Protein AF-0000000077542324 (afdb_homodimer)

Solvent-accessible surface area (backbone atoms only — not comparable to full-atom values): 61798 Å² total; per-residue (Å²): 130,81,77,68,48,66,69,54,71,53,71,54,42,38,34,28,54,77,85,44,41,32,36,25,52,75,55,90,47,75,45,91,61,103,60,65,57,72,38,45,23,26,34,43,68,54,75,97,54,92,84,53,66,43,38,41,68,58,49,49,53,54,51,53,56,46,67,71,31,91,56,51,55,73,65,22,40,33,22,33,36,37,35,26,91,83,44,78,72,75,49,65,37,71,61,23,50,51,49,40,51,72,60,55,35,74,46,76,46,56,39,64,58,89,86,69,63,39,38,51,30,36,31,46,86,53,23,52,15,58,44,25,33,49,43,59,36,85,44,39,22,54,53,39,27,31,41,87,66,93,44,91,83,51,66,48,40,75,35,52,47,38,15,93,81,51,73,34,46,27,35,56,40,70,57,49,55,42,32,69,75,63,61,86,33,98,48,35,49,40,34,29,37,35,28,28,43,46,38,38,28,44,36,62,48,34,34,48,31,62,53,54,34,72,58,50,69,53,29,90,50,48,10,53,59,54,48,56,40,49,76,37,43,35,39,75,43,30,29,13,32,38,23,49,68,58,38,79,52,54,45,44,60,43,67,78,48,70,58,38,39,13,39,32,34,85,42,51,38,44,23,36,36,17,17,17,8,23,24,17,39,50,18,53,34,83,82,52,57,41,19,28,25,44,23,50,56,37,17,29,35,39,2,10,24,46,31,30,25,33,6,35,36,51,22,66,79,26,56,64,55,57,49,43,68,63,40,43,66,90,36,49,36,67,20,43,32,26,40,36,49,66,62,43,42,56,49,46,66,72,64,44,47,51,81,80,52,54,82,68,72,75,67,46,22,33,38,37,47,53,72,52,51,72,74,36,51,68,68,59,49,52,54,48,49,56,53,48,51,50,37,28,62,74,66,68,38,56,72,43,78,40,47,67,64,58,50,37,73,76,59,57,54,76,89,49,73,82,51,53,65,61,75,54,38,22,62,23,43,52,28,48,26,29,41,50,33,58,64,39,47,65,56,51,53,52,31,27,71,74,68,73,32,53,62,68,68,50,70,64,52,43,54,42,35,59,53,9,68,72,48,49,72,65,53,30,53,50,11,53,50,47,49,49,48,50,38,50,43,42,46,70,67,56,36,36,80,66,29,51,39,30,32,34,54,35,56,74,70,54,82,65,95,46,50,33,83,47,73,84,86,71,79,67,73,64,65,59,35,79,46,59,46,37,46,35,46,60,60,30,17,15,37,35,20,42,62,78,50,66,47,76,44,76,34,87,55,43,71,37,79,36,39,39,44,39,34,36,30,45,29,40,51,56,40,29,48,67,57,50,47,51,48,50,45,52,38,28,51,74,69,73,42,75,58,52,41,47,50,39,42,45,42,66,135,131,80,78,68,48,68,70,54,72,54,69,55,42,36,34,27,52,78,83,42,42,32,37,24,50,76,57,90,47,76,45,91,61,103,60,66,57,72,37,44,24,26,34,43,67,54,74,98,56,92,85,55,66,44,40,42,68,58,48,51,55,54,52,53,57,44,67,71,31,93,57,50,56,73,66,22,41,33,21,32,36,36,36,25,89,84,45,78,72,76,48,63,36,71,63,23,51,51,50,40,51,72,61,55,36,73,47,75,44,57,39,62,60,88,85,69,65,39,37,50,29,35,30,47,84,54,22,54,15,59,45,23,32,49,44,60,37,86,43,40,22,53,55,38,26,30,40,86,68,94,43,91,85,52,64,48,42,76,34,52,45,37,17,95,82,50,74,34,46,27,35,57,40,72,57,49,55,42,32,66,75,60,66,85,34,100,48,35,48,40,33,28,37,34,28,28,42,46,38,37,28,44,37,62,50,34,33,48,32,61,53,54,32,73,60,49,69,54,30,90,50,47,11,54,57,52,49,55,40,50,75,38,44,36,39,75,43,30,28,14,33,40,22,48,67,57,38,80,49,55,46,43,58,44,68,78,47,70,59,40,39,14,40,32,34,86,44,51,38,44,22,35,34,19,18,18,9,26,24,18,39,47,18,55,34,84,82,52,58,40,19,29,25,45,23,51,57,37,16,32,35,39,2,10,23,46,31,30,26,34,6,37,37,51,22,66,79,25,55,65,54,58,49,43,69,63,40,43,68,92,37,50,37,66,19,44,31,25,39,37,49,67,61,44,42,56,50,45,67,72,64,44,48,52,81,82,50,53,81,68,74,75,67,45,22,34,37,36,48,52,70,50,50,72,73,36,50,67,68,58,50,51,53,49,49,55,53,48,50,51,38,28,62,73,66,68,39,56,72,42,78,39,46,66,65,59,49,37,73,76,59,58,56,78,89,49,73,81,50,52,64,63,74,54,39,22,61,23,42,52,28,49,27,28,41,47,33,57,65,40,46,66,55,50,52,50,32,26,71,75,68,73,33,53,62,69,68,50,71,64,52,43,54,42,35,59,52,10,69,73,46,49,72,66,52,30,52,50,13,53,49,47,46,48,50,50,37,51,42,43,47,70,67,55,37,36,81,66,28,51,40,30,33,34,54,34,57,74,69,54,82,64,93,48,50,35,82,48,71,83,86,70,79,68,75,64,64,57,34,80,46,59,44,38,45,36,46,61,59,29,16,15,37,34,22,42,60,78,51,65,46,77,46,77,34,88,54,43,73,39,80,36,38,40,43,37,33,38,28,42,29,42,51,56,40,30,49,67,56,50,46,52,48,50,45,53,39,29,51,73,69,73,40,74,60,52,41,46,48,39,42,45,42,66,136

Radius of gyration: 33.95 Å; Cα contacts (8 Å, |Δi|>4): 2806; chains: 2; bounding box: 88×94×74 Å

Foldseek 3Di:
DPPPPPDDDWPKDWDDDPRWIKIFGDAPAQAADPDDQWAKAFEAEDDPDDQDADELVNVCVLVVVQVVWPQDDLSNLLEYEYEDQPDQDYHYDPRNVVVSVVSNHNYYGYDHDPPDFGHIFIRHPSDTTFMWTKDAPVQQFFPFWWDDDNDLPDFTDGDDDHGPVRPHRIWTAGIQRRCVVVPPAPQARAEEEEALLWAGAPAFGALLFPLSSVLDGHDHHGFPLVVLSSVNRYHYTGHGAFPRNFDDDFQVLSDSDGFGWQQAWPGFFTLFGGSSSQLSCQQADPSHFKYKYKAQFCRFQGSCFQNVWKKKDAFQPFADCGRGLDQQNLRIDIIMTGQFLVSVLSCCVSSTRLVVPPDDDQALEEEEAPVQLVFADPVLSVVVVVLVVLLCVLSVHYYDYDHPQVLCQVPPDVVQVNDGQLVLQQLLLLQSLLCNQVSCVVSQVSSCVVPVDGGDDTPSSVVSNVSNVVHDPVSNVVSLVSLLSVLVCCQVRPCDDSNVWYKYKGANHYDDGHGSPDDDPDDDPRSGHQHRRRVCSSNSWMKMKHWDDWAWDQDPNVRHIITGIGIIMIITHHSCRSVRSVSNCSSCVSVVHDSGFHHGHGRHD/DPPPPPDDDWPKDWDDDPRWIKIFGDAPAQAADPDDQWAKAFEAEDDPDDQDADELVNVCVLVVVQVVWPQDDLRNLLEYEYEDQPDQDYHYDPRNVVVSVVSNHNYYGYDNDPPDFGHIFIRHPSDTTFMWTKDAPVQQFFPFWWDDDNDLPDFTDGDDDHGPVRPHRIWTAGIQRRCVVVPPAPQARAEEEEALLWAGAPAFGALLFPLSSVLDGHDHHGFPLVVLSSVNRYHYTGHGAFPRNFFDDFQVLSDSDGFGWQQAWPGFFTLFGGSSSQLSCQQADPSHFKYKYKAQFCRFQGSCFQNVWKKKDAFQPFADCGRGLDQQNLRIDIIMTGQFLVSVLSCCVSRTRLVVPPDDDQALEEEEAPVQLVQADPVLSVVVVVLVVLLCVLSVHYYDYDHPQVLCQVDPDVVQVNDGQLVLQQLLLLQSLLCNQVSCVVSQVSSCVVPVDGGDDTPSSVVSNVSNVVHDPVSNVSSLVSLLSVLVCCQVRPCDDSNVWYKYKGANHYDDGHGSPDDDPDDDPRSGHQHRRRVCSSNSWMKMKHWDDWAWDQDPNVRHIITGIGIIMIITHHSCRSVRSVSRCSSCVSVVHDSGFHHGHGRHD

Nearest PDB structures (foldseek):
  1ocm-assembly1_A  TM=8.005E-01  e=5.680E-21  Bradyrhizobium japonicum
  4n0i-assembly1_A  TM=7.657E-01  e=1.561E-20  Saccharomyces cerevisiae S288C
  4n0h-assembly1_A  TM=7.240E-01  e=8.901E-21  Saccharomyces cerevisiae S288C
  2dc0-assembly1_B  TM=8.090E-01  e=5.072E-19  Thermus thermophilus
  8s7z-assembly2_C  TM=6.699E-01  e=2.888E-15  metagenome

InterPro domains:
  IPR023631 Amidase signature domain [PF01425] (182-348)
  IPR036928 Amidase signature (AS) superfamily [G3DSA:3.90.1300.10] (160-591)
  IPR036928 Amidase signature (AS) superfamily [SSF75304] (180-587)
  IPR058329 Scytalone dehydratase-like protein Arp1, N-terminal domain [PF26053] (44-123)

Structure (mmCIF, N/CA/C/O backbone):
data_AF-0000000077542324-model_v1
#
loop_
_entity.id
_entity.type
_entity.pdbx_description
1 polymer 'Amidase signature domain-containing protein'
#
loop_
_atom_site.group_PDB
_atom_site.id
_atom_site.type_symbol
_atom_site.label_atom_id
_atom_site.label_alt_id
_atom_site.label_comp_id
_atom_site.label_asym_id
_atom_site.label_entity_id
_atom_site.label_seq_id
_atom_site.pdbx_PDB_ins_code
_atom_site.Cartn_x
_atom_site.Cartn_y
_atom_site.Cartn_z
_atom_site.occupancy
_atom_site.B_iso_or_equiv
_atom_site.auth_seq_id
_atom_site.auth_comp_id
_atom_site.auth_asym_id
_atom_site.auth_atom_id
_atom_site.pdbx_PDB_model_num
ATOM 1 N N . MET A 1 1 ? -40.25 -14.836 10.68 1 19.78 1 MET A N 1
ATOM 2 C CA . MET A 1 1 ? -39.531 -13.578 10.789 1 19.78 1 MET A CA 1
ATOM 3 C C . MET A 1 1 ? -38.719 -13.297 9.531 1 19.78 1 MET A C 1
ATOM 5 O O . MET A 1 1 ? -37.844 -14.094 9.148 1 19.78 1 MET A O 1
ATOM 9 N N . THR A 1 2 ? -39.219 -12.539 8.602 1 25.61 2 THR A N 1
ATOM 10 C CA . THR A 1 2 ? -38.844 -12.25 7.219 1 25.61 2 THR A CA 1
ATOM 11 C C . THR A 1 2 ? -37.438 -11.688 7.137 1 25.61 2 THR A C 1
ATOM 13 O O . THR A 1 2 ? -37.156 -10.641 7.727 1 25.61 2 THR A O 1
ATOM 16 N N . ARG A 1 3 ? -36.531 -12.602 7.047 1 33.41 3 ARG A N 1
ATOM 17 C CA . ARG A 1 3 ? -35.125 -12.281 7.113 1 33.41 3 ARG A CA 1
ATOM 18 C C . ARG A 1 3 ? -34.75 -11.211 6.098 1 33.41 3 ARG A C 1
ATOM 20 O O . ARG A 1 3 ? -34.406 -11.516 4.953 1 33.41 3 ARG A O 1
ATOM 27 N N . SER A 1 4 ? -35.5 -10.039 5.988 1 33.06 4 SER A N 1
ATOM 28 C CA . SER A 1 4 ? -35.156 -8.93 5.098 1 33.06 4 SER A CA 1
ATOM 29 C C . SER A 1 4 ? -33.781 -8.398 5.375 1 33.06 4 SER A C 1
ATOM 31 O O . SER A 1 4 ? -33.469 -7.953 6.488 1 33.06 4 SER A O 1
ATOM 33 N N . GLY A 1 5 ? -32.875 -9.047 4.883 1 39.22 5 GLY A N 1
ATOM 34 C CA . GLY A 1 5 ? -31.562 -8.445 5.008 1 39.22 5 GLY A CA 1
ATOM 35 C C . GLY A 1 5 ? -31.531 -6.988 4.594 1 39.22 5 GLY A C 1
ATOM 36 O O . GLY A 1 5 ? -32.219 -6.586 3.658 1 39.22 5 GLY A O 1
ATOM 37 N N . THR A 1 6 ? -31.422 -6.137 5.473 1 42.56 6 THR A N 1
ATOM 38 C CA . THR A 1 6 ? -31.297 -4.699 5.27 1 42.56 6 THR A CA 1
ATOM 39 C C . THR A 1 6 ? -30.328 -4.391 4.141 1 42.56 6 THR A C 1
ATOM 41 O O . THR A 1 6 ? -29.172 -4.816 4.18 1 42.56 6 THR A O 1
ATOM 44 N N . VAL A 1 7 ? -30.953 -4.156 2.885 1 41.53 7 VAL A N 1
ATOM 45 C CA . VAL A 1 7 ? -30.203 -3.709 1.724 1 41.53 7 VAL A CA 1
ATOM 46 C C . VAL A 1 7 ? -29.875 -2.221 1.855 1 41.53 7 VAL A C 1
ATOM 48 O O . VAL A 1 7 ? -30.781 -1.402 2.051 1 41.53 7 VAL A O 1
ATOM 51 N N . SER A 1 8 ? -28.531 -1.808 2.242 1 48.41 8 SER A N 1
ATOM 52 C CA . SER A 1 8 ? -28.094 -0.418 2.152 1 48.41 8 SER A CA 1
ATOM 53 C C . SER A 1 8 ? -27.406 -0.142 0.821 1 48.41 8 SER A C 1
ATOM 55 O O . SER A 1 8 ? -26.75 -1.027 0.256 1 48.41 8 SER A O 1
ATOM 57 N N . SER A 1 9 ? -27.969 0.831 0.007 1 53.72 9 SER A N 1
ATOM 58 C CA . SER A 1 9 ? -27.422 1.078 -1.322 1 53.72 9 SER A CA 1
ATOM 59 C C . SER A 1 9 ? -26.672 2.404 -1.371 1 53.72 9 SER A C 1
ATOM 61 O O . SER A 1 9 ? -26.969 3.324 -0.609 1 53.72 9 SER A O 1
ATOM 63 N N . ARG A 1 10 ? -25.484 2.367 -1.996 1 58.94 10 ARG A N 1
ATOM 64 C CA . ARG A 1 10 ? -24.797 3.598 -2.363 1 58.94 10 ARG A CA 1
ATOM 65 C C . ARG A 1 10 ? -25.141 4.016 -3.787 1 58.94 10 ARG A C 1
ATOM 67 O O . ARG A 1 10 ? -25.016 3.223 -4.723 1 58.94 10 ARG A O 1
ATOM 74 N N . ASP A 1 11 ? -25.859 5.223 -3.854 1 72.5 11 ASP A N 1
ATOM 75 C CA . ASP A 1 11 ? -26.25 5.789 -5.141 1 72.5 11 ASP A CA 1
ATOM 76 C C . ASP A 1 11 ? -25.375 6.992 -5.496 1 72.5 11 ASP A C 1
ATOM 78 O O . ASP A 1 11 ? -25.891 8.078 -5.785 1 72.5 11 ASP A O 1
ATOM 82 N N . ASP A 1 12 ? -24.016 6.789 -5.457 1 80.38 12 ASP A N 1
ATOM 83 C CA . ASP A 1 12 ? -23.094 7.844 -5.863 1 80.38 12 ASP A CA 1
ATOM 84 C C . ASP A 1 12 ? -22.969 7.91 -7.383 1 80.38 12 ASP A C 1
ATOM 86 O O . ASP A 1 12 ? -22.953 6.875 -8.055 1 80.38 12 ASP A O 1
ATOM 90 N N . TYR A 1 13 ? -23.031 9.086 -7.875 1 85.19 13 TYR A N 1
ATOM 91 C CA . TYR A 1 13 ? -22.859 9.32 -9.305 1 85.19 13 TYR A CA 1
ATOM 92 C C . TYR A 1 13 ? -21.438 9.773 -9.609 1 85.19 13 TYR A C 1
ATOM 94 O O . TYR A 1 13 ? -21.031 10.867 -9.203 1 85.19 13 TYR A O 1
ATOM 102 N N . VAL A 1 14 ? -20.625 8.891 -10.273 1 88.25 14 VAL A N 1
ATOM 103 C CA . VAL A 1 14 ? -19.25 9.227 -10.648 1 88.25 14 VAL A CA 1
ATOM 104 C C . VAL A 1 14 ? -19.188 9.516 -12.148 1 88.25 14 VAL A C 1
ATOM 106 O O . VAL A 1 14 ? -19.719 8.75 -12.953 1 88.25 14 VAL A O 1
ATOM 109 N N . PHE A 1 15 ? -18.578 10.641 -12.555 1 89.5 15 PHE A N 1
ATOM 110 C CA . PHE A 1 15 ? -18.547 11.047 -13.953 1 89.5 15 PHE A CA 1
ATOM 111 C C . PHE A 1 15 ? -17.266 11.828 -14.258 1 89.5 15 PHE A C 1
ATOM 113 O O . PHE A 1 15 ? -16.484 12.117 -13.352 1 89.5 15 PHE A O 1
ATOM 120 N N . THR A 1 16 ? -17 11.984 -15.516 1 91.81 16 THR A N 1
ATOM 121 C CA . THR A 1 16 ? -15.797 12.672 -15.945 1 91.81 16 THR A CA 1
ATOM 122 C C . THR A 1 16 ? -16.141 13.867 -16.844 1 91.81 16 THR A C 1
ATOM 124 O O . THR A 1 16 ? -17.062 13.781 -17.656 1 91.81 16 THR A O 1
ATOM 127 N N . ILE A 1 17 ? -15.516 15.031 -16.594 1 91.69 17 ILE A N 1
ATOM 128 C CA . ILE A 1 17 ? -15.578 16.203 -17.453 1 91.69 17 ILE A CA 1
ATOM 129 C C . ILE A 1 17 ? -14.195 16.484 -18.031 1 91.69 17 ILE A C 1
ATOM 131 O O . ILE A 1 17 ? -13.297 16.938 -17.312 1 91.69 17 ILE A O 1
ATOM 135 N N . SER A 1 18 ? -13.977 16.281 -19.234 1 88.12 18 SER A N 1
ATOM 136 C CA . SER A 1 18 ? -12.703 16.547 -19.906 1 88.12 18 SER A CA 1
ATOM 137 C C . SER A 1 18 ? -11.547 15.883 -19.172 1 88.12 18 SER A C 1
ATOM 139 O O . SER A 1 18 ? -10.547 16.531 -18.859 1 88.12 18 SER A O 1
ATOM 141 N N . GLY A 1 19 ? -11.719 14.703 -18.719 1 87.5 19 GLY A N 1
ATOM 142 C CA . GLY A 1 19 ? -10.648 13.914 -18.109 1 87.5 19 GLY A CA 1
ATOM 143 C C . GLY A 1 19 ? -10.586 14.047 -16.609 1 87.5 19 GLY A C 1
ATOM 144 O O . GLY A 1 19 ? -9.914 13.258 -15.938 1 87.5 19 GLY A O 1
ATOM 145 N N . THR A 1 20 ? -11.289 15.039 -16.094 1 93.38 20 THR A N 1
ATOM 146 C CA . THR A 1 20 ? -11.336 15.211 -14.641 1 93.38 20 THR A CA 1
ATOM 147 C C . THR A 1 20 ? -12.477 14.398 -14.039 1 93.38 20 THR A C 1
ATOM 149 O O . THR A 1 20 ? -13.609 14.477 -14.5 1 93.38 20 THR A O 1
ATOM 152 N N . ARG A 1 21 ? -12.18 13.664 -13.016 1 93.38 21 ARG A N 1
ATOM 153 C CA . ARG A 1 21 ? -13.172 12.805 -12.375 1 93.38 21 ARG A CA 1
ATOM 154 C C . ARG A 1 21 ? -13.938 13.562 -11.297 1 93.38 21 ARG A C 1
ATOM 156 O O . ARG A 1 21 ? -13.344 14.352 -10.555 1 93.38 21 ARG A O 1
ATOM 163 N N . TYR A 1 22 ? -15.219 13.32 -11.227 1 94.69 22 TYR A N 1
ATOM 164 C CA . TYR A 1 22 ? -16.109 13.922 -10.234 1 94.69 22 TYR A CA 1
ATOM 165 C C . TYR A 1 22 ? -17.031 12.875 -9.617 1 94.69 22 TYR A C 1
ATOM 167 O O . TYR A 1 22 ? -17.188 11.781 -10.172 1 94.69 22 TYR A O 1
ATOM 175 N N . MET A 1 23 ? -17.547 13.234 -8.477 1 91.94 23 MET A N 1
ATOM 176 C CA . MET A 1 23 ? -18.641 12.461 -7.898 1 91.94 23 MET A CA 1
ATOM 177 C C . MET A 1 23 ? -19.719 13.375 -7.32 1 91.94 23 MET A C 1
ATOM 179 O O . MET A 1 23 ? -19.438 14.531 -6.992 1 91.94 23 MET A O 1
ATOM 183 N N . ALA A 1 24 ? -20.906 12.891 -7.32 1 91.06 24 ALA A N 1
ATOM 184 C CA . ALA A 1 24 ? -22.062 13.578 -6.723 1 91.06 24 ALA A CA 1
ATOM 185 C C . ALA A 1 24 ? -22.906 12.609 -5.902 1 91.06 24 ALA A C 1
ATOM 187 O O . ALA A 1 24 ? -23.578 11.742 -6.457 1 91.06 24 ALA A O 1
ATOM 188 N N . PRO A 1 25 ? -22.812 12.812 -4.602 1 87 25 PRO A N 1
ATOM 189 C CA . PRO A 1 25 ? -23.656 11.938 -3.781 1 87 25 PRO A CA 1
ATOM 190 C C . PRO A 1 25 ? -25.141 12.258 -3.92 1 87 25 PRO A C 1
ATOM 192 O O . PRO A 1 25 ? -25.516 13.32 -4.438 1 87 25 PRO A O 1
ATOM 195 N N . ARG A 1 26 ? -25.906 11.312 -3.443 1 80.56 26 ARG A N 1
ATOM 196 C CA . ARG A 1 26 ? -27.359 11.523 -3.463 1 80.56 26 ARG A CA 1
ATOM 197 C C . ARG A 1 26 ? -27.734 12.742 -2.627 1 80.56 26 ARG A C 1
ATOM 199 O O . ARG A 1 26 ? -27.141 12.992 -1.574 1 80.56 26 ARG A O 1
ATOM 206 N N . SER A 1 27 ? -28.609 13.477 -3.24 1 76.88 27 SER A N 1
ATOM 207 C CA . SER A 1 27 ? -29.094 14.68 -2.572 1 76.88 27 SER A CA 1
ATOM 208 C C . SER A 1 27 ? -30.547 14.508 -2.107 1 76.88 27 SER A C 1
ATOM 210 O O . SER A 1 27 ? -31.281 13.695 -2.658 1 76.88 27 SER A O 1
ATOM 212 N N . ARG A 1 28 ? -30.875 15.281 -1.091 1 65.81 28 ARG A N 1
ATOM 213 C CA . ARG A 1 28 ? -32.25 15.336 -0.643 1 65.81 28 ARG A CA 1
ATOM 214 C C . ARG A 1 28 ? -33 16.484 -1.311 1 65.81 28 ARG A C 1
ATOM 216 O O . ARG A 1 28 ? -34.188 16.703 -1.057 1 65.81 28 ARG A O 1
ATOM 223 N N . LEU A 1 29 ? -32.281 17.172 -2.193 1 69.75 29 LEU A N 1
ATOM 224 C CA . LEU A 1 29 ? -32.875 18.328 -2.844 1 69.75 29 LEU A CA 1
ATOM 225 C C . LEU A 1 29 ? -33.562 17.922 -4.141 1 69.75 29 LEU A C 1
ATOM 227 O O . LEU A 1 29 ? -32.938 17.891 -5.203 1 69.75 29 LEU A O 1
ATOM 231 N N . ASP A 1 30 ? -34.812 17.562 -4.008 1 69.56 30 ASP A N 1
ATOM 232 C CA . ASP A 1 30 ? -35.625 17.266 -5.188 1 69.56 30 ASP A CA 1
ATOM 233 C C . ASP A 1 30 ? -36.125 18.531 -5.859 1 69.56 30 ASP A C 1
ATOM 235 O O . ASP A 1 30 ? -36.75 19.375 -5.215 1 69.56 30 ASP A O 1
ATOM 239 N N . LEU A 1 31 ? -35.594 18.797 -7.035 1 76.12 31 LEU A N 1
ATOM 240 C CA . LEU A 1 31 ? -35.969 19.984 -7.785 1 76.12 31 LEU A CA 1
ATOM 241 C C . LEU A 1 31 ? -36.25 19.641 -9.25 1 76.12 31 LEU A C 1
ATOM 243 O O . LEU A 1 31 ? -35.375 19.094 -9.93 1 76.12 31 LEU A O 1
ATOM 247 N N . ALA A 1 32 ? -37.375 19.875 -9.609 1 77.38 32 ALA A N 1
ATOM 248 C CA . ALA A 1 32 ? -37.688 19.688 -11.023 1 77.38 32 ALA A CA 1
ATOM 249 C C . ALA A 1 32 ? -37.219 20.906 -11.836 1 77.38 32 ALA A C 1
ATOM 251 O O . ALA A 1 32 ? -37.625 22.031 -11.562 1 77.38 32 ALA A O 1
ATOM 252 N N . LEU A 1 33 ? -36.281 20.594 -12.664 1 79.62 33 LEU A N 1
ATOM 253 C CA . LEU A 1 33 ? -35.781 21.641 -13.555 1 79.62 33 LEU A CA 1
ATOM 254 C C . LEU A 1 33 ? -36.125 21.328 -15.008 1 79.62 33 LEU A C 1
ATOM 256 O O . LEU A 1 33 ? -36.188 20.156 -15.383 1 79.62 33 LEU A O 1
ATOM 260 N N . PRO A 1 34 ? -36.438 22.328 -15.758 1 79.62 34 PRO A N 1
ATOM 261 C CA . PRO A 1 34 ? -36.75 22.109 -17.172 1 79.62 34 PRO A CA 1
ATOM 262 C C . PRO A 1 34 ? -35.469 21.875 -18.016 1 79.62 34 PRO A C 1
ATOM 264 O O . PRO A 1 34 ? -35.281 22.531 -19.031 1 79.62 34 PRO A O 1
ATOM 267 N N . ILE A 1 35 ? -34.656 20.969 -17.547 1 82.62 35 ILE A N 1
ATOM 268 C CA . ILE A 1 35 ? -33.406 20.609 -18.234 1 82.62 35 ILE A CA 1
ATOM 269 C C . ILE A 1 35 ? -33.312 19.094 -18.344 1 82.62 35 ILE A C 1
ATOM 271 O O . ILE A 1 35 ? -34.031 18.359 -17.672 1 82.62 35 ILE A O 1
ATOM 275 N N . PRO A 1 36 ? -32.469 18.578 -19.25 1 79.56 36 PRO A N 1
ATOM 276 C CA . PRO A 1 36 ? -32.312 17.141 -19.391 1 79.56 36 PRO A CA 1
ATOM 277 C C . PRO A 1 36 ? -31.922 16.453 -18.078 1 79.56 36 PRO A C 1
ATOM 279 O O . PRO A 1 36 ? -31.344 17.094 -17.203 1 79.56 36 PRO A O 1
ATOM 282 N N . ASN A 1 37 ? -32.156 15.25 -18 1 80.62 37 ASN A N 1
ATOM 283 C CA . ASN A 1 37 ? -31.984 14.477 -16.781 1 80.62 37 ASN A CA 1
ATOM 284 C C . ASN A 1 37 ? -30.516 14.352 -16.391 1 80.62 37 ASN A C 1
ATOM 286 O O . ASN A 1 37 ? -30.188 14.016 -15.258 1 80.62 37 ASN A O 1
ATOM 290 N N . TYR A 1 38 ? -29.672 14.602 -17.312 1 83.75 38 TYR A N 1
ATOM 291 C CA . TYR A 1 38 ? -28.25 14.656 -17.016 1 83.75 38 TYR A CA 1
ATOM 292 C C . TYR A 1 38 ? -27.641 15.953 -17.516 1 83.75 38 TYR A C 1
ATOM 294 O O . TYR A 1 38 ? -27.5 16.141 -18.734 1 83.75 38 TYR A O 1
ATOM 302 N N . ALA A 1 39 ? -27.375 16.875 -16.547 1 91.81 39 ALA A N 1
ATOM 303 C CA . ALA A 1 39 ? -26.875 18.188 -16.938 1 91.81 39 ALA A CA 1
ATOM 304 C C . ALA A 1 39 ? -25.953 18.766 -15.875 1 91.81 39 ALA A C 1
ATOM 306 O O . ALA A 1 39 ? -26.156 18.547 -14.68 1 91.81 39 ALA A O 1
ATOM 307 N N . LEU A 1 40 ? -24.953 19.422 -16.359 1 94.81 40 LEU A N 1
ATOM 308 C CA . LEU A 1 40 ? -24.094 20.203 -15.469 1 94.81 40 LEU A CA 1
ATOM 309 C C . LEU A 1 40 ? -24.719 21.547 -15.148 1 94.81 40 LEU A C 1
ATOM 311 O O . LEU A 1 40 ? -25.297 22.203 -16.016 1 94.81 40 LEU A O 1
ATOM 315 N N . VAL A 1 41 ? -24.656 21.984 -13.891 1 95.06 41 VAL A N 1
ATOM 316 C CA . VAL A 1 41 ? -25.391 23.156 -13.445 1 95.06 41 VAL A CA 1
ATOM 317 C C . VAL A 1 41 ? -24.516 24.016 -12.539 1 95.06 41 VAL A C 1
ATOM 319 O O . VAL A 1 41 ? -23.797 23.484 -11.688 1 95.06 41 VAL A O 1
ATOM 322 N N . ALA A 1 42 ? -24.562 25.281 -12.758 1 96.62 42 ALA A N 1
ATOM 323 C CA . ALA A 1 42 ? -24.016 26.25 -11.805 1 96.62 42 ALA A CA 1
ATOM 324 C C . ALA A 1 42 ? -25.125 26.938 -11.023 1 96.62 42 ALA A C 1
ATOM 326 O O . ALA A 1 42 ? -26.031 27.516 -11.617 1 96.62 42 ALA A O 1
ATOM 327 N N . VAL A 1 43 ? -25.031 26.859 -9.766 1 94.69 43 VAL A N 1
ATOM 328 C CA . VAL A 1 43 ? -25.984 27.578 -8.93 1 94.69 43 VAL A CA 1
ATOM 329 C C . VAL A 1 43 ? -25.359 28.891 -8.453 1 94.69 43 VAL A C 1
ATOM 331 O O . VAL A 1 43 ? -24.266 28.906 -7.898 1 94.69 43 VAL A O 1
ATOM 334 N N . VAL A 1 44 ? -26.047 29.953 -8.656 1 93.31 44 VAL A N 1
ATOM 335 C CA . VAL A 1 44 ? -25.594 31.297 -8.266 1 93.31 44 VAL A CA 1
ATOM 336 C C . VAL A 1 44 ? -26.625 31.953 -7.355 1 93.31 44 VAL A C 1
ATOM 338 O O . VAL A 1 44 ? -27.797 32.062 -7.727 1 93.31 44 VAL A O 1
ATOM 341 N N . THR A 1 45 ? -26.203 32.375 -6.246 1 90.31 45 THR A N 1
ATOM 342 C CA . THR A 1 45 ? -27.109 33 -5.312 1 90.31 45 THR A CA 1
ATOM 343 C C . THR A 1 45 ? -27.281 34.5 -5.66 1 90.31 45 THR A C 1
ATOM 345 O O . THR A 1 45 ? -26.297 35.219 -5.816 1 90.31 45 THR A O 1
ATOM 348 N N . LEU A 1 46 ? -28.5 34.875 -5.711 1 87.88 46 LEU A N 1
ATOM 349 C CA . LEU A 1 46 ? -28.812 36.281 -6.008 1 87.88 46 LEU A CA 1
ATOM 350 C C . LEU A 1 46 ? -28.734 37.125 -4.742 1 87.88 46 LEU A C 1
ATOM 352 O O . LEU A 1 46 ? -28.969 36.625 -3.641 1 87.88 46 LEU A O 1
ATOM 356 N N . PRO A 1 47 ? -28.328 38.438 -4.969 1 76.38 47 PRO A N 1
ATOM 357 C CA . PRO A 1 47 ? -28.328 39.344 -3.807 1 76.38 47 PRO A CA 1
ATOM 358 C C . PRO A 1 47 ? -29.719 39.5 -3.211 1 76.38 47 PRO A C 1
ATOM 360 O O . PRO A 1 47 ? -30.719 39.312 -3.9 1 76.38 47 PRO A O 1
ATOM 363 N N . GLN A 1 48 ? -29.797 39.719 -1.822 1 70.56 48 GLN A N 1
ATOM 364 C CA . GLN A 1 48 ? -31.047 39.906 -1.108 1 70.56 48 GLN A CA 1
ATOM 365 C C . GLN A 1 48 ? -31.672 41.25 -1.467 1 70.56 48 GLN A C 1
ATOM 367 O O . GLN A 1 48 ? -31.188 42.312 -1.046 1 70.56 48 GLN A O 1
ATOM 372 N N . HIS A 1 49 ? -31.906 41.594 -2.715 1 65.44 49 HIS A N 1
ATOM 373 C CA . HIS A 1 49 ? -32.625 42.844 -2.955 1 65.44 49 HIS A CA 1
ATOM 374 C C . HIS A 1 49 ? -33.844 42.594 -3.857 1 65.44 49 HIS A C 1
ATOM 376 O O . HIS A 1 49 ? -33.844 41.656 -4.641 1 65.44 49 HIS A O 1
ATOM 382 N N . GLU A 1 50 ? -35 43.25 -3.633 1 56.75 50 GLU A N 1
ATOM 383 C CA . GLU A 1 50 ? -36.312 43.188 -4.238 1 56.75 50 GLU A CA 1
ATOM 384 C C . GLU A 1 50 ? -36.25 43.094 -5.758 1 56.75 50 GLU A C 1
ATOM 386 O O . GLU A 1 50 ? -36.969 42.312 -6.379 1 56.75 50 GLU A O 1
ATOM 391 N N . SER A 1 51 ? -35.875 44.125 -6.508 1 58.28 51 SER A N 1
ATOM 392 C CA . SER A 1 51 ? -35.875 44.156 -7.965 1 58.28 51 SER A CA 1
ATOM 393 C C . SER A 1 51 ? -34.469 43.969 -8.531 1 58.28 51 SER A C 1
ATOM 395 O O . SER A 1 51 ? -33.625 44.875 -8.453 1 58.28 51 SER A O 1
ATOM 397 N N . ILE A 1 52 ? -34.094 42.562 -8.656 1 67.06 52 ILE A N 1
ATOM 398 C CA . ILE A 1 52 ? -32.688 42.375 -9.039 1 67.06 52 ILE A CA 1
ATOM 399 C C . ILE A 1 52 ? -32.594 42.219 -10.555 1 67.06 52 ILE A C 1
ATOM 401 O O . ILE A 1 52 ? -33.188 41.344 -11.133 1 67.06 52 ILE A O 1
ATOM 405 N N . GLN A 1 53 ? -32.25 43.281 -11.297 1 81.81 53 GLN A N 1
ATOM 406 C CA . GLN A 1 53 ? -31.734 43.125 -12.664 1 81.81 53 GLN A CA 1
ATOM 407 C C . GLN A 1 53 ? -30.281 42.719 -12.672 1 81.81 53 GLN A C 1
ATOM 409 O O . GLN A 1 53 ? -29.422 43.406 -12.109 1 81.81 53 GLN A O 1
ATOM 414 N N . ILE A 1 54 ? -30.109 41.531 -13.234 1 89.81 54 ILE A N 1
ATOM 415 C CA . ILE A 1 54 ? -28.75 41 -13.297 1 89.81 54 ILE A CA 1
ATOM 416 C C . ILE A 1 54 ? -27.953 41.719 -14.391 1 89.81 54 ILE A C 1
ATOM 418 O O . ILE A 1 54 ? -28.344 41.688 -15.562 1 89.81 54 ILE A O 1
ATOM 422 N N . THR A 1 55 ? -27.016 42.406 -14.023 1 93.12 55 THR A N 1
ATOM 423 C CA . THR A 1 55 ? -26.156 43.125 -14.969 1 93.12 55 THR A CA 1
ATOM 424 C C . THR A 1 55 ? -24.953 42.25 -15.359 1 93.12 55 THR A C 1
ATOM 426 O O . THR A 1 55 ? -24.688 41.25 -14.727 1 93.12 55 THR A O 1
ATOM 429 N N . VAL A 1 56 ? -24.312 42.656 -16.422 1 95.25 56 VAL A N 1
ATOM 430 C CA . VAL A 1 56 ? -23.156 41.938 -16.906 1 95.25 56 VAL A CA 1
ATOM 431 C C . VAL A 1 56 ? -22.016 42.062 -15.906 1 95.25 56 VAL A C 1
ATOM 433 O O . VAL A 1 56 ? -21.25 41.094 -15.703 1 95.25 56 VAL A O 1
ATOM 436 N N . GLU A 1 57 ? -21.906 43.219 -15.258 1 94.56 57 GLU A N 1
ATOM 437 C CA . GLU A 1 57 ? -20.844 43.438 -14.281 1 94.56 57 GLU A CA 1
ATOM 438 C C . GLU A 1 57 ? -21 42.5 -13.086 1 94.56 57 GLU A C 1
ATOM 440 O O . GLU A 1 57 ? -20.016 41.938 -12.617 1 94.56 57 GLU A O 1
ATOM 445 N N . TRP A 1 58 ? -22.219 42.406 -12.656 1 92.31 58 TRP A N 1
ATOM 446 C CA . TRP A 1 58 ? -22.484 41.531 -11.516 1 92.31 58 TRP A CA 1
ATOM 447 C C . TRP A 1 58 ? -22.172 40.094 -11.867 1 92.31 58 TRP A C 1
ATOM 449 O O . TRP A 1 58 ? -21.547 39.375 -11.078 1 92.31 58 TRP A O 1
ATOM 459 N N . LEU A 1 59 ? -22.609 39.656 -12.969 1 93.44 59 LEU A N 1
ATOM 460 C CA . LEU A 1 59 ? -22.375 38.281 -13.422 1 93.44 59 LEU A CA 1
ATOM 461 C C . LEU A 1 59 ? -20.891 38 -13.547 1 93.44 59 LEU A C 1
ATOM 463 O O . LEU A 1 59 ? -20.422 36.938 -13.125 1 93.44 59 LEU A O 1
ATOM 467 N N . GLN A 1 60 ? -20.234 38.906 -14.148 1 95.12 60 GLN A N 1
ATOM 468 C CA . GLN A 1 60 ? -18.797 38.75 -14.352 1 95.12 60 GLN A CA 1
ATOM 469 C C . GLN A 1 60 ? -18.062 38.656 -13.016 1 95.12 60 GLN A C 1
ATOM 471 O O . GLN A 1 60 ? -17.125 37.875 -12.867 1 95.12 60 GLN A O 1
ATOM 476 N N . ASP A 1 61 ? -18.469 39.438 -12.148 1 92.94 61 ASP A N 1
ATOM 477 C CA . ASP A 1 61 ? -17.859 39.406 -10.82 1 92.94 61 ASP A CA 1
ATOM 478 C C . ASP A 1 61 ? -18.094 38.062 -10.133 1 92.94 61 ASP A C 1
ATOM 480 O O . ASP A 1 61 ? -17.172 37.469 -9.602 1 92.94 61 ASP A O 1
ATOM 484 N N . ARG A 1 62 ? -19.328 37.594 -10.18 1 91.31 62 ARG A N 1
ATOM 485 C CA . ARG A 1 62 ? -19.688 36.344 -9.531 1 91.31 62 ARG A CA 1
ATOM 486 C C . ARG A 1 62 ? -19.016 35.156 -10.203 1 91.31 62 ARG A C 1
ATOM 488 O O . ARG A 1 62 ? -18.453 34.281 -9.531 1 91.31 62 ARG A O 1
ATOM 495 N N . LEU A 1 63 ? -19.078 35.125 -11.43 1 94.06 63 LEU A N 1
ATOM 496 C CA . LEU A 1 63 ? -18.516 34 -12.164 1 94.06 63 LEU A CA 1
ATOM 497 C C . LEU A 1 63 ? -17 34.062 -12.148 1 94.06 63 LEU A C 1
ATOM 499 O O . LEU A 1 63 ? -16.344 33 -12.297 1 94.06 63 LEU A O 1
ATOM 503 N N . GLY A 1 64 ? -16.516 35.281 -12.039 1 92.5 64 GLY A N 1
ATOM 504 C CA . GLY A 1 64 ? -15.078 35.406 -11.812 1 92.5 64 GLY A CA 1
ATOM 505 C C . GLY A 1 64 ? -14.602 34.719 -10.555 1 92.5 64 GLY A C 1
ATOM 506 O O . GLY A 1 64 ? -13.531 34.094 -10.539 1 92.5 64 GLY A O 1
ATOM 507 N N . LEU A 1 65 ? -15.383 34.75 -9.539 1 90.44 65 LEU A N 1
ATOM 508 C CA . LEU A 1 65 ? -15.07 34.062 -8.297 1 90.44 65 LEU A CA 1
ATOM 509 C C . LEU A 1 65 ? -15.172 32.531 -8.492 1 90.44 65 LEU A C 1
ATOM 511 O O . LEU A 1 65 ? -14.375 31.781 -7.938 1 90.44 65 LEU A O 1
ATOM 515 N N . TYR A 1 66 ? -16.125 32.156 -9.281 1 94.12 66 TYR A N 1
ATOM 516 C CA . TYR A 1 66 ? -16.297 30.719 -9.562 1 94.12 66 TYR A CA 1
ATOM 517 C C . TYR A 1 66 ? -15.078 30.156 -10.289 1 94.12 66 TYR A C 1
ATOM 519 O O . TYR A 1 66 ? -14.641 29.047 -10.016 1 94.12 66 TYR A O 1
ATOM 527 N N . SER A 1 67 ? -14.539 30.938 -11.133 1 92.44 67 SER A N 1
ATOM 528 C CA . SER A 1 67 ? -13.43 30.484 -11.961 1 92.44 67 SER A CA 1
ATOM 529 C C . SER A 1 67 ? -12.172 30.234 -11.125 1 92.44 67 SER A C 1
ATOM 531 O O . SER A 1 67 ? -11.258 29.547 -11.562 1 92.44 67 SER A O 1
ATOM 533 N N . LYS A 1 68 ? -12.133 30.781 -9.953 1 91.75 68 LYS A N 1
ATOM 534 C CA . LYS A 1 68 ? -10.977 30.609 -9.078 1 91.75 68 LYS A CA 1
ATOM 535 C C . LYS A 1 68 ? -11.078 29.312 -8.289 1 91.75 68 LYS A C 1
ATOM 537 O O . LYS A 1 68 ? -10.094 28.859 -7.703 1 91.75 68 LYS A O 1
ATOM 542 N N . ASP A 1 69 ? -12.242 28.719 -8.312 1 95.19 69 ASP A N 1
ATOM 543 C CA . ASP A 1 69 ? -12.477 27.469 -7.617 1 95.19 69 ASP A CA 1
ATOM 544 C C . ASP A 1 69 ? -11.898 26.281 -8.406 1 95.19 69 ASP A C 1
ATOM 546 O O . ASP A 1 69 ? -12.109 26.188 -9.617 1 95.19 69 ASP A O 1
ATOM 550 N N . ASP A 1 70 ? -11.117 25.438 -7.73 1 95.25 70 ASP A N 1
ATOM 551 C CA . ASP A 1 70 ? -10.414 24.359 -8.422 1 95.25 70 ASP A CA 1
ATOM 552 C C . ASP A 1 70 ? -11.352 23.188 -8.695 1 95.25 70 ASP A C 1
ATOM 554 O O . ASP A 1 70 ? -10.953 22.203 -9.32 1 95.25 70 ASP A O 1
ATOM 558 N N . VAL A 1 71 ? -12.57 23.234 -8.219 1 96.62 71 VAL A N 1
ATOM 559 C CA . VAL A 1 71 ? -13.562 22.203 -8.5 1 96.62 71 VAL A CA 1
ATOM 560 C C . VAL A 1 71 ? -14.438 22.641 -9.672 1 96.62 71 VAL A C 1
ATOM 562 O O . VAL A 1 71 ? -14.891 21.812 -10.461 1 96.62 71 VAL A O 1
ATOM 565 N N . PHE A 1 72 ? -14.617 23.906 -9.859 1 95.56 72 PHE A N 1
ATOM 566 C CA . PHE A 1 72 ? -15.492 24.484 -10.875 1 95.56 72 PHE A CA 1
ATOM 567 C C . PHE A 1 72 ? -14.812 24.5 -12.234 1 95.56 72 PHE A C 1
ATOM 569 O O . PHE A 1 72 ? -13.586 24.641 -12.32 1 95.56 72 PHE A O 1
ATOM 576 N N . ASN A 1 73 ? -15.578 24.219 -13.18 1 93.19 73 ASN A N 1
ATOM 577 C CA . ASN A 1 73 ? -15.211 24.328 -14.586 1 93.19 73 ASN A CA 1
ATOM 578 C C . ASN A 1 73 ? -16.328 24.969 -15.406 1 93.19 73 ASN A C 1
ATOM 580 O O . ASN A 1 73 ? -17.5 24.844 -15.07 1 93.19 73 ASN A O 1
ATOM 584 N N . ASN A 1 74 ? -15.977 25.641 -16.453 1 93.38 74 ASN A N 1
ATOM 585 C CA . ASN A 1 74 ? -16.938 26.406 -17.234 1 93.38 74 ASN A CA 1
ATOM 586 C C . ASN A 1 74 ? -18.031 25.5 -17.828 1 93.38 74 ASN A C 1
ATOM 588 O O . ASN A 1 74 ? -19.078 25.984 -18.234 1 93.38 74 ASN A O 1
ATOM 592 N N . SER A 1 75 ? -17.719 24.219 -17.859 1 94 75 SER A N 1
ATOM 593 C CA . SER A 1 75 ? -18.719 23.297 -18.375 1 94 75 SER A CA 1
ATOM 594 C C . SER A 1 75 ? -19.984 23.344 -17.516 1 94 75 SER A C 1
ATOM 596 O O . SER A 1 75 ? -21.078 23.047 -18 1 94 75 SER A O 1
ATOM 598 N N . PHE A 1 76 ? -19.875 23.781 -16.297 1 95.75 76 PHE A N 1
ATOM 599 C CA . PHE A 1 76 ? -21.016 23.859 -15.406 1 95.75 76 PHE A CA 1
ATOM 600 C C . PHE A 1 76 ? -21.922 25.031 -15.773 1 95.75 76 PHE A C 1
ATOM 602 O O . PHE A 1 76 ? -23.062 25.109 -15.312 1 95.75 76 PHE A O 1
ATOM 609 N N . LEU A 1 77 ? -21.516 25.938 -16.578 1 95.62 77 LEU A N 1
ATOM 610 C CA . LEU A 1 77 ? -22.266 27.125 -16.953 1 95.62 77 LEU A CA 1
ATOM 611 C C . LEU A 1 77 ? -23.25 26.828 -18.078 1 95.62 77 LEU A C 1
ATOM 613 O O . LEU A 1 77 ? -24 27.703 -18.516 1 95.62 77 LEU A O 1
ATOM 617 N N . ALA A 1 78 ? -23.219 25.578 -18.516 1 94.62 78 ALA A N 1
ATOM 618 C CA . ALA A 1 78 ? -24.203 25.172 -19.531 1 94.62 78 ALA A CA 1
ATOM 619 C C . ALA A 1 78 ? -25.625 25.469 -19.047 1 94.62 78 ALA A C 1
ATOM 621 O O . ALA A 1 78 ? -26.484 25.844 -19.844 1 94.62 78 ALA A O 1
ATOM 622 N N . ASN A 1 79 ? -25.828 25.219 -17.797 1 94.69 79 ASN A N 1
ATOM 623 C CA . ASN A 1 79 ? -27.078 25.562 -17.125 1 94.69 79 ASN A CA 1
ATOM 624 C C . ASN A 1 79 ? -26.828 26.344 -15.844 1 94.69 79 ASN A C 1
ATOM 626 O O . ASN A 1 79 ? -25.984 25.969 -15.031 1 94.69 79 ASN A O 1
ATOM 630 N N . ILE A 1 80 ? -27.547 27.438 -15.719 1 95.25 80 ILE A N 1
ATOM 631 C CA . ILE A 1 80 ? -27.375 28.266 -14.523 1 95.25 80 ILE A CA 1
ATOM 632 C C . ILE A 1 80 ? -28.703 28.359 -13.773 1 95.25 80 ILE A C 1
ATOM 634 O O . ILE A 1 80 ? -29.734 28.672 -14.367 1 95.25 80 ILE A O 1
ATOM 638 N N . VAL A 1 81 ? -28.641 28.047 -12.547 1 93 81 VAL A N 1
ATOM 639 C CA . VAL A 1 81 ? -29.781 28.234 -11.656 1 93 81 VAL A CA 1
ATOM 640 C C . VAL A 1 81 ? -29.516 29.391 -10.711 1 93 81 VAL A C 1
ATOM 642 O O . VAL A 1 81 ? -28.562 29.359 -9.922 1 93 81 VAL A O 1
ATOM 645 N N . PHE A 1 82 ? -30.266 30.375 -10.852 1 91.81 82 PHE A N 1
ATOM 646 C CA . PHE A 1 82 ? -30.203 31.516 -9.93 1 91.81 82 PHE A CA 1
ATOM 647 C C . PHE A 1 82 ? -31.062 31.266 -8.703 1 91.81 82 PHE A C 1
ATOM 649 O O . PHE A 1 82 ? -32.281 31.047 -8.82 1 91.81 82 PHE A O 1
ATOM 656 N N . HIS A 1 83 ? -30.391 31.219 -7.598 1 90.31 83 HIS A N 1
ATOM 657 C CA . HIS A 1 83 ? -31.078 30.953 -6.348 1 90.31 83 HIS A CA 1
ATOM 658 C C . HIS A 1 83 ? -31.484 32.25 -5.637 1 90.31 83 HIS A C 1
ATOM 660 O O . HIS A 1 83 ? -30.625 33.094 -5.367 1 90.31 83 HIS A O 1
ATOM 666 N N . SER A 1 84 ? -32.719 32.375 -5.41 1 83.44 84 SER A N 1
ATOM 667 C CA . SER A 1 84 ? -33.25 33.5 -4.664 1 83.44 84 SER A CA 1
ATOM 668 C C . SER A 1 84 ? -34.344 33.062 -3.689 1 83.44 84 SER A C 1
ATOM 670 O O . SER A 1 84 ? -35.25 32.312 -4.059 1 83.44 84 SER A O 1
ATOM 672 N N . PRO A 1 85 ? -34.219 33.438 -2.449 1 72.69 85 PRO A N 1
ATOM 673 C CA . PRO A 1 85 ? -35.281 33.062 -1.506 1 72.69 85 PRO A CA 1
ATOM 674 C C . PRO A 1 85 ? -36.625 33.75 -1.826 1 72.69 85 PRO A C 1
ATOM 676 O O . PRO A 1 85 ? -37.688 33.219 -1.453 1 72.69 85 PRO A O 1
ATOM 679 N N . GLU A 1 86 ? -36.688 34.844 -2.482 1 71.81 86 GLU A N 1
ATOM 680 C CA . GLU A 1 86 ? -37.906 35.656 -2.527 1 71.81 86 GLU A CA 1
ATOM 681 C C . GLU A 1 86 ? -38.375 35.812 -3.961 1 71.81 86 GLU A C 1
ATOM 683 O O . GLU A 1 86 ? -39.531 36.188 -4.184 1 71.81 86 GLU A O 1
ATOM 688 N N . GLN A 1 87 ? -37.531 35.594 -4.84 1 66.44 87 GLN A N 1
ATOM 689 C CA . GLN A 1 87 ? -37.906 35.969 -6.199 1 66.44 87 GLN A CA 1
ATOM 690 C C . GLN A 1 87 ? -38.094 34.719 -7.082 1 66.44 87 GLN A C 1
ATOM 692 O O . GLN A 1 87 ? -37.312 33.781 -6.969 1 66.44 87 GLN A O 1
ATOM 697 N N . ASP A 1 88 ? -39.156 34.844 -7.867 1 70.06 88 ASP A N 1
ATOM 698 C CA . ASP A 1 88 ? -39.406 33.75 -8.797 1 70.06 88 ASP A CA 1
ATOM 699 C C . ASP A 1 88 ? -38.906 34.094 -10.203 1 70.06 88 ASP A C 1
ATOM 701 O O . ASP A 1 88 ? -38.875 33.219 -11.078 1 70.06 88 ASP A O 1
ATOM 705 N N . THR A 1 89 ? -38.594 35.406 -10.352 1 73.62 89 THR A N 1
ATOM 706 C CA . THR A 1 89 ? -38.125 35.781 -11.68 1 73.62 89 THR A CA 1
ATOM 707 C C . THR A 1 89 ? -36.938 36.719 -11.578 1 73.62 89 THR A C 1
ATOM 709 O O . THR A 1 89 ? -36.75 37.375 -10.562 1 73.62 89 THR A O 1
ATOM 712 N N . VAL A 1 90 ? -36.062 36.562 -12.523 1 78.06 90 VAL A N 1
ATOM 713 C CA . VAL A 1 90 ? -34.906 37.469 -12.602 1 78.06 90 VAL A CA 1
ATOM 714 C C . VAL A 1 90 ? -34.812 38.062 -13.992 1 78.06 90 VAL A C 1
ATOM 716 O O . VAL A 1 90 ? -35.125 37.406 -14.992 1 78.06 90 VAL A O 1
ATOM 719 N N . ALA A 1 91 ? -34.688 39.406 -14.047 1 85.25 91 ALA A N 1
ATOM 720 C CA . ALA A 1 91 ? -34.469 40.094 -15.312 1 85.25 91 ALA A CA 1
ATOM 721 C C . ALA A 1 91 ? -32.969 40.281 -15.586 1 85.25 91 ALA A C 1
ATOM 723 O O . ALA A 1 91 ? -32.188 40.469 -14.664 1 85.25 91 ALA A O 1
ATOM 724 N N . PHE A 1 92 ? -32.625 40.156 -16.891 1 90.25 92 PHE A N 1
ATOM 725 C CA . PHE A 1 92 ? -31.25 40.375 -17.328 1 90.25 92 PHE A CA 1
ATOM 726 C C . PHE A 1 92 ? -31.141 41.625 -18.188 1 90.25 92 PHE A C 1
ATOM 728 O O . PHE A 1 92 ? -32.031 41.906 -19 1 90.25 92 PHE A O 1
ATOM 735 N N . THR A 1 93 ? -30.125 42.312 -18 1 93.56 93 THR A N 1
ATOM 736 C CA . THR A 1 93 ? -29.812 43.312 -19.016 1 93.56 93 THR A CA 1
ATOM 737 C C . THR A 1 93 ? -29.422 42.625 -20.328 1 93.56 93 THR A C 1
ATOM 739 O O . THR A 1 93 ? -29.109 41.438 -20.344 1 93.56 93 THR A O 1
ATOM 742 N N . LYS A 1 94 ? -29.547 43.375 -21.438 1 95.06 94 LYS A N 1
ATOM 743 C CA . LYS A 1 94 ? -29.156 42.844 -22.734 1 95.06 94 LYS A CA 1
ATOM 744 C C . LYS A 1 94 ? -27.703 42.375 -22.734 1 95.06 94 LYS A C 1
ATOM 746 O O . LYS A 1 94 ? -27.375 41.312 -23.281 1 95.06 94 LYS A O 1
ATOM 751 N N . GLU A 1 95 ? -26.906 43.156 -22.047 1 96 95 GLU A N 1
ATOM 752 C CA . GLU A 1 95 ? -25.484 42.812 -21.969 1 96 95 GLU A CA 1
ATOM 753 C C . GLU A 1 95 ? -25.266 41.531 -21.188 1 96 95 GLU A C 1
ATOM 755 O O . GLU A 1 95 ? -24.375 40.75 -21.531 1 96 95 GLU A O 1
ATOM 760 N N . ALA A 1 96 ? -26.016 41.375 -20.156 1 95.31 96 ALA A N 1
ATOM 761 C CA . ALA A 1 96 ? -25.906 40.188 -19.344 1 95.31 96 ALA A CA 1
ATOM 762 C C . ALA A 1 96 ? -26.328 38.938 -20.141 1 95.31 96 ALA A C 1
ATOM 764 O O . ALA A 1 96 ? -25.703 37.906 -20.062 1 95.31 96 ALA A O 1
ATOM 765 N N . ALA A 1 97 ? -27.422 39.125 -20.875 1 94.38 97 ALA A N 1
ATOM 766 C CA . ALA A 1 97 ? -27.906 38.031 -21.719 1 94.38 97 ALA A CA 1
ATOM 767 C C . ALA A 1 97 ? -26.875 37.656 -22.781 1 94.38 97 ALA A C 1
ATOM 769 O O . ALA A 1 97 ? -26.641 36.469 -23.047 1 94.38 97 ALA A O 1
ATOM 770 N N . ASP A 1 98 ? -26.328 38.688 -23.359 1 96.06 98 ASP A N 1
ATOM 771 C CA . ASP A 1 98 ? -25.281 38.469 -24.359 1 96.06 98 ASP A CA 1
ATOM 772 C C . ASP A 1 98 ? -24.078 37.75 -23.75 1 96.06 98 ASP A C 1
ATOM 774 O O . ASP A 1 98 ? -23.469 36.875 -24.391 1 96.06 98 ASP A O 1
ATOM 778 N N . TYR A 1 99 ? -23.734 38.156 -22.594 1 95.88 99 TYR A N 1
ATOM 779 C CA . TYR A 1 99 ? -22.609 37.531 -21.875 1 95.88 99 TYR A CA 1
ATOM 780 C C . TYR A 1 99 ? -22.844 36.062 -21.641 1 95.88 99 TYR A C 1
ATOM 782 O O . TYR A 1 99 ? -21.969 35.219 -21.875 1 95.88 99 TYR A O 1
ATOM 790 N N . LEU A 1 100 ? -23.984 35.656 -21.203 1 95.19 100 LEU A N 1
ATOM 791 C CA . LEU A 1 100 ? -24.344 34.281 -20.953 1 95.19 100 LEU A CA 1
ATOM 792 C C . LEU A 1 100 ? -24.328 33.469 -22.25 1 95.19 100 LEU A C 1
ATOM 794 O O . LEU A 1 100 ? -23.891 32.312 -22.25 1 95.19 100 LEU A O 1
ATOM 798 N N . GLU A 1 101 ? -24.844 34.062 -23.281 1 94.75 101 GLU A N 1
ATOM 799 C CA . GLU A 1 101 ? -24.781 33.438 -24.594 1 94.75 101 GLU A CA 1
ATOM 800 C C . GLU A 1 101 ? -23.344 33.156 -25.016 1 94.75 101 GLU A C 1
ATOM 802 O O . GLU A 1 101 ? -23.031 32.125 -25.594 1 94.75 101 GLU A O 1
ATOM 807 N N . GLY A 1 102 ? -22.562 34.125 -24.703 1 94.56 102 GLY A N 1
ATOM 808 C CA . GLY A 1 102 ? -21.141 34 -25.016 1 94.56 102 GLY A CA 1
ATOM 809 C C . GLY A 1 102 ? -20.469 32.875 -24.234 1 94.56 102 GLY A C 1
ATOM 810 O O . GLY A 1 102 ? -19.469 32.312 -24.688 1 94.56 102 GLY A O 1
ATOM 811 N N . LEU A 1 103 ? -21.031 32.562 -23.078 1 94.62 103 LEU A N 1
ATOM 812 C CA . LEU A 1 103 ? -20.5 31.484 -22.25 1 94.62 103 LEU A CA 1
ATOM 813 C C . LEU A 1 103 ? -21.094 30.156 -22.656 1 94.62 103 LEU A C 1
ATOM 815 O O . LEU A 1 103 ? -20.812 29.125 -22.047 1 94.62 103 LEU A O 1
ATOM 819 N N . ASP A 1 104 ? -21.984 30.172 -23.703 1 92.81 104 ASP A N 1
ATOM 820 C CA . ASP A 1 104 ? -22.656 29 -24.219 1 92.81 104 ASP A CA 1
ATOM 821 C C . ASP A 1 104 ? -23.656 28.438 -23.203 1 92.81 104 ASP A C 1
ATOM 823 O O . ASP A 1 104 ? -23.812 27.234 -23.078 1 92.81 104 ASP A O 1
ATOM 827 N N . THR A 1 105 ? -24.141 29.297 -22.375 1 94.56 105 THR A N 1
ATOM 828 C CA . THR A 1 105 ? -25.203 28.906 -21.453 1 94.56 105 THR A CA 1
ATOM 829 C C . THR A 1 105 ? -26.469 28.5 -22.219 1 94.56 105 THR A C 1
ATOM 831 O O . THR A 1 105 ? -26.953 29.25 -23.047 1 94.56 105 THR A O 1
ATOM 834 N N . GLN A 1 106 ? -26.969 27.422 -21.875 1 92.56 106 GLN A N 1
ATOM 835 C CA . GLN A 1 106 ? -28.109 26.891 -22.594 1 92.56 106 GLN A CA 1
ATOM 836 C C . GLN A 1 106 ? -29.422 27.281 -21.906 1 92.56 106 GLN A C 1
ATOM 838 O O . GLN A 1 106 ? -30.406 27.609 -22.578 1 92.56 106 GLN A O 1
ATOM 843 N N . THR A 1 107 ? -29.391 27.141 -20.594 1 92.88 107 THR A N 1
ATOM 844 C CA . THR A 1 107 ? -30.609 27.453 -19.859 1 92.88 107 THR A CA 1
ATOM 845 C C . THR A 1 107 ? -30.297 28.234 -18.594 1 92.88 107 THR A C 1
ATOM 847 O O . THR A 1 107 ? -29.203 28.109 -18.031 1 92.88 107 THR A O 1
ATOM 850 N N . THR A 1 108 ? -31.156 29.125 -18.266 1 92.06 108 THR A N 1
ATOM 851 C CA . THR A 1 108 ? -31.156 29.781 -16.969 1 92.06 108 THR A CA 1
ATOM 852 C C . THR A 1 108 ? -32.5 29.578 -16.266 1 92.06 108 THR A C 1
ATOM 854 O O . THR A 1 108 ? -33.562 29.547 -16.906 1 92.06 108 THR A O 1
ATOM 857 N N . SER A 1 109 ? -32.406 29.328 -15.016 1 89.94 109 SER A N 1
ATOM 858 C CA . SER A 1 109 ? -33.625 29.172 -14.211 1 89.94 109 SER A CA 1
ATOM 859 C C . SER A 1 109 ? -33.469 29.844 -12.852 1 89.94 109 SER A C 1
ATOM 861 O O . SER A 1 109 ? -32.344 30.172 -12.438 1 89.94 109 SER A O 1
ATOM 863 N N . VAL A 1 110 ? -34.594 30.109 -12.273 1 88.44 110 VAL A N 1
ATOM 864 C CA . VAL A 1 110 ? -34.594 30.656 -10.922 1 88.44 110 VAL A CA 1
ATOM 865 C C . VAL A 1 110 ? -35.312 29.703 -9.969 1 88.44 110 VAL A C 1
ATOM 867 O O . VAL A 1 110 ? -36.281 29.062 -10.336 1 88.44 110 VAL A O 1
ATOM 870 N N . CYS A 1 111 ? -34.688 29.547 -8.852 1 85.75 111 CYS A N 1
ATOM 871 C CA . CYS A 1 111 ? -35.344 28.688 -7.863 1 85.75 111 CYS A CA 1
ATOM 872 C C . CYS A 1 111 ? -35.188 29.25 -6.457 1 85.75 111 CYS A C 1
ATOM 874 O O . CYS A 1 111 ? -34.281 30.062 -6.215 1 85.75 111 CYS A O 1
ATOM 876 N N . SER A 1 112 ? -36.156 28.828 -5.531 1 83.5 112 SER A N 1
ATOM 877 C CA . SER A 1 112 ? -36.094 29.172 -4.113 1 83.5 112 SER A CA 1
ATOM 878 C C . SER A 1 112 ? -36.062 27.906 -3.246 1 83.5 112 SER A C 1
ATOM 880 O O . SER A 1 112 ? -37.125 27.391 -2.848 1 83.5 112 SER A O 1
ATOM 882 N N . LEU A 1 113 ? -35.094 27.219 -3.24 1 82 113 LEU A N 1
ATOM 883 C CA . LEU A 1 113 ? -34.938 26 -2.449 1 82 113 LEU A CA 1
ATOM 884 C C . LEU A 1 113 ? -34.156 26.266 -1.172 1 82 113 LEU A C 1
ATOM 886 O O . LEU A 1 113 ? -33.031 26.75 -1.228 1 82 113 LEU A O 1
ATOM 890 N N . SER A 1 114 ? -34.812 25.938 -0.108 1 79.94 114 SER A N 1
ATOM 891 C CA . SER A 1 114 ? -34.156 26.141 1.181 1 79.94 114 SER A CA 1
ATOM 892 C C . SER A 1 114 ? -32.906 25.281 1.298 1 79.94 114 SER A C 1
ATOM 894 O O . SER A 1 114 ? -32.906 24.109 0.956 1 79.94 114 SER A O 1
ATOM 896 N N . GLY A 1 115 ? -31.797 25.891 1.661 1 79.19 115 GLY A N 1
ATOM 897 C CA . GLY A 1 115 ? -30.562 25.156 1.925 1 79.19 115 GLY A CA 1
ATOM 898 C C . GLY A 1 115 ? -29.688 25.016 0.7 1 79.19 115 GLY A C 1
ATOM 899 O O . GLY A 1 115 ? -28.578 24.469 0.787 1 79.19 115 GLY A O 1
ATOM 900 N N . LEU A 1 116 ? -30.219 25.5 -0.422 1 87.69 116 LEU A N 1
ATOM 901 C CA . LEU A 1 116 ? -29.422 25.391 -1.638 1 87.69 116 LEU A CA 1
ATOM 902 C C . LEU A 1 116 ? -28.219 26.344 -1.575 1 87.69 116 LEU A C 1
ATOM 904 O O . LEU A 1 116 ? -28.375 27.531 -1.329 1 87.69 116 LEU A O 1
ATOM 908 N N . LEU A 1 117 ? -27.047 25.797 -1.71 1 89 117 LEU A N 1
ATOM 909 C CA . LEU A 1 117 ? -25.812 26.562 -1.674 1 89 117 LEU A CA 1
ATOM 910 C C . LEU A 1 117 ? -25.297 26.828 -3.084 1 89 117 LEU A C 1
ATOM 912 O O . LEU A 1 117 ? -25.594 26.078 -4.012 1 89 117 LEU A O 1
ATOM 916 N N . PRO A 1 118 ? -24.656 27.906 -3.273 1 92.62 118 PRO A N 1
ATOM 917 C CA . PRO A 1 118 ? -24.047 28.141 -4.59 1 92.62 118 PRO A CA 1
ATOM 918 C C . PRO A 1 118 ? -22.906 27.188 -4.906 1 92.62 118 PRO A C 1
ATOM 920 O O . PRO A 1 118 ? -22.312 26.609 -3.996 1 92.62 118 PRO A O 1
ATOM 923 N N . GLY A 1 119 ? -22.594 27 -6.164 1 95.06 119 GLY A N 1
ATOM 924 C CA . GLY A 1 119 ? -21.5 26.141 -6.574 1 95.06 119 GLY A CA 1
ATOM 925 C C . GLY A 1 119 ? -21.844 25.234 -7.73 1 95.06 119 GLY A C 1
ATOM 926 O O . GLY A 1 119 ? -22.859 25.438 -8.398 1 95.06 119 GLY A O 1
ATOM 927 N N . PRO A 1 120 ? -20.984 24.312 -8.039 1 96.06 120 PRO A N 1
ATOM 928 C CA . PRO A 1 120 ? -21.219 23.359 -9.125 1 96.06 120 PRO A CA 1
ATOM 929 C C . PRO A 1 120 ? -22.125 22.203 -8.719 1 96.06 120 PRO A C 1
ATOM 931 O O . PRO A 1 120 ? -21.938 21.609 -7.648 1 96.06 120 PRO A O 1
ATOM 934 N N . TYR A 1 121 ? -23.047 21.875 -9.602 1 94.44 121 TYR A N 1
ATOM 935 C CA . TYR A 1 121 ? -24 20.781 -9.398 1 94.44 121 TYR A CA 1
ATOM 936 C C . TYR A 1 121 ? -24.141 19.938 -10.664 1 94.44 121 TYR A C 1
ATOM 938 O O . TYR A 1 121 ? -23.719 20.359 -11.742 1 94.44 121 TYR A O 1
ATOM 946 N N . VAL A 1 122 ? -24.625 18.766 -10.461 1 92.5 122 VAL A N 1
ATOM 947 C CA . VAL A 1 122 ? -25.109 17.953 -11.562 1 92.5 122 VAL A CA 1
ATOM 948 C C . VAL A 1 122 ? -26.578 17.578 -11.328 1 92.5 122 VAL A C 1
ATOM 950 O O . VAL A 1 122 ? -26.984 17.344 -10.195 1 92.5 122 VAL A O 1
ATOM 953 N N . TYR A 1 123 ? -27.312 17.719 -12.359 1 91.19 123 TYR A N 1
ATOM 954 C CA . TYR A 1 123 ? -28.703 17.312 -12.336 1 91.19 123 TYR A CA 1
ATOM 955 C C . TYR A 1 123 ? -28.859 15.891 -12.875 1 91.19 123 TYR A C 1
ATOM 957 O O . TYR A 1 123 ? -28.562 15.625 -14.039 1 91.19 123 TYR A O 1
ATOM 965 N N . VAL A 1 124 ? -29.156 14.977 -11.977 1 84 124 VAL A N 1
ATOM 966 C CA . VAL A 1 124 ? -29.297 13.578 -12.352 1 84 124 VAL A CA 1
ATOM 967 C C . VAL A 1 124 ? -30.484 12.969 -11.625 1 84 124 VAL A C 1
ATOM 969 O O . VAL A 1 124 ? -30.641 13.141 -10.414 1 84 124 VAL A O 1
ATOM 972 N N . ASN A 1 125 ? -31.344 12.273 -12.312 1 77.62 125 ASN A N 1
ATOM 973 C CA . ASN A 1 125 ? -32.531 11.617 -11.75 1 77.62 125 ASN A CA 1
ATOM 974 C C . ASN A 1 125 ? -33.406 12.602 -10.969 1 77.62 125 ASN A C 1
ATOM 976 O O . ASN A 1 125 ? -33.75 12.328 -9.828 1 77.62 125 ASN A O 1
ATOM 980 N N . GLN A 1 126 ? -33.5 13.852 -11.492 1 81.06 126 GLN A N 1
ATOM 981 C CA . GLN A 1 126 ? -34.375 14.906 -10.977 1 81.06 126 GLN A CA 1
ATOM 982 C C . GLN A 1 126 ? -33.844 15.43 -9.641 1 81.06 126 GLN A C 1
ATOM 984 O O . GLN A 1 126 ? -34.625 15.93 -8.82 1 81.06 126 GLN A O 1
ATOM 989 N N . GLN A 1 127 ? -32.656 15.203 -9.469 1 85.62 127 GLN A N 1
ATOM 990 C CA . GLN A 1 127 ? -32.031 15.727 -8.266 1 85.62 127 GLN A CA 1
ATOM 991 C C . GLN A 1 127 ? -30.859 16.656 -8.617 1 85.62 127 GLN A C 1
ATOM 993 O O . GLN A 1 127 ? -30.078 16.375 -9.531 1 85.62 127 GLN A O 1
ATOM 998 N N . LEU A 1 128 ? -30.875 17.734 -7.973 1 90.19 128 LEU A N 1
ATOM 999 C CA . LEU A 1 128 ? -29.703 18.609 -8.016 1 90.19 128 LEU A CA 1
ATOM 1000 C C . LEU A 1 128 ? -28.672 18.188 -6.961 1 90.19 128 LEU A C 1
ATOM 1002 O O . LEU A 1 128 ? -28.938 18.312 -5.762 1 90.19 128 LEU A O 1
ATOM 1006 N N . ARG A 1 129 ? -27.516 17.656 -7.426 1 90.62 129 ARG A N 1
ATOM 1007 C CA . ARG A 1 129 ? -26.531 17.078 -6.512 1 90.62 129 ARG A CA 1
ATOM 1008 C C . ARG A 1 129 ? -25.25 17.906 -6.516 1 90.62 129 ARG A C 1
ATOM 1010 O O . ARG A 1 129 ? -24.734 18.266 -7.582 1 90.62 129 ARG A O 1
ATOM 1017 N N . HIS A 1 130 ? -24.75 18.219 -5.348 1 92.12 130 HIS A N 1
ATOM 1018 C CA . HIS A 1 130 ? -23.469 18.891 -5.234 1 92.12 130 HIS A CA 1
ATOM 1019 C C . HIS A 1 130 ? -22.344 18.047 -5.832 1 92.12 130 HIS A C 1
ATOM 1021 O O . HIS A 1 130 ? -22.312 16.828 -5.637 1 92.12 130 HIS A O 1
ATOM 1027 N N . VAL A 1 131 ? -21.469 18.734 -6.496 1 94.12 131 VAL A N 1
ATOM 1028 C CA . VAL A 1 131 ? -20.391 18.031 -7.188 1 94.12 131 VAL A CA 1
ATOM 1029 C C . VAL A 1 131 ? -19.094 18.125 -6.367 1 94.12 131 VAL A C 1
ATOM 1031 O O . VAL A 1 131 ? -18.781 19.188 -5.824 1 94.12 131 VAL A O 1
ATOM 1034 N N . TRP A 1 132 ? -18.406 17.031 -6.25 1 95.88 132 TRP A N 1
ATOM 1035 C CA . TRP A 1 132 ? -17.078 16.953 -5.637 1 95.88 132 TRP A CA 1
ATOM 1036 C C . TRP A 1 132 ? -16.031 16.5 -6.66 1 95.88 132 TRP A C 1
ATOM 1038 O O . TRP A 1 132 ? -16.297 15.617 -7.477 1 95.88 132 TRP A O 1
ATOM 1048 N N . LYS A 1 133 ? -14.906 17.125 -6.672 1 97.38 133 LYS A N 1
ATOM 1049 C CA . LYS A 1 133 ? -13.812 16.75 -7.566 1 97.38 133 LYS A CA 1
ATOM 1050 C C . LYS A 1 133 ? -12.984 15.609 -6.98 1 97.38 133 LYS A C 1
ATOM 1052 O O . LYS A 1 133 ? -12.625 15.641 -5.801 1 97.38 133 LYS A O 1
ATOM 1057 N N . LEU A 1 134 ? -12.75 14.57 -7.766 1 96.94 134 LEU A N 1
ATOM 1058 C CA . LEU A 1 134 ? -11.922 13.453 -7.336 1 96.94 134 LEU A CA 1
ATOM 1059 C C . LEU A 1 134 ? -10.461 13.68 -7.715 1 96.94 134 LEU A C 1
ATOM 1061 O O . LEU A 1 134 ? -10.156 13.984 -8.875 1 96.94 134 LEU A O 1
ATOM 1065 N N . VAL A 1 135 ? -9.562 13.586 -6.703 1 98 135 VAL A N 1
ATOM 1066 C CA . VAL A 1 135 ? -8.133 13.742 -6.93 1 98 135 VAL A CA 1
ATOM 1067 C C . VAL A 1 135 ? -7.383 12.57 -6.301 1 98 135 VAL A C 1
ATOM 1069 O O . VAL A 1 135 ? -7.672 12.172 -5.168 1 98 135 VAL A O 1
ATOM 1072 N N . ASP A 1 136 ? -6.441 12.016 -7.02 1 97.75 136 ASP A N 1
ATOM 1073 C CA . ASP A 1 136 ? -5.691 10.859 -6.551 1 97.75 136 ASP A CA 1
ATOM 1074 C C . ASP A 1 136 ? -4.727 11.242 -5.434 1 97.75 136 ASP A C 1
ATOM 1076 O O . ASP A 1 136 ? -4.078 12.289 -5.496 1 97.75 136 ASP A O 1
ATOM 1080 N N . ASP A 1 137 ? -4.617 10.438 -4.363 1 98.38 137 ASP A N 1
ATOM 1081 C CA . ASP A 1 137 ? -3.506 10.508 -3.42 1 98.38 137 ASP A CA 1
ATOM 1082 C C . ASP A 1 137 ? -2.25 9.859 -4 1 98.38 137 ASP A C 1
ATOM 1084 O O . ASP A 1 137 ? -1.758 8.859 -3.467 1 98.38 137 ASP A O 1
ATOM 1088 N N . SER A 1 138 ? -1.681 10.484 -4.969 1 97.31 138 SER A N 1
ATOM 1089 C CA . SER A 1 138 ? -0.621 9.914 -5.793 1 97.31 138 SER A CA 1
ATOM 1090 C C . SER A 1 138 ? 0.622 9.609 -4.961 1 97.31 138 SER A C 1
ATOM 1092 O O . SER A 1 138 ? 1.436 8.766 -5.34 1 97.31 138 SER A O 1
ATOM 1094 N N . ASN A 1 139 ? 0.788 10.234 -3.828 1 98.44 139 ASN A N 1
ATOM 1095 C CA . ASN A 1 139 ? 1.962 10.016 -2.988 1 98.44 139 ASN A CA 1
ATOM 1096 C C . ASN A 1 139 ? 1.645 9.109 -1.806 1 98.44 139 ASN A C 1
ATOM 1098 O O . ASN A 1 139 ? 2.463 8.953 -0.897 1 98.44 139 ASN A O 1
ATOM 1102 N N . GLY A 1 140 ? 0.435 8.523 -1.782 1 98.19 140 GLY A N 1
ATOM 1103 C CA . GLY A 1 140 ? 0.07 7.586 -0.73 1 98.19 140 GLY A CA 1
ATOM 1104 C C . GLY A 1 140 ? 0.206 8.172 0.663 1 98.19 140 GLY A C 1
ATOM 1105 O O . GLY A 1 140 ? 0.795 7.551 1.549 1 98.19 140 GLY A O 1
ATOM 1106 N N . THR A 1 141 ? -0.311 9.352 0.854 1 98.75 141 THR A N 1
ATOM 1107 C CA . THR A 1 141 ? -0.062 10.094 2.088 1 98.75 141 THR A CA 1
ATOM 1108 C C . THR A 1 141 ? -1.071 9.703 3.164 1 98.75 141 THR A C 1
ATOM 1110 O O . THR A 1 141 ? -0.821 9.891 4.355 1 98.75 141 THR A O 1
ATOM 1113 N N . CYS A 1 142 ? -2.199 9.109 2.807 1 98.69 142 CYS A N 1
ATOM 1114 C CA . CYS A 1 142 ? -3.285 8.93 3.766 1 98.69 142 CYS A CA 1
ATOM 1115 C C . CYS A 1 142 ? -3.496 7.457 4.09 1 98.69 142 CYS A C 1
ATOM 1117 O O . CYS A 1 142 ? -3.277 6.594 3.236 1 98.69 142 CYS A O 1
ATOM 1119 N N . MET A 1 143 ? -3.877 7.25 5.348 1 98.06 143 MET A N 1
ATOM 1120 C CA . MET A 1 143 ? -4.438 5.961 5.742 1 98.06 143 MET A CA 1
ATOM 1121 C C . MET A 1 143 ? -5.855 5.797 5.203 1 98.06 143 MET A C 1
ATOM 1123 O O . MET A 1 143 ? -6.242 4.703 4.785 1 98.06 143 MET A O 1
ATOM 1127 N N . VAL A 1 144 ? -6.559 6.867 5.211 1 98.06 144 VAL A N 1
ATOM 1128 C CA . VAL A 1 144 ? -7.957 6.875 4.797 1 98.06 144 VAL A CA 1
ATOM 1129 C C . VAL A 1 144 ? -8.344 8.273 4.309 1 98.06 144 VAL A C 1
ATOM 1131 O O . VAL A 1 144 ? -7.852 9.273 4.828 1 98.06 144 VAL A O 1
ATOM 1134 N N . THR A 1 145 ? -9.07 8.336 3.254 1 98.38 145 THR A N 1
ATOM 1135 C CA . THR A 1 145 ? -9.75 9.555 2.83 1 98.38 145 THR A CA 1
ATOM 1136 C C . THR A 1 145 ? -11.242 9.477 3.143 1 98.38 145 THR A C 1
ATOM 1138 O O . THR A 1 145 ? -11.742 8.422 3.537 1 98.38 145 THR A O 1
ATOM 1141 N N . LEU A 1 146 ? -11.891 10.57 3.059 1 97.88 146 LEU A N 1
ATOM 1142 C CA . LEU A 1 146 ? -13.227 10.609 3.654 1 97.88 146 LEU A CA 1
ATOM 1143 C C . LEU A 1 146 ? -14.289 10.836 2.586 1 97.88 146 LEU A C 1
ATOM 1145 O O . LEU A 1 146 ? -14.086 11.625 1.658 1 97.88 146 LEU A O 1
ATOM 1149 N N . LYS A 1 147 ? -15.398 10.227 2.771 1 93.75 147 LYS A N 1
ATOM 1150 C CA . LYS A 1 147 ? -16.578 10.406 1.941 1 93.75 147 LYS A CA 1
ATOM 1151 C C . LYS A 1 147 ? -17.266 11.742 2.236 1 93.75 147 LYS A C 1
ATOM 1153 O O . LYS A 1 147 ? -17.312 12.18 3.389 1 93.75 147 LYS A O 1
ATOM 1158 N N . PRO A 1 148 ? -17.766 12.367 1.153 1 90.31 148 PRO A N 1
ATOM 1159 C CA . PRO A 1 148 ? -18.562 13.562 1.416 1 90.31 148 PRO A CA 1
ATOM 1160 C C . PRO A 1 148 ? -19.734 13.297 2.361 1 90.31 148 PRO A C 1
ATOM 1162 O O . PRO A 1 148 ? -20.438 12.289 2.211 1 90.31 148 PRO A O 1
ATOM 1165 N N . ARG A 1 149 ? -19.922 14.219 3.322 1 86.44 149 ARG A N 1
ATOM 1166 C CA . ARG A 1 149 ? -21.016 14.094 4.27 1 86.44 149 ARG A CA 1
ATOM 1167 C C . ARG A 1 149 ? -22.25 14.836 3.768 1 86.44 149 ARG A C 1
ATOM 1169 O O . ARG A 1 149 ? -22.141 15.922 3.193 1 86.44 149 ARG A O 1
ATOM 1176 N N . SER A 1 150 ? -23.391 14.305 3.982 1 75.25 150 SER A N 1
ATOM 1177 C CA . SER A 1 150 ? -24.641 14.977 3.631 1 75.25 150 SER A CA 1
ATOM 1178 C C . SER A 1 150 ? -24.984 16.062 4.637 1 75.25 150 SER A C 1
ATOM 1180 O O . SER A 1 150 ? -25.625 17.062 4.289 1 75.25 150 SER A O 1
ATOM 1182 N N . SER A 1 151 ? -24.594 15.766 5.859 1 77.19 151 SER A N 1
ATOM 1183 C CA . SER A 1 151 ? -24.812 16.719 6.949 1 77.19 151 SER A CA 1
ATOM 1184 C C . SER A 1 151 ? -23.562 16.844 7.824 1 77.19 151 SER A C 1
ATOM 1186 O O . SER A 1 151 ? -22.828 15.867 8.008 1 77.19 151 SER A O 1
ATOM 1188 N N . ILE A 1 152 ? -23.422 17.953 8.359 1 77.5 152 ILE A N 1
ATOM 1189 C CA . ILE A 1 152 ? -22.266 18.234 9.195 1 77.5 152 ILE A CA 1
ATOM 1190 C C . ILE A 1 152 ? -22.312 17.359 10.453 1 77.5 152 ILE A C 1
ATOM 1192 O O . ILE A 1 152 ? -21.281 17.047 11.047 1 77.5 152 ILE A O 1
ATOM 1196 N N . SER A 1 153 ? -23.516 16.891 10.82 1 82.81 153 SER A N 1
ATOM 1197 C CA . SER A 1 153 ? -23.688 16.125 12.039 1 82.81 153 SER A CA 1
ATOM 1198 C C . SER A 1 153 ? -23.438 14.641 11.797 1 82.81 153 SER A C 1
ATOM 1200 O O . SER A 1 153 ? -23.312 13.859 12.75 1 82.81 153 SER A O 1
ATOM 1202 N N . ASP A 1 154 ? -23.359 14.273 10.5 1 87.81 154 ASP A N 1
ATOM 1203 C CA . ASP A 1 154 ? -23.109 12.875 10.188 1 87.81 154 ASP A CA 1
ATOM 1204 C C . ASP A 1 154 ? -21.688 12.477 10.562 1 87.81 154 ASP A C 1
ATOM 1206 O O . ASP A 1 154 ? -20.75 13.258 10.398 1 87.81 154 ASP A O 1
ATOM 1210 N N . PRO A 1 155 ? -21.562 11.273 11.117 1 93.19 155 PRO A N 1
ATOM 1211 C CA . PRO A 1 155 ? -20.188 10.797 11.312 1 93.19 155 PRO A CA 1
ATOM 1212 C C . PRO A 1 155 ? -19.422 10.664 10 1 93.19 155 PRO A C 1
ATOM 1214 O O . PRO A 1 155 ? -20.031 10.516 8.938 1 93.19 155 PRO A O 1
ATOM 1217 N N . PHE A 1 156 ? -18.156 10.789 10.117 1 97.19 156 PHE A N 1
ATOM 1218 C CA . PHE A 1 156 ? -17.328 10.594 8.938 1 97.19 156 PHE A CA 1
ATOM 1219 C C . PHE A 1 156 ? -17.344 9.125 8.508 1 97.19 156 PHE A C 1
ATOM 1221 O O . PHE A 1 156 ? -17.531 8.234 9.336 1 97.19 156 PHE A O 1
ATOM 1228 N N . GLU A 1 157 ? -17.219 8.906 7.207 1 95.19 157 GLU A N 1
ATOM 1229 C CA . GLU A 1 157 ? -17.062 7.582 6.605 1 95.19 157 GLU A CA 1
ATOM 1230 C C . GLU A 1 157 ? -15.875 7.547 5.648 1 95.19 157 GLU A C 1
ATOM 1232 O O . GLU A 1 157 ? -15.555 8.547 5.012 1 95.19 157 GLU A O 1
ATOM 1237 N N . SER A 1 158 ? -15.258 6.418 5.617 1 95.81 158 SER A N 1
ATOM 1238 C CA . SER A 1 158 ? -14.164 6.242 4.668 1 95.81 158 SER A CA 1
ATOM 1239 C C . SER A 1 158 ? -14.664 6.336 3.23 1 95.81 158 SER A C 1
ATOM 1241 O O . SER A 1 158 ? -15.75 5.848 2.912 1 95.81 158 SER A O 1
ATOM 1243 N N . PHE A 1 159 ? -13.883 6.973 2.336 1 95.38 159 PHE A N 1
ATOM 1244 C CA . PHE A 1 159 ? -14.195 7.047 0.913 1 95.38 159 PHE A CA 1
ATOM 1245 C C . PHE A 1 159 ? -13.773 5.766 0.2 1 95.38 159 PHE A C 1
ATOM 1247 O O . PHE A 1 159 ? -12.609 5.383 0.242 1 95.38 159 PHE A O 1
ATOM 1254 N N . PRO A 1 160 ? -14.609 5.133 -0.53 1 92 160 PRO A N 1
ATOM 1255 C CA . PRO A 1 160 ? -14.344 3.764 -0.98 1 92 160 PRO A CA 1
ATOM 1256 C C . PRO A 1 160 ? -13.555 3.717 -2.285 1 92 160 PRO A C 1
ATOM 1258 O O . PRO A 1 160 ? -13.094 2.646 -2.693 1 92 160 PRO A O 1
ATOM 1261 N N . LEU A 1 161 ? -13.328 4.785 -3.008 1 92.88 161 LEU A N 1
ATOM 1262 C CA . LEU A 1 161 ? -12.734 4.734 -4.34 1 92.88 161 LEU A CA 1
ATOM 1263 C C . LEU A 1 161 ? -11.211 4.766 -4.258 1 92.88 161 LEU A C 1
ATOM 1265 O O . LEU A 1 161 ? -10.641 5.488 -3.434 1 92.88 161 LEU A O 1
ATOM 1269 N N . ARG A 1 162 ? -10.578 4.074 -5.156 1 93.75 162 ARG A N 1
ATOM 1270 C CA . ARG A 1 162 ? -9.125 4.004 -5.266 1 93.75 162 ARG A CA 1
ATOM 1271 C C . ARG A 1 162 ? -8.594 5.066 -6.223 1 93.75 162 ARG A C 1
ATOM 1273 O O . ARG A 1 162 ? -9.352 5.613 -7.031 1 93.75 162 ARG A O 1
ATOM 1280 N N . SER A 1 163 ? -7.281 5.332 -6.094 1 95.12 163 SER A N 1
ATOM 1281 C CA . SER A 1 163 ? -6.594 6.176 -7.062 1 95.12 163 SER A CA 1
ATOM 1282 C C . SER A 1 163 ? -6.598 5.543 -8.453 1 95.12 163 SER A C 1
ATOM 1284 O O . SER A 1 163 ? -6.816 4.336 -8.586 1 95.12 163 SER A O 1
ATOM 1286 N N . SER A 1 164 ? -6.371 6.328 -9.477 1 92.81 164 SER A N 1
ATOM 1287 C CA . SER A 1 164 ? -6.434 5.898 -10.867 1 92.81 164 SER A CA 1
ATOM 1288 C C . SER A 1 164 ? -5.348 4.871 -11.18 1 92.81 164 SER A C 1
ATOM 1290 O O . SER A 1 164 ? -5.469 4.109 -12.141 1 92.81 164 SER A O 1
ATOM 1292 N N . ASP A 1 165 ? -4.297 4.828 -10.375 1 92.62 165 ASP A N 1
ATOM 1293 C CA . ASP A 1 165 ? -3.227 3.859 -10.594 1 92.62 165 ASP A CA 1
ATOM 1294 C C . ASP A 1 165 ? -3.428 2.617 -9.727 1 92.62 165 ASP A C 1
ATOM 1296 O O . ASP A 1 165 ? -2.539 1.768 -9.633 1 92.62 165 ASP A O 1
ATOM 1300 N N . ASP A 1 166 ? -4.516 2.559 -8.977 1 92.25 166 ASP A N 1
ATOM 1301 C CA . ASP A 1 166 ? -4.961 1.387 -8.227 1 92.25 166 ASP A CA 1
ATOM 1302 C C . ASP A 1 166 ? -4.086 1.154 -6.996 1 92.25 166 ASP A C 1
ATOM 1304 O O . ASP A 1 166 ? -4.059 0.052 -6.445 1 92.25 166 ASP A O 1
ATOM 1308 N N . GLN A 1 167 ? -3.324 2.121 -6.574 1 93.31 167 GLN A N 1
ATOM 1309 C CA . GLN A 1 167 ? -2.354 1.872 -5.516 1 93.31 167 GLN A CA 1
ATOM 1310 C C . GLN A 1 167 ? -2.799 2.508 -4.199 1 93.31 167 GLN A C 1
ATOM 1312 O O . GLN A 1 167 ? -2.521 1.978 -3.121 1 93.31 167 GLN A O 1
ATOM 1317 N N . PHE A 1 168 ? -3.412 3.676 -4.328 1 97 168 PHE A N 1
ATOM 1318 C CA . PHE A 1 168 ? -3.682 4.441 -3.115 1 97 168 PHE A CA 1
ATOM 1319 C C . PHE A 1 168 ? -5.129 4.922 -3.09 1 97 168 PHE A C 1
ATOM 1321 O O . PHE A 1 168 ? -5.992 4.344 -3.75 1 97 168 PHE A O 1
ATOM 1328 N N . SER A 1 169 ? -5.469 5.84 -2.186 1 96.81 169 SER A N 1
ATOM 1329 C CA . SER A 1 169 ? -6.801 6.406 -2.029 1 96.81 169 SER A CA 1
ATOM 1330 C C . SER A 1 169 ? -7.027 7.562 -3 1 96.81 169 SER A C 1
ATOM 1332 O O . SER A 1 169 ? -6.105 7.977 -3.705 1 96.81 169 SER A O 1
ATOM 1334 N N . CYS A 1 170 ? -8.234 7.914 -3.072 1 95.75 170 CYS A N 1
ATOM 1335 C CA . CYS A 1 170 ? -8.711 9.078 -3.812 1 95.75 170 CYS A CA 1
ATOM 1336 C C . CYS A 1 170 ? -9.391 10.07 -2.883 1 95.75 170 CYS A C 1
ATOM 1338 O O . CYS A 1 170 ? -10.133 9.68 -1.979 1 95.75 170 CYS A O 1
ATOM 1340 N N . PHE A 1 171 ? -9.094 11.391 -3.061 1 98.31 171 PHE A N 1
ATOM 1341 C CA . PHE A 1 171 ? -9.781 12.43 -2.293 1 98.31 171 PHE A CA 1
ATOM 1342 C C . PHE A 1 171 ? -11.031 12.906 -3.021 1 98.31 171 PHE A C 1
ATOM 1344 O O . PHE A 1 171 ? -11.031 13.031 -4.25 1 98.31 171 PHE A O 1
ATOM 1351 N N . ALA A 1 172 ? -12.094 13.188 -2.324 1 97.25 172 ALA A N 1
ATOM 1352 C CA . ALA A 1 172 ? -13.25 13.945 -2.799 1 97.25 172 ALA A CA 1
ATOM 1353 C C . ALA A 1 172 ? -13.227 15.375 -2.264 1 97.25 172 ALA A C 1
ATOM 1355 O O . ALA A 1 172 ? -13.469 15.602 -1.075 1 97.25 172 ALA A O 1
ATOM 1356 N N . LEU A 1 173 ? -12.953 16.312 -3.127 1 97.56 173 LEU A N 1
ATOM 1357 C CA . LEU A 1 173 ? -12.758 17.703 -2.711 1 97.56 173 LEU A CA 1
ATOM 1358 C C . LEU A 1 173 ? -14.031 18.516 -2.92 1 97.56 173 LEU A C 1
ATOM 1360 O O . LEU A 1 173 ? -14.57 18.562 -4.031 1 97.56 173 LEU A O 1
ATOM 1364 N N . PRO A 1 174 ? -14.523 19.188 -1.952 1 94.75 174 PRO A N 1
ATOM 1365 C CA . PRO A 1 174 ? -15.648 20.109 -2.15 1 94.75 174 PRO A CA 1
ATOM 1366 C C . PRO A 1 174 ? -15.227 21.422 -2.789 1 94.75 174 PRO A C 1
ATOM 1368 O O . PRO A 1 174 ? -14.07 21.828 -2.668 1 94.75 174 PRO A O 1
ATOM 1371 N N . SER A 1 175 ? -16.219 22.031 -3.457 1 95.19 175 SER A N 1
ATOM 1372 C CA . SER A 1 175 ? -16.031 23.406 -3.906 1 95.19 175 SER A CA 1
ATOM 1373 C C . SER A 1 175 ? -15.883 24.359 -2.723 1 95.19 175 SER A C 1
ATOM 1375 O O . SER A 1 175 ? -16.484 24.141 -1.67 1 95.19 175 SER A O 1
ATOM 1377 N N . ARG A 1 176 ? -15.102 25.375 -2.938 1 93.06 176 ARG A N 1
ATOM 1378 C CA . ARG A 1 176 ? -14.945 26.391 -1.901 1 93.06 176 ARG A CA 1
ATOM 1379 C C . ARG A 1 176 ? -15.992 27.5 -2.045 1 93.06 176 ARG A C 1
ATOM 1381 O O . ARG A 1 176 ? -16.141 28.344 -1.159 1 93.06 176 ARG A O 1
ATOM 1388 N N . ILE A 1 177 ? -16.781 27.5 -3.029 1 92.38 177 ILE A N 1
ATOM 1389 C CA . ILE A 1 177 ? -17.719 28.562 -3.385 1 92.38 177 ILE A CA 1
ATOM 1390 C C . ILE A 1 177 ? -18.781 28.688 -2.299 1 92.38 177 ILE A C 1
ATOM 1392 O O . ILE A 1 177 ? -19.094 29.797 -1.861 1 92.38 177 ILE A O 1
ATOM 1396 N N . PRO A 1 178 ? -19.328 27.594 -1.846 1 88.56 178 PRO A N 1
ATOM 1397 C CA . PRO A 1 178 ? -20.359 27.734 -0.825 1 88.56 178 PRO A CA 1
ATOM 1398 C C . PRO A 1 178 ? -19.859 28.406 0.446 1 88.56 178 PRO A C 1
ATOM 1400 O O . PRO A 1 178 ? -20.641 29.031 1.177 1 88.56 178 PRO A O 1
ATOM 1403 N N . PHE A 1 179 ? -18.641 28.312 0.739 1 84.75 179 PHE A N 1
ATOM 1404 C CA . PHE A 1 179 ? -18.078 28.812 1.988 1 84.75 179 PHE A CA 1
ATOM 1405 C C . PHE A 1 179 ? -17.781 30.312 1.893 1 84.75 179 PHE A C 1
ATOM 1407 O O . PHE A 1 179 ? -17.562 30.969 2.91 1 84.75 179 PHE A O 1
ATOM 1414 N N . GLN A 1 180 ? -17.766 30.781 0.722 1 74.62 180 GLN A N 1
ATOM 1415 C CA . GLN A 1 180 ? -17.547 32.219 0.522 1 74.62 180 GLN A CA 1
ATOM 1416 C C . GLN A 1 180 ? -18.797 33 0.896 1 74.62 180 GLN A C 1
ATOM 1418 O O . GLN A 1 180 ? -18.703 34.219 1.185 1 74.62 180 GLN A O 1
ATOM 1423 N N . VAL A 1 181 ? -19.922 32.469 0.746 1 64.88 181 VAL A N 1
ATOM 1424 C CA . VAL A 1 181 ? -21.156 33.188 1.042 1 64.88 181 VAL A CA 1
ATOM 1425 C C . VAL A 1 181 ? -21.484 33.062 2.531 1 64.88 181 VAL A C 1
ATOM 1427 O O . VAL A 1 181 ? -21.953 34.031 3.143 1 64.88 181 VAL A O 1
ATOM 1430 N N . LYS A 1 182 ? -21.234 31.906 3.17 1 59.78 182 LYS A N 1
ATOM 1431 C CA . LYS A 1 182 ? -21.625 31.625 4.547 1 59.78 182 LYS A CA 1
ATOM 1432 C C . LYS A 1 182 ? -20.5 31.953 5.52 1 59.78 182 LYS A C 1
ATOM 1434 O O . LYS A 1 182 ? -19.812 31.047 6.012 1 59.78 182 LYS A O 1
ATOM 1439 N N . GLN A 1 183 ? -19.734 33.125 5.359 1 60.88 183 GLN A N 1
ATOM 1440 C CA . GLN A 1 183 ? -18.438 33.125 6.047 1 60.88 183 GLN A CA 1
ATOM 1441 C C . GLN A 1 183 ? -18.625 33.344 7.551 1 60.88 183 GLN A C 1
ATOM 1443 O O . GLN A 1 183 ? -18.938 34.438 8 1 60.88 183 GLN A O 1
ATOM 1448 N N . ALA A 1 184 ? -18.734 32.281 8.305 1 69 184 ALA A N 1
ATOM 1449 C CA . ALA A 1 184 ? -18.75 32.438 9.758 1 69 184 ALA A CA 1
ATOM 1450 C C . ALA A 1 184 ? -17.344 32.375 10.336 1 69 184 ALA A C 1
ATOM 1452 O O . ALA A 1 184 ? -17.094 32.875 11.438 1 69 184 ALA A O 1
ATOM 1453 N N . SER A 1 185 ? -16.328 32.062 9.562 1 88.81 185 SER A N 1
ATOM 1454 C CA . SER A 1 185 ? -14.969 31.891 10.078 1 88.81 185 SER A CA 1
ATOM 1455 C C . SER A 1 185 ? -13.93 32.062 8.969 1 88.81 185 SER A C 1
ATOM 1457 O O . SER A 1 185 ? -14.164 31.688 7.824 1 88.81 185 SER A O 1
ATOM 1459 N N . PRO A 1 186 ? -12.852 32.75 9.328 1 91.44 186 PRO A N 1
ATOM 1460 C CA . PRO A 1 186 ? -11.766 32.906 8.352 1 91.44 186 PRO A CA 1
ATOM 1461 C C . PRO A 1 186 ? -11.211 31.547 7.91 1 91.44 186 PRO A C 1
ATOM 1463 O O . PRO A 1 186 ? -10.461 31.469 6.934 1 91.44 186 PRO A O 1
ATOM 1466 N N . LEU A 1 187 ? -11.562 30.5 8.602 1 95 187 LEU A N 1
ATOM 1467 C CA . LEU A 1 187 ? -11.016 29.172 8.273 1 95 187 LEU A CA 1
ATOM 1468 C C . LEU A 1 187 ? -12.023 28.359 7.473 1 95 187 LEU A C 1
ATOM 1470 O O . LEU A 1 187 ? -11.703 27.266 7.012 1 95 187 LEU A O 1
ATOM 1474 N N . ALA A 1 188 ? -13.188 28.938 7.238 1 93.19 188 ALA A N 1
ATOM 1475 C CA . ALA A 1 188 ? -14.25 28.188 6.578 1 93.19 188 ALA A CA 1
ATOM 1476 C C . ALA A 1 188 ? -13.828 27.75 5.18 1 93.19 188 ALA A C 1
ATOM 1478 O O . ALA A 1 188 ? -13.328 28.562 4.395 1 93.19 188 ALA A O 1
ATOM 1479 N N . GLY A 1 189 ? -13.984 26.469 4.934 1 92.31 189 GLY A N 1
ATOM 1480 C CA . GLY A 1 189 ? -13.711 25.953 3.602 1 92.31 189 GLY A CA 1
ATOM 1481 C C . GLY A 1 189 ? -12.273 25.484 3.422 1 92.31 189 GLY A C 1
ATOM 1482 O O . GLY A 1 189 ? -11.945 24.844 2.422 1 92.31 189 GLY A O 1
ATOM 1483 N N . LEU A 1 190 ? -11.398 25.812 4.438 1 95.69 190 LEU A N 1
ATOM 1484 C CA . LEU A 1 190 ? -10.039 25.297 4.352 1 95.69 190 LEU A CA 1
ATOM 1485 C C . LEU A 1 190 ? -10.047 23.766 4.348 1 95.69 190 LEU A C 1
ATOM 1487 O O . LEU A 1 190 ? -10.82 23.141 5.074 1 95.69 190 LEU A O 1
ATOM 1491 N N . ARG A 1 191 ? -9.32 23.219 3.488 1 97.75 191 ARG A N 1
ATOM 1492 C CA . ARG A 1 191 ? -9.172 21.766 3.408 1 97.75 191 ARG A CA 1
ATOM 1493 C C . ARG A 1 191 ? -7.93 21.312 4.168 1 97.75 191 ARG A C 1
ATOM 1495 O O . ARG A 1 191 ? -6.816 21.75 3.879 1 97.75 191 ARG A O 1
ATOM 1502 N N . ILE A 1 192 ? -8.086 20.359 5.109 1 98.75 192 ILE A N 1
ATOM 1503 C CA . ILE A 1 192 ? -6.953 19.875 5.902 1 98.75 192 ILE A CA 1
ATOM 1504 C C . ILE A 1 192 ? -6.914 18.359 5.875 1 98.75 192 ILE A C 1
ATOM 1506 O O . ILE A 1 192 ? -7.879 17.703 5.469 1 98.75 192 ILE A O 1
ATOM 1510 N N . VAL A 1 193 ? -5.805 17.781 6.195 1 98.88 193 VAL A N 1
ATOM 1511 C CA . VAL A 1 193 ? -5.648 16.375 6.586 1 98.88 193 VAL A CA 1
ATOM 1512 C C . VAL A 1 193 ? -5.082 16.312 8 1 98.88 193 VAL A C 1
ATOM 1514 O O . VAL A 1 193 ? -4.457 17.25 8.484 1 98.88 193 VAL A O 1
ATOM 1517 N N . ILE A 1 194 ? -5.371 15.227 8.727 1 98.94 194 ILE A N 1
ATOM 1518 C CA . ILE A 1 194 ? -4.922 15.102 10.109 1 98.94 194 ILE A CA 1
ATOM 1519 C C . ILE A 1 194 ? -4.184 13.773 10.289 1 98.94 194 ILE A C 1
ATOM 1521 O O . ILE A 1 194 ? -4.531 12.773 9.664 1 98.94 194 ILE A O 1
ATOM 1525 N N . LYS A 1 195 ? -3.123 13.789 11.133 1 98.69 195 LYS A N 1
ATOM 1526 C CA . LYS A 1 195 ? -2.35 12.594 11.43 1 98.69 195 LYS A CA 1
ATOM 1527 C C . LYS A 1 195 ? -3.234 11.5 12.031 1 98.69 195 LYS A C 1
ATOM 1529 O O . LYS A 1 195 ? -4.098 11.781 12.867 1 98.69 195 LYS A O 1
ATOM 1534 N N . ASP A 1 196 ? -3.012 10.227 11.719 1 98.88 196 ASP A N 1
ATOM 1535 C CA . ASP A 1 196 ? -3.93 9.141 12.031 1 98.88 196 ASP A CA 1
ATOM 1536 C C . ASP A 1 196 ? -3.803 8.719 13.492 1 98.88 196 ASP A C 1
ATOM 1538 O O . ASP A 1 196 ? -4.379 7.711 13.906 1 98.88 196 ASP A O 1
ATOM 1542 N N . ASN A 1 197 ? -3.039 9.367 14.312 1 98.81 197 ASN A N 1
ATOM 1543 C CA . ASN A 1 197 ? -3.109 9.156 15.75 1 98.81 197 ASN A CA 1
ATOM 1544 C C . ASN A 1 197 ? -4.066 10.148 16.422 1 98.81 197 ASN A C 1
ATOM 1546 O O . ASN A 1 197 ? -4.176 10.18 17.641 1 98.81 197 ASN A O 1
ATOM 1550 N N . ILE A 1 198 ? -4.73 10.969 15.625 1 98.88 198 ILE A N 1
ATOM 1551 C CA . ILE A 1 198 ? -5.766 11.883 16.094 1 98.88 198 ILE A CA 1
ATOM 1552 C C . ILE A 1 198 ? -7.145 11.297 15.789 1 98.88 198 ILE A C 1
ATOM 1554 O O . ILE A 1 198 ? -7.473 11.023 14.633 1 98.88 198 ILE A O 1
ATOM 1558 N N . HIS A 1 199 ? -7.977 11.172 16.797 1 98.81 199 HIS A N 1
ATOM 1559 C CA . HIS A 1 199 ? -9.273 10.523 16.641 1 98.81 199 HIS A CA 1
ATOM 1560 C C . HIS A 1 199 ? -10.219 11.367 15.789 1 98.81 199 HIS A C 1
ATOM 1562 O O . HIS A 1 199 ? -10.242 12.594 15.922 1 98.81 199 HIS A O 1
ATOM 1568 N N . LEU A 1 200 ? -10.922 10.805 14.961 1 98.69 200 LEU A N 1
ATOM 1569 C CA . LEU A 1 200 ? -11.992 11.375 14.156 1 98.69 200 LEU A CA 1
ATOM 1570 C C . LEU A 1 200 ? -13.266 10.539 14.273 1 98.69 200 LEU A C 1
ATOM 1572 O O . LEU A 1 200 ? -13.234 9.32 14.078 1 98.69 200 LEU A O 1
ATOM 1576 N N . GLN A 1 201 ? -14.352 11.172 14.594 1 98.25 201 GLN A N 1
ATOM 1577 C CA . GLN A 1 201 ? -15.609 10.461 14.805 1 98.25 201 GLN A CA 1
ATOM 1578 C C . GLN A 1 201 ? -15.984 9.633 13.586 1 98.25 201 GLN A C 1
ATOM 1580 O O . GLN A 1 201 ? -15.992 10.141 12.461 1 98.25 201 GLN A O 1
ATOM 1585 N N . GLY A 1 202 ? -16.281 8.344 13.789 1 97.94 202 GLY A N 1
ATOM 1586 C CA . GLY A 1 202 ? -16.734 7.453 12.727 1 97.94 202 GLY A CA 1
ATOM 1587 C C . GLY A 1 202 ? -15.609 6.723 12.031 1 97.94 202 GLY A C 1
ATOM 1588 O O . GLY A 1 202 ? -15.852 5.824 11.227 1 97.94 202 GLY A O 1
ATOM 1589 N N . ILE A 1 203 ? -14.375 7.039 12.352 1 98.44 203 ILE A N 1
ATOM 1590 C CA . ILE A 1 203 ? -13.234 6.469 11.656 1 98.44 203 ILE A CA 1
ATOM 1591 C C . ILE A 1 203 ? -12.336 5.742 12.656 1 98.44 203 ILE A C 1
ATOM 1593 O O . ILE A 1 203 ? -12.109 6.227 13.766 1 98.44 203 ILE A O 1
ATOM 1597 N N . ARG A 1 204 ? -11.836 4.586 12.32 1 98.25 204 ARG A N 1
ATOM 1598 C CA . ARG A 1 204 ? -10.852 3.881 13.133 1 98.25 204 ARG A CA 1
ATOM 1599 C C . ARG A 1 204 ? -9.5 4.598 13.109 1 98.25 204 ARG A C 1
ATOM 1601 O O . ARG A 1 204 ? -9.172 5.277 12.133 1 98.25 204 ARG A O 1
ATOM 1608 N N . THR A 1 205 ? -8.812 4.488 14.133 1 98.56 205 THR A N 1
ATOM 1609 C CA . THR A 1 205 ? -7.445 4.996 14.25 1 98.56 205 THR A CA 1
ATOM 1610 C C . THR A 1 205 ? -6.438 3.855 14.188 1 98.56 205 THR A C 1
ATOM 1612 O O . THR A 1 205 ? -6.645 2.801 14.789 1 98.56 205 THR A O 1
ATOM 1615 N N . SER A 1 206 ? -5.359 4.07 13.43 1 97.75 206 SER A N 1
ATOM 1616 C CA . SER A 1 206 ? -4.426 2.963 13.258 1 97.75 206 SER A CA 1
ATOM 1617 C C . SER A 1 206 ? -3.129 3.211 14.016 1 97.75 206 SER A C 1
ATOM 1619 O O . SER A 1 206 ? -2.404 2.268 14.344 1 97.75 206 SER A O 1
ATOM 1621 N N . VAL A 1 207 ? -2.762 4.516 14.18 1 98.31 207 VAL A N 1
ATOM 1622 C CA . VAL A 1 207 ? -1.478 4.914 14.742 1 98.31 207 VAL A CA 1
ATOM 1623 C C . VAL A 1 207 ? -0.342 4.227 13.992 1 98.31 207 VAL A C 1
ATOM 1625 O O . VAL A 1 207 ? 0.686 3.883 14.578 1 98.31 207 VAL A O 1
ATOM 1628 N N . GLY A 1 208 ? -0.57 3.891 12.719 1 97.88 208 GLY A N 1
ATOM 1629 C CA . GLY A 1 208 ? 0.431 3.248 11.883 1 97.88 208 GLY A CA 1
ATOM 1630 C C . GLY A 1 208 ? 0.673 1.796 12.25 1 97.88 208 GLY A C 1
ATOM 1631 O O . GLY A 1 208 ? 1.751 1.257 11.992 1 97.88 208 GLY A O 1
ATOM 1632 N N . ASN A 1 209 ? -0.215 1.154 12.945 1 98.31 209 ASN A N 1
ATOM 1633 C CA . ASN A 1 209 ? -0.072 -0.213 13.43 1 98.31 209 ASN A CA 1
ATOM 1634 C C . ASN A 1 209 ? -1.343 -1.026 13.203 1 98.31 209 ASN A C 1
ATOM 1636 O O . ASN A 1 209 ? -2.416 -0.658 13.68 1 98.31 209 ASN A O 1
ATOM 1640 N N . ARG A 1 210 ? -1.225 -2.166 12.477 1 97.56 210 ARG A N 1
ATOM 1641 C CA . ARG A 1 210 ? -2.369 -2.99 12.102 1 97.56 210 ARG A CA 1
ATOM 1642 C C . ARG A 1 210 ? -3.041 -3.582 13.336 1 97.56 210 ARG A C 1
ATOM 1644 O O . ARG A 1 210 ? -4.27 -3.691 13.391 1 97.56 210 ARG A O 1
ATOM 1651 N N . ALA A 1 211 ? -2.25 -4.094 14.312 1 98.12 211 ALA A N 1
ATOM 1652 C CA . ALA A 1 211 ? -2.822 -4.656 15.539 1 98.12 211 ALA A CA 1
ATOM 1653 C C . ALA A 1 211 ? -3.682 -3.625 16.266 1 98.12 211 ALA A C 1
ATOM 1655 O O . ALA A 1 211 ? -4.777 -3.939 16.734 1 98.12 211 ALA A O 1
ATOM 1656 N N . PHE A 1 212 ? -3.164 -2.375 16.359 1 98.5 212 PHE A N 1
ATOM 1657 C CA . PHE A 1 212 ? -3.938 -1.309 16.984 1 98.5 212 PHE A CA 1
ATOM 1658 C C . PHE A 1 212 ? -5.234 -1.06 16.219 1 98.5 212 PHE A C 1
ATOM 1660 O O . PHE A 1 212 ? -6.305 -0.965 16.828 1 98.5 212 PHE A O 1
ATOM 1667 N N . TYR A 1 213 ? -5.156 -0.967 14.898 1 98.31 213 TYR A N 1
ATOM 1668 C CA . TYR A 1 213 ? -6.316 -0.767 14.031 1 98.31 213 TYR A CA 1
ATOM 1669 C C . TYR A 1 213 ? -7.375 -1.832 14.289 1 98.31 213 TYR A C 1
ATOM 1671 O O . TYR A 1 213 ? -8.57 -1.53 14.336 1 98.31 213 TYR A O 1
ATOM 1679 N N . ASN A 1 214 ? -6.984 -3.072 14.477 1 97.25 214 ASN A N 1
ATOM 1680 C CA . ASN A 1 214 ? -7.898 -4.199 14.617 1 97.25 214 ASN A CA 1
ATOM 1681 C C . ASN A 1 214 ? -8.453 -4.297 16.031 1 97.25 214 ASN A C 1
ATOM 1683 O O . ASN A 1 214 ? -9.414 -5.027 16.281 1 97.25 214 ASN A O 1
ATOM 1687 N N . THR A 1 215 ? -7.883 -3.625 16.953 1 98.19 215 THR A N 1
ATOM 1688 C CA . THR A 1 215 ? -8.25 -3.736 18.359 1 98.19 215 THR A CA 1
ATOM 1689 C C . THR A 1 215 ? -9.445 -2.844 18.688 1 98.19 215 THR A C 1
ATOM 1691 O O . THR A 1 215 ? -10.289 -3.199 19.516 1 98.19 215 THR A O 1
ATOM 1694 N N . TYR A 1 216 ? -9.547 -1.688 18.047 1 98.06 216 TYR A N 1
ATOM 1695 C CA . TYR A 1 216 ? -10.523 -0.69 18.469 1 98.06 216 TYR A CA 1
ATOM 1696 C C . TYR A 1 216 ? -11.555 -0.448 17.359 1 98.06 216 TYR A C 1
ATOM 1698 O O . TYR A 1 216 ? -11.219 -0.482 16.172 1 98.06 216 TYR A O 1
ATOM 1706 N N . PRO A 1 217 ? -12.797 -0.183 17.688 1 97.44 217 PRO A N 1
ATOM 1707 C CA . PRO A 1 217 ? -13.836 0.207 16.734 1 97.44 217 PRO A CA 1
ATOM 1708 C C . PRO A 1 217 ? -13.695 1.655 16.266 1 97.44 217 PRO A C 1
ATOM 1710 O O . PRO A 1 217 ? -12.828 2.383 16.75 1 97.44 217 PRO A O 1
ATOM 1713 N N . PRO A 1 218 ? -14.453 2.08 15.25 1 97.69 218 PRO A N 1
ATOM 1714 C CA . PRO A 1 218 ? -14.484 3.506 14.914 1 97.69 218 PRO A CA 1
ATOM 1715 C C . PRO A 1 218 ? -14.773 4.391 16.125 1 97.69 218 PRO A C 1
ATOM 1717 O O . PRO A 1 218 ? -15.531 3.992 17.016 1 97.69 218 PRO A O 1
ATOM 1720 N N . ARG A 1 219 ? -14.195 5.523 16.094 1 97.88 219 ARG A N 1
ATOM 1721 C CA . ARG A 1 219 ? -14.297 6.391 17.266 1 97.88 219 ARG A CA 1
ATOM 1722 C C . ARG A 1 219 ? -15.664 7.047 17.344 1 97.88 219 ARG A C 1
ATOM 1724 O O . ARG A 1 219 ? -16.234 7.441 16.328 1 97.88 219 ARG A O 1
ATOM 1731 N N . ASP A 1 220 ? -16.141 7.305 18.578 1 96.5 220 ASP A N 1
ATOM 1732 C CA . ASP A 1 220 ? -17.453 7.914 18.812 1 96.5 220 ASP A CA 1
ATOM 1733 C C . ASP A 1 220 ? -17.359 9.438 18.766 1 96.5 220 ASP A C 1
ATOM 1735 O O . ASP A 1 220 ? -18.375 10.117 18.594 1 96.5 220 ASP A O 1
ATOM 1739 N N . THR A 1 221 ? -16.203 9.914 19.016 1 96.75 221 THR A N 1
ATOM 1740 C CA . THR A 1 221 ? -15.992 11.359 19.031 1 96.75 221 THR A CA 1
ATOM 1741 C C . THR A 1 221 ? -14.688 11.727 18.344 1 96.75 221 THR A C 1
ATOM 1743 O O . THR A 1 221 ? -13.789 10.891 18.203 1 96.75 221 THR A O 1
ATOM 1746 N N . SER A 1 222 ? -14.656 12.938 17.875 1 98.06 222 SER A N 1
ATOM 1747 C CA . SER A 1 222 ? -13.414 13.492 17.359 1 98.06 222 SER A CA 1
ATOM 1748 C C . SER A 1 222 ? -12.57 14.086 18.484 1 98.06 222 SER A C 1
ATOM 1750 O O . SER A 1 222 ? -13.094 14.453 19.531 1 98.06 222 SER A O 1
ATOM 1752 N N . ALA A 1 223 ? -11.258 14.109 18.281 1 98.69 223 ALA A N 1
ATOM 1753 C CA . ALA A 1 223 ? -10.383 14.82 19.203 1 98.69 223 ALA A CA 1
ATOM 1754 C C . ALA A 1 223 ? -10.852 16.266 19.406 1 98.69 223 ALA A C 1
ATOM 1756 O O . ALA A 1 223 ? -11.383 16.875 18.484 1 98.69 223 ALA A O 1
ATOM 1757 N N . GLU A 1 224 ? -10.617 16.844 20.578 1 98.12 224 GLU A N 1
ATOM 1758 C CA . GLU A 1 224 ? -11.062 18.203 20.906 1 98.12 224 GLU A CA 1
ATOM 1759 C C . GLU A 1 224 ? -10.461 19.219 19.938 1 98.12 224 GLU A C 1
ATOM 1761 O O . GLU A 1 224 ? -11.148 20.156 19.516 1 98.12 224 GLU A O 1
ATOM 1766 N N . CYS A 1 225 ? -9.18 19.062 19.641 1 98.25 225 CYS A N 1
ATOM 1767 C CA . CYS A 1 225 ? -8.508 20.016 18.75 1 98.25 225 CYS A CA 1
ATOM 1768 C C . CYS A 1 225 ? -9.117 19.969 17.359 1 98.25 225 CYS A C 1
ATOM 1770 O O . CYS A 1 225 ? -9.055 20.969 16.625 1 98.25 225 CYS A O 1
ATOM 1772 N N . ILE A 1 226 ? -9.672 18.859 16.891 1 98.38 226 ILE A N 1
ATOM 1773 C CA . ILE A 1 226 ? -10.289 18.719 15.578 1 98.38 226 ILE A CA 1
ATOM 1774 C C . ILE A 1 226 ? -11.734 19.219 15.641 1 98.38 226 ILE A C 1
ATOM 1776 O O . ILE A 1 226 ? -12.203 19.875 14.703 1 98.38 226 ILE A O 1
ATOM 1780 N N . SER A 1 227 ? -12.453 18.922 16.75 1 96.94 227 SER A N 1
ATOM 1781 C CA . SER A 1 227 ? -13.812 19.422 16.922 1 96.94 227 SER A CA 1
ATOM 1782 C C . SER A 1 227 ? -13.867 20.953 16.781 1 96.94 227 SER A C 1
ATOM 1784 O O . SER A 1 227 ? -14.789 21.484 16.172 1 96.94 227 SER A O 1
ATOM 1786 N N . LYS A 1 228 ? -12.906 21.594 17.344 1 95.94 228 LYS A N 1
ATOM 1787 C CA . LYS A 1 228 ? -12.812 23.047 17.234 1 95.94 228 LYS A CA 1
ATOM 1788 C C . LYS A 1 228 ? -12.758 23.484 15.773 1 95.94 228 LYS A C 1
ATOM 1790 O O . LYS A 1 228 ? -13.414 24.453 15.383 1 95.94 228 LYS A O 1
ATOM 1795 N N . LEU A 1 229 ? -11.992 22.812 14.977 1 96.69 229 LEU A N 1
ATOM 1796 C CA . LEU A 1 229 ? -11.836 23.156 13.57 1 96.69 229 LEU A CA 1
ATOM 1797 C C . LEU A 1 229 ? -13.125 22.891 12.797 1 96.69 229 LEU A C 1
ATOM 1799 O O . LEU A 1 229 ? -13.508 23.672 11.93 1 96.69 229 LEU A O 1
ATOM 1803 N N . LEU A 1 230 ? -13.711 21.781 13.102 1 95.19 230 LEU A N 1
ATOM 1804 C CA . LEU A 1 230 ? -14.984 21.453 12.461 1 95.19 230 LEU A CA 1
ATOM 1805 C C . LEU A 1 230 ? -16.016 22.531 12.742 1 95.19 230 LEU A C 1
ATOM 1807 O O . LEU A 1 230 ? -16.766 22.938 11.844 1 95.19 230 LEU A O 1
ATOM 1811 N N . ASP A 1 231 ? -16.047 23.047 13.922 1 92.38 231 ASP A N 1
ATOM 1812 C CA . ASP A 1 231 ? -16.969 24.109 14.312 1 92.38 231 ASP A CA 1
ATOM 1813 C C . ASP A 1 231 ? -16.688 25.391 13.531 1 92.38 231 ASP A C 1
ATOM 1815 O O . ASP A 1 231 ? -17.594 26.203 13.336 1 92.38 231 ASP A O 1
ATOM 1819 N N . LEU A 1 232 ? -15.469 25.516 13.125 1 92.62 232 LEU A N 1
ATOM 1820 C CA . LEU A 1 232 ? -15.07 26.719 12.406 1 92.62 232 LEU A CA 1
ATOM 1821 C C . LEU A 1 232 ? -15.281 26.547 10.906 1 92.62 232 LEU A C 1
ATOM 1823 O O . LEU A 1 232 ? -14.945 27.438 10.125 1 92.62 232 LEU A O 1
ATOM 1827 N N . GLY A 1 233 ? -15.789 25.422 10.43 1 91.5 233 GLY A N 1
ATOM 1828 C CA . GLY A 1 233 ? -16.156 25.203 9.039 1 91.5 233 GLY A CA 1
ATOM 1829 C C . GLY A 1 233 ? -15.023 24.625 8.211 1 91.5 233 GLY A C 1
ATOM 1830 O O . GLY A 1 233 ? -15.086 24.609 6.98 1 91.5 233 GLY A O 1
ATOM 1831 N N . VAL A 1 234 ? -13.945 24.141 8.859 1 94.94 234 VAL A N 1
ATOM 1832 C CA . VAL A 1 234 ? -12.828 23.516 8.172 1 94.94 234 VAL A CA 1
ATOM 1833 C C . VAL A 1 234 ? -13.242 22.141 7.637 1 94.94 234 VAL A C 1
ATOM 1835 O O . VAL A 1 234 ? -14.047 21.438 8.266 1 94.94 234 VAL A O 1
ATOM 1838 N N . VAL A 1 235 ? -12.727 21.766 6.492 1 95.38 235 VAL A N 1
ATOM 1839 C CA . VAL A 1 235 ? -13.055 20.484 5.863 1 95.38 235 VAL A CA 1
ATOM 1840 C C . VAL A 1 235 ? -11.906 19.5 6.07 1 95.38 235 VAL A C 1
ATOM 1842 O O . VAL A 1 235 ? -10.773 19.75 5.645 1 95.38 235 VAL A O 1
ATOM 1845 N N . VAL A 1 236 ? -12.172 18.375 6.723 1 98.06 236 VAL A N 1
ATOM 1846 C CA . VAL A 1 236 ? -11.188 17.312 6.867 1 98.06 236 VAL A CA 1
ATOM 1847 C C . VAL A 1 236 ? -11.289 16.344 5.684 1 98.06 236 VAL A C 1
ATOM 1849 O O . VAL A 1 236 ? -12.352 15.781 5.426 1 98.06 236 VAL A O 1
ATOM 1852 N N . CYS A 1 237 ? -10.195 16.125 4.988 1 98.44 237 CYS A N 1
ATOM 1853 C CA . CYS A 1 237 ? -10.211 15.367 3.744 1 98.44 237 CYS A CA 1
ATOM 1854 C C . CYS A 1 237 ? -9.727 13.945 3.969 1 98.44 237 CYS A C 1
ATOM 1856 O O . CYS A 1 237 ? -9.977 13.062 3.145 1 98.44 237 CYS A O 1
ATOM 1858 N N . GLY A 1 238 ? -9.023 13.75 5.023 1 98.69 238 GLY A N 1
ATOM 1859 C CA . GLY A 1 238 ? -8.492 12.422 5.285 1 98.69 238 GLY A CA 1
ATOM 1860 C C . GLY A 1 238 ? -7.59 12.375 6.504 1 98.69 238 GLY A C 1
ATOM 1861 O O . GLY A 1 238 ? -7.336 13.398 7.141 1 98.69 238 GLY A O 1
ATOM 1862 N N . LYS A 1 239 ? -7.156 11.172 6.918 1 98.88 239 LYS A N 1
ATOM 1863 C CA . LYS A 1 239 ? -6.172 10.961 7.973 1 98.88 239 LYS A CA 1
ATOM 1864 C C . LYS A 1 239 ? -4.863 10.414 7.402 1 98.88 239 LYS A C 1
ATOM 1866 O O . LYS A 1 239 ? -4.875 9.477 6.602 1 98.88 239 LYS A O 1
ATOM 1871 N N . THR A 1 240 ? -3.787 10.961 7.816 1 98.88 240 THR A N 1
ATOM 1872 C CA . THR A 1 240 ? -2.514 10.734 7.141 1 98.88 240 THR A CA 1
ATOM 1873 C C . THR A 1 240 ? -1.712 9.648 7.852 1 98.88 240 THR A C 1
ATOM 1875 O O . THR A 1 240 ? -1.889 9.422 9.055 1 98.88 240 THR A O 1
ATOM 1878 N N . LYS A 1 241 ? -0.877 9.023 7.09 1 98.56 241 LYS A N 1
ATOM 1879 C CA . LYS A 1 241 ? 0.06 8.023 7.586 1 98.56 241 LYS A CA 1
ATOM 1880 C C . LYS A 1 241 ? 1.059 8.641 8.562 1 98.56 241 LYS A C 1
ATOM 1882 O O . LYS A 1 241 ? 1.27 9.852 8.555 1 98.56 241 LYS A O 1
ATOM 1887 N N . LEU A 1 242 ? 1.644 7.805 9.383 1 98.56 242 LEU A N 1
ATOM 1888 C CA . LEU A 1 242 ? 2.645 8.195 10.367 1 98.56 242 LEU A CA 1
ATOM 1889 C C . LEU A 1 242 ? 3.586 7.035 10.672 1 98.56 242 LEU A C 1
ATOM 1891 O O . LEU A 1 242 ? 3.303 5.891 10.312 1 98.56 242 LEU A O 1
ATOM 1895 N N . ASN A 1 243 ? 4.715 7.371 11.305 1 97.44 243 ASN A N 1
ATOM 1896 C CA . ASN A 1 243 ? 5.5 6.305 11.914 1 97.44 243 ASN A CA 1
ATOM 1897 C C . ASN A 1 243 ? 4.699 5.551 12.977 1 97.44 243 ASN A C 1
ATOM 1899 O O . ASN A 1 243 ? 3.951 6.16 13.742 1 97.44 243 ASN A O 1
ATOM 1903 N N . SER A 1 244 ? 4.891 4.277 13.008 1 97.25 244 SER A N 1
ATOM 1904 C CA . SER A 1 244 ? 4.141 3.453 13.945 1 97.25 244 SER A CA 1
ATOM 1905 C C . SER A 1 244 ? 4.289 3.969 15.375 1 97.25 244 SER A C 1
ATOM 1907 O O . SER A 1 244 ? 5.406 4.176 15.852 1 97.25 244 SER A O 1
ATOM 1909 N N . PHE A 1 245 ? 3.158 4.348 16.031 1 96.56 245 PHE A N 1
ATOM 1910 C CA . PHE A 1 245 ? 3.035 4.852 17.391 1 96.56 245 PHE A CA 1
ATOM 1911 C C . PHE A 1 245 ? 3.773 6.176 17.547 1 96.56 245 PHE A C 1
ATOM 1913 O O . PHE A 1 245 ? 4.008 6.629 18.672 1 96.56 245 PHE A O 1
ATOM 1920 N N . GLY A 1 246 ? 4.203 6.773 16.453 1 95.38 246 GLY A N 1
ATOM 1921 C CA . GLY A 1 246 ? 4.891 8.055 16.516 1 95.38 246 GLY A CA 1
ATOM 1922 C C . GLY A 1 246 ? 6.379 7.918 16.766 1 95.38 246 GLY A C 1
ATOM 1923 O O . GLY A 1 246 ? 7.059 8.906 17.047 1 95.38 246 GLY A O 1
ATOM 1924 N N . ASN A 1 247 ? 6.891 6.695 16.672 1 93.56 247 ASN A N 1
ATOM 1925 C CA . ASN A 1 247 ? 8.312 6.438 16.875 1 93.56 247 ASN A CA 1
ATOM 1926 C C . ASN A 1 247 ? 9.109 6.652 15.594 1 93.56 247 ASN A C 1
ATOM 1928 O O . ASN A 1 247 ? 8.609 6.41 14.492 1 93.56 247 ASN A O 1
ATOM 1932 N N . TRP A 1 248 ? 10.312 7.098 15.797 1 92.75 248 TRP A N 1
ATOM 1933 C CA . TRP A 1 248 ? 11.172 7.348 14.641 1 92.75 248 TRP A CA 1
ATOM 1934 C C . TRP A 1 248 ? 11.344 6.082 13.805 1 92.75 248 TRP A C 1
ATOM 1936 O O . TRP A 1 248 ? 11.875 5.078 14.289 1 92.75 248 TRP A O 1
ATOM 1946 N N . GLU A 1 249 ? 10.914 6.129 12.625 1 94.38 249 GLU A N 1
ATOM 1947 C CA . GLU A 1 249 ? 11.102 5.078 11.633 1 94.38 249 GLU A CA 1
ATOM 1948 C C . GLU A 1 249 ? 11.523 5.66 10.281 1 94.38 249 GLU A C 1
ATOM 1950 O O . GLU A 1 249 ? 11.125 6.773 9.93 1 94.38 249 GLU A O 1
ATOM 1955 N N . GLU A 1 250 ? 12.359 4.973 9.617 1 95.38 250 GLU A N 1
ATOM 1956 C CA . GLU A 1 250 ? 12.648 5.238 8.211 1 95.38 250 GLU A CA 1
ATOM 1957 C C . GLU A 1 250 ? 11.836 4.328 7.293 1 95.38 250 GLU A C 1
ATOM 1959 O O . GLU A 1 250 ? 11.258 3.342 7.75 1 95.38 250 GLU A O 1
ATOM 1964 N N . PRO A 1 251 ? 11.734 4.648 5.992 1 96.44 251 PRO A N 1
ATOM 1965 C CA . PRO A 1 251 ? 10.812 3.943 5.105 1 96.44 251 PRO A CA 1
ATOM 1966 C C . PRO A 1 251 ? 11 2.428 5.133 1 96.44 251 PRO A C 1
ATOM 1968 O O . PRO A 1 251 ? 10.023 1.679 5.129 1 96.44 251 PRO A O 1
ATOM 1971 N N . THR A 1 252 ? 12.219 1.904 5.219 1 95.44 252 THR A N 1
ATOM 1972 C CA . THR A 1 252 ? 12.461 0.466 5.219 1 95.44 252 THR A CA 1
ATOM 1973 C C . THR A 1 252 ? 11.969 -0.165 6.52 1 95.44 252 THR A C 1
ATOM 1975 O O . THR A 1 252 ? 11.898 -1.391 6.633 1 95.44 252 THR A O 1
ATOM 1978 N N . GLU A 1 253 ? 11.609 0.649 7.48 1 96.06 253 GLU A N 1
ATOM 1979 C CA . GLU A 1 253 ? 11.164 0.146 8.773 1 96.06 253 GLU A CA 1
ATOM 1980 C C . GLU A 1 253 ? 9.641 0.191 8.891 1 96.06 253 GLU A C 1
ATOM 1982 O O . GLU A 1 253 ? 9.07 -0.27 9.883 1 96.06 253 GLU A O 1
ATOM 1987 N N . TYR A 1 254 ? 8.984 0.815 7.867 1 96.62 254 TYR A N 1
ATOM 1988 C CA . TYR A 1 254 ? 7.539 0.686 7.758 1 96.62 254 TYR A CA 1
ATOM 1989 C C . TYR A 1 254 ? 7.145 -0.745 7.41 1 96.62 254 TYR A C 1
ATOM 1991 O O . TYR A 1 254 ? 7.473 -1.24 6.328 1 96.62 254 TYR A O 1
ATOM 1999 N N . VAL A 1 255 ? 6.48 -1.447 8.328 1 97.06 255 VAL A N 1
ATOM 2000 C CA . VAL A 1 255 ? 6.199 -2.861 8.109 1 97.06 255 VAL A CA 1
ATOM 2001 C C . VAL A 1 255 ? 4.719 -3.053 7.797 1 97.06 255 VAL A C 1
ATOM 2003 O O . VAL A 1 255 ? 4.363 -3.582 6.742 1 97.06 255 VAL A O 1
ATOM 2006 N N . ASP A 1 256 ? 3.791 -2.537 8.617 1 97.56 256 ASP A N 1
ATOM 2007 C CA . ASP A 1 256 ? 2.354 -2.758 8.5 1 97.56 256 ASP A CA 1
ATOM 2008 C C . ASP A 1 256 ? 1.772 -1.979 7.32 1 97.56 256 ASP A C 1
ATOM 2010 O O . ASP A 1 256 ? 0.812 -2.426 6.688 1 97.56 256 ASP A O 1
ATOM 2014 N N . TYR A 1 257 ? 2.312 -0.82 7.039 1 97.25 257 TYR A N 1
ATOM 2015 C CA . TYR A 1 257 ? 1.864 0.059 5.965 1 97.25 257 TYR A CA 1
ATOM 2016 C C . TYR A 1 257 ? 3.049 0.601 5.176 1 97.25 257 TYR A C 1
ATOM 2018 O O . TYR A 1 257 ? 4.168 0.675 5.691 1 97.25 257 TYR A O 1
ATOM 2026 N N . GLN A 1 258 ? 2.854 0.914 3.941 1 97.06 258 GLN A N 1
ATOM 2027 C CA . GLN A 1 258 ? 3.914 1.536 3.156 1 97.06 258 GLN A CA 1
ATOM 2028 C C . GLN A 1 258 ? 4.102 3 3.545 1 97.06 258 GLN A C 1
ATOM 2030 O O . GLN A 1 258 ? 3.123 3.725 3.746 1 97.06 258 GLN A O 1
ATOM 2035 N N . ALA A 1 259 ? 5.312 3.418 3.643 1 97.94 259 ALA A N 1
ATOM 2036 C CA . ALA A 1 259 ? 5.613 4.809 3.967 1 97.94 259 ALA A CA 1
ATOM 2037 C C . ALA A 1 259 ? 5.102 5.746 2.877 1 97.94 259 ALA A C 1
ATOM 2039 O O . ALA A 1 259 ? 5.121 5.402 1.692 1 97.94 259 ALA A O 1
ATOM 2040 N N . PRO A 1 260 ? 4.602 6.945 3.227 1 98.56 260 PRO A N 1
ATOM 2041 C CA . PRO A 1 260 ? 4.23 7.93 2.205 1 98.56 260 PRO A CA 1
ATOM 2042 C C . PRO A 1 260 ? 5.418 8.375 1.354 1 98.56 260 PRO A C 1
ATOM 2044 O O . PRO A 1 260 ? 6.57 8.234 1.773 1 98.56 260 PRO A O 1
ATOM 2047 N N . TRP A 1 261 ? 5.156 8.867 0.197 1 98.56 261 TRP A N 1
ATOM 2048 C CA . TRP A 1 261 ? 6.199 9.297 -0.724 1 98.56 261 TRP A CA 1
ATOM 2049 C C . TRP A 1 261 ? 6.477 10.789 -0.575 1 98.56 261 TRP A C 1
ATOM 2051 O O . TRP A 1 261 ? 5.559 11.609 -0.647 1 98.56 261 TRP A O 1
ATOM 2061 N N . ASN A 1 262 ? 7.672 11.125 -0.291 1 98.69 262 ASN A N 1
ATOM 2062 C CA . ASN A 1 262 ? 8.164 12.5 -0.332 1 98.69 262 ASN A CA 1
ATOM 2063 C C . ASN A 1 262 ? 8.375 12.977 -1.766 1 98.69 262 ASN A C 1
ATOM 2065 O O . ASN A 1 262 ? 9.25 12.461 -2.471 1 98.69 262 ASN A O 1
ATOM 2069 N N . PRO A 1 263 ? 7.621 13.938 -2.223 1 98.5 263 PRO A N 1
ATOM 2070 C CA . PRO A 1 263 ? 7.746 14.344 -3.623 1 98.5 263 PRO A CA 1
ATOM 2071 C C . PRO A 1 263 ? 9.023 15.133 -3.896 1 98.5 263 PRO A C 1
ATOM 2073 O O . PRO A 1 263 ? 9.367 15.383 -5.055 1 98.5 263 PRO A O 1
ATOM 2076 N N . ARG A 1 264 ? 9.773 15.547 -2.908 1 98.62 264 ARG A N 1
ATOM 2077 C CA . ARG A 1 264 ? 10.93 16.422 -3.064 1 98.62 264 ARG A CA 1
ATOM 2078 C C . ARG A 1 264 ? 12.109 15.672 -3.67 1 98.62 264 ARG A C 1
ATOM 2080 O O . ARG A 1 264 ? 12.164 14.438 -3.611 1 98.62 264 ARG A O 1
ATOM 2087 N N . GLY A 1 265 ? 13.039 16.422 -4.258 1 97.62 265 GLY A N 1
ATOM 2088 C CA . GLY A 1 265 ? 14.258 15.852 -4.812 1 97.62 265 GLY A CA 1
ATOM 2089 C C . GLY A 1 265 ? 13.992 14.867 -5.938 1 97.62 265 GLY A C 1
ATOM 2090 O O . GLY A 1 265 ? 13.336 15.203 -6.926 1 97.62 265 GLY A O 1
ATOM 2091 N N . ASP A 1 266 ? 14.547 13.648 -5.781 1 97.81 266 ASP A N 1
ATOM 2092 C CA . ASP A 1 266 ? 14.406 12.625 -6.812 1 97.81 266 ASP A CA 1
ATOM 2093 C C . ASP A 1 266 ? 13.164 11.766 -6.566 1 97.81 266 ASP A C 1
ATOM 2095 O O . ASP A 1 266 ? 12.898 10.828 -7.312 1 97.81 266 ASP A O 1
ATOM 2099 N N . GLY A 1 267 ? 12.406 12.078 -5.504 1 97.56 267 GLY A N 1
ATOM 2100 C CA . GLY A 1 267 ? 11.164 11.383 -5.203 1 97.56 267 GLY A CA 1
ATOM 2101 C C . GLY A 1 267 ? 11.367 10.109 -4.41 1 97.56 267 GLY A C 1
ATOM 2102 O O . GLY A 1 267 ? 10.398 9.406 -4.102 1 97.56 267 GLY A O 1
ATOM 2103 N N . TYR A 1 268 ? 12.57 9.742 -4.031 1 98.31 268 TYR A N 1
ATOM 2104 C CA . TYR A 1 268 ? 12.852 8.5 -3.324 1 98.31 268 TYR A CA 1
ATOM 2105 C C . TYR A 1 268 ? 13.617 8.773 -2.033 1 98.31 268 TYR A C 1
ATOM 2107 O O . TYR A 1 268 ? 14.492 7.992 -1.645 1 98.31 268 TYR A O 1
ATOM 2115 N N . GLN A 1 269 ? 13.352 9.914 -1.411 1 98 269 GLN A N 1
ATOM 2116 C CA . GLN A 1 269 ? 13.969 10.281 -0.14 1 98 269 GLN A CA 1
ATOM 2117 C C . GLN A 1 269 ? 13.016 10.031 1.025 1 98 269 GLN A C 1
ATOM 2119 O O . GLN A 1 269 ? 11.805 9.922 0.83 1 98 269 GLN A O 1
ATOM 2124 N N . SER A 1 270 ? 13.547 9.938 2.254 1 97.31 270 SER A N 1
ATOM 2125 C CA . SER A 1 270 ? 12.773 9.828 3.486 1 97.31 270 SER A CA 1
ATOM 2126 C C . SER A 1 270 ? 11.828 11.008 3.643 1 97.31 270 SER A C 1
ATOM 2128 O O . SER A 1 270 ? 12.164 12.141 3.287 1 97.31 270 SER A O 1
ATOM 2130 N N . PRO A 1 271 ? 10.578 10.75 4.066 1 97 271 PRO A N 1
ATOM 2131 C CA . PRO A 1 271 ? 9.703 11.867 4.406 1 97 271 PRO A CA 1
ATOM 2132 C C . PRO A 1 271 ? 9.977 12.438 5.793 1 97 271 PRO A C 1
ATOM 2134 O O . PRO A 1 271 ? 9.414 13.469 6.168 1 97 271 PRO A O 1
ATOM 2137 N N . GLY A 1 272 ? 10.742 11.758 6.512 1 91.31 272 GLY A N 1
ATOM 2138 C CA . GLY A 1 272 ? 11.195 12.258 7.801 1 91.31 272 GLY A CA 1
ATOM 2139 C C . GLY A 1 272 ? 10.133 12.195 8.875 1 91.31 272 GLY A C 1
ATOM 2140 O O . GLY A 1 272 ? 8.938 12.344 8.586 1 91.31 272 GLY A O 1
ATOM 2141 N N . GLY A 1 273 ? 10.367 11.812 10.07 1 84.81 273 GLY A N 1
ATOM 2142 C CA . GLY A 1 273 ? 9.609 12 11.305 1 84.81 273 GLY A CA 1
ATOM 2143 C C . GLY A 1 273 ? 8.336 11.188 11.352 1 84.81 273 GLY A C 1
ATOM 2144 O O . GLY A 1 273 ? 8.023 10.453 10.414 1 84.81 273 GLY A O 1
ATOM 2145 N N . SER A 1 274 ? 7.543 11.422 12.469 1 94.94 274 SER A N 1
ATOM 2146 C CA . SER A 1 274 ? 6.336 10.625 12.68 1 94.94 274 SER A CA 1
ATOM 2147 C C . SER A 1 274 ? 5.141 11.234 11.953 1 94.94 274 SER A C 1
ATOM 2149 O O . SER A 1 274 ? 4.176 10.531 11.641 1 94.94 274 SER A O 1
ATOM 2151 N N . SER A 1 275 ? 5.172 12.602 11.656 1 98.69 275 SER A N 1
ATOM 2152 C CA . SER A 1 275 ? 4.102 13.188 10.867 1 98.69 275 SER A CA 1
ATOM 2153 C C . SER A 1 275 ? 4.43 13.156 9.375 1 98.69 275 SER A C 1
ATOM 2155 O O . SER A 1 275 ? 4.246 14.148 8.672 1 98.69 275 SER A O 1
ATOM 2157 N N . SER A 1 276 ? 4.926 12.062 8.93 1 98.38 276 SER A N 1
ATOM 2158 C CA . SER A 1 276 ? 5.461 11.891 7.582 1 98.38 276 SER A CA 1
ATOM 2159 C C . SER A 1 276 ? 4.375 12.07 6.527 1 98.38 276 SER A C 1
ATOM 2161 O O . SER A 1 276 ? 4.586 12.742 5.516 1 98.38 276 SER A O 1
ATOM 2163 N N . GLY A 1 277 ? 3.174 11.461 6.734 1 98.81 277 GLY A N 1
ATOM 2164 C CA . GLY A 1 277 ? 2.078 11.617 5.789 1 98.81 277 GLY A CA 1
ATOM 2165 C C . GLY A 1 277 ? 1.601 13.047 5.66 1 98.81 277 GLY A C 1
ATOM 2166 O O . GLY A 1 277 ? 1.295 13.508 4.559 1 98.81 277 GLY A O 1
ATOM 2167 N N . SER A 1 278 ? 1.531 13.766 6.75 1 98.94 278 SER A N 1
ATOM 2168 C CA . SER A 1 278 ? 1.105 15.164 6.754 1 98.94 278 SER A CA 1
ATOM 2169 C C . SER A 1 278 ? 2.074 16.031 5.969 1 98.94 278 SER A C 1
ATOM 2171 O O . SER A 1 278 ? 1.655 16.844 5.137 1 98.94 278 SER A O 1
ATOM 2173 N N . ALA A 1 279 ? 3.346 15.844 6.258 1 98.88 279 ALA A N 1
ATOM 2174 C CA . ALA A 1 279 ? 4.355 16.656 5.574 1 98.88 279 ALA A CA 1
ATOM 2175 C C . ALA A 1 279 ? 4.398 16.328 4.086 1 98.88 279 ALA A C 1
ATOM 2177 O O . ALA A 1 279 ? 4.477 17.234 3.25 1 98.88 279 ALA A O 1
ATOM 2178 N N . SER A 1 280 ? 4.328 15.047 3.77 1 98.94 280 SER A N 1
ATOM 2179 C CA . SER A 1 280 ? 4.324 14.648 2.367 1 98.94 280 SER A CA 1
ATOM 2180 C C . SER A 1 280 ? 3.111 15.211 1.635 1 98.94 280 SER A C 1
ATOM 2182 O O . SER A 1 280 ? 3.217 15.617 0.476 1 98.94 280 SER A O 1
ATOM 2184 N N . ALA A 1 281 ? 1.968 15.219 2.293 1 98.94 281 ALA A N 1
ATOM 2185 C CA . ALA A 1 281 ? 0.751 15.734 1.674 1 98.94 281 ALA A CA 1
ATOM 2186 C C . ALA A 1 281 ? 0.892 17.219 1.349 1 98.94 281 ALA A C 1
ATOM 2188 O O . ALA A 1 281 ? 0.536 17.656 0.252 1 98.94 281 ALA A O 1
ATOM 2189 N N . ILE A 1 282 ? 1.442 17.969 2.279 1 98.75 282 ILE A N 1
ATOM 2190 C CA . ILE A 1 282 ? 1.644 19.406 2.084 1 98.75 282 ILE A CA 1
ATOM 2191 C C . ILE A 1 282 ? 2.594 19.641 0.911 1 98.75 282 ILE A C 1
ATOM 2193 O O . ILE A 1 282 ? 2.385 20.547 0.107 1 98.75 282 ILE A O 1
ATOM 2197 N N . ALA A 1 283 ? 3.58 18.812 0.828 1 98.81 283 ALA A N 1
ATOM 2198 C CA . ALA A 1 283 ? 4.578 18.953 -0.229 1 98.81 283 ALA A CA 1
ATOM 2199 C C . ALA A 1 283 ? 4.031 18.469 -1.569 1 98.81 283 ALA A C 1
ATOM 2201 O O . ALA A 1 283 ? 4.527 18.875 -2.627 1 98.81 283 ALA A O 1
ATOM 2202 N N . ALA A 1 284 ? 2.98 17.656 -1.575 1 98.75 284 ALA A N 1
ATOM 2203 C CA . ALA A 1 284 ? 2.535 16.984 -2.791 1 98.75 284 ALA A CA 1
ATOM 2204 C C . ALA A 1 284 ? 1.345 17.703 -3.416 1 98.75 284 ALA A C 1
ATOM 2206 O O . ALA A 1 284 ? 1.185 17.703 -4.637 1 98.75 284 ALA A O 1
ATOM 2207 N N . TYR A 1 285 ? 0.464 18.281 -2.604 1 98.56 285 TYR A N 1
ATOM 2208 C CA . TYR A 1 285 ? -0.844 18.656 -3.129 1 98.56 285 TYR A CA 1
ATOM 2209 C C . TYR A 1 285 ? -1.098 20.156 -2.951 1 98.56 285 TYR A C 1
ATOM 2211 O O . TYR A 1 285 ? -1.223 20.641 -1.825 1 98.56 285 TYR A O 1
ATOM 2219 N N . ASP A 1 286 ? -1.349 20.828 -4.02 1 97.38 286 ASP A N 1
ATOM 2220 C CA . ASP A 1 286 ? -1.52 22.281 -3.98 1 97.38 286 ASP A CA 1
ATOM 2221 C C . ASP A 1 286 ? -2.924 22.656 -3.51 1 97.38 286 ASP A C 1
ATOM 2223 O O . ASP A 1 286 ? -3.162 23.797 -3.096 1 97.38 286 ASP A O 1
ATOM 2227 N N . TRP A 1 287 ? -3.902 21.703 -3.596 1 97.88 287 TRP A N 1
ATOM 2228 C CA . TRP A 1 287 ? -5.266 21.953 -3.135 1 97.88 287 TRP A CA 1
ATOM 2229 C C . TRP A 1 287 ? -5.344 21.906 -1.614 1 97.88 287 TRP A C 1
ATOM 2231 O O . TRP A 1 287 ? -6.328 22.344 -1.021 1 97.88 287 TRP A O 1
ATOM 2241 N N . LEU A 1 288 ? -4.426 21.297 -0.929 1 98.62 288 LEU A N 1
ATOM 2242 C CA . LEU A 1 288 ? -4.406 21.141 0.522 1 98.62 288 LEU A CA 1
ATOM 2243 C C . LEU A 1 288 ? -3.896 22.422 1.188 1 98.62 288 LEU A C 1
ATOM 2245 O O . LEU A 1 288 ? -2.836 22.938 0.827 1 98.62 288 LEU A O 1
ATOM 2249 N N . ASP A 1 289 ? -4.613 22.906 2.152 1 98.44 289 ASP A N 1
ATOM 2250 C CA . ASP A 1 289 ? -4.262 24.172 2.775 1 98.44 289 ASP A CA 1
ATOM 2251 C C . ASP A 1 289 ? -3.34 23.969 3.971 1 98.44 289 ASP A C 1
ATOM 2253 O O . ASP A 1 289 ? -2.344 24.672 4.129 1 98.44 289 ASP A O 1
ATOM 2257 N N . ILE A 1 290 ? -3.709 23.078 4.848 1 98.81 290 ILE A N 1
ATOM 2258 C CA . ILE A 1 290 ? -3.012 22.812 6.102 1 98.81 290 ILE A CA 1
ATOM 2259 C C . ILE A 1 290 ? -3.014 21.312 6.391 1 98.81 290 ILE A C 1
ATOM 2261 O O . ILE A 1 290 ? -3.969 20.609 6.051 1 98.81 290 ILE A O 1
ATOM 2265 N N . ALA A 1 291 ? -1.967 20.797 6.918 1 98.94 291 ALA A N 1
ATOM 2266 C CA . ALA A 1 291 ? -1.948 19.453 7.504 1 98.94 291 ALA A CA 1
ATOM 2267 C C . ALA A 1 291 ? -1.651 19.516 9 1 98.94 291 ALA A C 1
ATOM 2269 O O . ALA A 1 291 ? -0.817 20.312 9.438 1 98.94 291 ALA A O 1
ATOM 2270 N N . ILE A 1 292 ? -2.314 18.688 9.742 1 98.94 292 ILE A N 1
ATOM 2271 C CA . ILE A 1 292 ? -2.086 18.609 11.18 1 98.94 292 ILE A CA 1
ATOM 2272 C C . ILE A 1 292 ? -1.285 17.359 11.508 1 98.94 292 ILE A C 1
ATOM 2274 O O . ILE A 1 292 ? -1.629 16.266 11.062 1 98.94 292 ILE A O 1
ATOM 2278 N N . GLY A 1 293 ? -0.179 17.5 12.148 1 98.69 293 GLY A N 1
ATOM 2279 C CA . GLY A 1 293 ? 0.588 16.406 12.742 1 98.69 293 GLY A CA 1
ATOM 2280 C C . GLY A 1 293 ? 0.612 16.453 14.258 1 98.69 293 GLY A C 1
ATOM 2281 O O . GLY A 1 293 ? -0.256 17.078 14.875 1 98.69 293 GLY A O 1
ATOM 2282 N N . THR A 1 294 ? 1.449 15.664 14.883 1 98.5 294 THR A N 1
ATOM 2283 C CA . THR A 1 294 ? 1.743 15.711 16.312 1 98.5 294 THR A CA 1
ATOM 2284 C C . THR A 1 294 ? 3.25 15.727 16.547 1 98.5 294 THR A C 1
ATOM 2286 O O . THR A 1 294 ? 4.02 15.203 15.742 1 98.5 294 THR A O 1
ATOM 2289 N N . ASP A 1 295 ? 3.588 16.375 17.625 1 97.38 295 ASP A N 1
ATOM 2290 C CA . ASP A 1 295 ? 5.004 16.531 17.938 1 97.38 295 ASP A CA 1
ATOM 2291 C C . ASP A 1 295 ? 5.289 16.219 19.406 1 97.38 295 ASP A C 1
ATOM 2293 O O . ASP A 1 295 ? 4.703 16.828 20.297 1 97.38 295 ASP A O 1
ATOM 2297 N N . THR A 1 296 ? 6.086 15.203 19.594 1 94.56 296 THR A N 1
ATOM 2298 C CA . THR A 1 296 ? 6.621 14.914 20.922 1 94.56 296 THR A CA 1
ATOM 2299 C C . THR A 1 296 ? 8.023 15.5 21.078 1 94.56 296 THR A C 1
ATOM 2301 O O . THR A 1 296 ? 8.297 16.219 22.047 1 94.56 296 THR A O 1
ATOM 2304 N N . TRP A 1 297 ? 8.844 15.273 20.219 1 90.44 297 TRP A N 1
ATOM 2305 C CA . TRP A 1 297 ? 10.164 15.891 20.156 1 90.44 297 TRP A CA 1
ATOM 2306 C C . TRP A 1 297 ? 10.711 15.875 18.734 1 90.44 297 TRP A C 1
ATOM 2308 O O . TRP A 1 297 ? 11.727 15.227 18.453 1 90.44 297 TRP A O 1
ATOM 2318 N N . GLY A 1 298 ? 10.148 16.734 17.875 1 93.12 298 GLY A N 1
ATOM 2319 C CA . GLY A 1 298 ? 10.648 16.938 16.531 1 93.12 298 GLY A CA 1
ATOM 2320 C C . GLY A 1 298 ? 9.758 16.328 15.461 1 93.12 298 GLY A C 1
ATOM 2321 O O . GLY A 1 298 ? 10.055 16.422 14.273 1 93.12 298 GLY A O 1
ATOM 2322 N N . SER A 1 299 ? 8.602 15.781 15.797 1 96.44 299 SER A N 1
ATOM 2323 C CA . SER A 1 299 ? 7.777 14.984 14.891 1 96.44 299 SER A CA 1
ATOM 2324 C C . SER A 1 299 ? 6.992 15.867 13.938 1 96.44 299 SER A C 1
ATOM 2326 O O . SER A 1 299 ? 6.305 15.375 13.039 1 96.44 299 SER A O 1
ATOM 2328 N N . VAL A 1 300 ? 7.055 17.109 14.07 1 98.06 300 VAL A N 1
ATOM 2329 C CA . VAL A 1 300 ? 6.48 18.047 13.109 1 98.06 300 VAL A CA 1
ATOM 2330 C C . VAL A 1 300 ? 7.598 18.781 12.375 1 98.06 300 VAL A C 1
ATOM 2332 O O . VAL A 1 300 ? 7.578 18.875 11.141 1 98.06 300 VAL A O 1
ATOM 2335 N N . THR A 1 301 ? 8.625 19.172 13.094 1 97.81 301 THR A N 1
ATOM 2336 C CA . THR A 1 301 ? 9.68 20 12.508 1 97.81 301 THR A CA 1
ATOM 2337 C C . THR A 1 301 ? 10.586 19.156 11.617 1 97.81 301 THR A C 1
ATOM 2339 O O . THR A 1 301 ? 11.07 19.625 10.586 1 97.81 301 THR A O 1
ATOM 2342 N N . ARG A 1 302 ? 10.82 17.906 11.969 1 96.38 302 ARG A N 1
ATOM 2343 C CA . ARG A 1 302 ? 11.695 17.062 11.156 1 96.38 302 ARG A CA 1
ATOM 2344 C C . ARG A 1 302 ? 11.047 16.734 9.812 1 96.38 302 ARG A C 1
ATOM 2346 O O . ARG A 1 302 ? 11.664 16.922 8.758 1 96.38 302 ARG A O 1
ATOM 2353 N N . PRO A 1 303 ? 9.773 16.234 9.852 1 98.25 303 PRO A N 1
ATOM 2354 C CA . PRO A 1 303 ? 9.164 16.016 8.539 1 98.25 303 PRO A CA 1
ATOM 2355 C C . PRO A 1 303 ? 9.047 17.312 7.727 1 98.25 303 PRO A C 1
ATOM 2357 O O . PRO A 1 303 ? 9.117 17.281 6.496 1 98.25 303 PRO A O 1
ATOM 2360 N N . ALA A 1 304 ? 8.852 18.422 8.391 1 98.75 304 ALA A N 1
ATOM 2361 C CA . ALA A 1 304 ? 8.859 19.703 7.688 1 98.75 304 ALA A CA 1
ATOM 2362 C C . ALA A 1 304 ? 10.195 19.938 6.992 1 98.75 304 ALA A C 1
ATOM 2364 O O . ALA A 1 304 ? 10.234 20.422 5.855 1 98.75 304 ALA A O 1
ATOM 2365 N N . LEU A 1 305 ? 11.297 19.641 7.656 1 98.25 305 LEU A N 1
ATOM 2366 C CA . LEU A 1 305 ? 12.625 19.734 7.07 1 98.25 305 LEU A CA 1
ATOM 2367 C C . LEU A 1 305 ? 12.734 18.875 5.824 1 98.25 305 LEU A C 1
ATOM 2369 O O . LEU A 1 305 ? 13.109 19.359 4.754 1 98.25 305 LEU A O 1
ATOM 2373 N N . TRP A 1 306 ? 12.367 17.625 5.898 1 98.31 306 TRP A N 1
ATOM 2374 C CA . TRP A 1 306 ? 12.57 16.656 4.828 1 98.31 306 TRP A CA 1
ATOM 2375 C C . TRP A 1 306 ? 11.641 16.922 3.654 1 98.31 306 TRP A C 1
ATOM 2377 O O . TRP A 1 306 ? 11.984 16.656 2.502 1 98.31 306 TRP A O 1
ATOM 2387 N N . CYS A 1 307 ? 10.453 17.453 3.918 1 98.75 307 CYS A N 1
ATOM 2388 C CA . CYS A 1 307 ? 9.484 17.734 2.863 1 98.75 307 CYS A CA 1
ATOM 2389 C C . CYS A 1 307 ? 9.516 19.203 2.465 1 98.75 307 CYS A C 1
ATOM 2391 O O . CYS A 1 307 ? 8.75 19.641 1.601 1 98.75 307 CYS A O 1
ATOM 2393 N N . GLY A 1 308 ? 10.367 20 3.092 1 98.69 308 GLY A N 1
ATOM 2394 C CA . GLY A 1 308 ? 10.57 21.391 2.707 1 98.69 308 GLY A CA 1
ATOM 2395 C C . GLY A 1 308 ? 9.328 22.25 2.889 1 98.69 308 GLY A C 1
ATOM 2396 O O . GLY A 1 308 ? 8.93 22.969 1.971 1 98.69 308 GLY A O 1
ATOM 2397 N N . CYS A 1 309 ? 8.68 22.141 3.973 1 98.81 309 CYS A N 1
ATOM 2398 C CA . CYS A 1 309 ? 7.535 22.969 4.301 1 98.81 309 CYS A CA 1
ATOM 2399 C C . CYS A 1 309 ? 7.68 23.578 5.695 1 98.81 309 CYS A C 1
ATOM 2401 O O . CYS A 1 309 ? 8.688 23.359 6.367 1 98.81 309 CYS A O 1
ATOM 2403 N N . TYR A 1 310 ? 6.812 24.484 6.078 1 98.94 310 TYR A N 1
ATOM 2404 C CA . TYR A 1 310 ? 6.812 25.047 7.422 1 98.94 310 TYR A CA 1
ATOM 2405 C C . TYR A 1 310 ? 6.172 24.078 8.414 1 98.94 310 TYR A C 1
ATOM 2407 O O . TYR A 1 310 ? 5.207 23.391 8.086 1 98.94 310 TYR A O 1
ATOM 2415 N N . GLY A 1 311 ? 6.711 23.938 9.57 1 98.81 311 GLY A N 1
ATOM 2416 C CA . GLY A 1 311 ? 6.172 23.125 10.648 1 98.81 311 GLY A CA 1
ATOM 2417 C C . GLY A 1 311 ? 6.207 23.828 11.992 1 98.81 311 GLY A C 1
ATOM 2418 O O . GLY A 1 311 ? 7.277 24.188 12.484 1 98.81 311 GLY A O 1
ATOM 2419 N N . LEU A 1 312 ? 5.047 24.016 12.602 1 98.94 312 LEU A N 1
ATOM 2420 C CA . LEU A 1 312 ? 4.957 24.688 13.891 1 98.94 312 LEU A CA 1
ATOM 2421 C C . LEU A 1 312 ? 4.566 23.719 14.992 1 98.94 312 LEU A C 1
ATOM 2423 O O . LEU A 1 312 ? 3.484 23.125 14.945 1 98.94 312 LEU A O 1
ATOM 2427 N N . ARG A 1 313 ? 5.438 23.453 15.875 1 98.62 313 ARG A N 1
ATOM 2428 C CA . ARG A 1 313 ? 5.094 22.891 17.188 1 98.62 313 ARG A CA 1
ATOM 2429 C C . ARG A 1 313 ? 4.641 24 18.141 1 98.62 313 ARG A C 1
ATOM 2431 O O . ARG A 1 313 ? 5.441 24.828 18.562 1 98.62 313 ARG A O 1
ATOM 2438 N N . PRO A 1 314 ? 3.447 24 18.531 1 98.5 314 PRO A N 1
ATOM 2439 C CA . PRO A 1 314 ? 2.951 25.094 19.375 1 98.5 314 PRO A CA 1
ATOM 2440 C C . PRO A 1 314 ? 3.455 25 20.812 1 98.5 314 PRO A C 1
ATOM 2442 O O . PRO A 1 314 ? 3.99 23.953 21.219 1 98.5 314 PRO A O 1
ATOM 2445 N N . SER A 1 315 ? 3.283 26.172 21.5 1 97.88 315 SER A N 1
ATOM 2446 C CA . SER A 1 315 ? 3.506 26.172 22.938 1 97.88 315 SER A CA 1
ATOM 2447 C C . SER A 1 315 ? 2.684 25.094 23.625 1 97.88 315 SER A C 1
ATOM 2449 O O . SER A 1 315 ? 1.523 24.859 23.266 1 97.88 315 SER A O 1
ATOM 2451 N N . GLN A 1 316 ? 3.404 24.406 24.562 1 96.56 316 GLN A N 1
ATOM 2452 C CA . GLN A 1 316 ? 2.664 23.422 25.344 1 96.56 316 GLN A CA 1
ATOM 2453 C C . GLN A 1 316 ? 1.468 24.062 26.047 1 96.56 316 GLN A C 1
ATOM 2455 O O . GLN A 1 316 ? 1.604 25.109 26.688 1 96.56 316 GLN A O 1
ATOM 2460 N N . GLY A 1 317 ? 0.335 23.438 25.859 1 95.25 317 GLY A N 1
ATOM 2461 C CA . GLY A 1 317 ? -0.857 23.969 26.5 1 95.25 317 GLY A CA 1
ATOM 2462 C C . GLY A 1 317 ? -1.691 24.844 25.594 1 95.25 317 GLY A C 1
ATOM 2463 O O . GLY A 1 317 ? -2.842 25.156 25.922 1 95.25 317 GLY A O 1
ATOM 2464 N N . ALA A 1 318 ? -1.209 25.234 24.453 1 97.31 318 ALA A N 1
ATOM 2465 C CA . ALA A 1 318 ? -1.91 26.141 23.547 1 97.31 318 ALA A CA 1
ATOM 2466 C C . ALA A 1 318 ? -3.053 25.438 22.828 1 97.31 318 ALA A C 1
ATOM 2468 O O . ALA A 1 318 ? -3.928 26.078 22.25 1 97.31 318 ALA A O 1
ATOM 2469 N N . ILE A 1 319 ? -3.107 24.156 22.781 1 96.19 319 ILE A N 1
ATOM 2470 C CA . ILE A 1 319 ? -4.152 23.375 22.125 1 96.19 319 ILE A CA 1
ATOM 2471 C C . ILE A 1 319 ? -4.406 22.078 22.906 1 96.19 319 ILE A C 1
ATOM 2473 O O . ILE A 1 319 ? -3.469 21.453 23.391 1 96.19 319 ILE A O 1
ATOM 2477 N N . PRO A 1 320 ? -5.66 21.719 23.141 1 94.31 320 PRO A N 1
ATOM 2478 C CA . PRO A 1 320 ? -5.949 20.484 23.859 1 94.31 320 PRO A CA 1
ATOM 2479 C C . PRO A 1 320 ? -5.543 19.234 23.062 1 94.31 320 PRO A C 1
ATOM 2481 O O . PRO A 1 320 ? -5.668 19.219 21.844 1 94.31 320 PRO A O 1
ATOM 2484 N N . SER A 1 321 ? -5.145 18.188 23.812 1 94.62 321 SER A N 1
ATOM 2485 C CA . SER A 1 321 ? -4.676 16.969 23.156 1 94.62 321 SER A CA 1
ATOM 2486 C C . SER A 1 321 ? -5.594 15.797 23.438 1 94.62 321 SER A C 1
ATOM 2488 O O . SER A 1 321 ? -5.27 14.648 23.109 1 94.62 321 SER A O 1
ATOM 2490 N N . LYS A 1 322 ? -6.758 16.078 24.109 1 97.06 322 LYS A N 1
ATOM 2491 C CA . LYS A 1 322 ? -7.703 14.984 24.344 1 97.06 322 LYS A CA 1
ATOM 2492 C C . LYS A 1 322 ? -8.172 14.375 23.031 1 97.06 322 LYS A C 1
ATOM 2494 O O . LYS A 1 322 ? -8.625 15.086 22.141 1 97.06 322 LYS A O 1
ATOM 2499 N N . GLY A 1 323 ? -8.109 13.102 22.859 1 98.06 323 GLY A N 1
ATOM 2500 C CA . GLY A 1 323 ? -8.477 12.406 21.641 1 98.06 323 GLY A CA 1
ATOM 2501 C C . GLY A 1 323 ? -7.285 12.117 20.734 1 98.06 323 GLY A C 1
ATOM 2502 O O . GLY A 1 323 ? -7.434 11.516 19.672 1 98.06 323 GLY A O 1
ATOM 2503 N N . VAL A 1 324 ? -6.098 12.516 21.125 1 98.38 324 VAL A N 1
ATOM 2504 C CA . VAL A 1 324 ? -4.852 12.148 20.469 1 98.38 324 VAL A CA 1
ATOM 2505 C C . VAL A 1 324 ? -4.227 10.953 21.188 1 98.38 324 VAL A C 1
ATOM 2507 O O . VAL A 1 324 ? -4.078 10.961 22.406 1 98.38 324 VAL A O 1
ATOM 2510 N N . VAL A 1 325 ? -3.9 9.891 20.453 1 98.5 325 VAL A N 1
ATOM 2511 C CA . VAL A 1 325 ? -3.238 8.742 21.062 1 98.5 325 VAL A CA 1
ATOM 2512 C C . VAL A 1 325 ? -1.875 9.164 21.609 1 98.5 325 VAL A C 1
ATOM 2514 O O . VAL A 1 325 ? -1.034 9.68 20.875 1 98.5 325 VAL A O 1
ATOM 2517 N N . PRO A 1 326 ? -1.624 8.977 22.859 1 97.31 326 PRO A N 1
ATOM 2518 C CA . PRO A 1 326 ? -0.421 9.539 23.484 1 97.31 326 PRO A CA 1
ATOM 2519 C C . PRO A 1 326 ? 0.836 8.727 23.172 1 97.31 326 PRO A C 1
ATOM 2521 O O . PRO A 1 326 ? 0.771 7.504 23.047 1 97.31 326 PRO A O 1
ATOM 2524 N N . TYR A 1 327 ? 1.942 9.383 23.062 1 96.19 327 TYR A N 1
ATOM 2525 C CA . TYR A 1 327 ? 3.293 8.836 23.109 1 96.19 327 TYR A CA 1
ATOM 2526 C C . TYR A 1 327 ? 3.961 9.133 24.453 1 96.19 327 TYR A C 1
ATOM 2528 O O . TYR A 1 327 ? 3.891 8.328 25.375 1 96.19 327 TYR A O 1
ATOM 2536 N N . VAL A 1 328 ? 4.422 10.352 24.641 1 95.81 328 VAL A N 1
ATOM 2537 C CA . VAL A 1 328 ? 4.75 10.938 25.938 1 95.81 328 VAL A CA 1
ATOM 2538 C C . VAL A 1 328 ? 3.775 12.07 26.25 1 95.81 328 VAL A C 1
ATOM 2540 O O . VAL A 1 328 ? 3.957 13.203 25.781 1 95.81 328 VAL A O 1
ATOM 2543 N N . THR A 1 329 ? 2.799 11.789 27.031 1 93.81 329 THR A N 1
ATOM 2544 C CA . THR A 1 329 ? 1.615 12.625 27.219 1 93.81 329 THR A CA 1
ATOM 2545 C C . THR A 1 329 ? 2.012 14.062 27.531 1 93.81 329 THR A C 1
ATOM 2547 O O . THR A 1 329 ? 1.442 15 26.969 1 93.81 329 THR A O 1
ATOM 2550 N N . SER A 1 330 ? 3.002 14.281 28.344 1 93.88 330 SER A N 1
ATOM 2551 C CA . SER A 1 330 ? 3.361 15.617 28.797 1 93.88 330 SER A CA 1
ATOM 2552 C C . SER A 1 330 ? 4.066 16.406 27.688 1 93.88 330 SER A C 1
ATOM 2554 O O . SER A 1 330 ? 4.191 17.625 27.781 1 93.88 330 SER A O 1
ATOM 2556 N N . TRP A 1 331 ? 4.566 15.742 26.656 1 95.56 331 TRP A N 1
ATOM 2557 C CA . TRP A 1 331 ? 5.332 16.406 25.609 1 95.56 331 TRP A CA 1
ATOM 2558 C C . TRP A 1 331 ? 4.523 16.484 24.312 1 95.56 331 TRP A C 1
ATOM 2560 O O . TRP A 1 331 ? 4.84 17.266 23.422 1 95.56 331 TRP A O 1
ATOM 2570 N N . ASP A 1 332 ? 3.49 15.641 24.188 1 96.88 332 ASP A N 1
ATOM 2571 C CA . ASP A 1 332 ? 2.721 15.531 22.953 1 96.88 332 ASP A CA 1
ATOM 2572 C C . ASP A 1 332 ? 1.922 16.812 22.703 1 96.88 332 ASP A C 1
ATOM 2574 O O . ASP A 1 332 ? 1.283 17.344 23.609 1 96.88 332 ASP A O 1
ATOM 2578 N N . VAL A 1 333 ? 2 17.297 21.453 1 97.75 333 VAL A N 1
ATOM 2579 C CA . VAL A 1 333 ? 1.18 18.453 21.062 1 97.75 333 VAL A CA 1
ATOM 2580 C C . VAL A 1 333 ? 0.796 18.328 19.594 1 97.75 333 VAL A C 1
ATOM 2582 O O . VAL A 1 333 ? 1.612 17.922 18.766 1 97.75 333 VAL A O 1
ATOM 2585 N N . PRO A 1 334 ? -0.49 18.562 19.234 1 98.38 334 PRO A N 1
ATOM 2586 C CA . PRO A 1 334 ? -0.788 18.734 17.812 1 98.38 334 PRO A CA 1
ATOM 2587 C C . PRO A 1 334 ? -0.029 19.891 17.188 1 98.38 334 PRO A C 1
ATOM 2589 O O . PRO A 1 334 ? 0.16 20.938 17.828 1 98.38 334 PRO A O 1
ATOM 2592 N N . GLY A 1 335 ? 0.486 19.719 15.992 1 98.62 335 GLY A N 1
ATOM 2593 C CA . GLY A 1 335 ? 1.248 20.734 15.297 1 98.62 335 GLY A CA 1
ATOM 2594 C C . GLY A 1 335 ? 0.748 21 13.891 1 98.62 335 GLY A C 1
ATOM 2595 O O . GLY A 1 335 ? -0.125 20.281 13.391 1 98.62 335 GLY A O 1
ATOM 2596 N N . ILE A 1 336 ? 1.264 22.062 13.273 1 98.88 336 ILE A N 1
ATOM 2597 C CA . ILE A 1 336 ? 0.803 22.531 11.977 1 98.88 336 ILE A CA 1
ATOM 2598 C C . ILE A 1 336 ? 1.905 22.344 10.93 1 98.88 336 ILE A C 1
ATOM 2600 O O . ILE A 1 336 ? 3.072 22.641 11.195 1 98.88 336 ILE A O 1
ATOM 2604 N N . LEU A 1 337 ? 1.578 21.812 9.805 1 98.94 337 LEU A N 1
ATOM 2605 C CA . LEU A 1 337 ? 2.418 21.828 8.609 1 98.94 337 LEU A CA 1
ATOM 2606 C C . LEU A 1 337 ? 1.75 22.609 7.484 1 98.94 337 LEU A C 1
ATOM 2608 O O . LEU A 1 337 ? 0.562 22.422 7.211 1 98.94 337 LEU A O 1
ATOM 2612 N N . ALA A 1 338 ? 2.504 23.484 6.852 1 98.88 338 ALA A N 1
ATOM 2613 C CA . ALA A 1 338 ? 1.916 24.391 5.867 1 98.88 338 ALA A CA 1
ATOM 2614 C C . ALA A 1 338 ? 2.93 24.75 4.789 1 98.88 338 ALA A C 1
ATOM 2616 O O . ALA A 1 338 ? 4.133 24.547 4.965 1 98.88 338 ALA A O 1
ATOM 2617 N N . ARG A 1 339 ? 2.457 25.312 3.721 1 98.44 339 ARG A N 1
ATOM 2618 C CA . ARG A 1 339 ? 3.314 25.797 2.648 1 98.44 339 ARG A CA 1
ATOM 2619 C C . ARG A 1 339 ? 3.441 27.312 2.699 1 98.44 339 ARG A C 1
ATOM 2621 O O . ARG A 1 339 ? 4.387 27.891 2.146 1 98.44 339 ARG A O 1
ATOM 2628 N N . ASP A 1 340 ? 2.461 27.953 3.348 1 98 340 ASP A N 1
ATOM 2629 C CA . ASP A 1 340 ? 2.367 29.406 3.32 1 98 340 ASP A CA 1
ATOM 2630 C C . ASP A 1 340 ? 2.305 29.984 4.734 1 98 340 ASP A C 1
ATOM 2632 O O . ASP A 1 340 ? 1.447 29.594 5.531 1 98 340 ASP A O 1
ATOM 2636 N N . LEU A 1 341 ? 3.199 30.984 5.008 1 98.5 341 LEU A N 1
ATOM 2637 C CA . LEU A 1 341 ? 3.324 31.5 6.367 1 98.5 341 LEU A CA 1
ATOM 2638 C C . LEU A 1 341 ? 2.102 32.312 6.75 1 98.5 341 LEU A C 1
ATOM 2640 O O . LEU A 1 341 ? 1.681 32.312 7.91 1 98.5 341 LEU A O 1
ATOM 2644 N N . GLU A 1 342 ? 1.565 33.062 5.816 1 97.62 342 GLU A N 1
ATOM 2645 C CA . GLU A 1 342 ? 0.385 33.844 6.121 1 97.62 342 GLU A CA 1
ATOM 2646 C C . GLU A 1 342 ? -0.821 32.969 6.422 1 97.62 342 GLU A C 1
ATOM 2648 O O . GLU A 1 342 ? -1.574 33.25 7.359 1 97.62 342 GLU A O 1
ATOM 2653 N N . LYS A 1 343 ? -1.036 31.953 5.598 1 97.25 343 LYS A N 1
ATOM 2654 C CA . LYS A 1 343 ? -2.109 31 5.855 1 97.25 343 LYS A CA 1
ATOM 2655 C C . LYS A 1 343 ? -1.901 30.281 7.184 1 97.25 343 LYS A C 1
ATOM 2657 O O . LYS A 1 343 ? -2.855 30.047 7.93 1 97.25 343 LYS A O 1
ATOM 2662 N N . CYS A 1 344 ? -0.669 29.938 7.406 1 98.62 344 CYS A N 1
ATOM 2663 C CA . CYS A 1 344 ? -0.335 29.281 8.664 1 98.62 344 CYS A CA 1
ATOM 2664 C C . CYS A 1 344 ? -0.67 30.172 9.852 1 98.62 344 CYS A C 1
ATOM 2666 O O . CYS A 1 344 ? -1.234 29.719 10.844 1 98.62 344 CYS A O 1
ATOM 2668 N N . LYS A 1 345 ? -0.323 31.453 9.766 1 98.44 345 LYS A N 1
ATOM 2669 C CA . LYS A 1 345 ? -0.584 32.406 10.844 1 98.44 345 LYS A CA 1
ATOM 2670 C C . LYS A 1 345 ? -2.082 32.562 11.086 1 98.44 345 LYS A C 1
ATOM 2672 O O . LYS A 1 345 ? -2.537 32.531 12.234 1 98.44 345 LYS A O 1
ATOM 2677 N N . THR A 1 346 ? -2.807 32.75 10.008 1 97.81 346 THR A N 1
ATOM 2678 C CA . THR A 1 346 ? -4.254 32.875 10.133 1 97.81 346 THR A CA 1
ATOM 2679 C C . THR A 1 346 ? -4.848 31.625 10.797 1 97.81 346 THR A C 1
ATOM 2681 O O . THR A 1 346 ? -5.707 31.734 11.672 1 97.81 346 THR A O 1
ATOM 2684 N N . PHE A 1 347 ? -4.438 30.5 10.383 1 98.56 347 PHE A N 1
ATOM 2685 C CA . PHE A 1 347 ? -4.898 29.234 10.961 1 98.56 347 PHE A CA 1
ATOM 2686 C C . PHE A 1 347 ? -4.551 29.156 12.438 1 98.56 347 PHE A C 1
ATOM 2688 O O . PHE A 1 347 ? -5.414 28.875 13.273 1 98.56 347 PHE A O 1
ATOM 2695 N N . ALA A 1 348 ? -3.297 29.438 12.781 1 98.62 348 ALA A N 1
ATOM 2696 C CA . ALA A 1 348 ? -2.82 29.359 14.164 1 98.62 348 ALA A CA 1
ATOM 2697 C C . ALA A 1 348 ? -3.58 30.344 15.055 1 98.62 348 ALA A C 1
ATOM 2699 O O . ALA A 1 348 ? -3.928 30.016 16.188 1 98.62 348 ALA A O 1
ATOM 2700 N N . THR A 1 349 ? -3.818 31.531 14.555 1 97.25 349 THR A N 1
ATOM 2701 C CA . THR A 1 349 ? -4.527 32.562 15.305 1 97.25 349 THR A CA 1
ATOM 2702 C C . THR A 1 349 ? -5.898 32.062 15.75 1 97.25 349 THR A C 1
ATOM 2704 O O . THR A 1 349 ? -6.348 32.375 16.859 1 97.25 349 THR A O 1
ATOM 2707 N N . ASN A 1 350 ? -6.488 31.297 14.914 1 96.62 350 ASN A N 1
ATOM 2708 C CA . ASN A 1 350 ? -7.852 30.859 15.195 1 96.62 350 ASN A CA 1
ATOM 2709 C C . ASN A 1 350 ? -7.875 29.484 15.875 1 96.62 350 ASN A C 1
ATOM 2711 O O . ASN A 1 350 ? -8.867 29.125 16.5 1 96.62 350 ASN A O 1
ATOM 2715 N N . TRP A 1 351 ? -6.863 28.75 15.828 1 97.81 351 TRP A N 1
ATOM 2716 C CA . TRP A 1 351 ? -6.844 27.375 16.328 1 97.81 351 TRP A CA 1
ATOM 2717 C C . TRP A 1 351 ? -6.207 27.312 17.719 1 97.81 351 TRP A C 1
ATOM 2719 O O . TRP A 1 351 ? -6.672 26.578 18.594 1 97.81 351 TRP A O 1
ATOM 2729 N N . LEU A 1 352 ? -5.164 28.078 17.969 1 97.69 352 LEU A N 1
ATOM 2730 C CA . LEU A 1 352 ? -4.426 28.047 19.219 1 97.69 352 LEU A CA 1
ATOM 2731 C C . LEU A 1 352 ? -5.086 28.938 20.266 1 97.69 352 LEU A C 1
ATOM 2733 O O . LEU A 1 352 ? -5.617 30 19.938 1 97.69 352 LEU A O 1
ATOM 2737 N N . ASP A 1 353 ? -5.074 28.453 21.484 1 95.75 353 ASP A N 1
ATOM 2738 C CA . ASP A 1 353 ? -5.48 29.25 22.641 1 95.75 353 ASP A CA 1
ATOM 2739 C C . ASP A 1 353 ? -4.277 29.906 23.297 1 95.75 353 ASP A C 1
ATOM 2741 O O . ASP A 1 353 ? -3.76 29.406 24.297 1 95.75 353 ASP A O 1
ATOM 2745 N N . LEU A 1 354 ? -3.979 31.094 22.922 1 94.94 354 LEU A N 1
ATOM 2746 C CA . LEU A 1 354 ? -2.756 31.75 23.375 1 94.94 354 LEU A CA 1
ATOM 2747 C C . LEU A 1 354 ? -3.055 32.75 24.469 1 94.94 354 LEU A C 1
ATOM 2749 O O . LEU A 1 354 ? -2.135 33.344 25.062 1 94.94 354 LEU A O 1
ATOM 2753 N N . ASP A 1 355 ? -4.246 32.875 24.859 1 91.06 355 ASP A N 1
ATOM 2754 C CA . ASP A 1 355 ? -4.625 33.781 25.938 1 91.06 355 ASP A CA 1
ATOM 2755 C C . ASP A 1 355 ? -4.059 33.312 27.281 1 91.06 355 ASP A C 1
ATOM 2757 O O . ASP A 1 355 ? -3.904 34.125 28.203 1 91.06 355 ASP A O 1
ATOM 2761 N N . LEU A 1 356 ? -3.684 32.125 27.234 1 88.25 356 LEU A N 1
ATOM 2762 C CA . LEU A 1 356 ? -3.174 31.516 28.469 1 88.25 356 LEU A CA 1
ATOM 2763 C C . LEU A 1 356 ? -1.748 31.984 28.75 1 88.25 356 LEU A C 1
ATOM 2765 O O . LEU A 1 356 ? -1.249 31.844 29.859 1 88.25 356 LEU A O 1
ATOM 2769 N N . PHE A 1 357 ? -0.878 32.594 27.797 1 90.88 357 PHE A N 1
ATOM 2770 C CA . PHE A 1 357 ? 0.546 32.875 27.906 1 90.88 357 PHE A CA 1
ATOM 2771 C C . PHE A 1 357 ? 0.786 34.375 28.031 1 90.88 357 PHE A C 1
ATOM 2773 O O . PHE A 1 357 ? 1.925 34.812 28.203 1 90.88 357 PHE A O 1
ATOM 2780 N N . GLY A 1 358 ? -0.073 35.312 28.234 1 84.12 358 GLY A N 1
ATOM 2781 C CA . GLY A 1 358 ? 0.115 36.75 28.234 1 84.12 358 GLY A CA 1
ATOM 2782 C C . GLY A 1 358 ? 0.522 37.281 26.875 1 84.12 358 GLY A C 1
ATOM 2783 O O . GLY A 1 358 ? 0.895 36.531 25.984 1 84.12 358 GLY A O 1
ATOM 2784 N N . PRO A 1 359 ? 0.564 38.469 26.688 1 84.31 359 PRO A N 1
ATOM 2785 C CA . PRO A 1 359 ? 0.915 39.094 25.406 1 84.31 359 PRO A CA 1
ATOM 2786 C C . PRO A 1 359 ? 2.381 38.875 25.031 1 84.31 359 PRO A C 1
ATOM 2788 O O . PRO A 1 359 ? 3.262 38.969 25.891 1 84.31 359 PRO A O 1
ATOM 2791 N N . PRO A 1 360 ? 2.57 38.5 23.859 1 83.38 360 PRO A N 1
ATOM 2792 C CA . PRO A 1 360 ? 3.959 38.25 23.469 1 83.38 360 PRO A CA 1
ATOM 2793 C C . PRO A 1 360 ? 4.812 39.5 23.484 1 83.38 360 PRO A C 1
ATOM 2795 O O . PRO A 1 360 ? 4.332 40.594 23.109 1 83.38 360 PRO A O 1
ATOM 2798 N N . GLN A 1 361 ? 5.996 39.375 23.969 1 88.06 361 GLN A N 1
ATOM 2799 C CA . GLN A 1 361 ? 6.992 40.438 23.969 1 88.06 361 GLN A CA 1
ATOM 2800 C C . GLN A 1 361 ? 7.934 40.344 22.766 1 88.06 361 GLN A C 1
ATOM 2802 O O . GLN A 1 361 ? 8.094 39.25 22.203 1 88.06 361 GLN A O 1
ATOM 2807 N N . PRO A 1 362 ? 8.453 41.469 22.359 1 93.5 362 PRO A N 1
ATOM 2808 C CA . PRO A 1 362 ? 9.438 41.375 21.281 1 93.5 362 PRO A CA 1
ATOM 2809 C C . PRO A 1 362 ? 10.648 40.531 21.672 1 93.5 362 PRO A C 1
ATOM 2811 O O . PRO A 1 362 ? 11.047 40.5 22.828 1 93.5 362 PRO A O 1
ATOM 2814 N N . PHE A 1 363 ? 11.203 39.906 20.703 1 97.44 363 PHE A N 1
ATOM 2815 C CA . PHE A 1 363 ? 12.422 39.156 20.953 1 97.44 363 PHE A CA 1
ATOM 2816 C C . PHE A 1 363 ? 13.57 40.094 21.312 1 97.44 363 PHE A C 1
ATOM 2818 O O . PHE A 1 363 ? 13.727 41.156 20.719 1 97.44 363 PHE A O 1
ATOM 2825 N N . THR A 1 364 ? 14.43 39.688 22.297 1 97.62 364 THR A N 1
ATOM 2826 C CA . THR A 1 364 ? 15.43 40.594 22.844 1 97.62 364 THR A CA 1
ATOM 2827 C C . THR A 1 364 ? 16.828 40.188 22.422 1 97.62 364 THR A C 1
ATOM 2829 O O . THR A 1 364 ? 17.781 40.969 22.562 1 97.62 364 THR A O 1
ATOM 2832 N N . SER A 1 365 ? 17 39.062 21.891 1 98.44 365 SER A N 1
ATOM 2833 C CA . SER A 1 365 ? 18.281 38.531 21.391 1 98.44 365 SER A CA 1
ATOM 2834 C C . SER A 1 365 ? 18.078 37.281 20.547 1 98.44 365 SER A C 1
ATOM 2836 O O . SER A 1 365 ? 16.969 36.719 20.5 1 98.44 365 SER A O 1
ATOM 2838 N N . ILE A 1 366 ? 19.094 36.906 19.828 1 98.69 366 ILE A N 1
ATOM 2839 C CA . ILE A 1 366 ? 19.141 35.625 19.109 1 98.69 366 ILE A CA 1
ATOM 2840 C C . ILE A 1 366 ? 20.219 34.75 19.719 1 98.69 366 ILE A C 1
ATOM 2842 O O . ILE A 1 366 ? 21.375 35.156 19.844 1 98.69 366 ILE A O 1
ATOM 2846 N N . ILE A 1 367 ? 19.812 33.562 20.125 1 98.69 367 ILE A N 1
ATOM 2847 C CA . ILE A 1 367 ? 20.766 32.625 20.688 1 98.69 367 ILE A CA 1
ATOM 2848 C C . ILE A 1 367 ? 21.141 31.578 19.656 1 98.69 367 ILE A C 1
ATOM 2850 O O . ILE A 1 367 ? 20.266 30.984 19.016 1 98.69 367 ILE A O 1
ATOM 2854 N N . TRP A 1 368 ? 22.453 31.406 19.406 1 98.31 368 TRP A N 1
ATOM 2855 C CA . TRP A 1 368 ? 23.047 30.297 18.656 1 98.31 368 TRP A CA 1
ATOM 2856 C C . TRP A 1 368 ? 23.609 29.25 19.609 1 98.31 368 TRP A C 1
ATOM 2858 O O . TRP A 1 368 ? 24.75 29.391 20.078 1 98.31 368 TRP A O 1
ATOM 2868 N N . PRO A 1 369 ? 22.828 28.234 19.906 1 97.62 369 PRO A N 1
ATOM 2869 C CA . PRO A 1 369 ? 23.359 27.219 20.828 1 97.62 369 PRO A CA 1
ATOM 2870 C C . PRO A 1 369 ? 24.469 26.375 20.219 1 97.62 369 PRO A C 1
ATOM 2872 O O . PRO A 1 369 ? 24.188 25.375 19.531 1 97.62 369 PRO A O 1
ATOM 2875 N N . ALA A 1 370 ? 25.641 26.656 20.562 1 95.81 370 ALA A N 1
ATOM 2876 C CA . ALA A 1 370 ? 26.828 26.078 19.938 1 95.81 370 ALA A CA 1
ATOM 2877 C C . ALA A 1 370 ? 26.844 24.562 20.078 1 95.81 370 ALA A C 1
ATOM 2879 O O . ALA A 1 370 ? 27.234 23.844 19.156 1 95.81 370 ALA A O 1
ATOM 2880 N N . ASP A 1 371 ? 26.406 24.047 21.188 1 94.19 371 ASP A N 1
ATOM 2881 C CA . ASP A 1 371 ? 26.438 22.609 21.469 1 94.19 371 ASP A CA 1
ATOM 2882 C C . ASP A 1 371 ? 25.594 21.828 20.453 1 94.19 371 ASP A C 1
ATOM 2884 O O . ASP A 1 371 ? 25.906 20.688 20.125 1 94.19 371 ASP A O 1
ATOM 2888 N N . PHE A 1 372 ? 24.547 22.406 19.984 1 94.19 372 PHE A N 1
ATOM 2889 C CA . PHE A 1 372 ? 23.578 21.719 19.156 1 94.19 372 PHE A CA 1
ATOM 2890 C C . PHE A 1 372 ? 24.031 21.703 17.703 1 94.19 372 PHE A C 1
ATOM 2892 O O . PHE A 1 372 ? 23.625 20.844 16.922 1 94.19 372 PHE A O 1
ATOM 2899 N N . TRP A 1 373 ? 24.828 22.562 17.219 1 95.19 373 TRP A N 1
ATOM 2900 C CA . TRP A 1 373 ? 25.141 22.766 15.812 1 95.19 373 TRP A CA 1
ATOM 2901 C C . TRP A 1 373 ? 26.312 21.891 15.391 1 95.19 373 TRP A C 1
ATOM 2903 O O . TRP A 1 373 ? 26.656 21.828 14.203 1 95.19 373 TRP A O 1
ATOM 2913 N N . THR A 1 374 ? 26.859 21.078 16.297 1 89.44 374 THR A N 1
ATOM 2914 C CA . THR A 1 374 ? 27.953 20.172 15.984 1 89.44 374 THR A CA 1
ATOM 2915 C C . THR A 1 374 ? 27.438 18.969 15.203 1 89.44 374 THR A C 1
ATOM 2917 O O . THR A 1 374 ? 28.234 18.234 14.602 1 89.44 374 THR A O 1
ATOM 2920 N N . ILE A 1 375 ? 26.156 18.766 15.109 1 84.06 375 ILE A N 1
ATOM 2921 C CA . ILE A 1 375 ? 25.578 17.562 14.516 1 84.06 375 ILE A CA 1
ATOM 2922 C C . ILE A 1 375 ? 25.391 17.766 13.016 1 84.06 375 ILE A C 1
ATOM 2924 O O . ILE A 1 375 ? 25.062 16.812 12.297 1 84.06 375 ILE A O 1
ATOM 2928 N N . ILE A 1 376 ? 25.484 18.938 12.547 1 89.25 376 ILE A N 1
ATOM 2929 C CA . ILE A 1 376 ? 25.188 19.172 11.133 1 89.25 376 ILE A CA 1
ATOM 2930 C C . ILE A 1 376 ? 26.484 19.438 10.375 1 89.25 376 ILE A C 1
ATOM 2932 O O . ILE A 1 376 ? 27.484 19.828 10.969 1 89.25 376 ILE A O 1
ATOM 2936 N N . ASP A 1 377 ? 26.422 19.281 9.07 1 89.81 377 ASP A N 1
ATOM 2937 C CA . ASP A 1 377 ? 27.516 19.562 8.164 1 89.81 377 ASP A CA 1
ATOM 2938 C C . ASP A 1 377 ? 28 21 8.297 1 89.81 377 ASP A C 1
ATOM 2940 O O . ASP A 1 377 ? 27.188 21.922 8.445 1 89.81 377 ASP A O 1
ATOM 2944 N N . HIS A 1 378 ? 29.328 21.219 8.234 1 93.88 378 HIS A N 1
ATOM 2945 C CA . HIS A 1 378 ? 29.922 22.531 8.438 1 93.88 378 HIS A CA 1
ATOM 2946 C C . HIS A 1 378 ? 29.406 23.547 7.422 1 93.88 378 HIS A C 1
ATOM 2948 O O . HIS A 1 378 ? 29.156 24.703 7.758 1 93.88 378 HIS A O 1
ATOM 2954 N N . HIS A 1 379 ? 29.25 23.125 6.227 1 96.06 379 HIS A N 1
ATOM 2955 C CA . HIS A 1 379 ? 28.781 24.016 5.184 1 96.06 379 HIS A CA 1
ATOM 2956 C C . HIS A 1 379 ? 27.328 24.438 5.434 1 96.06 379 HIS A C 1
ATOM 2958 O O . HIS A 1 379 ? 26.969 25.594 5.215 1 96.06 379 HIS A O 1
ATOM 2964 N N . GLN A 1 380 ? 26.562 23.562 5.914 1 96.81 380 GLN A N 1
ATOM 2965 C CA . GLN A 1 380 ? 25.172 23.859 6.223 1 96.81 380 GLN A CA 1
ATOM 2966 C C . GLN A 1 380 ? 25.047 24.766 7.445 1 96.81 380 GLN A C 1
ATOM 2968 O O . GLN A 1 380 ? 24.188 25.641 7.496 1 96.81 380 GLN A O 1
ATOM 2973 N N . ALA A 1 381 ? 25.906 24.562 8.391 1 97.25 381 ALA A N 1
ATOM 2974 C CA . ALA A 1 381 ? 25.938 25.438 9.555 1 97.25 381 ALA A CA 1
ATOM 2975 C C . ALA A 1 381 ? 26.328 26.859 9.164 1 97.25 381 ALA A C 1
ATOM 2977 O O . ALA A 1 381 ? 25.734 27.828 9.656 1 97.25 381 ALA A O 1
ATOM 2978 N N . GLN A 1 382 ? 27.312 26.984 8.297 1 97.06 382 GLN A N 1
ATOM 2979 C CA . GLN A 1 382 ? 27.75 28.297 7.84 1 97.06 382 GLN A CA 1
ATOM 2980 C C . GLN A 1 382 ? 26.656 28.984 7.035 1 97.06 382 GLN A C 1
ATOM 2982 O O . GLN A 1 382 ? 26.469 30.203 7.16 1 97.06 382 GLN A O 1
ATOM 2987 N N . LEU A 1 383 ? 26.047 28.203 6.219 1 97.44 383 LEU A N 1
ATOM 2988 C CA . LEU A 1 383 ? 24.906 28.734 5.477 1 97.44 383 LEU A CA 1
ATOM 2989 C C . LEU A 1 383 ? 23.875 29.312 6.43 1 97.44 383 LEU A C 1
ATOM 2991 O O . LEU A 1 383 ? 23.359 30.422 6.211 1 97.44 383 LEU A O 1
ATOM 2995 N N . THR A 1 384 ? 23.562 28.609 7.461 1 97.94 384 THR A N 1
ATOM 2996 C CA . THR A 1 384 ? 22.578 29.047 8.438 1 97.94 384 THR A CA 1
ATOM 2997 C C . THR A 1 384 ? 23.047 30.297 9.172 1 97.94 384 THR A C 1
ATOM 2999 O O . THR A 1 384 ? 22.25 31.188 9.484 1 97.94 384 THR A O 1
ATOM 3002 N N . LYS A 1 385 ? 24.281 30.344 9.484 1 97.38 385 LYS A N 1
ATOM 3003 C CA . LYS A 1 385 ? 24.844 31.5 10.18 1 97.38 385 LYS A CA 1
ATOM 3004 C C . LYS A 1 385 ? 24.703 32.75 9.344 1 97.38 385 LYS A C 1
ATOM 3006 O O . LYS A 1 385 ? 24.469 33.844 9.883 1 97.38 385 LYS A O 1
ATOM 3011 N N . HIS A 1 386 ? 24.922 32.594 8.07 1 97.56 386 HIS A N 1
ATOM 3012 C CA . HIS A 1 386 ? 24.688 33.719 7.176 1 97.56 386 HIS A CA 1
ATOM 3013 C C . HIS A 1 386 ? 23.25 34.219 7.285 1 97.56 386 HIS A C 1
ATOM 3015 O O . HIS A 1 386 ? 23.016 35.438 7.41 1 97.56 386 HIS A O 1
ATOM 3021 N N . PHE A 1 387 ? 22.312 33.344 7.273 1 97.69 387 PHE A N 1
ATOM 3022 C CA . PHE A 1 387 ? 20.906 33.719 7.379 1 97.69 387 PHE A CA 1
ATOM 3023 C C . PHE A 1 387 ? 20.609 34.281 8.766 1 97.69 387 PHE A C 1
ATOM 3025 O O . PHE A 1 387 ? 19.766 35.156 8.914 1 97.69 387 PHE A O 1
ATOM 3032 N N . ALA A 1 388 ? 21.25 33.719 9.781 1 98.38 388 ALA A N 1
ATOM 3033 C CA . ALA A 1 388 ? 21.094 34.25 11.133 1 98.38 388 ALA A CA 1
ATOM 3034 C C . ALA A 1 388 ? 21.516 35.719 11.188 1 98.38 388 ALA A C 1
ATOM 3036 O O . ALA A 1 388 ? 20.938 36.5 11.938 1 98.38 388 ALA A O 1
ATOM 3037 N N . GLY A 1 389 ? 22.562 36.031 10.484 1 98.31 389 GLY A N 1
ATOM 3038 C CA . GLY A 1 389 ? 22.969 37.406 10.383 1 98.31 389 GLY A CA 1
ATOM 3039 C C . GLY A 1 389 ? 21.875 38.312 9.805 1 98.31 389 GLY A C 1
ATOM 3040 O O . GLY A 1 389 ? 21.672 39.438 10.281 1 98.31 389 GLY A O 1
ATOM 3041 N N . VAL A 1 390 ? 21.219 37.844 8.82 1 98.44 390 VAL A N 1
ATOM 3042 C CA . VAL A 1 390 ? 20.125 38.594 8.211 1 98.44 390 VAL A CA 1
ATOM 3043 C C . VAL A 1 390 ? 19.016 38.781 9.242 1 98.44 390 VAL A C 1
ATOM 3045 O O . VAL A 1 390 ? 18.422 39.875 9.32 1 98.44 390 VAL A O 1
ATOM 3048 N N . LEU A 1 391 ? 18.734 37.781 10 1 98.31 391 LEU A N 1
ATOM 3049 C CA . LEU A 1 391 ? 17.719 37.844 11.039 1 98.31 391 LEU A CA 1
ATOM 3050 C C . LEU A 1 391 ? 18.109 38.875 12.109 1 98.31 391 LEU A C 1
ATOM 3052 O O . LEU A 1 391 ? 17.266 39.625 12.617 1 98.31 391 LEU A O 1
ATOM 3056 N N . GLN A 1 392 ? 19.359 38.812 12.469 1 98.31 392 GLN A N 1
ATOM 3057 C CA . GLN A 1 392 ? 19.906 39.781 13.422 1 98.31 392 GLN A CA 1
ATOM 3058 C C . GLN A 1 392 ? 19.641 41.219 12.961 1 98.31 392 GLN A C 1
ATOM 3060 O O . GLN A 1 392 ? 19.234 42.062 13.758 1 98.31 392 GLN A O 1
ATOM 3065 N N . GLU A 1 393 ? 19.906 41.438 11.766 1 97.81 393 GLU A N 1
ATOM 3066 C CA . GLU A 1 393 ? 19.688 42.781 11.195 1 97.81 393 GLU A CA 1
ATOM 3067 C C . GLU A 1 393 ? 18.203 43.125 11.211 1 97.81 393 GLU A C 1
ATOM 3069 O O . GLU A 1 393 ? 17.828 44.25 11.555 1 97.81 393 GLU A O 1
ATOM 3074 N N . GLU A 1 394 ? 17.422 42.188 10.805 1 96.75 394 GLU A N 1
ATOM 3075 C CA . GLU A 1 394 ? 15.977 42.406 10.742 1 96.75 394 GLU A CA 1
ATOM 3076 C C . GLU A 1 394 ? 15.406 42.75 12.117 1 96.75 394 GLU A C 1
ATOM 3078 O O . GLU A 1 394 ? 14.555 43.625 12.25 1 96.75 394 GLU A O 1
ATOM 3083 N N . LEU A 1 395 ? 15.844 42.031 13.148 1 97.38 395 LEU A N 1
ATOM 3084 C CA . LEU A 1 395 ? 15.305 42.188 14.492 1 97.38 395 LEU A CA 1
ATOM 3085 C C . LEU A 1 395 ? 16.031 43.281 15.242 1 97.38 395 LEU A C 1
ATOM 3087 O O . LEU A 1 395 ? 15.555 43.781 16.266 1 97.38 395 LEU A O 1
ATOM 3091 N N . ASN A 1 396 ? 17.141 43.656 14.781 1 97.25 396 ASN A N 1
ATOM 3092 C CA . ASN A 1 396 ? 18 44.625 15.43 1 97.25 396 ASN A CA 1
ATOM 3093 C C . ASN A 1 396 ? 18.297 44.25 16.875 1 97.25 396 ASN A C 1
ATOM 3095 O O . ASN A 1 396 ? 18.062 45.031 17.797 1 97.25 396 ASN A O 1
ATOM 3099 N N . VAL A 1 397 ? 18.703 43.062 17.109 1 97.88 397 VAL A N 1
ATOM 3100 C CA . VAL A 1 397 ? 19.094 42.531 18.406 1 97.88 397 VAL A CA 1
ATOM 3101 C C . VAL A 1 397 ? 20.422 41.781 18.312 1 97.88 397 VAL A C 1
ATOM 3103 O O . VAL A 1 397 ? 20.938 41.594 17.203 1 97.88 397 VAL A O 1
ATOM 3106 N N . SER A 1 398 ? 21.047 41.438 19.438 1 97.88 398 SER A N 1
ATOM 3107 C CA . SER A 1 398 ? 22.328 40.75 19.438 1 97.88 398 SER A CA 1
ATOM 3108 C C . SER A 1 398 ? 22.156 39.281 19.062 1 97.88 398 SER A C 1
ATOM 3110 O O . SER A 1 398 ? 21.141 38.656 19.391 1 97.88 398 SER A O 1
ATOM 3112 N N . LEU A 1 399 ? 23.031 38.75 18.297 1 98.5 399 LEU A N 1
ATOM 3113 C CA . LEU A 1 399 ? 23.219 37.344 18.031 1 98.5 399 LEU A CA 1
ATOM 3114 C C . LEU A 1 399 ? 24.391 36.781 18.812 1 98.5 399 LEU A C 1
ATOM 3116 O O . LEU A 1 399 ? 25.531 37.219 18.609 1 98.5 399 LEU A O 1
ATOM 3120 N N . GLU A 1 400 ? 24.125 35.844 19.703 1 98.25 400 GLU A N 1
ATOM 3121 C CA . GLU A 1 400 ? 25.188 35.375 20.594 1 98.25 400 GLU A CA 1
ATOM 3122 C C . GLU A 1 400 ? 25.281 33.844 20.578 1 98.25 400 GLU A C 1
ATOM 3124 O O . GLU A 1 400 ? 24.266 33.156 20.609 1 98.25 400 GLU A O 1
ATOM 3129 N N . GLU A 1 401 ? 26.484 33.375 20.484 1 97.94 401 GLU A N 1
ATOM 3130 C CA . GLU A 1 401 ? 26.766 31.953 20.625 1 97.94 401 GLU A CA 1
ATOM 3131 C C . GLU A 1 401 ? 26.906 31.547 22.094 1 97.94 401 GLU A C 1
ATOM 3133 O O . GLU A 1 401 ? 27.703 32.125 22.828 1 97.94 401 GLU A O 1
ATOM 3138 N N . LEU A 1 402 ? 26.078 30.625 22.516 1 98.06 402 LEU A N 1
ATOM 3139 C CA . LEU A 1 402 ? 26.109 30.141 23.891 1 98.06 402 LEU A CA 1
ATOM 3140 C C . LEU A 1 402 ? 26.297 28.625 23.938 1 98.06 402 LEU A C 1
ATOM 3142 O O . LEU A 1 402 ? 25.719 27.906 23.109 1 98.06 402 LEU A O 1
ATOM 3146 N N . SER A 1 403 ? 27.125 28.203 24.828 1 97.75 403 SER A N 1
ATOM 3147 C CA . SER A 1 403 ? 27.188 26.781 25.172 1 97.75 403 SER A CA 1
ATOM 3148 C C . SER A 1 403 ? 26.406 26.484 26.453 1 97.75 403 SER A C 1
ATOM 3150 O O . SER A 1 403 ? 26.828 26.875 27.547 1 97.75 403 SER A O 1
ATOM 3152 N N . PHE A 1 404 ? 25.297 25.781 26.328 1 97 404 PHE A N 1
ATOM 3153 C CA . PHE A 1 404 ? 24.469 25.484 27.484 1 97 404 PHE A CA 1
ATOM 3154 C C . PHE A 1 404 ? 25.219 24.562 28.453 1 97 404 PHE A C 1
ATOM 3156 O O . PHE A 1 404 ? 25.062 24.688 29.672 1 97 404 PHE A O 1
ATOM 3163 N N . GLU A 1 405 ? 26 23.688 27.922 1 95.31 405 GLU A N 1
ATOM 3164 C CA . GLU A 1 405 ? 26.781 22.797 28.766 1 95.31 405 GLU A CA 1
ATOM 3165 C C . GLU A 1 405 ? 27.812 23.578 29.578 1 95.31 405 GLU A C 1
ATOM 3167 O O . GLU A 1 405 ? 28 23.297 30.766 1 95.31 405 GLU A O 1
ATOM 3172 N N . GLN A 1 406 ? 28.516 24.531 28.969 1 97 406 GLN A N 1
ATOM 3173 C CA . GLN A 1 406 ? 29.5 25.344 29.688 1 97 406 GLN A CA 1
ATOM 3174 C C . GLN A 1 406 ? 28.828 26.188 30.766 1 97 406 GLN A C 1
ATOM 3176 O O . GLN A 1 406 ? 29.344 26.312 31.875 1 97 406 GLN A O 1
ATOM 3181 N N . ILE A 1 407 ? 27.703 26.75 30.406 1 97.81 407 ILE A N 1
ATOM 3182 C CA . ILE A 1 407 ? 27 27.594 31.359 1 97.81 407 ILE A CA 1
ATOM 3183 C C . ILE A 1 407 ? 26.516 26.734 32.531 1 97.81 407 ILE A C 1
ATOM 3185 O O . ILE A 1 407 ? 26.547 27.172 33.688 1 97.81 407 ILE A O 1
ATOM 3189 N N . TRP A 1 408 ? 26.047 25.484 32.281 1 97.62 408 TRP A N 1
ATOM 3190 C CA . TRP A 1 408 ? 25.672 24.547 33.344 1 97.62 408 TRP A CA 1
ATOM 3191 C C . TRP A 1 408 ? 26.859 24.266 34.25 1 97.62 408 TRP A C 1
ATOM 3193 O O . TRP A 1 408 ? 26.703 24.219 35.5 1 97.62 408 TRP A O 1
ATOM 3203 N N . ASN A 1 409 ? 28 24.031 33.688 1 96.62 409 ASN A N 1
ATOM 3204 C CA . ASN A 1 409 ? 29.203 23.766 34.469 1 96.62 409 ASN A CA 1
ATOM 3205 C C . ASN A 1 409 ? 29.562 24.953 35.375 1 96.62 409 ASN A C 1
ATOM 3207 O O . ASN A 1 409 ? 30 24.766 36.5 1 96.62 409 ASN A O 1
ATOM 3211 N N . ASP A 1 410 ? 29.375 26.094 34.875 1 96.88 410 ASP A N 1
ATOM 3212 C CA . ASP A 1 410 ? 29.734 27.312 35.594 1 96.88 410 ASP A CA 1
ATOM 3213 C C . ASP A 1 410 ? 28.703 27.641 36.688 1 96.88 410 ASP A C 1
ATOM 3215 O O . ASP A 1 410 ? 29.031 28.219 37.719 1 96.88 410 ASP A O 1
ATOM 3219 N N . SER A 1 411 ? 27.438 27.344 36.375 1 95.81 411 SER A N 1
ATOM 3220 C CA . SER A 1 411 ? 26.359 27.672 37.281 1 95.81 411 SER A CA 1
ATOM 3221 C C . SER A 1 411 ? 25.312 26.578 37.344 1 95.81 411 SER A C 1
ATOM 3223 O O . SER A 1 411 ? 24.141 26.797 36.969 1 95.81 411 SER A O 1
ATOM 3225 N N . PRO A 1 412 ? 25.688 25.422 37.844 1 95.75 412 PRO A N 1
ATOM 3226 C CA . PRO A 1 412 ? 24.703 24.344 37.969 1 95.75 412 PRO A CA 1
ATOM 3227 C C . PRO A 1 412 ? 23.625 24.625 39 1 95.75 412 PRO A C 1
ATOM 3229 O O . PRO A 1 412 ? 23.875 25.328 39.969 1 95.75 412 PRO A O 1
ATOM 3232 N N . PRO A 1 413 ? 22.453 24.141 38.781 1 97.12 413 PRO A N 1
ATOM 3233 C CA . PRO A 1 413 ? 21.484 24.219 39.875 1 97.12 413 PRO A CA 1
ATOM 3234 C C . PRO A 1 413 ? 21.875 23.375 41.062 1 97.12 413 PRO A C 1
ATOM 3236 O O . PRO A 1 413 ? 22.594 22.375 40.938 1 97.12 413 PRO A O 1
ATOM 3239 N N . SER A 1 414 ? 21.328 23.719 42.188 1 96.06 414 SER A N 1
ATOM 3240 C CA . SER A 1 414 ? 21.672 23 43.438 1 96.06 414 SER A CA 1
ATOM 3241 C C . SER A 1 414 ? 21.234 21.547 43.375 1 96.06 414 SER A C 1
ATOM 3243 O O . SER A 1 414 ? 21.906 20.672 43.875 1 96.06 414 SER A O 1
ATOM 3245 N N . GLU A 1 415 ? 20.156 21.344 42.656 1 95.88 415 GLU A N 1
ATOM 3246 C CA . GLU A 1 415 ? 19.562 20.016 42.594 1 95.88 415 GLU A CA 1
ATOM 3247 C C . GLU A 1 415 ? 20.469 19.047 41.812 1 95.88 415 GLU A C 1
ATOM 3249 O O . GLU A 1 415 ? 20.312 17.828 41.938 1 95.88 415 GLU A O 1
ATOM 3254 N N . ALA A 1 416 ? 21.391 19.562 41.062 1 96.06 416 ALA A N 1
ATOM 3255 C CA . ALA A 1 416 ? 22.266 18.719 40.25 1 96.06 416 ALA A CA 1
ATOM 3256 C C . ALA A 1 416 ? 23.375 18.109 41.094 1 96.06 416 ALA A C 1
ATOM 3258 O O . ALA A 1 416 ? 24.047 17.172 40.688 1 96.06 416 ALA A O 1
ATOM 3259 N N . ASN A 1 417 ? 23.641 18.625 42.312 1 94.44 417 ASN A N 1
ATOM 3260 C CA . ASN A 1 417 ? 24.641 18.125 43.25 1 94.44 417 ASN A CA 1
ATOM 3261 C C . ASN A 1 417 ? 26 17.938 42.562 1 94.44 417 ASN A C 1
ATOM 3263 O O . ASN A 1 417 ? 26.609 16.875 42.688 1 94.44 417 ASN A O 1
ATOM 3267 N N . GLY A 1 418 ? 26.344 18.797 41.656 1 93.06 418 GLY A N 1
ATOM 3268 C CA . GLY A 1 418 ? 27.656 18.812 41.031 1 93.06 418 GLY A CA 1
ATOM 3269 C C . GLY A 1 418 ? 27.734 17.938 39.781 1 93.06 418 GLY A C 1
ATOM 3270 O O . GLY A 1 418 ? 28.781 17.875 39.156 1 93.06 418 GLY A O 1
ATOM 3271 N N . MET A 1 419 ? 26.703 17.344 39.344 1 95.94 419 MET A N 1
ATOM 3272 C CA . MET A 1 419 ? 26.703 16.5 38.156 1 95.94 419 MET A CA 1
ATOM 3273 C C . MET A 1 419 ? 26.844 17.328 36.906 1 95.94 419 MET A C 1
ATOM 3275 O O . MET A 1 419 ? 26.281 18.422 36.812 1 95.94 419 MET A O 1
ATOM 3279 N N . SER A 1 420 ? 27.578 16.719 35.969 1 95.94 420 SER A N 1
ATOM 3280 C CA . SER A 1 420 ? 27.578 17.312 34.656 1 95.94 420 SER A CA 1
ATOM 3281 C C . SER A 1 420 ? 26.188 17.266 34.031 1 95.94 420 SER A C 1
ATOM 3283 O O . SER A 1 420 ? 25.328 16.5 34.469 1 95.94 420 SER A O 1
ATOM 3285 N N . LEU A 1 421 ? 26.016 18.125 33.031 1 95.5 421 LEU A N 1
ATOM 3286 C CA . LEU A 1 421 ? 24.703 18.188 32.375 1 95.5 421 LEU A CA 1
ATOM 3287 C C . LEU A 1 421 ? 24.312 16.828 31.844 1 95.5 421 LEU A C 1
ATOM 3289 O O . LEU A 1 421 ? 23.219 16.328 32.125 1 95.5 421 LEU A O 1
ATOM 3293 N N . PRO A 1 422 ? 25.172 16.094 31.047 1 93.19 422 PRO A N 1
ATOM 3294 C CA . PRO A 1 422 ? 24.781 14.781 30.531 1 93.19 422 PRO A CA 1
ATOM 3295 C C . PRO A 1 422 ? 24.484 13.781 31.641 1 93.19 422 PRO A C 1
ATOM 3297 O O . PRO A 1 422 ? 23.516 13.023 31.562 1 93.19 422 PRO A O 1
ATOM 3300 N N . ALA A 1 423 ? 25.25 13.797 32.625 1 94.31 423 ALA A N 1
ATOM 3301 C CA . ALA A 1 423 ? 25.047 12.867 33.75 1 94.31 423 ALA A CA 1
ATOM 3302 C C . ALA A 1 423 ? 23.719 13.117 34.438 1 94.31 423 ALA A C 1
ATOM 3304 O O . ALA A 1 423 ? 23.062 12.18 34.906 1 94.31 423 ALA A O 1
ATOM 3305 N N . PHE A 1 424 ? 23.359 14.367 34.469 1 95.19 424 PHE A N 1
ATOM 3306 C CA . PHE A 1 424 ? 22.141 14.766 35.156 1 95.19 424 PHE A CA 1
ATOM 3307 C C . PHE A 1 424 ? 20.922 14.477 34.312 1 95.19 424 PHE A C 1
ATOM 3309 O O . PHE A 1 424 ? 19.906 13.969 34.812 1 95.19 424 PHE A O 1
ATOM 3316 N N . ILE A 1 425 ? 21.016 14.727 33.031 1 94.38 425 ILE A N 1
ATOM 3317 C CA . ILE A 1 425 ? 19.781 14.828 32.25 1 94.38 425 ILE A CA 1
ATOM 3318 C C . ILE A 1 425 ? 19.594 13.555 31.422 1 94.38 425 ILE A C 1
ATOM 3320 O O . ILE A 1 425 ? 18.469 13.219 31.031 1 94.38 425 ILE A O 1
ATOM 3324 N N . ASN A 1 426 ? 20.609 12.758 31.047 1 91.94 426 ASN A N 1
ATOM 3325 C CA . ASN A 1 426 ? 20.5 11.602 30.156 1 91.94 426 ASN A CA 1
ATOM 3326 C C . ASN A 1 426 ? 19.562 10.547 30.734 1 91.94 426 ASN A C 1
ATOM 3328 O O . ASN A 1 426 ? 18.672 10.055 30.031 1 91.94 426 ASN A O 1
ATOM 3332 N N . PRO A 1 427 ? 19.719 10.219 32 1 90.25 427 PRO A N 1
ATOM 3333 C CA . PRO A 1 427 ? 18.781 9.234 32.562 1 90.25 427 PRO A CA 1
ATOM 3334 C C . PRO A 1 427 ? 17.344 9.734 32.562 1 90.25 427 PRO A C 1
ATOM 3336 O O . PRO A 1 427 ? 16.406 8.938 32.438 1 90.25 427 PRO A O 1
ATOM 3339 N N . ALA A 1 428 ? 17.203 11.023 32.75 1 91.56 428 ALA A N 1
ATOM 3340 C CA . ALA A 1 428 ? 15.883 11.625 32.781 1 91.56 428 ALA A CA 1
ATOM 3341 C C . ALA A 1 428 ? 15.164 11.445 31.453 1 91.56 428 ALA A C 1
ATOM 3343 O O . ALA A 1 428 ? 13.992 11.055 31.422 1 91.56 428 ALA A O 1
ATOM 3344 N N . THR A 1 429 ? 15.836 11.633 30.406 1 89.81 429 THR A N 1
ATOM 3345 C CA . THR A 1 429 ? 15.227 11.523 29.078 1 89.81 429 THR A CA 1
ATOM 3346 C C . THR A 1 429 ? 14.992 10.055 28.719 1 89.81 429 THR A C 1
ATOM 3348 O O . THR A 1 429 ? 14.023 9.727 28.031 1 89.81 429 THR A O 1
ATOM 3351 N N . SER A 1 430 ? 15.773 9.188 29.188 1 89.69 430 SER A N 1
ATOM 3352 C CA . SER A 1 430 ? 15.578 7.758 28.969 1 89.69 430 SER A CA 1
ATOM 3353 C C . SER A 1 430 ? 14.328 7.258 29.672 1 89.69 430 SER A C 1
ATOM 3355 O O . SER A 1 430 ? 13.664 6.332 29.203 1 89.69 430 SER A O 1
ATOM 3357 N N . SER A 1 431 ? 14 7.891 30.766 1 92.62 431 SER A N 1
ATOM 3358 C CA . SER A 1 431 ? 12.883 7.438 31.594 1 92.62 431 SER A CA 1
ATOM 3359 C C . SER A 1 431 ? 11.547 7.707 30.891 1 92.62 431 SER A C 1
ATOM 3361 O O . SER A 1 431 ? 10.516 7.148 31.281 1 92.62 431 SER A O 1
ATOM 3363 N N . LEU A 1 432 ? 11.562 8.484 29.797 1 93.12 432 LEU A N 1
ATOM 3364 C CA . LEU A 1 432 ? 10.367 8.75 29.016 1 93.12 432 LEU A CA 1
ATOM 3365 C C . LEU A 1 432 ? 9.812 7.469 28.406 1 93.12 432 LEU A C 1
ATOM 3367 O O . LEU A 1 432 ? 8.625 7.387 28.094 1 93.12 432 LEU A O 1
ATOM 3371 N N . ALA A 1 433 ? 10.664 6.441 28.25 1 94.69 433 ALA A N 1
ATOM 3372 C CA . ALA A 1 433 ? 10.273 5.16 27.672 1 94.69 433 ALA A CA 1
ATOM 3373 C C . ALA A 1 433 ? 9.188 4.488 28.5 1 94.69 433 ALA A C 1
ATOM 3375 O O . ALA A 1 433 ? 8.398 3.701 27.969 1 94.69 433 ALA A O 1
ATOM 3376 N N . TYR A 1 434 ? 9.195 4.859 29.828 1 96.75 434 TYR A N 1
ATOM 3377 C CA . TYR A 1 434 ? 8.125 4.359 30.688 1 96.75 434 TYR A CA 1
ATOM 3378 C C . TYR A 1 434 ? 6.754 4.742 30.125 1 96.75 434 TYR A C 1
ATOM 3380 O O . TYR A 1 434 ? 5.867 3.895 30 1 96.75 434 TYR A O 1
ATOM 3388 N N . ASP A 1 435 ? 6.578 6.012 29.781 1 97 435 ASP A N 1
ATOM 3389 C CA . ASP A 1 435 ? 5.305 6.5 29.266 1 97 435 ASP A CA 1
ATOM 3390 C C . ASP A 1 435 ? 4.973 5.859 27.922 1 97 435 ASP A C 1
ATOM 3392 O O . ASP A 1 435 ? 3.818 5.516 27.656 1 97 435 ASP A O 1
ATOM 3396 N N . VAL A 1 436 ? 5.977 5.691 27.062 1 96.5 436 VAL A N 1
ATOM 3397 C CA . VAL A 1 436 ? 5.789 5.086 25.75 1 96.5 436 VAL A CA 1
ATOM 3398 C C . VAL A 1 436 ? 5.215 3.68 25.906 1 96.5 436 VAL A C 1
ATOM 3400 O O . VAL A 1 436 ? 4.281 3.303 25.188 1 96.5 436 VAL A O 1
ATOM 3403 N N . TYR A 1 437 ? 5.746 2.949 26.844 1 97.06 437 TYR A N 1
ATOM 3404 C CA . TYR A 1 437 ? 5.32 1.57 27.078 1 97.06 437 TYR A CA 1
ATOM 3405 C C . TYR A 1 437 ? 3.967 1.521 27.766 1 97.06 437 TYR A C 1
ATOM 3407 O O . TYR A 1 437 ? 3.051 0.834 27.312 1 97.06 437 TYR A O 1
ATOM 3415 N N . HIS A 1 438 ? 3.75 2.326 28.797 1 98 438 HIS A N 1
ATOM 3416 C CA . HIS A 1 438 ? 2.584 2.168 29.656 1 98 438 HIS A CA 1
ATOM 3417 C C . HIS A 1 438 ? 1.372 2.893 29.078 1 98 438 HIS A C 1
ATOM 3419 O O . HIS A 1 438 ? 0.233 2.594 29.453 1 98 438 HIS A O 1
ATOM 3425 N N . ASN A 1 439 ? 1.59 3.836 28.203 1 97.5 439 ASN A N 1
ATOM 3426 C CA . ASN A 1 439 ? 0.473 4.418 27.469 1 97.5 439 ASN A CA 1
ATOM 3427 C C . ASN A 1 439 ? -0.181 3.396 26.547 1 97.5 439 ASN A C 1
ATOM 3429 O O . ASN A 1 439 ? -1.287 3.617 26.047 1 97.5 439 ASN A O 1
ATOM 3433 N N . CYS A 1 440 ? 0.444 2.223 26.312 1 97.81 440 CYS A N 1
ATOM 3434 C CA . CYS A 1 440 ? -0.086 1.178 25.438 1 97.81 440 CYS A CA 1
ATOM 3435 C C . CYS A 1 440 ? -0.613 0.004 26.266 1 97.81 440 CYS A C 1
ATOM 3437 O O . CYS A 1 440 ? -0.852 -1.077 25.719 1 97.81 440 CYS A O 1
ATOM 3439 N N . ASP A 1 441 ? -0.738 0.168 27.625 1 98.31 441 ASP A N 1
ATOM 3440 C CA . ASP A 1 441 ? -1.203 -0.917 28.484 1 98.31 441 ASP A CA 1
ATOM 3441 C C . ASP A 1 441 ? -2.592 -1.392 28.062 1 98.31 441 ASP A C 1
ATOM 3443 O O . ASP A 1 441 ? -2.822 -2.594 27.906 1 98.31 441 ASP A O 1
ATOM 3447 N N . ASP A 1 442 ? -3.496 -0.459 27.891 1 98.31 442 ASP A N 1
ATOM 3448 C CA . ASP A 1 442 ? -4.859 -0.8 27.5 1 98.31 442 ASP A CA 1
ATOM 3449 C C . ASP A 1 442 ? -4.879 -1.53 26.156 1 98.31 442 ASP A C 1
ATOM 3451 O O . ASP A 1 442 ? -5.578 -2.533 26 1 98.31 442 ASP A O 1
ATOM 3455 N N . PHE A 1 443 ? -4.129 -1.047 25.203 1 98.12 443 PHE A N 1
ATOM 3456 C CA . PHE A 1 443 ? -4.027 -1.653 23.891 1 98.12 443 PHE A CA 1
ATOM 3457 C C . PHE A 1 443 ? -3.541 -3.094 23.984 1 98.12 443 PHE A C 1
ATOM 3459 O O . PHE A 1 443 ? -4.156 -4.004 23.422 1 98.12 443 PHE A O 1
ATOM 3466 N N . ARG A 1 444 ? -2.424 -3.316 24.625 1 97.75 444 ARG A N 1
ATOM 3467 C CA . ARG A 1 444 ? -1.855 -4.652 24.75 1 97.75 444 ARG A CA 1
ATOM 3468 C C . ARG A 1 444 ? -2.844 -5.602 25.422 1 97.75 444 ARG A C 1
ATOM 3470 O O . ARG A 1 444 ? -3 -6.746 25 1 97.75 444 ARG A O 1
ATOM 3477 N N . ALA A 1 445 ? -3.525 -5.121 26.469 1 98.5 445 ALA A N 1
ATOM 3478 C CA . ALA A 1 445 ? -4.492 -5.945 27.188 1 98.5 445 ALA A CA 1
ATOM 3479 C C . ALA A 1 445 ? -5.676 -6.309 26.297 1 98.5 445 ALA A C 1
ATOM 3481 O O . ALA A 1 445 ? -6.074 -7.473 26.219 1 98.5 445 ALA A O 1
ATOM 3482 N N . LYS A 1 446 ? -6.234 -5.336 25.594 1 98.62 446 LYS A N 1
ATOM 3483 C CA . LYS A 1 446 ? -7.398 -5.555 24.75 1 98.62 446 LYS A CA 1
ATOM 3484 C C . LYS A 1 446 ? -7.047 -6.453 23.562 1 98.62 446 LYS A C 1
ATOM 3486 O O . LYS A 1 446 ? -7.859 -7.277 23.141 1 98.62 446 LYS A O 1
ATOM 3491 N N . TYR A 1 447 ? -5.91 -6.234 23.016 1 98.25 447 TYR A N 1
ATOM 3492 C CA . TYR A 1 447 ? -5.496 -7.094 21.906 1 98.25 447 TYR A CA 1
ATOM 3493 C C . TYR A 1 447 ? -5.367 -8.539 22.359 1 98.25 447 TYR A C 1
ATOM 3495 O O . TYR A 1 447 ? -5.809 -9.461 21.656 1 98.25 447 TYR A O 1
ATOM 3503 N N . HIS A 1 448 ? -4.711 -8.742 23.5 1 97.69 448 HIS A N 1
ATOM 3504 C CA . HIS A 1 448 ? -4.562 -10.086 24.047 1 97.69 448 HIS A CA 1
ATOM 3505 C C . HIS A 1 448 ? -5.918 -10.742 24.281 1 97.69 448 HIS A C 1
ATOM 3507 O O . HIS A 1 448 ? -6.094 -11.938 24.016 1 97.69 448 HIS A O 1
ATOM 3513 N N . GLU A 1 449 ? -6.82 -10 24.781 1 98.25 449 GLU A N 1
ATOM 3514 C CA . GLU A 1 449 ? -8.164 -10.508 25.016 1 98.25 449 GLU A CA 1
ATOM 3515 C C . GLU A 1 449 ? -8.852 -10.922 23.719 1 98.25 449 GLU A C 1
ATOM 3517 O O . GLU A 1 449 ? -9.5 -11.961 23.656 1 98.25 449 GLU A O 1
ATOM 3522 N N . ALA A 1 450 ? -8.656 -10.133 22.75 1 97.56 450 ALA A N 1
ATOM 3523 C CA . ALA A 1 450 ? -9.359 -10.336 21.484 1 97.56 450 ALA A CA 1
ATOM 3524 C C . ALA A 1 450 ? -8.695 -11.43 20.656 1 97.56 450 ALA A C 1
ATOM 3526 O O . ALA A 1 450 ? -9.375 -12.188 19.969 1 97.56 450 ALA A O 1
ATOM 3527 N N . PHE A 1 451 ? -7.359 -11.539 20.703 1 95.88 451 PHE A N 1
ATOM 3528 C CA . PHE A 1 451 ? -6.668 -12.367 19.719 1 95.88 451 PHE A CA 1
ATOM 3529 C C . PHE A 1 451 ? -5.828 -13.438 20.406 1 95.88 451 PHE A C 1
ATOM 3531 O O . PHE A 1 451 ? -5.262 -14.305 19.75 1 95.88 451 PHE A O 1
ATOM 3538 N N . GLY A 1 452 ? -5.648 -13.406 21.703 1 96.31 452 GLY A N 1
ATOM 3539 C CA . GLY A 1 452 ? -5.031 -14.461 22.484 1 96.31 452 GLY A CA 1
ATOM 3540 C C . GLY A 1 452 ? -3.518 -14.461 22.406 1 96.31 452 GLY A C 1
ATOM 3541 O O . GLY A 1 452 ? -2.873 -15.469 22.688 1 96.31 452 GLY A O 1
ATOM 3542 N N . CYS A 1 453 ? -2.912 -13.359 21.906 1 96 453 CYS A N 1
ATOM 3543 C CA . CYS A 1 453 ? -1.463 -13.25 21.781 1 96 453 CYS A CA 1
ATOM 3544 C C . CYS A 1 453 ? -1.013 -11.797 21.875 1 96 453 CYS A C 1
ATOM 3546 O O . CYS A 1 453 ? -1.838 -10.898 22.016 1 96 453 CYS A O 1
ATOM 3548 N N . ALA A 1 454 ? 0.303 -11.539 21.938 1 95.69 454 ALA A N 1
ATOM 3549 C CA . ALA A 1 454 ? 0.853 -10.188 21.969 1 95.69 454 ALA A CA 1
ATOM 3550 C C . ALA A 1 454 ? 0.687 -9.5 20.609 1 95.69 454 ALA A C 1
ATOM 3552 O O . ALA A 1 454 ? 0.775 -10.148 19.562 1 95.69 454 ALA A O 1
ATOM 3553 N N . PRO A 1 455 ? 0.425 -8.219 20.609 1 97.19 455 PRO A N 1
ATOM 3554 C CA . PRO A 1 455 ? 0.372 -7.488 19.344 1 97.19 455 PRO A CA 1
ATOM 3555 C C . PRO A 1 455 ? 1.755 -7.238 18.75 1 97.19 455 PRO A C 1
ATOM 3557 O O . PRO A 1 455 ? 2.734 -7.098 19.484 1 97.19 455 PRO A O 1
ATOM 3560 N N . TYR A 1 456 ? 1.781 -7.203 17.453 1 97 456 TYR A N 1
ATOM 3561 C CA . TYR A 1 456 ? 3.018 -6.852 16.75 1 97 456 TYR A CA 1
ATOM 3562 C C . TYR A 1 456 ? 3.35 -5.379 16.938 1 97 456 TYR A C 1
ATOM 3564 O O . TYR A 1 456 ? 2.455 -4.527 16.938 1 97 456 TYR A O 1
ATOM 3572 N N . THR A 1 457 ? 4.625 -5.109 17.078 1 95.06 457 THR A N 1
ATOM 3573 C CA . THR A 1 457 ? 5.184 -3.768 16.953 1 95.06 457 THR A CA 1
ATOM 3574 C C . THR A 1 457 ? 6.484 -3.797 16.156 1 95.06 457 THR A C 1
ATOM 3576 O O . THR A 1 457 ? 7.191 -4.805 16.156 1 95.06 457 THR A O 1
ATOM 3579 N N . THR A 1 458 ? 6.809 -2.764 15.453 1 95.94 458 THR A N 1
ATOM 3580 C CA . THR A 1 458 ? 8.031 -2.695 14.648 1 95.94 458 THR A CA 1
ATOM 3581 C C . THR A 1 458 ? 9.266 -2.773 15.539 1 95.94 458 THR A C 1
ATOM 3583 O O . THR A 1 458 ? 9.172 -2.59 16.766 1 95.94 458 THR A O 1
ATOM 3586 N N . LEU A 1 459 ? 10.391 -3.029 14.992 1 94 459 LEU A N 1
ATOM 3587 C CA . LEU A 1 459 ? 11.625 -3.25 15.742 1 94 459 LEU A CA 1
ATOM 3588 C C . LEU A 1 459 ? 12.008 -2.006 16.531 1 94 459 LEU A C 1
ATOM 3590 O O . LEU A 1 459 ? 12.344 -2.1 17.719 1 94 459 LEU A O 1
ATOM 3594 N N . PRO A 1 460 ? 11.891 -0.766 15.93 1 91.75 460 PRO A N 1
ATOM 3595 C CA . PRO A 1 460 ? 12.18 0.414 16.75 1 91.75 460 PRO A CA 1
ATOM 3596 C C . PRO A 1 460 ? 11.227 0.555 17.938 1 91.75 460 PRO A C 1
ATOM 3598 O O . PRO A 1 460 ? 11.664 0.897 19.047 1 91.75 460 PRO A O 1
ATOM 3601 N N . SER A 1 461 ? 9.992 0.306 17.766 1 92.75 461 SER A N 1
ATOM 3602 C CA . SER A 1 461 ? 9.016 0.4 18.844 1 92.75 461 SER A CA 1
ATOM 3603 C C . SER A 1 461 ? 9.234 -0.688 19.891 1 92.75 461 SER A C 1
ATOM 3605 O O . SER A 1 461 ? 9.062 -0.451 21.094 1 92.75 461 SER A O 1
ATOM 3607 N N . LYS A 1 462 ? 9.578 -1.846 19.422 1 94 462 LYS A N 1
ATOM 3608 C CA . LYS A 1 462 ? 9.859 -2.943 20.344 1 94 462 LYS A CA 1
ATOM 3609 C C . LYS A 1 462 ? 11.016 -2.596 21.266 1 94 462 LYS A C 1
ATOM 3611 O O . LYS A 1 462 ? 10.961 -2.877 22.469 1 94 462 LYS A O 1
ATOM 3616 N N . LYS A 1 463 ? 12.016 -2.006 20.75 1 92.06 463 LYS A N 1
ATOM 3617 C CA . LYS A 1 463 ? 13.164 -1.585 21.562 1 92.06 463 LYS A CA 1
ATOM 3618 C C . LYS A 1 463 ? 12.742 -0.591 22.641 1 92.06 463 LYS A C 1
ATOM 3620 O O . LYS A 1 463 ? 13.188 -0.681 23.781 1 92.06 463 LYS A O 1
ATOM 3625 N N . GLN A 1 464 ? 11.898 0.358 22.266 1 92.56 464 GLN A N 1
ATOM 3626 C CA . GLN A 1 464 ? 11.406 1.347 23.219 1 92.56 464 GLN A CA 1
ATOM 3627 C C . GLN A 1 464 ? 10.555 0.689 24.297 1 92.56 464 GLN A C 1
ATOM 3629 O O . GLN A 1 464 ? 10.656 1.042 25.469 1 92.56 464 GLN A O 1
ATOM 3634 N N . TRP A 1 465 ? 9.719 -0.248 23.891 1 95.06 465 TRP A N 1
ATOM 3635 C CA . TRP A 1 465 ? 8.867 -0.961 24.828 1 95.06 465 TRP A CA 1
ATOM 3636 C C . TRP A 1 465 ? 9.719 -1.784 25.797 1 95.06 465 TRP A C 1
ATOM 3638 O O . TRP A 1 465 ? 9.438 -1.821 27 1 95.06 465 TRP A O 1
ATOM 3648 N N . GLU A 1 466 ? 10.734 -2.459 25.297 1 95.44 466 GLU A N 1
ATOM 3649 C CA . GLU A 1 466 ? 11.609 -3.273 26.141 1 95.44 466 GLU A CA 1
ATOM 3650 C C . GLU A 1 466 ? 12.32 -2.42 27.188 1 95.44 466 GLU A C 1
ATOM 3652 O O . GLU A 1 466 ? 12.461 -2.832 28.344 1 95.44 466 GLU A O 1
ATOM 3657 N N . LEU A 1 467 ? 12.719 -1.255 26.766 1 94.44 467 LEU A N 1
ATOM 3658 C CA . LEU A 1 467 ? 13.32 -0.325 27.719 1 94.44 467 LEU A CA 1
ATOM 3659 C C . LEU A 1 467 ? 12.281 0.159 28.734 1 94.44 467 LEU A C 1
ATOM 3661 O O . LEU A 1 467 ? 12.547 0.165 29.938 1 94.44 467 LEU A O 1
ATOM 3665 N N . GLY A 1 468 ? 11.102 0.558 28.25 1 96.56 468 GLY A N 1
ATOM 3666 C CA . GLY A 1 468 ? 10.047 1.077 29.109 1 96.56 468 GLY A CA 1
ATOM 3667 C C . GLY A 1 468 ? 9.617 0.093 30.172 1 96.56 468 GLY A C 1
ATOM 3668 O O . GLY A 1 468 ? 9.297 0.49 31.297 1 96.56 468 GLY A O 1
ATOM 3669 N N . LYS A 1 469 ? 9.695 -1.113 29.812 1 95.69 469 LYS A N 1
ATOM 3670 C CA . LYS A 1 469 ? 9.312 -2.186 30.734 1 95.69 469 LYS A CA 1
ATOM 3671 C C . LYS A 1 469 ? 10.25 -2.234 31.938 1 95.69 469 LYS A C 1
ATOM 3673 O O . LYS A 1 469 ? 9.844 -2.656 33.031 1 95.69 469 LYS A O 1
ATOM 3678 N N . THR A 1 470 ? 11.438 -1.824 31.797 1 96.56 470 THR A N 1
ATOM 3679 C CA . THR A 1 470 ? 12.445 -1.962 32.844 1 96.56 470 THR A CA 1
ATOM 3680 C C . THR A 1 470 ? 12.453 -0.737 33.75 1 96.56 470 THR A C 1
ATOM 3682 O O . THR A 1 470 ? 13.125 -0.729 34.781 1 96.56 470 THR A O 1
ATOM 3685 N N . ILE A 1 471 ? 11.727 0.327 33.438 1 97.38 471 ILE A N 1
ATOM 3686 C CA . ILE A 1 471 ? 11.734 1.577 34.188 1 97.38 471 ILE A CA 1
ATOM 3687 C C . ILE A 1 471 ? 10.555 1.606 35.156 1 97.38 471 ILE A C 1
ATOM 3689 O O . ILE A 1 471 ? 9.414 1.375 34.75 1 97.38 471 ILE A O 1
ATOM 3693 N N . SER A 1 472 ? 10.805 1.875 36.438 1 97.69 472 SER A N 1
ATOM 3694 C CA . SER A 1 472 ? 9.742 1.974 37.438 1 97.69 472 SER A CA 1
ATOM 3695 C C . SER A 1 472 ? 9.055 3.336 37.375 1 97.69 472 SER A C 1
ATOM 3697 O O . SER A 1 472 ? 9.594 4.281 36.781 1 97.69 472 SER A O 1
ATOM 3699 N N . LYS A 1 473 ? 7.859 3.379 37.906 1 97.62 473 LYS A N 1
ATOM 3700 C CA . LYS A 1 473 ? 7.141 4.648 37.969 1 97.62 473 LYS A CA 1
ATOM 3701 C C . LYS A 1 473 ? 7.941 5.688 38.75 1 97.62 473 LYS A C 1
ATOM 3703 O O . LYS A 1 473 ? 7.926 6.875 38.406 1 97.62 473 LYS A O 1
ATOM 3708 N N . GLU A 1 474 ? 8.664 5.258 39.781 1 97.75 474 GLU A N 1
ATOM 3709 C CA . GLU A 1 474 ? 9.492 6.148 40.594 1 97.75 474 GLU A CA 1
ATOM 3710 C C . GLU A 1 474 ? 10.625 6.75 39.781 1 97.75 474 GLU A C 1
ATOM 3712 O O . GLU A 1 474 ? 10.898 7.949 39.875 1 97.75 474 GLU A O 1
ATOM 3717 N N . GLU A 1 475 ? 11.234 5.902 39 1 97.12 475 GLU A N 1
ATOM 3718 C CA . GLU A 1 475 ? 12.312 6.375 38.125 1 97.12 475 GLU A CA 1
ATOM 3719 C C . GLU A 1 475 ? 11.789 7.371 37.094 1 97.12 475 GLU A C 1
ATOM 3721 O O . GLU A 1 475 ? 12.438 8.383 36.812 1 97.12 475 GLU A O 1
ATOM 3726 N N . ARG A 1 476 ? 10.656 7.047 36.531 1 96.88 476 ARG A N 1
ATOM 3727 C CA . ARG A 1 476 ? 10 7.957 35.625 1 96.88 476 ARG A CA 1
ATOM 3728 C C . ARG A 1 476 ? 9.734 9.312 36.25 1 96.88 476 ARG A C 1
ATOM 3730 O O . ARG A 1 476 ? 10.039 10.352 35.688 1 96.88 476 ARG A O 1
ATOM 3737 N N . ASN A 1 477 ? 9.164 9.336 37.438 1 97.75 477 ASN A N 1
ATOM 3738 C CA . ASN A 1 477 ? 8.859 10.578 38.156 1 97.75 477 ASN A CA 1
ATOM 3739 C C . ASN A 1 477 ? 10.117 11.375 38.469 1 97.75 477 ASN A C 1
ATOM 3741 O O . ASN A 1 477 ? 10.125 12.602 38.344 1 97.75 477 ASN A O 1
ATOM 3745 N N . GLU A 1 478 ? 11.117 10.688 38.844 1 97.19 478 GLU A N 1
ATOM 3746 C CA . GLU A 1 478 ? 12.398 11.344 39.094 1 97.19 478 GLU A CA 1
ATOM 3747 C C . GLU A 1 478 ? 12.953 11.984 37.844 1 97.19 478 GLU A C 1
ATOM 3749 O O . GLU A 1 478 ? 13.508 13.086 37.875 1 97.19 478 GLU A O 1
ATOM 3754 N N . GLY A 1 479 ? 12.828 11.25 36.75 1 95.81 479 GLY A N 1
ATOM 3755 C CA . GLY A 1 479 ? 13.25 11.797 35.469 1 95.81 479 GLY A CA 1
ATOM 3756 C C . GLY A 1 479 ? 12.547 13.102 35.125 1 95.81 479 GLY A C 1
ATOM 3757 O O . GLY A 1 479 ? 13.195 14.07 34.719 1 95.81 479 GLY A O 1
ATOM 3758 N N . PHE A 1 480 ? 11.281 13.164 35.312 1 96.44 480 PHE A N 1
ATOM 3759 C CA . PHE A 1 480 ? 10.523 14.367 35 1 96.44 480 PHE A CA 1
ATOM 3760 C C . PHE A 1 480 ? 10.852 15.492 35.969 1 96.44 480 PHE A C 1
ATOM 3762 O O . PHE A 1 480 ? 10.859 16.672 35.594 1 96.44 480 PHE A O 1
ATOM 3769 N N . CYS A 1 481 ? 11.188 15.156 37.219 1 97.56 481 CYS A N 1
ATOM 3770 C CA . CYS A 1 481 ? 11.664 16.156 38.156 1 97.56 481 CYS A CA 1
ATOM 3771 C C . CYS A 1 481 ? 12.969 16.781 37.688 1 97.56 481 CYS A C 1
ATOM 3773 O O . CYS A 1 481 ? 13.148 18 37.812 1 97.56 481 CYS A O 1
ATOM 3775 N N . ASN A 1 482 ? 13.836 15.961 37.219 1 97.38 482 ASN A N 1
ATOM 3776 C CA . ASN A 1 482 ? 15.102 16.453 36.688 1 97.38 482 ASN A CA 1
ATOM 3777 C C . ASN A 1 482 ? 14.906 17.344 35.469 1 97.38 482 ASN A C 1
ATOM 3779 O O . ASN A 1 482 ? 15.602 18.344 35.312 1 97.38 482 ASN A O 1
ATOM 3783 N N . ILE A 1 483 ? 13.984 17 34.625 1 96.69 483 ILE A N 1
ATOM 3784 C CA . ILE A 1 483 ? 13.656 17.812 33.438 1 96.69 483 ILE A CA 1
ATOM 3785 C C . ILE A 1 483 ? 13.102 19.156 33.906 1 96.69 483 ILE A C 1
ATOM 3787 O O . ILE A 1 483 ? 13.461 20.203 33.344 1 96.69 483 ILE A O 1
ATOM 3791 N N . ASP A 1 484 ? 12.328 19.141 34.938 1 97.56 484 ASP A N 1
ATOM 3792 C CA . ASP A 1 484 ? 11.805 20.375 35.5 1 97.56 484 ASP A CA 1
ATOM 3793 C C . ASP A 1 484 ? 12.922 21.234 36.062 1 97.56 484 ASP A C 1
ATOM 3795 O O . ASP A 1 484 ? 12.891 22.469 35.938 1 97.56 484 ASP A O 1
ATOM 3799 N N . THR A 1 485 ? 13.82 20.578 36.688 1 98.06 485 THR A N 1
ATOM 3800 C CA . THR A 1 485 ? 14.977 21.281 37.25 1 98.06 485 THR A CA 1
ATOM 3801 C C . THR A 1 485 ? 15.766 21.969 36.125 1 98.06 485 THR A C 1
ATOM 3803 O O . THR A 1 485 ? 16.172 23.125 36.25 1 98.06 485 THR A O 1
ATOM 3806 N N . TYR A 1 486 ? 15.984 21.25 35.125 1 97.75 486 TYR A N 1
ATOM 3807 C CA . TYR A 1 486 ? 16.672 21.828 33.969 1 97.75 486 TYR A CA 1
ATOM 3808 C C . TYR A 1 486 ? 15.914 23.031 33.406 1 97.75 486 TYR A C 1
ATOM 3810 O O . TYR A 1 486 ? 16.516 24.062 33.094 1 97.75 486 TYR A O 1
ATOM 3818 N N . ARG A 1 487 ? 14.617 22.891 33.219 1 97.94 487 ARG A N 1
ATOM 3819 C CA . ARG A 1 487 ? 13.781 23.969 32.688 1 97.94 487 ARG A CA 1
ATOM 3820 C C . ARG A 1 487 ? 13.898 25.219 33.562 1 97.94 487 ARG A C 1
ATOM 3822 O O . ARG A 1 487 ? 14.062 26.328 33.031 1 97.94 487 ARG A O 1
ATOM 3829 N N . LYS A 1 488 ? 13.852 25.047 34.875 1 97.88 488 LYS A N 1
ATOM 3830 C CA . LYS A 1 488 ? 13.977 26.156 35.812 1 97.88 488 LYS A CA 1
ATOM 3831 C C . LYS A 1 488 ? 15.352 26.812 35.719 1 97.88 488 LYS A C 1
ATOM 3833 O O . LYS A 1 488 ? 15.461 28.031 35.688 1 97.88 488 LYS A O 1
ATOM 3838 N N . TRP A 1 489 ? 16.297 25.938 35.688 1 98.25 489 TRP A N 1
ATOM 3839 C CA . TRP A 1 489 ? 17.672 26.438 35.531 1 98.25 489 TRP A CA 1
ATOM 3840 C C . TRP A 1 489 ? 17.828 27.266 34.281 1 98.25 489 TRP A C 1
ATOM 3842 O O . TRP A 1 489 ? 18.406 28.344 34.281 1 98.25 489 TRP A O 1
ATOM 3852 N N . PHE A 1 490 ? 17.328 26.75 33.156 1 98.25 490 PHE A N 1
ATOM 3853 C CA . PHE A 1 490 ? 17.422 27.422 31.891 1 98.25 490 PHE A CA 1
ATOM 3854 C C . PHE A 1 490 ? 16.75 28.797 31.953 1 98.25 490 PHE A C 1
ATOM 3856 O O . PHE A 1 490 ? 17.297 29.781 31.469 1 98.25 490 PHE A O 1
ATOM 3863 N N . ARG A 1 491 ? 15.625 28.906 32.531 1 97.31 491 ARG A N 1
ATOM 3864 C CA . ARG A 1 491 ? 14.867 30.141 32.656 1 97.31 491 ARG A CA 1
ATOM 3865 C C . ARG A 1 491 ? 15.602 31.156 33.531 1 97.31 491 ARG A C 1
ATOM 3867 O O . ARG A 1 491 ? 15.609 32.344 33.25 1 97.31 491 ARG A O 1
ATOM 3874 N N . GLN A 1 492 ? 16.266 30.641 34.562 1 97.25 492 GLN A N 1
ATOM 3875 C CA . GLN A 1 492 ? 16.859 31.516 35.562 1 97.25 492 GLN A CA 1
ATOM 3876 C C . GLN A 1 492 ? 18.281 31.906 35.188 1 97.25 492 GLN A C 1
ATOM 3878 O O . GLN A 1 492 ? 18.812 32.906 35.719 1 97.25 492 GLN A O 1
ATOM 3883 N N . THR A 1 493 ? 18.844 31.125 34.344 1 97.81 493 THR A N 1
ATOM 3884 C CA . THR A 1 493 ? 20.25 31.359 34.094 1 97.81 493 THR A CA 1
ATOM 3885 C C . THR A 1 493 ? 20.469 31.844 32.656 1 97.81 493 THR A C 1
ATOM 3887 O O . THR A 1 493 ? 21.328 32.688 32.375 1 97.81 493 THR A O 1
ATOM 3890 N N . ILE A 1 494 ? 19.703 31.297 31.734 1 97.81 494 ILE A N 1
ATOM 3891 C CA . ILE A 1 494 ? 19.906 31.594 30.312 1 97.81 494 ILE A CA 1
ATOM 3892 C C . ILE A 1 494 ? 18.906 32.656 29.875 1 97.81 494 ILE A C 1
ATOM 3894 O O . ILE A 1 494 ? 19.297 33.688 29.312 1 97.81 494 ILE A O 1
ATOM 3898 N N . LEU A 1 495 ? 17.641 32.469 30.125 1 97.44 495 LEU A N 1
ATOM 3899 C CA . LEU A 1 495 ? 16.578 33.406 29.672 1 97.44 495 LEU A CA 1
ATOM 3900 C C . LEU A 1 495 ? 16.422 34.562 30.641 1 97.44 495 LEU A C 1
ATOM 3902 O O . LEU A 1 495 ? 15.336 34.781 31.156 1 97.44 495 LEU A O 1
ATOM 3906 N N . THR A 1 496 ? 17.484 35.219 30.891 1 96.56 496 THR A N 1
ATOM 3907 C CA . THR A 1 496 ? 17.516 36.406 31.766 1 96.56 496 THR A CA 1
ATOM 3908 C C . THR A 1 496 ? 18.281 37.531 31.109 1 96.56 496 THR A C 1
ATOM 3910 O O . THR A 1 496 ? 18.984 37.344 30.125 1 96.56 496 THR A O 1
ATOM 3913 N N . GLY A 1 497 ? 18.047 38.781 31.625 1 95.75 497 GLY A N 1
ATOM 3914 C CA . GLY A 1 497 ? 18.75 39.938 31.094 1 95.75 497 GLY A CA 1
ATOM 3915 C C . GLY A 1 497 ? 18.469 40.156 29.625 1 95.75 497 GLY A C 1
ATOM 3916 O O . GLY A 1 497 ? 17.312 40.219 29.203 1 95.75 497 GLY A O 1
ATOM 3917 N N . LYS A 1 498 ? 19.531 40.25 28.844 1 95.75 498 LYS A N 1
ATOM 3918 C CA . LYS A 1 498 ? 19.375 40.531 27.422 1 95.75 498 LYS A CA 1
ATOM 3919 C C . LYS A 1 498 ? 18.75 39.344 26.688 1 95.75 498 LYS A C 1
ATOM 3921 O O . LYS A 1 498 ? 18.25 39.5 25.562 1 95.75 498 LYS A O 1
ATOM 3926 N N . HIS A 1 499 ? 18.75 38.219 27.344 1 97.62 499 HIS A N 1
ATOM 3927 C CA . HIS A 1 499 ? 18.203 37 26.719 1 97.62 499 HIS A CA 1
ATOM 3928 C C . HIS A 1 499 ? 16.828 36.688 27.281 1 97.62 499 HIS A C 1
ATOM 3930 O O . HIS A 1 499 ? 16.312 35.562 27.094 1 97.62 499 HIS A O 1
ATOM 3936 N N . ALA A 1 500 ? 16.125 37.562 27.984 1 96.25 500 ALA A N 1
ATOM 3937 C CA . ALA A 1 500 ? 14.875 37.312 28.688 1 96.25 500 ALA A CA 1
ATOM 3938 C C . ALA A 1 500 ? 13.805 36.781 27.734 1 96.25 500 ALA A C 1
ATOM 3940 O O . ALA A 1 500 ? 12.992 35.938 28.109 1 96.25 500 ALA A O 1
ATOM 3941 N N . ASN A 1 501 ? 13.75 37.312 26.516 1 97.12 501 ASN A N 1
ATOM 3942 C CA . ASN A 1 501 ? 12.852 36.844 25.469 1 97.12 501 ASN A CA 1
ATOM 3943 C C . ASN A 1 501 ? 13.617 36.5 24.188 1 97.12 501 ASN A C 1
ATOM 3945 O O . ASN A 1 501 ? 13.305 37.031 23.125 1 97.12 501 ASN A O 1
ATOM 3949 N N . ALA A 1 502 ? 14.477 35.562 24.344 1 98 502 ALA A N 1
ATOM 3950 C CA . ALA A 1 502 ? 15.406 35.219 23.266 1 98 502 ALA A CA 1
ATOM 3951 C C . ALA A 1 502 ? 14.734 34.375 22.203 1 98 502 ALA A C 1
ATOM 3953 O O . ALA A 1 502 ? 13.844 33.562 22.516 1 98 502 ALA A O 1
ATOM 3954 N N . LEU A 1 503 ? 15.117 34.562 20.984 1 98.5 503 LEU A N 1
ATOM 3955 C CA . LEU A 1 503 ? 14.891 33.656 19.875 1 98.5 503 LEU A CA 1
ATOM 3956 C C . LEU A 1 503 ? 16.078 32.719 19.688 1 98.5 503 LEU A C 1
ATOM 3958 O O . LEU A 1 503 ? 17.219 33.188 19.594 1 98.5 503 LEU A O 1
ATOM 3962 N N . THR A 1 504 ? 15.836 31.438 19.688 1 98.69 504 THR A N 1
ATOM 3963 C CA . THR A 1 504 ? 16.922 30.484 19.516 1 98.69 504 THR A CA 1
ATOM 3964 C C . THR A 1 504 ? 16.859 29.844 18.125 1 98.69 504 THR A C 1
ATOM 3966 O O . THR A 1 504 ? 15.797 29.391 17.688 1 98.69 504 THR A O 1
ATOM 3969 N N . ILE A 1 505 ? 17.953 29.812 17.375 1 98.62 505 ILE A N 1
ATOM 3970 C CA . ILE A 1 505 ? 18.047 29.125 16.078 1 98.62 505 ILE A CA 1
ATOM 3971 C C . ILE A 1 505 ? 18.609 27.719 16.281 1 98.62 505 ILE A C 1
ATOM 3973 O O . ILE A 1 505 ? 19.703 27.562 16.812 1 98.62 505 ILE A O 1
ATOM 3977 N N . LEU A 1 506 ? 17.875 26.75 15.852 1 97.69 506 LEU A N 1
ATOM 3978 C CA . LEU A 1 506 ? 18.203 25.359 16.141 1 97.69 506 LEU A CA 1
ATOM 3979 C C . LEU A 1 506 ? 18.438 24.578 14.844 1 97.69 506 LEU A C 1
ATOM 3981 O O . LEU A 1 506 ? 17.75 24.797 13.852 1 97.69 506 LEU A O 1
ATOM 3985 N N . PRO A 1 507 ? 19.484 23.703 14.867 1 96.38 507 PRO A N 1
ATOM 3986 C CA . PRO A 1 507 ? 19.562 22.719 13.789 1 96.38 507 PRO A CA 1
ATOM 3987 C C . PRO A 1 507 ? 18.516 21.609 13.914 1 96.38 507 PRO A C 1
ATOM 3989 O O . PRO A 1 507 ? 18.078 21.297 15.023 1 96.38 507 PRO A O 1
ATOM 3992 N N . LEU A 1 508 ? 18.078 21.047 12.859 1 94.44 508 LEU A N 1
ATOM 3993 C CA . LEU A 1 508 ? 17.172 19.891 12.891 1 94.44 508 LEU A CA 1
ATOM 3994 C C . LEU A 1 508 ? 17.906 18.609 12.547 1 94.44 508 LEU A C 1
ATOM 3996 O O . LEU A 1 508 ? 18.047 17.719 13.383 1 94.44 508 LEU A O 1
ATOM 4000 N N . GLU A 1 509 ? 18.406 18.516 11.367 1 92.25 509 GLU A N 1
ATOM 4001 C CA . GLU A 1 509 ? 19.25 17.422 10.898 1 92.25 509 GLU A CA 1
ATOM 4002 C C . GLU A 1 509 ? 20.172 17.875 9.773 1 92.25 509 GLU A C 1
ATOM 4004 O O . GLU A 1 509 ? 19.875 18.859 9.078 1 92.25 509 GLU A O 1
ATOM 4009 N N . ALA A 1 510 ? 21.328 17.172 9.688 1 92.5 510 ALA A N 1
ATOM 4010 C CA . ALA A 1 510 ? 22.141 17.344 8.484 1 92.5 510 ALA A CA 1
ATOM 4011 C C . ALA A 1 510 ? 21.438 16.781 7.258 1 92.5 510 ALA A C 1
ATOM 4013 O O . ALA A 1 510 ? 20.859 15.688 7.312 1 92.5 510 ALA A O 1
ATOM 4014 N N . MET A 1 511 ? 21.5 17.547 6.191 1 94.75 511 MET A N 1
ATOM 4015 C CA . MET A 1 511 ? 20.75 17.109 5.023 1 94.75 511 MET A CA 1
ATOM 4016 C C . MET A 1 511 ? 21.672 16.5 3.975 1 94.75 511 MET A C 1
ATOM 4018 O O . MET A 1 511 ? 22.453 17.203 3.344 1 94.75 511 MET A O 1
ATOM 4022 N N . THR A 1 512 ? 21.672 15.312 3.867 1 94.19 512 THR A N 1
ATOM 4023 C CA . THR A 1 512 ? 22.234 14.445 2.836 1 94.19 512 THR A CA 1
ATOM 4024 C C . THR A 1 512 ? 21.203 13.406 2.396 1 94.19 512 THR A C 1
ATOM 4026 O O . THR A 1 512 ? 20.234 13.133 3.119 1 94.19 512 THR A O 1
ATOM 4029 N N . PRO A 1 513 ? 21.328 12.914 1.19 1 95.75 513 PRO A N 1
ATOM 4030 C CA . PRO A 1 513 ? 20.328 11.938 0.751 1 95.75 513 PRO A CA 1
ATOM 4031 C C . PRO A 1 513 ? 20.141 10.805 1.755 1 95.75 513 PRO A C 1
ATOM 4033 O O . PRO A 1 513 ? 21.109 10.297 2.322 1 95.75 513 PRO A O 1
ATOM 4036 N N . ARG A 1 514 ? 18.984 10.516 2.086 1 96.06 514 ARG A N 1
ATOM 4037 C CA . ARG A 1 514 ? 18.531 9.336 2.82 1 96.06 514 ARG A CA 1
ATOM 4038 C C . ARG A 1 514 ? 17.5 8.555 2.014 1 96.06 514 ARG A C 1
ATOM 4040 O O . ARG A 1 514 ? 16.297 8.773 2.156 1 96.06 514 ARG A O 1
ATOM 4047 N N . TYR A 1 515 ? 18 7.668 1.217 1 97.31 515 TYR A N 1
ATOM 4048 C CA . TYR A 1 515 ? 17.188 6.977 0.227 1 97.31 515 TYR A CA 1
ATOM 4049 C C . TYR A 1 515 ? 16.203 6.016 0.899 1 97.31 515 TYR A C 1
ATOM 4051 O O . TYR A 1 515 ? 16.562 5.324 1.854 1 97.31 515 TYR A O 1
ATOM 4059 N N . ARG A 1 516 ? 15.016 5.938 0.414 1 97.31 516 ARG A N 1
ATOM 4060 C CA . ARG A 1 516 ? 13.938 5.172 1.03 1 97.31 516 ARG A CA 1
ATOM 4061 C C . ARG A 1 516 ? 14.188 3.672 0.911 1 97.31 516 ARG A C 1
ATOM 4063 O O . ARG A 1 516 ? 13.547 2.873 1.594 1 97.31 516 ARG A O 1
ATOM 4070 N N . ASP A 1 517 ? 15.078 3.238 -0.018 1 96.94 517 ASP A N 1
ATOM 4071 C CA . ASP A 1 517 ? 15.328 1.815 -0.233 1 96.94 517 ASP A CA 1
ATOM 4072 C C . ASP A 1 517 ? 16.531 1.337 0.584 1 96.94 517 ASP A C 1
ATOM 4074 O O . ASP A 1 517 ? 17 0.213 0.402 1 96.94 517 ASP A O 1
ATOM 4078 N N . GLN A 1 518 ? 17.062 2.162 1.48 1 94.38 518 GLN A N 1
ATOM 4079 C CA . GLN A 1 518 ? 18.219 1.792 2.275 1 94.38 518 GLN A CA 1
ATOM 4080 C C . GLN A 1 518 ? 17.875 1.726 3.762 1 94.38 518 GLN A C 1
ATOM 4082 O O . GLN A 1 518 ? 17.359 2.689 4.324 1 94.38 518 GLN A O 1
ATOM 4087 N N . PRO A 1 519 ? 18.172 0.601 4.387 1 91.31 519 PRO A N 1
ATOM 4088 C CA . PRO A 1 519 ? 18.047 0.575 5.844 1 91.31 519 PRO A CA 1
ATOM 4089 C C . PRO A 1 519 ? 18.922 1.605 6.535 1 91.31 519 PRO A C 1
ATOM 4091 O O . PRO A 1 519 ? 20.062 1.848 6.098 1 91.31 519 PRO A O 1
ATOM 4094 N N . PRO A 1 520 ? 18.359 2.156 7.582 1 89.81 520 PRO A N 1
ATOM 4095 C CA . PRO A 1 520 ? 19.188 3.158 8.266 1 89.81 520 PRO A CA 1
ATOM 4096 C C . PRO A 1 520 ? 20.453 2.566 8.867 1 89.81 520 PRO A C 1
ATOM 4098 O O . PRO A 1 520 ? 20.422 1.467 9.43 1 89.81 520 PRO A O 1
ATOM 4101 N N . THR A 1 521 ? 21.531 3.281 8.68 1 84.31 521 THR A N 1
AT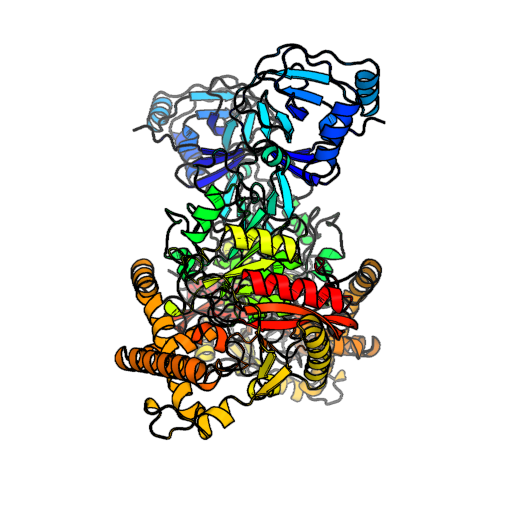OM 4102 C CA . THR A 1 521 ? 22.812 2.875 9.242 1 84.31 521 THR A CA 1
ATOM 4103 C C . THR A 1 521 ? 23.281 3.869 10.305 1 84.31 521 THR A C 1
ATOM 4105 O O . THR A 1 521 ? 24.359 3.705 10.891 1 84.31 521 THR A O 1
ATOM 4108 N N . PHE A 1 522 ? 22.5 4.91 10.531 1 76.94 522 PHE A N 1
ATOM 4109 C CA . PHE A 1 522 ? 22.875 5.961 11.477 1 76.94 522 PHE A CA 1
ATOM 4110 C C . PHE A 1 522 ? 22.281 5.68 12.852 1 76.94 522 PHE A C 1
ATOM 4112 O O . PHE A 1 522 ? 21.344 4.887 12.984 1 76.94 522 PHE A O 1
ATOM 4119 N N . LYS A 1 523 ? 23.047 6.25 13.773 1 71.25 523 LYS A N 1
ATOM 4120 C CA . LYS A 1 523 ? 22.484 6.215 15.125 1 71.25 523 LYS A CA 1
ATOM 4121 C C . LYS A 1 523 ? 21.422 7.293 15.305 1 71.25 523 LYS A C 1
ATOM 4123 O O . LYS A 1 523 ? 21.672 8.469 15.031 1 71.25 523 LYS A O 1
ATOM 4128 N N . ARG A 1 524 ? 20.25 6.875 15.586 1 73.62 524 ARG A N 1
ATOM 4129 C CA . ARG A 1 524 ? 19.203 7.836 15.898 1 73.62 524 ARG A CA 1
ATOM 4130 C C . ARG A 1 524 ? 19.609 8.734 17.062 1 73.62 524 ARG A C 1
ATOM 4132 O O . ARG A 1 524 ? 20.328 8.297 17.969 1 73.62 524 ARG A O 1
ATOM 4139 N N . PRO A 1 525 ? 19.531 10.117 16.766 1 57.19 525 PRO A N 1
ATOM 4140 C CA . PRO A 1 525 ? 19.938 10.93 17.906 1 57.19 525 PRO A CA 1
ATOM 4141 C C . PRO A 1 525 ? 19.594 10.281 19.25 1 57.19 525 PRO A C 1
ATOM 4143 O O . PRO A 1 525 ? 18.578 9.586 19.359 1 57.19 525 PRO A O 1
ATOM 4146 N N . PRO A 1 526 ? 20.859 10.227 19.891 1 52.03 526 PRO A N 1
ATOM 4147 C CA . PRO A 1 526 ? 20.641 9.648 21.219 1 52.03 526 PRO A CA 1
ATOM 4148 C C . PRO A 1 526 ? 19.375 10.148 21.891 1 52.03 526 PRO A C 1
ATOM 4150 O O . PRO A 1 526 ? 19.047 11.336 21.797 1 52.03 526 PRO A O 1
ATOM 4153 N N . GLN A 1 527 ? 18.594 9.25 22.125 1 59.44 527 GLN A N 1
ATOM 4154 C CA . GLN A 1 527 ? 17.484 9.594 23 1 59.44 527 GLN A CA 1
ATOM 4155 C C . GLN A 1 527 ? 17.969 10.039 24.375 1 59.44 527 GLN A C 1
ATOM 4157 O O . GLN A 1 527 ? 17.172 10.398 25.25 1 59.44 527 GLN A O 1
ATOM 4162 N N . ASP A 1 528 ? 19.469 10.164 24.219 1 71.5 528 ASP A N 1
ATOM 4163 C CA . ASP A 1 528 ? 19.984 10.523 25.547 1 71.5 528 ASP A CA 1
ATOM 4164 C C . ASP A 1 528 ? 20.281 12.023 25.625 1 71.5 528 ASP A C 1
ATOM 4166 O O . ASP A 1 528 ? 20.984 12.57 24.781 1 71.5 528 ASP A O 1
ATOM 4170 N N . GLY A 1 529 ? 19.609 12.664 26.453 1 83.25 529 GLY A N 1
ATOM 4171 C CA . GLY A 1 529 ? 19.859 14.055 26.812 1 83.25 529 GLY A CA 1
ATOM 4172 C C . GLY A 1 529 ? 18.922 15.023 26.125 1 83.25 529 GLY A C 1
ATOM 4173 O O . GLY A 1 529 ? 17.891 14.625 25.578 1 83.25 529 GLY A O 1
ATOM 4174 N N . ILE A 1 530 ? 19.25 16.297 26.25 1 89.69 530 ILE A N 1
ATOM 4175 C CA . ILE A 1 530 ? 18.484 17.391 25.641 1 89.69 530 ILE A CA 1
ATOM 4176 C C . ILE A 1 530 ? 19.234 17.906 24.406 1 89.69 530 ILE A C 1
ATOM 4178 O O . ILE A 1 530 ? 20.234 18.609 24.531 1 89.69 530 ILE A O 1
ATOM 4182 N N . HIS A 1 531 ? 18.703 17.438 23.234 1 89.81 531 HIS A N 1
ATOM 4183 C CA . HIS A 1 531 ? 19.25 17.922 21.969 1 89.81 531 HIS A CA 1
ATOM 4184 C C . HIS A 1 531 ? 18.328 18.953 21.328 1 89.81 531 HIS A C 1
ATOM 4186 O O . HIS A 1 531 ? 17.359 19.391 21.938 1 89.81 531 HIS A O 1
ATOM 4192 N N . ALA A 1 532 ? 18.688 19.344 20.141 1 91.25 532 ALA A N 1
ATOM 4193 C CA . ALA A 1 532 ? 17.984 20.422 19.453 1 91.25 532 ALA A CA 1
ATOM 4194 C C . ALA A 1 532 ? 16.516 20.094 19.25 1 91.25 532 ALA A C 1
ATOM 4196 O O . ALA A 1 532 ? 15.664 20.984 19.266 1 91.25 532 ALA A O 1
ATOM 4197 N N . LEU A 1 533 ? 16.172 18.828 19.156 1 91.31 533 LEU A N 1
ATOM 4198 C CA . LEU A 1 533 ? 14.789 18.422 18.938 1 91.31 533 LEU A CA 1
ATOM 4199 C C . LEU A 1 533 ? 14.031 18.344 20.266 1 91.31 533 LEU A C 1
ATOM 4201 O O . LEU A 1 533 ? 12.812 18.484 20.297 1 91.31 533 LEU A O 1
ATOM 4205 N N . ALA A 1 534 ? 14.758 18.156 21.359 1 92.88 534 ALA A N 1
ATOM 4206 C CA . ALA A 1 534 ? 14.109 17.891 22.641 1 92.88 534 ALA A CA 1
ATOM 4207 C C . ALA A 1 534 ? 13.977 19.172 23.469 1 92.88 534 ALA A C 1
ATOM 4209 O O . ALA A 1 534 ? 13.203 19.219 24.422 1 92.88 534 ALA A O 1
ATOM 4210 N N . ILE A 1 535 ? 14.719 20.203 23.172 1 95.81 535 ILE A N 1
ATOM 4211 C CA . ILE A 1 535 ? 14.766 21.391 24.016 1 95.81 535 ILE A CA 1
ATOM 4212 C C . ILE A 1 535 ? 13.391 22.047 24.062 1 95.81 535 ILE A C 1
ATOM 4214 O O . ILE A 1 535 ? 12.984 22.578 25.094 1 95.81 535 ILE A O 1
ATOM 4218 N N . ALA A 1 536 ? 12.664 21.984 22.969 1 95.94 536 ALA A N 1
ATOM 4219 C CA . ALA A 1 536 ? 11.367 22.656 22.906 1 95.94 536 ALA A CA 1
ATOM 4220 C C . ALA A 1 536 ? 10.359 22.016 23.859 1 95.94 536 ALA A C 1
ATOM 4222 O O . ALA A 1 536 ? 9.703 22.703 24.641 1 95.94 536 ALA A O 1
ATOM 4223 N N . PRO A 1 537 ? 10.18 20.703 23.797 1 95.81 537 PRO A N 1
ATOM 4224 C CA . PRO A 1 537 ? 9.25 20.109 24.766 1 95.81 537 PRO A CA 1
ATOM 4225 C C . PRO A 1 537 ? 9.719 20.297 26.203 1 95.81 537 PRO A C 1
ATOM 4227 O O . PRO A 1 537 ? 8.891 20.469 27.109 1 95.81 537 PRO A O 1
ATOM 4230 N N . VAL A 1 538 ? 10.984 20.328 26.438 1 96.5 538 VAL A N 1
ATOM 4231 C CA . VAL A 1 538 ? 11.516 20.531 27.781 1 96.5 538 VAL A CA 1
ATOM 4232 C C . VAL A 1 538 ? 11.141 21.938 28.266 1 96.5 538 VAL A C 1
ATOM 4234 O O . VAL A 1 538 ? 10.688 22.094 29.406 1 96.5 538 VAL A O 1
ATOM 4237 N N . LEU A 1 539 ? 11.328 22.875 27.406 1 97.62 539 LEU A N 1
ATOM 4238 C CA . LEU A 1 539 ? 11.07 24.266 27.781 1 97.62 539 LEU A CA 1
ATOM 4239 C C . LEU A 1 539 ? 9.609 24.641 27.547 1 97.62 539 LEU A C 1
ATOM 4241 O O . LEU A 1 539 ? 9.195 25.75 27.844 1 97.62 539 LEU A O 1
ATOM 4245 N N . GLN A 1 540 ? 8.812 23.719 26.938 1 97.38 540 GLN A N 1
ATOM 4246 C CA . GLN A 1 540 ? 7.402 23.922 26.625 1 97.38 540 GLN A CA 1
ATOM 4247 C C . GLN A 1 540 ? 7.219 25.062 25.625 1 97.38 540 GLN A C 1
ATOM 4249 O O . GLN A 1 540 ? 6.242 25.812 25.703 1 97.38 540 GLN A O 1
ATOM 4254 N N . SER A 1 541 ? 8.125 25.203 24.75 1 97.44 541 SER A N 1
ATOM 4255 C CA . SER A 1 541 ? 8.25 26.344 23.844 1 97.44 541 SER A CA 1
ATOM 4256 C C . SER A 1 541 ? 7.695 26.016 22.469 1 97.44 541 SER A C 1
ATOM 4258 O O . SER A 1 541 ? 7.641 24.844 22.078 1 97.44 541 SER A O 1
ATOM 4260 N N . PRO A 1 542 ? 7.223 27.047 21.75 1 98.12 542 PRO A N 1
ATOM 4261 C CA . PRO A 1 542 ? 6.938 26.859 20.328 1 98.12 542 PRO A CA 1
ATOM 4262 C C . PRO A 1 542 ? 8.203 26.812 19.469 1 98.12 542 PRO A C 1
ATOM 4264 O O . PRO A 1 542 ? 9.188 27.484 19.781 1 98.12 542 PRO A O 1
ATOM 4267 N N . VAL A 1 543 ? 8.195 26.047 18.484 1 98.5 543 VAL A N 1
ATOM 4268 C CA . VAL A 1 543 ? 9.289 25.938 17.516 1 98.5 543 VAL A CA 1
ATOM 4269 C C . VAL A 1 543 ? 8.727 25.906 16.094 1 98.5 543 VAL A C 1
ATOM 4271 O O . VAL A 1 543 ? 7.707 25.25 15.844 1 98.5 543 VAL A O 1
ATOM 4274 N N . LEU A 1 544 ? 9.336 26.609 15.188 1 98.88 544 LEU A N 1
ATOM 4275 C CA . LEU A 1 544 ? 8.922 26.688 13.789 1 98.88 544 LEU A CA 1
ATOM 4276 C C . LEU A 1 544 ? 10.062 26.266 12.867 1 98.88 544 LEU A C 1
ATOM 4278 O O . LEU A 1 544 ? 11.148 26.844 12.922 1 98.88 544 LEU A O 1
ATOM 4282 N N . ALA A 1 545 ? 9.82 25.25 12.062 1 98.81 545 ALA A N 1
ATOM 4283 C CA . ALA A 1 545 ? 10.758 24.906 11 1 98.81 545 ALA A CA 1
ATOM 4284 C C . ALA A 1 545 ? 10.609 25.859 9.805 1 98.81 545 ALA A C 1
ATOM 4286 O O . ALA A 1 545 ? 9.492 26.094 9.336 1 98.81 545 ALA A O 1
ATOM 4287 N N . VAL A 1 546 ? 11.688 26.359 9.281 1 98.88 546 VAL A N 1
ATOM 4288 C CA . VAL A 1 546 ? 11.695 27.344 8.211 1 98.88 546 VAL A CA 1
ATOM 4289 C C . VAL A 1 546 ? 12.656 26.891 7.105 1 98.88 546 VAL A C 1
ATOM 4291 O O . VAL A 1 546 ? 13.867 26.859 7.312 1 98.88 546 VAL A O 1
ATOM 4294 N N . PRO A 1 547 ? 12.109 26.578 5.922 1 98.62 547 PRO A N 1
ATOM 4295 C CA . PRO A 1 547 ? 13 26.312 4.801 1 98.62 547 PRO A CA 1
ATOM 4296 C C . PRO A 1 547 ? 13.844 27.516 4.402 1 98.62 547 PRO A C 1
ATOM 4298 O O . PRO A 1 547 ? 13.305 28.609 4.219 1 98.62 547 PRO A O 1
ATOM 4301 N N . ILE A 1 548 ? 15.18 27.328 4.219 1 98.19 548 ILE A N 1
ATOM 4302 C CA . ILE A 1 548 ? 16 28.5 3.896 1 98.19 548 ILE A CA 1
ATOM 4303 C C . ILE A 1 548 ? 16.859 28.188 2.664 1 98.19 548 ILE A C 1
ATOM 4305 O O . ILE A 1 548 ? 17.453 29.094 2.074 1 98.19 548 ILE A O 1
ATOM 4309 N N . ALA A 1 549 ? 16.906 26.906 2.287 1 97.81 549 ALA A N 1
ATOM 4310 C CA . ALA A 1 549 ? 17.734 26.578 1.134 1 97.81 549 ALA A CA 1
ATOM 4311 C C . ALA A 1 549 ? 17.344 25.219 0.552 1 97.81 549 ALA A C 1
ATOM 4313 O O . ALA A 1 549 ? 16.484 24.531 1.104 1 97.81 549 ALA A O 1
ATOM 4314 N N . GLU A 1 550 ? 17.875 24.891 -0.571 1 97.75 550 GLU A N 1
ATOM 4315 C CA . GLU A 1 550 ? 17.922 23.547 -1.165 1 97.75 550 GLU A CA 1
ATOM 4316 C C . GLU A 1 550 ? 19.359 23.109 -1.433 1 97.75 550 GLU A C 1
ATOM 4318 O O . GLU A 1 550 ? 20.141 23.859 -2.027 1 97.75 550 GLU A O 1
ATOM 4323 N N . ILE A 1 551 ? 19.656 21.969 -0.983 1 97.69 551 ILE A N 1
ATOM 4324 C CA . ILE A 1 551 ? 21.031 21.469 -1.075 1 97.69 551 ILE A CA 1
ATOM 4325 C C . ILE A 1 551 ? 21.156 20.547 -2.279 1 97.69 551 ILE A C 1
ATOM 4327 O O . ILE A 1 551 ? 20.453 19.547 -2.381 1 97.69 551 ILE A O 1
ATOM 4331 N N . PRO A 1 552 ? 22.078 20.844 -3.248 1 97.25 552 PRO A N 1
ATOM 4332 C CA . PRO A 1 552 ? 22.281 19.953 -4.398 1 97.25 552 PRO A CA 1
ATOM 4333 C C . PRO A 1 552 ? 22.969 18.641 -4.02 1 97.25 552 PRO A C 1
ATOM 4335 O O . PRO A 1 552 ? 23.766 18.609 -3.086 1 97.25 552 PRO A O 1
ATOM 4338 N N . TYR A 1 553 ? 22.672 17.609 -4.684 1 97.5 553 TYR A N 1
ATOM 4339 C CA . TYR A 1 553 ? 23.312 16.297 -4.555 1 97.5 553 TYR A CA 1
ATOM 4340 C C . TYR A 1 553 ? 23.203 15.508 -5.855 1 97.5 553 TYR A C 1
ATOM 4342 O O . TYR A 1 553 ? 22.328 15.781 -6.68 1 97.5 553 TYR A O 1
ATOM 4350 N N . HIS A 1 554 ? 24.094 14.617 -6.133 1 97.94 554 HIS A N 1
ATOM 4351 C CA . HIS A 1 554 ? 23.984 13.688 -7.25 1 97.94 554 HIS A CA 1
ATOM 4352 C C . HIS A 1 554 ? 23.094 12.508 -6.891 1 97.94 554 HIS A C 1
ATOM 4354 O O . HIS A 1 554 ? 23.453 11.688 -6.043 1 97.94 554 HIS A O 1
ATOM 4360 N N . SER A 1 555 ? 22 12.398 -7.535 1 98 555 SER A N 1
ATOM 4361 C CA . SER A 1 555 ? 21 11.391 -7.203 1 98 555 SER A CA 1
ATOM 4362 C C . SER A 1 555 ? 21.406 10.016 -7.734 1 98 555 SER A C 1
ATOM 4364 O O . SER A 1 555 ? 21.703 9.867 -8.922 1 98 555 SER A O 1
ATOM 4366 N N . ARG A 1 556 ? 21.359 9.023 -6.875 1 96.38 556 ARG A N 1
ATOM 4367 C CA . ARG A 1 556 ? 21.578 7.641 -7.285 1 96.38 556 ARG A CA 1
ATOM 4368 C C . ARG A 1 556 ? 20.391 7.113 -8.086 1 96.38 556 ARG A C 1
ATOM 4370 O O . ARG A 1 556 ? 20.516 6.113 -8.797 1 96.38 556 ARG A O 1
ATOM 4377 N N . ILE A 1 557 ? 19.234 7.766 -7.949 1 96.5 557 ILE A N 1
ATOM 4378 C CA . ILE A 1 557 ? 17.984 7.309 -8.547 1 96.5 557 ILE A CA 1
ATOM 4379 C C . ILE A 1 557 ? 17.891 7.805 -9.992 1 96.5 557 ILE A C 1
ATOM 4381 O O . ILE A 1 557 ? 17.734 7.012 -10.922 1 96.5 557 ILE A O 1
ATOM 4385 N N . THR A 1 558 ? 18.078 9.086 -10.203 1 96.62 558 THR A N 1
ATOM 4386 C CA . THR A 1 558 ? 17.859 9.695 -11.508 1 96.62 558 THR A CA 1
ATOM 4387 C C . THR A 1 558 ? 19.172 9.812 -12.266 1 96.62 558 THR A C 1
ATOM 4389 O O . THR A 1 558 ? 19.188 10.102 -13.469 1 96.62 558 THR A O 1
ATOM 4392 N N . GLU A 1 559 ? 20.297 9.672 -11.555 1 94.94 559 GLU A N 1
ATOM 4393 C CA . GLU A 1 559 ? 21.641 9.812 -12.094 1 94.94 559 GLU A CA 1
ATOM 4394 C C . GLU A 1 559 ? 21.906 11.234 -12.586 1 94.94 559 GLU A C 1
ATOM 4396 O O . GLU A 1 559 ? 22.656 11.445 -13.539 1 94.94 559 GLU A O 1
ATOM 4401 N N . LYS A 1 560 ? 21.188 12.156 -11.93 1 96.56 560 LYS A N 1
ATOM 4402 C CA . LYS A 1 560 ? 21.359 13.578 -12.203 1 96.56 560 LYS A CA 1
ATOM 4403 C C . LYS A 1 560 ? 21.516 14.375 -10.914 1 96.56 560 LYS A C 1
ATOM 4405 O O . LYS A 1 560 ? 21.406 13.812 -9.82 1 96.56 560 LYS A O 1
ATOM 4410 N N . GLU A 1 561 ? 21.875 15.609 -11.094 1 97.5 561 GLU A N 1
ATOM 4411 C CA . GLU A 1 561 ? 21.859 16.5 -9.938 1 97.5 561 GLU A CA 1
ATOM 4412 C C . GLU A 1 561 ? 20.438 16.828 -9.516 1 97.5 561 GLU A C 1
ATOM 4414 O O . GLU A 1 561 ? 19.609 17.219 -10.352 1 97.5 561 GLU A O 1
ATOM 4419 N N . GLU A 1 562 ? 20.094 16.562 -8.344 1 97.44 562 GLU A N 1
ATOM 4420 C CA . GLU A 1 562 ? 18.844 16.922 -7.703 1 97.44 562 GLU A CA 1
ATOM 4421 C C . GLU A 1 562 ? 19.078 17.797 -6.473 1 97.44 562 GLU A C 1
ATOM 4423 O O . GLU A 1 562 ? 20.219 18.094 -6.133 1 97.44 562 GLU A O 1
ATOM 4428 N N . LYS A 1 563 ? 18.031 18.266 -5.867 1 97.94 563 LYS A N 1
ATOM 4429 C CA . LYS A 1 563 ? 18.141 19.094 -4.664 1 97.94 563 LYS A CA 1
ATOM 4430 C C . LYS A 1 563 ? 17.266 18.547 -3.543 1 97.94 563 LYS A C 1
ATOM 4432 O O . LYS A 1 563 ? 16.188 18.016 -3.801 1 97.94 563 LYS A O 1
ATOM 4437 N N . ILE A 1 564 ? 17.703 18.672 -2.373 1 97.75 564 ILE A N 1
ATOM 4438 C CA . ILE A 1 564 ? 16.906 18.344 -1.195 1 97.75 564 ILE A CA 1
ATOM 4439 C C . ILE A 1 564 ? 16.688 19.594 -0.344 1 97.75 564 ILE A C 1
ATOM 4441 O O . ILE A 1 564 ? 17.578 20.438 -0.229 1 97.75 564 ILE A O 1
ATOM 4445 N N . PRO A 1 565 ? 15.531 19.719 0.278 1 98.25 565 PRO A N 1
ATOM 4446 C CA . PRO A 1 565 ? 15.273 20.922 1.083 1 98.25 565 PRO A CA 1
ATOM 4447 C C . PRO A 1 565 ? 16.172 21 2.314 1 98.25 565 PRO A C 1
ATOM 4449 O O . PRO A 1 565 ? 16.656 19.984 2.797 1 98.25 565 PRO A O 1
ATOM 4452 N N . PHE A 1 566 ? 16.406 22.188 2.77 1 98.25 566 PHE A N 1
ATOM 4453 C CA . PHE A 1 566 ? 17.109 22.453 4.02 1 98.25 566 PHE A CA 1
ATOM 4454 C C . PHE A 1 566 ? 16.359 23.5 4.844 1 98.25 566 PHE A C 1
ATOM 4456 O O . PHE A 1 566 ? 16.141 24.625 4.379 1 98.25 566 PHE A O 1
ATOM 4463 N N . ALA A 1 567 ? 15.906 23.062 5.996 1 98.25 567 ALA A N 1
ATOM 4464 C CA . ALA A 1 567 ? 15.195 23.938 6.918 1 98.25 567 ALA A CA 1
ATOM 4465 C C . ALA A 1 567 ? 15.891 24 8.273 1 98.25 567 ALA A C 1
ATOM 4467 O O . ALA A 1 567 ? 16.578 23.062 8.664 1 98.25 567 ALA A O 1
ATOM 4468 N N . VAL A 1 568 ? 15.742 25.094 8.922 1 98.06 568 VAL A N 1
ATOM 4469 C CA . VAL A 1 568 ? 16.188 25.266 10.305 1 98.06 568 VAL A CA 1
ATOM 4470 C C . VAL A 1 568 ? 15.008 25.625 11.195 1 98.06 568 VAL A C 1
ATOM 4472 O O . VAL A 1 568 ? 13.906 25.875 10.703 1 98.06 568 VAL A O 1
ATOM 4475 N N . ALA A 1 569 ? 15.234 25.562 12.469 1 98.25 569 ALA A N 1
ATOM 4476 C CA . ALA A 1 569 ? 14.141 25.875 13.391 1 98.25 569 ALA A CA 1
ATOM 4477 C C . ALA A 1 569 ? 14.438 27.141 14.18 1 98.25 569 ALA A C 1
ATOM 4479 O O . ALA A 1 569 ? 15.594 27.438 14.492 1 98.25 569 ALA A O 1
ATOM 4480 N N . ILE A 1 570 ? 13.406 27.891 14.445 1 98.75 570 ILE A N 1
ATOM 4481 C CA . ILE A 1 570 ? 13.469 29 15.391 1 98.75 570 ILE A CA 1
ATOM 4482 C C . ILE A 1 570 ? 12.508 28.734 16.547 1 98.75 570 ILE A C 1
ATOM 4484 O O . ILE A 1 570 ? 11.383 28.297 16.344 1 98.75 570 ILE A O 1
ATOM 4488 N N . MET A 1 571 ? 12.969 28.938 17.719 1 98.62 571 MET A N 1
ATOM 4489 C CA . MET A 1 571 ? 12.227 28.656 18.953 1 98.62 571 MET A CA 1
ATOM 4490 C C . MET A 1 571 ? 12.094 29.922 19.797 1 98.62 571 MET A C 1
ATOM 4492 O O . MET A 1 571 ? 13.047 30.688 19.922 1 98.62 571 MET A O 1
ATOM 4496 N N . GLY A 1 572 ? 10.953 30.266 20.25 1 97.88 572 GLY A N 1
ATOM 4497 C CA . GLY A 1 572 ? 10.711 31.344 21.188 1 97.88 572 GLY A CA 1
ATOM 4498 C C . GLY A 1 572 ? 10.336 30.844 22.578 1 97.88 572 GLY A C 1
ATOM 4499 O O . GLY A 1 572 ? 10.445 29.656 22.859 1 97.88 572 GLY A O 1
ATOM 4500 N N . THR A 1 573 ? 10.047 31.781 23.5 1 96.38 573 THR A N 1
ATOM 4501 C CA . THR A 1 573 ? 9.5 31.438 24.797 1 96.38 573 THR A CA 1
ATOM 4502 C C . THR A 1 573 ? 8.023 31.062 24.688 1 96.38 573 THR A C 1
ATOM 4504 O O . THR A 1 573 ? 7.375 31.375 23.688 1 96.38 573 THR A O 1
ATOM 4507 N N . PRO A 1 574 ? 7.492 30.297 25.641 1 96.62 574 PRO A N 1
ATOM 4508 C CA . PRO A 1 574 ? 6.086 29.891 25.578 1 96.62 574 PRO A CA 1
ATOM 4509 C C . PRO A 1 574 ? 5.148 31.062 25.297 1 96.62 574 PRO A C 1
ATOM 4511 O O . PRO A 1 574 ? 5.297 32.125 25.891 1 96.62 574 PRO A O 1
ATOM 4514 N N . GLY A 1 575 ? 4.277 30.891 24.281 1 96.94 575 GLY A N 1
ATOM 4515 C CA . GLY A 1 575 ? 3.279 31.891 23.969 1 96.94 575 GLY A CA 1
ATOM 4516 C C . GLY A 1 575 ? 3.666 32.781 22.797 1 96.94 575 GLY A C 1
ATOM 4517 O O . GLY A 1 575 ? 2.867 33.594 22.328 1 96.94 575 GLY A O 1
ATOM 4518 N N . THR A 1 576 ? 4.785 32.594 22.266 1 97.44 576 THR A N 1
ATOM 4519 C CA . THR A 1 576 ? 5.262 33.469 21.188 1 97.44 576 THR A CA 1
ATOM 4520 C C . THR A 1 576 ? 4.98 32.844 19.828 1 97.44 576 THR A C 1
ATOM 4522 O O . THR A 1 576 ? 5.664 33.156 18.844 1 97.44 576 THR A O 1
ATOM 4525 N N . ASP A 1 577 ? 4.023 31.938 19.734 1 98.25 577 ASP A N 1
ATOM 4526 C CA . ASP A 1 577 ? 3.732 31.156 18.531 1 98.25 577 ASP A CA 1
ATOM 4527 C C . ASP A 1 577 ? 3.512 32.062 17.328 1 98.25 577 ASP A C 1
ATOM 4529 O O . ASP A 1 577 ? 4.148 31.891 16.281 1 98.25 577 ASP A O 1
ATOM 4533 N N . LEU A 1 578 ? 2.623 33 17.438 1 97.88 578 LEU A N 1
ATOM 4534 C CA . LEU A 1 578 ? 2.303 33.906 16.328 1 97.88 578 LEU A CA 1
ATOM 4535 C C . LEU A 1 578 ? 3.475 34.844 16.016 1 97.88 578 LEU A C 1
ATOM 4537 O O . LEU A 1 578 ? 3.721 35.156 14.852 1 97.88 578 LEU A O 1
ATOM 4541 N N . ALA A 1 579 ? 4.203 35.25 17.047 1 97.38 579 ALA A N 1
ATOM 4542 C CA . ALA A 1 579 ? 5.383 36.094 16.859 1 97.38 579 ALA A CA 1
ATOM 4543 C C . ALA A 1 579 ? 6.445 35.375 16.031 1 97.38 579 ALA A C 1
ATOM 4545 O O . ALA A 1 579 ? 7.148 35.969 15.234 1 97.38 579 ALA A O 1
ATOM 4546 N N . LEU A 1 580 ? 6.59 34.094 16.266 1 98.06 580 LEU A N 1
ATOM 4547 C CA . LEU A 1 580 ? 7.535 33.312 15.484 1 98.06 580 LEU A CA 1
ATOM 4548 C C . LEU A 1 580 ? 7.176 33.312 14 1 98.06 580 LEU A C 1
ATOM 4550 O O . LEU A 1 580 ? 8.055 33.438 13.148 1 98.06 580 LEU A O 1
ATOM 4554 N N . LEU A 1 581 ? 5.914 33.156 13.719 1 98.62 581 LEU A N 1
ATOM 4555 C CA . LEU A 1 581 ? 5.457 33.156 12.336 1 98.62 581 LEU A CA 1
ATOM 4556 C C . LEU A 1 581 ? 5.715 34.5 11.672 1 98.62 581 LEU A C 1
ATOM 4558 O O . LEU A 1 581 ? 6.18 34.562 10.531 1 98.62 581 LEU A O 1
ATOM 4562 N N . ASP A 1 582 ? 5.457 35.594 12.391 1 98 582 ASP A N 1
ATOM 4563 C CA . ASP A 1 582 ? 5.742 36.906 11.883 1 98 582 ASP A CA 1
ATOM 4564 C C . ASP A 1 582 ? 7.242 37.094 11.648 1 98 582 ASP A C 1
ATOM 4566 O O . ASP A 1 582 ? 7.648 37.656 10.625 1 98 582 ASP A O 1
ATOM 4570 N N . THR A 1 583 ? 7.965 36.688 12.617 1 98.19 583 THR A N 1
ATOM 4571 C CA . THR A 1 583 ? 9.414 36.812 12.523 1 98.19 583 THR A CA 1
ATOM 4572 C C . THR A 1 583 ? 9.953 36.031 11.312 1 98.19 583 THR A C 1
ATOM 4574 O O . THR A 1 583 ? 10.805 36.562 10.586 1 98.19 583 THR A O 1
ATOM 4577 N N . ALA A 1 584 ? 9.477 34.812 11.109 1 98.69 584 ALA A N 1
ATOM 4578 C CA . ALA A 1 584 ? 9.906 34 9.961 1 98.69 584 ALA A CA 1
ATOM 4579 C C . ALA A 1 584 ? 9.57 34.719 8.648 1 98.69 584 ALA A C 1
ATOM 4581 O O . ALA A 1 584 ? 10.383 34.719 7.723 1 98.69 584 ALA A O 1
ATOM 4582 N N . ARG A 1 585 ? 8.375 35.25 8.531 1 98.5 585 ARG A N 1
ATOM 4583 C CA . ARG A 1 585 ? 7.949 35.938 7.328 1 98.5 585 ARG A CA 1
ATOM 4584 C C . ARG A 1 585 ? 8.875 37.125 7.031 1 98.5 585 ARG A C 1
ATOM 4586 O O . ARG A 1 585 ? 9.344 37.281 5.902 1 98.5 585 ARG A O 1
ATOM 4593 N N . ASN A 1 586 ? 9.133 37.969 8.031 1 98.12 586 ASN A N 1
ATOM 4594 C CA . ASN A 1 586 ? 10.008 39.125 7.871 1 98.12 586 ASN A CA 1
ATOM 4595 C C . ASN A 1 586 ? 11.438 38.719 7.555 1 98.12 586 ASN A C 1
ATOM 4597 O O . ASN A 1 586 ? 12.109 39.344 6.742 1 98.12 586 ASN A O 1
ATOM 4601 N N . TRP A 1 587 ? 11.883 37.688 8.273 1 98.5 587 TRP A N 1
ATOM 4602 C CA . TRP A 1 587 ? 13.219 37.125 8.062 1 98.5 587 TRP A CA 1
ATOM 4603 C C . TRP A 1 587 ? 13.422 36.75 6.605 1 98.5 587 TRP A C 1
ATOM 4605 O O . TRP A 1 587 ? 14.375 37.188 5.965 1 98.5 587 TRP A O 1
ATOM 4615 N N . LEU A 1 588 ? 12.523 35.938 6.082 1 98.38 588 LEU A N 1
ATOM 4616 C CA . LEU A 1 588 ? 12.633 35.438 4.715 1 98.38 588 LEU A CA 1
ATOM 4617 C C . LEU A 1 588 ? 12.508 36.594 3.713 1 98.38 588 LEU A C 1
ATOM 4619 O O . LEU A 1 588 ? 13.242 36.625 2.723 1 98.38 588 LEU A O 1
ATOM 4623 N N . THR A 1 589 ? 11.594 37.5 3.963 1 98.19 589 THR A N 1
ATOM 4624 C CA . THR A 1 589 ? 11.445 38.656 3.09 1 98.19 589 THR A CA 1
ATOM 4625 C C . THR A 1 589 ? 12.742 39.438 3.012 1 98.19 589 THR A C 1
ATOM 4627 O O . THR A 1 589 ? 13.195 39.812 1.922 1 98.19 589 THR A O 1
ATOM 4630 N N . ARG A 1 590 ? 13.336 39.719 4.102 1 97.75 590 ARG A N 1
ATOM 4631 C CA . ARG A 1 590 ? 14.594 40.469 4.156 1 97.75 590 ARG A CA 1
ATOM 4632 C C . ARG A 1 590 ? 15.711 39.688 3.445 1 97.75 590 ARG A C 1
ATOM 4634 O O . ARG A 1 590 ? 16.594 40.312 2.828 1 97.75 590 ARG A O 1
ATOM 4641 N N . ALA A 1 591 ? 15.703 38.438 3.555 1 97.62 591 ALA A N 1
ATOM 4642 C CA . ALA A 1 591 ? 16.734 37.594 2.949 1 97.62 591 ALA A CA 1
ATOM 4643 C C . ALA A 1 591 ? 16.484 37.406 1.452 1 97.62 591 ALA A C 1
ATOM 4645 O O . ALA A 1 591 ? 17.281 36.781 0.754 1 97.62 591 ALA A O 1
ATOM 4646 N N . GLY A 1 592 ? 15.367 37.938 0.908 1 97.06 592 GLY A N 1
ATOM 4647 C CA . GLY A 1 592 ? 15.039 37.781 -0.501 1 97.06 592 GLY A CA 1
ATOM 4648 C C . GLY A 1 592 ? 14.492 36.438 -0.856 1 97.06 592 GLY A C 1
ATOM 4649 O O . GLY A 1 592 ? 14.586 36 -2.008 1 97.06 592 GLY A O 1
ATOM 4650 N N . LEU A 1 593 ? 14 35.719 0.11 1 97.31 593 LEU A N 1
ATOM 4651 C CA . LEU A 1 593 ? 13.445 34.375 -0.112 1 97.31 593 LEU A CA 1
ATOM 4652 C C . LEU A 1 593 ? 11.922 34.438 -0.085 1 97.31 593 LEU A C 1
ATOM 4654 O O . LEU A 1 593 ? 11.328 35.281 0.566 1 97.31 593 LEU A O 1
ATOM 4658 N N . PRO A 1 594 ? 11.273 33.469 -0.787 1 97.5 594 PRO A N 1
ATOM 4659 C CA . PRO A 1 594 ? 9.812 33.406 -0.751 1 97.5 594 PRO A CA 1
ATOM 4660 C C . PRO A 1 594 ? 9.273 33 0.625 1 97.5 594 PRO A C 1
ATOM 4662 O O . PRO A 1 594 ? 9.922 32.281 1.359 1 97.5 594 PRO A O 1
ATOM 4665 N N . THR A 1 595 ? 8.055 33.469 0.921 1 98.25 595 THR A N 1
ATOM 4666 C CA . THR A 1 595 ? 7.391 33.156 2.182 1 98.25 595 THR A CA 1
ATOM 4667 C C . THR A 1 595 ? 6.363 32.062 1.988 1 98.25 595 THR A C 1
ATOM 4669 O O . THR A 1 595 ? 5.543 31.797 2.871 1 98.25 595 THR A O 1
ATOM 4672 N N . SER A 1 596 ? 6.309 31.422 0.821 1 98.25 596 SER A N 1
ATOM 4673 C CA . SER A 1 596 ? 5.574 30.219 0.476 1 98.25 596 SER A CA 1
ATOM 4674 C C . SER A 1 596 ? 6.453 29.234 -0.293 1 98.25 596 SER A C 1
ATOM 4676 O O . SER A 1 596 ? 7.41 29.641 -0.958 1 98.25 596 SER A O 1
ATOM 4678 N N . VAL A 1 597 ? 6.168 27.984 -0.077 1 98.5 597 VAL A N 1
ATOM 4679 C CA . VAL A 1 597 ? 6.891 26.953 -0.815 1 98.5 597 VAL A CA 1
ATOM 4680 C C . VAL A 1 597 ? 5.949 26.266 -1.806 1 98.5 597 VAL A C 1
ATOM 4682 O O . VAL A 1 597 ? 4.73 26.281 -1.617 1 98.5 597 VAL A O 1
ATOM 4685 N N . GLU A 1 598 ? 6.461 25.688 -2.873 1 98.06 598 GLU A N 1
ATOM 4686 C CA . GLU A 1 598 ? 5.699 25.016 -3.918 1 98.06 598 GLU A CA 1
ATOM 4687 C C . GLU A 1 598 ? 5.516 23.531 -3.594 1 98.06 598 GLU A C 1
ATOM 4689 O O . GLU A 1 598 ? 6.133 23.016 -2.662 1 98.06 598 GLU A O 1
ATOM 4694 N N . THR A 1 599 ? 4.605 22.891 -4.324 1 98.25 599 THR A N 1
ATOM 4695 C CA . THR A 1 599 ? 4.512 21.438 -4.309 1 98.25 599 THR A CA 1
ATOM 4696 C C . THR A 1 599 ? 5.457 20.812 -5.336 1 98.25 599 THR A C 1
ATOM 4698 O O . THR A 1 599 ? 5.938 21.516 -6.238 1 98.25 599 THR A O 1
ATOM 4701 N N . GLY A 1 600 ? 5.758 19.562 -5.156 1 97.88 600 GLY A N 1
ATOM 4702 C CA . GLY A 1 600 ? 6.551 18.844 -6.148 1 97.88 600 GLY A CA 1
ATOM 4703 C C . GLY A 1 600 ? 8.008 18.703 -5.754 1 97.88 600 GLY A C 1
ATOM 4704 O O . GLY A 1 600 ? 8.336 18.641 -4.566 1 97.88 600 GLY A O 1
ATOM 4705 N N . LYS A 1 601 ? 8.898 18.688 -6.676 1 97.06 601 LYS A N 1
ATOM 4706 C CA . LYS A 1 601 ? 10.297 18.266 -6.516 1 97.06 601 LYS A CA 1
ATOM 4707 C C . LYS A 1 601 ? 11.109 19.344 -5.801 1 97.06 601 LYS A C 1
ATOM 4709 O O . LYS A 1 601 ? 11.984 19.031 -4.996 1 97.06 601 LYS A O 1
ATOM 4714 N N . THR A 1 602 ? 10.734 20.609 -6.109 1 97.75 602 THR A N 1
ATOM 4715 C CA . THR A 1 602 ? 11.492 21.734 -5.578 1 97.75 602 THR A CA 1
ATOM 4716 C C . THR A 1 602 ? 10.602 22.641 -4.738 1 97.75 602 THR A C 1
ATOM 4718 O O . THR A 1 602 ? 9.406 22.75 -5 1 97.75 602 THR A O 1
ATOM 4721 N N . ILE A 1 603 ? 11.195 23.266 -3.76 1 97.75 603 ILE A N 1
ATOM 4722 C CA . ILE A 1 603 ? 10.367 24.062 -2.852 1 97.75 603 ILE A CA 1
ATOM 4723 C C . ILE A 1 603 ? 10.133 25.453 -3.441 1 97.75 603 ILE A C 1
ATOM 4725 O O . ILE A 1 603 ? 9.203 26.156 -3.035 1 97.75 603 ILE A O 1
ATOM 4729 N N . TRP A 1 604 ? 11.062 25.875 -4.293 1 95.69 604 TRP A N 1
ATOM 4730 C CA . TRP A 1 604 ? 10.898 27.172 -4.953 1 95.69 604 TRP A CA 1
ATOM 4731 C C . TRP A 1 604 ? 11.055 27.031 -6.465 1 95.69 604 TRP A C 1
ATOM 4733 O O . TRP A 1 604 ? 11.758 26.141 -6.945 1 95.69 604 TRP A O 1
ATOM 4743 N N . LYS A 1 605 ? 10.289 27.812 -7.309 1 84.19 605 LYS A N 1
ATOM 4744 C CA . LYS A 1 605 ? 10.438 27.859 -8.758 1 84.19 605 LYS A CA 1
ATOM 4745 C C . LYS A 1 605 ? 11.758 28.5 -9.164 1 84.19 605 LYS A C 1
ATOM 4747 O O . LYS A 1 605 ? 12.258 29.391 -8.477 1 84.19 605 LYS A O 1
ATOM 4752 N N . MET B 1 1 ? -18.125 25.188 -31.391 1 19.33 1 MET B N 1
ATOM 4753 C CA . MET B 1 1 ? -17.875 23.781 -31.109 1 19.33 1 MET B CA 1
ATOM 4754 C C . MET B 1 1 ? -18.156 23.453 -29.656 1 19.33 1 MET B C 1
ATOM 4756 O O . MET B 1 1 ? -17.578 24.047 -28.75 1 19.33 1 MET B O 1
ATOM 4760 N N . THR B 1 2 ? -19.328 22.984 -29.312 1 25.39 2 THR B N 1
ATOM 4761 C CA . THR B 1 2 ? -20.047 22.766 -28.047 1 25.39 2 THR B CA 1
ATOM 4762 C C . THR B 1 2 ? -19.25 21.844 -27.125 1 25.39 2 THR B C 1
ATOM 4764 O O . THR B 1 2 ? -18.953 20.703 -27.484 1 25.39 2 THR B O 1
ATOM 4767 N N . ARG B 1 3 ? -18.438 22.469 -26.375 1 33.97 3 ARG B N 1
ATOM 4768 C CA . ARG B 1 3 ? -17.453 21.75 -25.562 1 33.97 3 ARG B CA 1
ATOM 4769 C C . ARG B 1 3 ? -18.125 20.719 -24.672 1 33.97 3 ARG B C 1
ATOM 4771 O O . ARG B 1 3 ? -18.5 21.031 -23.531 1 33.97 3 ARG B O 1
ATOM 4778 N N . SER B 1 4 ? -19.109 19.891 -25.172 1 33.19 4 SER B N 1
ATOM 4779 C CA . SER B 1 4 ? -19.75 18.828 -24.391 1 33.19 4 SER B CA 1
ATOM 4780 C C . SER B 1 4 ? -18.734 17.859 -23.828 1 33.19 4 SER B C 1
ATOM 4782 O O . SER B 1 4 ? -17.984 17.219 -24.578 1 33.19 4 SER B O 1
ATOM 4784 N N . GLY B 1 5 ? -18.203 18.25 -22.797 1 38.94 5 GLY B N 1
ATOM 4785 C CA . GLY B 1 5 ? -17.359 17.25 -22.141 1 38.94 5 GLY B CA 1
ATOM 4786 C C . GLY B 1 5 ? -18.047 15.906 -21.969 1 38.94 5 GLY B C 1
ATOM 4787 O O . GLY B 1 5 ? -19.25 15.852 -21.734 1 38.94 5 GLY B O 1
ATOM 4788 N N . THR B 1 6 ? -17.703 14.961 -22.703 1 42.03 6 THR B N 1
ATOM 4789 C CA . THR B 1 6 ? -18.203 13.586 -22.609 1 42.03 6 THR B CA 1
ATOM 4790 C C . THR B 1 6 ? -18.266 13.125 -21.156 1 42.03 6 THR B C 1
ATOM 4792 O O . THR B 1 6 ? -17.25 13.141 -20.453 1 42.03 6 THR B O 1
ATOM 4795 N N . VAL B 1 7 ? -19.547 13.273 -20.562 1 41.88 7 VAL B N 1
ATOM 4796 C CA . VAL B 1 7 ? -19.844 12.742 -19.234 1 41.88 7 VAL B CA 1
ATOM 4797 C C . VAL B 1 7 ? -20 11.219 -19.312 1 41.88 7 VAL B C 1
ATOM 4799 O O . VAL B 1 7 ? -20.797 10.711 -20.109 1 41.88 7 VAL B O 1
ATOM 4802 N N . SER B 1 8 ? -18.906 10.328 -18.875 1 47.97 8 SER B N 1
ATOM 4803 C CA . SER B 1 8 ? -19.078 8.891 -18.688 1 47.97 8 SER B CA 1
ATOM 4804 C C . SER B 1 8 ? -19.469 8.562 -17.25 1 47.97 8 SER B C 1
ATOM 4806 O O . SER B 1 8 ? -19.047 9.242 -16.312 1 47.97 8 SER B O 1
ATOM 4808 N N . SER B 1 9 ? -20.688 7.914 -17.031 1 53.16 9 SER B N 1
ATOM 4809 C CA . SER B 1 9 ? -21.172 7.66 -15.688 1 53.16 9 SER B CA 1
ATOM 4810 C C . SER B 1 9 ? -21.109 6.176 -15.344 1 53.16 9 SER B C 1
ATOM 4812 O O . SER B 1 9 ? -21.172 5.324 -16.234 1 53.16 9 SER B O 1
ATOM 4814 N N . ARG B 1 10 ? -20.609 5.883 -14.125 1 58.97 10 ARG B N 1
ATOM 4815 C CA . ARG B 1 10 ? -20.719 4.547 -13.547 1 58.97 10 ARG B CA 1
ATOM 4816 C C . ARG B 1 10 ? -21.953 4.43 -12.664 1 58.97 10 ARG B C 1
ATOM 4818 O O . ARG B 1 10 ? -22.156 5.234 -11.758 1 58.97 10 ARG B O 1
ATOM 4825 N N . ASP B 1 11 ? -22.922 3.557 -13.164 1 72.5 11 ASP B N 1
ATOM 4826 C CA . ASP B 1 11 ? -24.156 3.309 -12.422 1 72.5 11 ASP B CA 1
ATOM 4827 C C . ASP B 1 11 ? -24.125 1.936 -11.75 1 72.5 11 ASP B C 1
ATOM 4829 O O . ASP B 1 11 ? -25.031 1.124 -11.945 1 72.5 11 ASP B O 1
ATOM 4833 N N . ASP B 1 12 ? -23.031 1.669 -10.953 1 80.25 12 ASP B N 1
ATOM 4834 C CA . ASP B 1 12 ? -22.938 0.424 -10.195 1 80.25 12 ASP B CA 1
ATOM 4835 C C . ASP B 1 12 ? -23.781 0.491 -8.93 1 80.25 12 ASP B C 1
ATOM 4837 O O . ASP B 1 12 ? -23.844 1.532 -8.266 1 80.25 12 ASP B O 1
ATOM 4841 N N . TYR B 1 13 ? -24.516 -0.544 -8.719 1 85.25 13 TYR B N 1
ATOM 4842 C CA . TYR B 1 13 ? -25.312 -0.663 -7.508 1 85.25 13 TYR B CA 1
ATOM 4843 C C . TYR B 1 13 ? -24.609 -1.515 -6.461 1 85.25 13 TYR B C 1
ATOM 4845 O O . TYR B 1 13 ? -24.422 -2.717 -6.656 1 85.25 13 TYR B O 1
ATOM 4853 N N . VAL B 1 14 ? -24.125 -0.876 -5.344 1 88.12 14 VAL B N 1
ATOM 4854 C CA . VAL B 1 14 ? -23.469 -1.585 -4.258 1 88.12 14 VAL B CA 1
ATOM 4855 C C . VAL B 1 14 ? -24.406 -1.711 -3.066 1 88.12 14 VAL B C 1
ATOM 4857 O O . VAL B 1 14 ? -25.047 -0.733 -2.662 1 88.12 14 VAL B O 1
ATOM 4860 N N . PHE B 1 15 ? -24.562 -2.91 -2.508 1 89.5 15 PHE B N 1
ATOM 4861 C CA . PHE B 1 15 ? -25.516 -3.15 -1.429 1 89.5 15 PHE B CA 1
ATOM 4862 C C . PHE B 1 15 ? -25.016 -4.254 -0.505 1 89.5 15 PHE B C 1
ATOM 4864 O O . PHE B 1 15 ? -23.984 -4.887 -0.781 1 89.5 15 PHE B O 1
ATOM 4871 N N . THR B 1 16 ? -25.625 -4.359 0.626 1 91.81 16 THR B N 1
ATOM 4872 C CA . THR B 1 16 ? -25.219 -5.348 1.621 1 91.81 16 THR B CA 1
ATOM 4873 C C . THR B 1 16 ? -26.391 -6.262 1.982 1 91.81 16 THR B C 1
ATOM 4875 O O . THR B 1 16 ? -27.531 -5.809 2.09 1 91.81 16 THR B O 1
ATOM 4878 N N . ILE B 1 17 ? -26.156 -7.57 2.045 1 91.69 17 ILE B N 1
ATOM 4879 C CA . ILE B 1 17 ? -27.094 -8.562 2.559 1 91.69 17 ILE B CA 1
ATOM 4880 C C . ILE B 1 17 ? -26.516 -9.211 3.818 1 91.69 17 ILE B C 1
ATOM 4882 O O . ILE B 1 17 ? -25.562 -9.992 3.744 1 91.69 17 ILE B O 1
ATOM 4886 N N . SER B 1 18 ? -27.016 -8.969 4.918 1 88.06 18 SER B N 1
ATOM 4887 C CA . SER B 1 18 ? -26.578 -9.547 6.184 1 88.06 18 SER B CA 1
ATOM 4888 C C . SER B 1 18 ? -25.062 -9.367 6.375 1 88.06 18 SER B C 1
ATOM 4890 O O . SER B 1 18 ? -24.359 -10.328 6.668 1 88.06 18 SER B O 1
ATOM 4892 N N . GLY B 1 19 ? -24.547 -8.242 6.039 1 87.38 19 GLY B N 1
ATOM 4893 C CA . GLY B 1 19 ? -23.156 -7.898 6.301 1 87.38 19 GLY B CA 1
ATOM 4894 C C . GLY B 1 19 ? -22.234 -8.203 5.137 1 87.38 19 GLY B C 1
ATOM 4895 O O . GLY B 1 19 ? -21.094 -7.75 5.109 1 87.38 19 GLY B O 1
ATOM 4896 N N . THR B 1 20 ? -22.766 -8.977 4.203 1 93.25 20 THR B N 1
ATOM 4897 C CA . THR B 1 20 ? -21.969 -9.281 3.018 1 93.25 20 THR B CA 1
ATOM 4898 C C . THR B 1 20 ? -22.172 -8.227 1.938 1 93.25 20 THR B C 1
ATOM 4900 O O . THR B 1 20 ? -23.312 -7.883 1.608 1 93.25 20 THR B O 1
ATOM 4903 N N . ARG B 1 21 ? -21.109 -7.738 1.391 1 93.38 21 ARG B N 1
ATOM 4904 C CA . ARG B 1 21 ? -21.172 -6.688 0.38 1 93.38 21 ARG B CA 1
ATOM 4905 C C . ARG B 1 21 ? -21.328 -7.277 -1.018 1 93.38 21 ARG B C 1
ATOM 4907 O O . ARG B 1 21 ? -20.688 -8.289 -1.339 1 93.38 21 ARG B O 1
ATOM 4914 N N . TYR B 1 22 ? -22.156 -6.648 -1.824 1 94.56 22 TYR B N 1
ATOM 4915 C CA . TYR B 1 22 ? -22.391 -7.043 -3.209 1 94.56 22 TYR B CA 1
ATOM 4916 C C . TYR B 1 22 ? -22.359 -5.832 -4.133 1 94.56 22 TYR B C 1
ATOM 4918 O O . TYR B 1 22 ? -22.469 -4.691 -3.676 1 94.56 22 TYR B O 1
ATOM 4926 N N . MET B 1 23 ? -22.172 -6.133 -5.395 1 91.94 23 MET B N 1
ATOM 4927 C CA . MET B 1 23 ? -22.375 -5.121 -6.422 1 91.94 23 MET B CA 1
ATOM 4928 C C . MET B 1 23 ? -23.094 -5.707 -7.629 1 91.94 23 MET B C 1
ATOM 4930 O O . MET B 1 23 ? -23.062 -6.918 -7.852 1 91.94 23 MET B O 1
ATOM 4934 N N . ALA B 1 24 ? -23.828 -4.863 -8.289 1 91 24 ALA B N 1
ATOM 4935 C CA . ALA B 1 24 ? -24.516 -5.207 -9.531 1 91 24 ALA B CA 1
ATOM 4936 C C . ALA B 1 24 ? -24.328 -4.121 -10.586 1 91 24 ALA B C 1
ATOM 4938 O O . ALA B 1 24 ? -24.891 -3.027 -10.461 1 91 24 ALA B O 1
ATOM 4939 N N . PRO B 1 25 ? -23.531 -4.48 -11.57 1 86.88 25 PRO B N 1
ATOM 4940 C CA . PRO B 1 25 ? -23.375 -3.48 -12.633 1 86.88 25 PRO B CA 1
ATOM 4941 C C . PRO B 1 25 ? -24.641 -3.287 -13.453 1 86.88 25 PRO B C 1
ATOM 4943 O O . PRO B 1 25 ? -25.562 -4.105 -13.375 1 86.88 25 PRO B O 1
ATOM 4946 N N . ARG B 1 26 ? -24.625 -2.195 -14.172 1 80.25 26 ARG B N 1
ATOM 4947 C CA . ARG B 1 26 ? -25.75 -1.931 -15.047 1 80.25 26 ARG B CA 1
ATOM 4948 C C . ARG B 1 26 ? -25.922 -3.037 -16.094 1 80.25 26 ARG B C 1
ATOM 4950 O O . ARG B 1 26 ? -24.922 -3.574 -16.594 1 80.25 26 ARG B O 1
ATOM 4957 N N . SER B 1 27 ? -27.156 -3.4 -16.203 1 76.31 27 SER B N 1
ATOM 4958 C CA . SER B 1 27 ? -27.484 -4.449 -17.156 1 76.31 27 SER B CA 1
ATOM 4959 C C . SER B 1 27 ? -28.203 -3.875 -18.375 1 76.31 27 SER B C 1
ATOM 4961 O O . SER B 1 27 ? -28.812 -2.809 -18.297 1 76.31 27 SER B O 1
ATOM 4963 N N . ARG B 1 28 ? -28.094 -4.609 -19.469 1 65.06 28 ARG B N 1
ATOM 4964 C CA . ARG B 1 28 ? -28.859 -4.27 -20.672 1 65.06 28 ARG B CA 1
ATOM 4965 C C . ARG B 1 28 ? -30.172 -5.047 -20.719 1 65.06 28 ARG B C 1
ATOM 4967 O O . ARG B 1 28 ? -30.938 -4.898 -21.656 1 65.06 28 ARG B O 1
ATOM 4974 N N . LEU B 1 29 ? -30.375 -5.816 -19.641 1 69.5 29 LEU B N 1
ATOM 4975 C CA . LEU B 1 29 ? -31.578 -6.648 -19.625 1 69.5 29 LEU B CA 1
ATOM 4976 C C . LEU B 1 29 ? -32.75 -5.91 -18.984 1 69.5 29 LEU B C 1
ATOM 4978 O O . LEU B 1 29 ? -32.938 -5.988 -17.766 1 69.5 29 LEU B O 1
ATOM 4982 N N . ASP B 1 30 ? -33.469 -5.184 -19.797 1 69.62 30 ASP B N 1
ATOM 4983 C CA . ASP B 1 30 ? -34.656 -4.516 -19.312 1 69.62 30 ASP B CA 1
ATOM 4984 C C . ASP B 1 30 ? -35.844 -5.496 -19.234 1 69.62 30 ASP B C 1
ATOM 4986 O O . ASP B 1 30 ? -36.156 -6.168 -20.219 1 69.62 30 ASP B O 1
ATOM 4990 N N . LEU B 1 31 ? -36.25 -5.785 -18.031 1 76.25 31 LEU B N 1
ATOM 4991 C CA . LEU B 1 31 ? -37.344 -6.715 -17.797 1 76.25 31 LEU B CA 1
ATOM 4992 C C . LEU B 1 31 ? -38.312 -6.156 -16.781 1 76.25 31 LEU B C 1
ATOM 4994 O O . LEU B 1 31 ? -37.938 -5.84 -15.648 1 76.25 31 LEU B O 1
ATOM 4998 N N . ALA B 1 32 ? -39.438 -5.957 -17.188 1 77.44 32 ALA B N 1
ATOM 4999 C CA . ALA B 1 32 ? -40.469 -5.551 -16.234 1 77.44 32 ALA B CA 1
ATOM 5000 C C . ALA B 1 32 ? -41 -6.746 -15.461 1 77.44 32 ALA B C 1
ATOM 5002 O O . ALA B 1 32 ? -41.469 -7.719 -16.047 1 77.44 32 ALA B O 1
ATOM 5003 N N . LEU B 1 33 ? -40.719 -6.684 -14.211 1 79.62 33 LEU B N 1
ATOM 5004 C CA . LEU B 1 33 ? -41.219 -7.73 -13.328 1 79.62 33 LEU B CA 1
ATOM 5005 C C . LEU B 1 33 ? -42.25 -7.164 -12.336 1 79.62 33 LEU B C 1
ATOM 5007 O O . LEU B 1 33 ? -42.156 -6 -11.945 1 79.62 33 LEU B O 1
ATOM 5011 N N . PRO B 1 34 ? -43.25 -7.918 -12.055 1 79.5 34 PRO B N 1
ATOM 5012 C CA . PRO B 1 34 ? -44.25 -7.473 -11.078 1 79.5 34 PRO B CA 1
ATOM 5013 C C . PRO B 1 34 ? -43.75 -7.551 -9.641 1 79.5 34 PRO B C 1
ATOM 5015 O O . PRO B 1 34 ? -44.406 -8.148 -8.781 1 79.5 34 PRO B O 1
ATOM 5018 N N . ILE B 1 35 ? -42.562 -7.012 -9.398 1 82.44 35 ILE B N 1
ATOM 5019 C CA . ILE B 1 35 ? -41.969 -6.992 -8.07 1 82.44 35 ILE B CA 1
ATOM 5020 C C . ILE B 1 35 ? -41.469 -5.578 -7.746 1 82.44 35 ILE B C 1
ATOM 5022 O O . ILE B 1 35 ? -41.375 -4.727 -8.633 1 82.44 35 ILE B O 1
ATOM 5026 N N . PRO B 1 36 ? -41.25 -5.262 -6.48 1 79.44 36 PRO B N 1
ATOM 5027 C CA . PRO B 1 36 ? -40.75 -3.936 -6.105 1 79.44 36 PRO B CA 1
ATOM 5028 C C . PRO B 1 36 ? -39.469 -3.561 -6.828 1 79.44 36 PRO B C 1
ATOM 5030 O O . PRO B 1 36 ? -38.688 -4.441 -7.246 1 79.44 36 PRO B O 1
ATOM 5033 N N . ASN B 1 37 ? -39.188 -2.346 -6.914 1 80.75 37 ASN B N 1
ATOM 5034 C CA . ASN B 1 37 ? -38.094 -1.806 -7.688 1 80.75 37 ASN B CA 1
ATOM 5035 C C . ASN B 1 37 ? -36.75 -2.197 -7.082 1 80.75 37 ASN B C 1
ATOM 5037 O O . ASN B 1 37 ? -35.719 -2.105 -7.742 1 80.75 37 ASN B O 1
ATOM 5041 N N . TYR B 1 38 ? -36.781 -2.619 -5.887 1 84 38 TYR B N 1
ATOM 5042 C CA . TYR B 1 38 ? -35.562 -3.146 -5.266 1 84 38 TYR B CA 1
ATOM 5043 C C . TYR B 1 38 ? -35.812 -4.508 -4.629 1 84 38 TYR B C 1
ATOM 5045 O O . TYR B 1 38 ? -36.5 -4.598 -3.596 1 84 38 TYR B O 1
ATOM 5053 N N . ALA B 1 39 ? -35.344 -5.547 -5.355 1 91.75 39 ALA B N 1
ATOM 5054 C CA . ALA B 1 39 ? -35.625 -6.898 -4.883 1 91.75 39 ALA B CA 1
ATOM 5055 C C . ALA B 1 39 ? -34.5 -7.859 -5.238 1 91.75 39 ALA B C 1
ATOM 5057 O O . ALA B 1 39 ? -33.875 -7.719 -6.285 1 91.75 39 ALA B O 1
ATOM 5058 N N . LEU B 1 40 ? -34.281 -8.766 -4.336 1 94.81 40 LEU B N 1
ATOM 5059 C CA . LEU B 1 40 ? -33.375 -9.859 -4.609 1 94.81 40 LEU B CA 1
ATOM 5060 C C . LEU B 1 40 ? -34.062 -10.969 -5.391 1 94.81 40 LEU B C 1
ATOM 5062 O O . LEU B 1 40 ? -35.219 -11.305 -5.117 1 94.81 40 LEU B O 1
ATOM 5066 N N . VAL B 1 41 ? -33.375 -11.539 -6.391 1 95.06 41 VAL B N 1
ATOM 5067 C CA . VAL B 1 41 ? -34.031 -12.453 -7.328 1 95.06 41 VAL B CA 1
ATOM 5068 C C . VAL B 1 41 ? -33.094 -13.641 -7.602 1 95.06 41 VAL B C 1
ATOM 5070 O O . VAL B 1 41 ? -31.891 -13.469 -7.781 1 95.06 41 VAL B O 1
ATOM 5073 N N . ALA B 1 42 ? -33.656 -14.812 -7.598 1 96.62 42 ALA B N 1
ATOM 5074 C CA . ALA B 1 42 ? -33 -15.992 -8.125 1 96.62 42 ALA B CA 1
ATOM 5075 C C . ALA B 1 42 ? -33.562 -16.375 -9.492 1 96.62 42 ALA B C 1
ATOM 5077 O O . ALA B 1 42 ? -34.75 -16.578 -9.648 1 96.62 42 ALA B O 1
ATOM 5078 N N . VAL B 1 43 ? -32.688 -16.469 -10.43 1 94.69 43 VAL B N 1
ATOM 5079 C CA . VAL B 1 43 ? -33.125 -16.938 -11.75 1 94.69 43 VAL B CA 1
ATOM 5080 C C . VAL B 1 43 ? -32.781 -18.422 -11.891 1 94.69 43 VAL B C 1
ATOM 5082 O O . VAL B 1 43 ? -31.656 -18.844 -11.672 1 94.69 43 VAL B O 1
ATOM 5085 N N . VAL B 1 44 ? -33.75 -19.188 -12.258 1 93.31 44 VAL B N 1
ATOM 5086 C CA . VAL B 1 44 ? -33.594 -20.625 -12.438 1 93.31 44 VAL B CA 1
ATOM 5087 C C . VAL B 1 44 ? -34 -21.016 -13.859 1 93.31 44 VAL B C 1
ATOM 5089 O O . VAL B 1 44 ? -35.125 -20.719 -14.289 1 93.31 44 VAL B O 1
ATOM 5092 N N . THR B 1 45 ? -33.156 -21.656 -14.516 1 90.25 45 THR B N 1
ATOM 5093 C CA . THR B 1 45 ? -33.469 -22.078 -15.883 1 90.25 45 THR B CA 1
ATOM 5094 C C . THR B 1 45 ? -34.25 -23.375 -15.875 1 90.25 45 THR B C 1
ATOM 5096 O O . THR B 1 45 ? -33.844 -24.359 -15.242 1 90.25 45 THR B O 1
ATOM 5099 N N . LEU B 1 46 ? -35.281 -23.344 -16.609 1 87.62 46 LEU B N 1
ATOM 5100 C CA . LEU B 1 46 ? -36.125 -24.547 -16.719 1 87.62 46 LEU B CA 1
ATOM 5101 C C . LEU B 1 46 ? -35.594 -25.5 -17.781 1 87.62 46 LEU B C 1
ATOM 5103 O O . LEU B 1 46 ? -34.938 -25.062 -18.734 1 87.62 46 LEU B O 1
ATOM 5107 N N . PRO B 1 47 ? -35.812 -26.844 -17.5 1 76.06 47 PRO B N 1
ATOM 5108 C CA . PRO B 1 47 ? -35.406 -27.797 -18.531 1 76.06 47 PRO B CA 1
ATOM 5109 C C . PRO B 1 47 ? -36.125 -27.609 -19.859 1 76.06 47 PRO B C 1
ATOM 5111 O O . PRO B 1 47 ? -37.219 -27.031 -19.875 1 76.06 47 PRO B O 1
ATOM 5114 N N . GLN B 1 48 ? -35.406 -27.922 -21 1 70.19 48 GLN B N 1
ATOM 5115 C CA . GLN B 1 48 ? -35.969 -27.797 -22.344 1 70.19 48 GLN B CA 1
ATOM 5116 C C . GLN B 1 48 ? -37.031 -28.844 -22.578 1 70.19 48 GLN B C 1
ATOM 5118 O O . GLN B 1 48 ? -36.75 -30.047 -22.672 1 70.19 48 GLN B O 1
ATOM 5123 N N . HIS B 1 49 ? -38.094 -28.922 -21.781 1 65.5 49 HIS B N 1
ATOM 5124 C CA . HIS B 1 49 ? -39.156 -29.828 -22.172 1 65.5 49 HIS B CA 1
ATOM 5125 C C . HIS B 1 49 ? -40.5 -29.141 -22.156 1 65.5 49 HIS B C 1
ATOM 5127 O O . HIS B 1 49 ? -40.719 -28.156 -21.438 1 65.5 49 HIS B O 1
ATOM 5133 N N . GLU B 1 50 ? -41.438 -29.406 -23.109 1 56.91 50 GLU B N 1
ATOM 5134 C CA . GLU B 1 50 ? -42.75 -28.875 -23.438 1 56.91 50 GLU B CA 1
ATOM 5135 C C . GLU B 1 50 ? -43.562 -28.656 -22.172 1 56.91 50 GLU B C 1
ATOM 5137 O O . GLU B 1 50 ? -44.219 -27.609 -22.031 1 56.91 50 GLU B O 1
ATOM 5142 N N . SER B 1 51 ? -44.094 -29.672 -21.469 1 58.19 51 SER B N 1
ATOM 5143 C CA . SER B 1 51 ? -45 -29.531 -20.344 1 58.19 51 SER B CA 1
ATOM 5144 C C . SER B 1 51 ? -44.281 -29.719 -19.016 1 58.19 51 SER B C 1
ATOM 5146 O O . SER B 1 51 ? -43.906 -30.828 -18.672 1 58.19 51 SER B O 1
ATOM 5148 N N . ILE B 1 52 ? -43.656 -28.5 -18.531 1 66.69 52 ILE B N 1
ATOM 5149 C CA . ILE B 1 52 ? -42.812 -28.734 -17.359 1 66.69 52 ILE B CA 1
ATOM 5150 C C . ILE B 1 52 ? -43.594 -28.438 -16.078 1 66.69 52 ILE B C 1
ATOM 5152 O O . ILE B 1 52 ? -44.125 -27.344 -15.906 1 66.69 52 ILE B O 1
ATOM 5156 N N . GLN B 1 53 ? -44.125 -29.469 -15.406 1 81.81 53 GLN B N 1
ATOM 5157 C CA . GLN B 1 53 ? -44.531 -29.328 -14.008 1 81.81 53 GLN B CA 1
ATOM 5158 C C . GLN B 1 53 ? -43.344 -29.406 -13.07 1 81.81 53 GLN B C 1
ATOM 5160 O O . GLN B 1 53 ? -42.594 -30.391 -13.078 1 81.81 53 GLN B O 1
ATOM 5165 N N . ILE B 1 54 ? -43.156 -28.281 -12.391 1 89.75 54 ILE B N 1
ATOM 5166 C CA . ILE B 1 54 ? -42.031 -28.203 -11.469 1 89.75 54 ILE B CA 1
ATOM 5167 C C . ILE B 1 54 ? -42.344 -29.016 -10.203 1 89.75 54 ILE B C 1
ATOM 5169 O O . ILE B 1 54 ? -43.312 -28.734 -9.516 1 89.75 54 ILE B O 1
ATOM 5173 N N . THR B 1 55 ? -41.656 -30.016 -9.992 1 93 55 THR B N 1
ATOM 5174 C CA . THR B 1 55 ? -41.812 -30.859 -8.812 1 93 55 THR B CA 1
ATOM 5175 C C . THR B 1 55 ? -40.906 -30.375 -7.684 1 93 55 THR B C 1
ATOM 5177 O O . THR B 1 55 ? -40 -29.578 -7.906 1 93 55 THR B O 1
ATOM 5180 N N . VAL B 1 56 ? -41.188 -30.859 -6.5 1 95.19 56 VAL B N 1
ATOM 5181 C CA . VAL B 1 56 ? -40.406 -30.469 -5.34 1 95.19 56 VAL B CA 1
ATOM 5182 C C . VAL B 1 56 ? -39 -31.062 -5.457 1 95.19 56 VAL B C 1
ATOM 5184 O O . VAL B 1 56 ? -38.031 -30.438 -5.055 1 95.19 56 VAL B O 1
ATOM 5187 N N . GLU B 1 57 ? -38.906 -32.281 -6.043 1 94.44 57 GLU B N 1
ATOM 5188 C CA . GLU B 1 57 ? -37.625 -32.906 -6.203 1 94.44 57 GLU B CA 1
ATOM 5189 C C . GLU B 1 57 ? -36.719 -32.125 -7.133 1 94.44 57 GLU B C 1
ATOM 5191 O O . GLU B 1 57 ? -35.531 -31.938 -6.848 1 94.44 57 GLU B O 1
ATOM 5196 N N . TRP B 1 58 ? -37.312 -31.688 -8.195 1 92.12 58 TRP B N 1
ATOM 5197 C CA . TRP B 1 58 ? -36.531 -30.891 -9.148 1 92.12 58 TRP B CA 1
ATOM 5198 C C . TRP B 1 58 ? -36.062 -29.594 -8.531 1 92.12 58 TRP B C 1
ATOM 5200 O O . TRP B 1 58 ? -34.906 -29.203 -8.688 1 92.12 58 TRP B O 1
ATOM 5210 N N . LEU B 1 59 ? -36.906 -28.938 -7.867 1 93.31 59 LEU B N 1
ATOM 5211 C CA . LEU B 1 59 ? -36.562 -27.672 -7.219 1 93.31 59 LEU B CA 1
ATOM 5212 C C . LEU B 1 59 ? -35.469 -27.875 -6.188 1 93.31 59 LEU B C 1
ATOM 5214 O O . LEU B 1 59 ? -34.531 -27.078 -6.121 1 93.31 59 LEU B O 1
ATOM 5218 N N . GLN B 1 60 ? -35.625 -28.875 -5.422 1 95.06 60 GLN B N 1
ATOM 5219 C CA . GLN B 1 60 ? -34.656 -29.156 -4.383 1 95.06 60 GLN B CA 1
ATOM 5220 C C . GLN B 1 60 ? -33.281 -29.438 -4.988 1 95.06 60 GLN B C 1
ATOM 5222 O O . GLN B 1 60 ? -32.25 -29.016 -4.449 1 95.06 60 GLN B O 1
ATOM 5227 N N . ASP B 1 61 ? -33.312 -30.156 -6.004 1 92.69 61 ASP B N 1
ATOM 5228 C CA . ASP B 1 61 ? -32.062 -30.453 -6.684 1 92.69 61 ASP B CA 1
ATOM 5229 C C . ASP B 1 61 ? -31.391 -29.188 -7.223 1 92.69 61 ASP B C 1
ATOM 5231 O O . ASP B 1 61 ? -30.203 -28.969 -7.012 1 92.69 61 ASP B O 1
ATOM 5235 N N . ARG B 1 62 ? -32.188 -28.344 -7.875 1 91.06 62 ARG B N 1
ATOM 5236 C CA . ARG B 1 62 ? -31.656 -27.125 -8.469 1 91.06 62 ARG B CA 1
ATOM 5237 C C . ARG B 1 62 ? -31.188 -26.141 -7.398 1 91.06 62 ARG B C 1
ATOM 5239 O O . ARG B 1 62 ? -30.094 -25.578 -7.496 1 91.06 62 ARG B O 1
ATOM 5246 N N . LEU B 1 63 ? -31.969 -25.969 -6.465 1 93.88 63 LEU B N 1
ATOM 5247 C CA . LEU B 1 63 ? -31.641 -25 -5.422 1 93.88 63 LEU B CA 1
ATOM 5248 C C . LEU B 1 63 ? -30.531 -25.531 -4.516 1 93.88 63 LEU B C 1
ATOM 5250 O O . LEU B 1 63 ? -29.812 -24.75 -3.889 1 93.88 63 LEU B O 1
ATOM 5254 N N . GLY B 1 64 ? -30.5 -26.859 -4.445 1 92.31 64 GLY B N 1
ATOM 5255 C CA . GLY B 1 64 ? -29.344 -27.453 -3.77 1 92.31 64 GLY B CA 1
ATOM 5256 C C . GLY B 1 64 ? -28.031 -27.094 -4.402 1 92.31 64 GLY B C 1
ATOM 5257 O O . GLY B 1 64 ? -27.031 -26.859 -3.701 1 92.31 64 GLY B O 1
ATOM 5258 N N . LEU B 1 65 ? -27.984 -26.984 -5.68 1 90.25 65 LEU B N 1
ATOM 5259 C CA . LEU B 1 65 ? -26.797 -26.562 -6.398 1 90.25 65 LEU B CA 1
ATOM 5260 C C . LEU B 1 65 ? -26.5 -25.094 -6.141 1 90.25 65 LEU B C 1
ATOM 5262 O O . LEU B 1 65 ? -25.344 -24.688 -6.012 1 90.25 65 LEU B O 1
ATOM 5266 N N . TYR B 1 66 ? -27.562 -24.328 -6.031 1 94.06 66 TYR B N 1
ATOM 5267 C CA . TYR B 1 66 ? -27.406 -22.906 -5.746 1 94.06 66 TYR B CA 1
ATOM 5268 C C . TYR B 1 66 ? -26.781 -22.688 -4.375 1 94.06 66 TYR B C 1
ATOM 5270 O O . TYR B 1 66 ? -25.938 -21.797 -4.199 1 94.06 66 TYR B O 1
ATOM 5278 N N . SER B 1 67 ? -27.125 -23.484 -3.469 1 92.25 67 SER B N 1
ATOM 5279 C CA . SER B 1 67 ? -26.672 -23.328 -2.09 1 92.25 67 SER B CA 1
ATOM 5280 C C . SER B 1 67 ? -25.172 -23.594 -1.966 1 92.25 67 SER B C 1
ATOM 5282 O O . SER B 1 67 ? -24.547 -23.172 -0.988 1 92.25 67 SER B O 1
ATOM 5284 N N . LYS B 1 68 ? -24.609 -24.25 -2.93 1 91.62 68 LYS B N 1
ATOM 5285 C CA . LYS B 1 68 ? -23.172 -24.547 -2.906 1 91.62 68 LYS B CA 1
ATOM 5286 C C . LYS B 1 68 ? -22.359 -23.359 -3.434 1 91.62 68 LYS B C 1
ATOM 5288 O O . LYS B 1 68 ? -21.141 -23.312 -3.266 1 91.62 68 LYS B O 1
ATOM 5293 N N . ASP B 1 69 ? -23.047 -22.438 -4.059 1 95.19 69 ASP B N 1
ATOM 5294 C CA . ASP B 1 69 ? -22.406 -21.25 -4.605 1 95.19 69 ASP B CA 1
ATOM 5295 C C . ASP B 1 69 ? -22.094 -20.234 -3.502 1 95.19 69 ASP B C 1
ATOM 5297 O O . ASP B 1 69 ? -22.953 -19.938 -2.662 1 95.19 69 ASP B O 1
ATOM 5301 N N . ASP B 1 70 ? -20.844 -19.75 -3.463 1 95.25 70 ASP B N 1
ATOM 5302 C CA . ASP B 1 70 ? -20.422 -18.891 -2.373 1 95.25 70 ASP B CA 1
ATOM 5303 C C . ASP B 1 70 ? -20.891 -17.453 -2.592 1 95.25 70 ASP B C 1
ATOM 5305 O O . ASP B 1 70 ? -20.688 -16.578 -1.743 1 95.25 70 ASP B O 1
ATOM 5309 N N . VAL B 1 71 ? -21.5 -17.172 -3.717 1 96.62 71 VAL B N 1
ATOM 5310 C CA . VAL B 1 71 ? -22.078 -15.852 -3.98 1 96.62 71 VAL B CA 1
ATOM 5311 C C . VAL B 1 71 ? -23.562 -15.852 -3.633 1 96.62 71 VAL B C 1
ATOM 5313 O O . VAL B 1 71 ? -24.109 -14.844 -3.188 1 96.62 71 VAL B O 1
ATOM 5316 N N . PHE B 1 72 ? -24.203 -16.969 -3.742 1 95.56 72 PHE B N 1
ATOM 5317 C CA . PHE B 1 72 ? -25.641 -17.125 -3.533 1 95.56 72 PHE B CA 1
ATOM 5318 C C . PHE B 1 72 ? -25.969 -17.203 -2.047 1 95.56 72 PHE B C 1
ATOM 5320 O O . PHE B 1 72 ? -25.172 -17.703 -1.259 1 95.56 72 PHE B O 1
ATOM 5327 N N . ASN B 1 73 ? -27.016 -16.594 -1.723 1 93.12 73 ASN B N 1
ATOM 5328 C CA . ASN B 1 73 ? -27.641 -16.672 -0.403 1 93.12 73 ASN B CA 1
ATOM 5329 C C . ASN B 1 73 ? -29.156 -16.828 -0.5 1 93.12 73 ASN B C 1
ATOM 5331 O O . ASN B 1 73 ? -29.766 -16.359 -1.461 1 93.12 73 ASN B O 1
ATOM 5335 N N . ASN B 1 74 ? -29.734 -17.453 0.452 1 93.31 74 ASN B N 1
ATOM 5336 C CA . ASN B 1 74 ? -31.156 -17.781 0.4 1 93.31 74 ASN B CA 1
ATOM 5337 C C . ASN B 1 74 ? -32.031 -16.531 0.317 1 93.31 74 ASN B C 1
ATOM 5339 O O . ASN B 1 74 ? -33.188 -16.609 -0.06 1 93.31 74 ASN B O 1
ATOM 5343 N N . SER B 1 75 ? -31.422 -15.422 0.679 1 94 75 SER B N 1
ATOM 5344 C CA . SER B 1 75 ? -32.156 -14.18 0.575 1 94 75 SER B CA 1
ATOM 5345 C C . SER B 1 75 ? -32.594 -13.906 -0.864 1 94 75 SER B C 1
ATOM 5347 O O . SER B 1 75 ? -33.594 -13.234 -1.103 1 94 75 SER B O 1
ATOM 5349 N N . PHE B 1 76 ? -31.906 -14.492 -1.807 1 95.75 76 PHE B N 1
ATOM 5350 C CA . PHE B 1 76 ? -32.219 -14.289 -3.215 1 95.75 76 PHE B CA 1
ATOM 5351 C C . PHE B 1 76 ? -33.469 -15.062 -3.605 1 95.75 76 PHE B C 1
ATOM 5353 O O . PHE B 1 76 ? -34.062 -14.828 -4.668 1 95.75 76 PHE B O 1
ATOM 5360 N N . LEU B 1 77 ? -33.969 -15.961 -2.82 1 95.56 77 LEU B N 1
ATOM 5361 C CA . LEU B 1 77 ? -35.094 -16.812 -3.123 1 95.56 77 LEU B CA 1
ATOM 5362 C C . LEU B 1 77 ? -36.406 -16.094 -2.791 1 95.56 77 LEU B C 1
ATOM 5364 O O . LEU B 1 77 ? -37.5 -16.641 -3.006 1 95.56 77 LEU B O 1
ATOM 5368 N N . ALA B 1 78 ? -36.25 -14.883 -2.279 1 94.62 78 ALA B N 1
ATOM 5369 C CA . ALA B 1 78 ? -37.469 -14.086 -2.033 1 94.62 78 ALA B CA 1
ATOM 5370 C C . ALA B 1 78 ? -38.312 -13.953 -3.303 1 94.62 78 ALA B C 1
ATOM 5372 O O . ALA B 1 78 ? -39.531 -13.945 -3.244 1 94.62 78 ALA B O 1
ATOM 5373 N N . ASN B 1 79 ? -37.625 -13.781 -4.383 1 94.62 79 ASN B N 1
ATOM 5374 C CA . ASN B 1 79 ? -38.219 -13.781 -5.707 1 94.62 79 ASN B CA 1
ATOM 5375 C C . ASN B 1 79 ? -37.531 -14.742 -6.66 1 94.62 79 ASN B C 1
ATOM 5377 O O . ASN B 1 79 ? -36.281 -14.742 -6.746 1 94.62 79 ASN B O 1
ATOM 5381 N N . ILE B 1 80 ? -38.312 -15.555 -7.316 1 95.19 80 ILE B N 1
ATOM 5382 C CA . ILE B 1 80 ? -37.75 -16.516 -8.25 1 95.19 80 ILE B CA 1
ATOM 5383 C C . ILE B 1 80 ? -38.281 -16.266 -9.656 1 95.19 80 ILE B C 1
ATOM 5385 O O . ILE B 1 80 ? -39.5 -16.172 -9.844 1 95.19 80 ILE B O 1
ATOM 5389 N N . VAL B 1 81 ? -37.375 -16.125 -10.531 1 92.94 81 VAL B N 1
ATOM 5390 C CA . VAL B 1 81 ? -37.719 -16.031 -11.945 1 92.94 81 VAL B CA 1
ATOM 5391 C C . VAL B 1 81 ? -37.344 -17.328 -12.656 1 92.94 81 VAL B C 1
ATOM 5393 O O . VAL B 1 81 ? -36.156 -17.672 -12.703 1 92.94 81 VAL B O 1
ATOM 5396 N N . PHE B 1 82 ? -38.281 -18 -13.133 1 91.88 82 PHE B N 1
ATOM 5397 C CA . PHE B 1 82 ? -38.031 -19.188 -13.945 1 91.88 82 PHE B CA 1
ATOM 5398 C C . PHE B 1 82 ? -37.844 -18.797 -15.406 1 91.88 82 PHE B C 1
ATOM 5400 O O . PHE B 1 82 ? -38.719 -18.203 -16.016 1 91.88 82 PHE B O 1
ATOM 5407 N N . HIS B 1 83 ? -36.656 -19.109 -15.852 1 90.31 83 HIS B N 1
ATOM 5408 C CA . HIS B 1 83 ? -36.344 -18.766 -17.234 1 90.31 83 HIS B CA 1
ATOM 5409 C C . HIS B 1 83 ? -36.594 -19.938 -18.172 1 90.31 83 HIS B C 1
ATOM 5411 O O . HIS B 1 83 ? -36.062 -21.031 -17.969 1 90.31 83 HIS B O 1
ATOM 5417 N N . SER B 1 84 ? -37.406 -19.688 -19.141 1 83.5 84 SER B N 1
ATOM 5418 C CA . SER B 1 84 ? -37.688 -20.672 -20.172 1 83.5 84 SER B CA 1
ATOM 5419 C C . SER B 1 84 ? -37.75 -20 -21.547 1 83.5 84 SER B C 1
ATOM 5421 O O . SER B 1 84 ? -38.406 -18.969 -21.719 1 83.5 84 SER B O 1
ATOM 5423 N N . PRO B 1 85 ? -37.031 -20.531 -22.5 1 72.88 85 PRO B N 1
ATOM 5424 C CA . PRO B 1 85 ? -37.125 -19.953 -23.828 1 72.88 85 PRO B CA 1
ATOM 5425 C C . PRO B 1 85 ? -38.5 -20.125 -24.469 1 72.88 85 PRO B C 1
ATOM 5427 O O . PRO B 1 85 ? -38.906 -19.359 -25.344 1 72.88 85 PRO B O 1
ATOM 5430 N N . GLU B 1 86 ? -39.281 -21.094 -24.094 1 72.12 86 GLU B N 1
ATOM 5431 C CA . GLU B 1 86 ? -40.438 -21.469 -24.875 1 72.12 86 GLU B CA 1
ATOM 5432 C C . GLU B 1 86 ? -41.719 -21.312 -24.062 1 72.12 86 GLU B C 1
ATOM 5434 O O . GLU B 1 86 ? -42.844 -21.281 -24.625 1 72.12 86 GLU B O 1
ATOM 5439 N N . GLN B 1 87 ? -41.562 -21.281 -22.812 1 66.81 87 GLN B N 1
ATOM 5440 C CA . GLN B 1 87 ? -42.781 -21.359 -22 1 66.81 87 GLN B CA 1
ATOM 5441 C C . GLN B 1 87 ? -43.062 -20.031 -21.297 1 66.81 87 GLN B C 1
ATOM 5443 O O . GLN B 1 87 ? -42.125 -19.375 -20.828 1 66.81 87 GLN B O 1
ATOM 5448 N N . ASP B 1 88 ? -44.344 -19.719 -21.328 1 70.44 88 ASP B N 1
ATOM 5449 C CA . ASP B 1 88 ? -44.75 -18.5 -20.641 1 70.44 88 ASP B CA 1
ATOM 5450 C C . ASP B 1 88 ? -45.375 -18.812 -19.281 1 70.44 88 ASP B C 1
ATOM 5452 O O . ASP B 1 88 ? -45.594 -17.922 -18.469 1 70.44 88 ASP B O 1
ATOM 5456 N N . THR B 1 89 ? -45.656 -20.125 -19.109 1 73.75 89 THR B N 1
ATOM 5457 C CA . THR B 1 89 ? -46.25 -20.5 -17.828 1 73.75 89 THR B CA 1
ATOM 5458 C C . THR B 1 89 ? -45.594 -21.766 -17.281 1 73.75 89 THR B C 1
ATOM 5460 O O . THR B 1 89 ? -45.031 -22.562 -18.047 1 73.75 89 THR B O 1
ATOM 5463 N N . VAL B 1 90 ? -45.5 -21.812 -15.992 1 78.12 90 VAL B N 1
ATOM 5464 C CA . VAL B 1 90 ? -44.969 -23 -15.336 1 78.12 90 VAL B CA 1
ATOM 5465 C C . VAL B 1 90 ? -45.969 -23.453 -14.258 1 78.12 90 VAL B C 1
ATOM 5467 O O . VAL B 1 90 ? -46.562 -22.625 -13.578 1 78.12 90 VAL B O 1
ATOM 5470 N N . ALA B 1 91 ? -46.312 -24.75 -14.297 1 85.12 91 ALA B N 1
ATOM 5471 C CA . ALA B 1 91 ? -47.125 -25.328 -13.234 1 85.12 91 ALA B CA 1
ATOM 5472 C C . ALA B 1 91 ? -46.281 -25.953 -12.141 1 85.12 91 ALA B C 1
ATOM 5474 O O . ALA B 1 91 ? -45.188 -26.484 -12.422 1 85.12 91 ALA B O 1
ATOM 5475 N N . PHE B 1 92 ? -46.781 -25.828 -10.891 1 90.38 92 PHE B N 1
ATOM 5476 C CA . PHE B 1 92 ? -46.094 -26.406 -9.734 1 90.38 92 PHE B CA 1
ATOM 5477 C C . PHE B 1 92 ? -46.938 -27.516 -9.125 1 90.38 92 PHE B C 1
ATOM 5479 O O . PHE B 1 92 ? -48.156 -27.406 -9.055 1 90.38 92 PHE B O 1
ATOM 5486 N N . THR B 1 93 ? -46.281 -28.516 -8.727 1 93.56 93 THR B N 1
ATOM 5487 C CA . THR B 1 93 ? -46.969 -29.438 -7.836 1 93.56 93 THR B CA 1
ATOM 5488 C C . THR B 1 93 ? -47.281 -28.781 -6.492 1 93.56 93 THR B C 1
ATOM 5490 O O . THR B 1 93 ? -46.688 -27.75 -6.156 1 93.56 93 THR B O 1
ATOM 5493 N N . LYS B 1 94 ? -48.281 -29.344 -5.785 1 94.94 94 LYS B N 1
ATOM 5494 C CA . LYS B 1 94 ? -48.594 -28.812 -4.465 1 94.94 94 LYS B CA 1
ATOM 5495 C C . LYS B 1 94 ? -47.375 -28.844 -3.545 1 94.94 94 LYS B C 1
ATOM 5497 O O . LYS B 1 94 ? -47.156 -27.891 -2.795 1 94.94 94 LYS B O 1
ATOM 5502 N N . GLU B 1 95 ? -46.656 -29.891 -3.686 1 96 95 GLU B N 1
ATOM 5503 C CA . GLU B 1 95 ? -45.469 -30.047 -2.85 1 96 95 GLU B CA 1
ATOM 5504 C C . GLU B 1 95 ? -44.406 -28.984 -3.184 1 96 95 GLU B C 1
ATOM 5506 O O . GLU B 1 95 ? -43.719 -28.484 -2.293 1 96 95 GLU B O 1
ATOM 5511 N N . ALA B 1 96 ? -44.281 -28.719 -4.453 1 95.31 96 ALA B N 1
ATOM 5512 C CA . ALA B 1 96 ? -43.344 -27.703 -4.898 1 95.31 96 ALA B CA 1
ATOM 5513 C C . ALA B 1 96 ? -43.75 -26.328 -4.387 1 95.31 96 ALA B C 1
ATOM 5515 O O . ALA B 1 96 ? -42.906 -25.547 -3.947 1 95.31 96 ALA B O 1
ATOM 5516 N N . ALA B 1 97 ? -45.031 -26.047 -4.477 1 94.44 97 ALA B N 1
ATOM 5517 C CA . ALA B 1 97 ? -45.562 -24.781 -3.979 1 94.44 97 ALA B CA 1
ATOM 5518 C C . ALA B 1 97 ? -45.312 -24.641 -2.477 1 94.44 97 ALA B C 1
ATOM 5520 O O . ALA B 1 97 ? -44.938 -23.578 -1.992 1 94.44 97 ALA B O 1
ATOM 5521 N N . ASP B 1 98 ? -45.594 -25.719 -1.801 1 96.06 98 ASP B N 1
ATOM 5522 C CA . ASP B 1 98 ? -45.375 -25.734 -0.358 1 96.06 98 ASP B CA 1
ATOM 5523 C C . ASP B 1 98 ? -43.906 -25.5 -0.028 1 96.06 98 ASP B C 1
ATOM 5525 O O . ASP B 1 98 ? -43.562 -24.812 0.941 1 96.06 98 ASP B O 1
ATOM 5529 N N . TYR B 1 99 ? -43.062 -26.125 -0.789 1 95.94 99 TYR B N 1
ATOM 5530 C CA . TYR B 1 99 ? -41.625 -25.984 -0.601 1 95.94 99 TYR B CA 1
ATOM 5531 C C . TYR B 1 99 ? -41.188 -24.531 -0.767 1 95.94 99 TYR B C 1
ATOM 5533 O O . TYR B 1 99 ? -40.438 -24.016 0.048 1 95.94 99 TYR B O 1
ATOM 5541 N N . LEU B 1 100 ? -41.625 -23.875 -1.756 1 95.19 100 LEU B N 1
ATOM 5542 C CA . LEU B 1 100 ? -41.312 -22.469 -2.014 1 95.19 100 LEU B CA 1
ATOM 5543 C C . LEU B 1 100 ? -41.812 -21.578 -0.888 1 95.19 100 LEU B C 1
ATOM 5545 O O . LEU B 1 100 ? -41.125 -20.625 -0.498 1 95.19 100 LEU B O 1
ATOM 5549 N N . GLU B 1 101 ? -43 -21.859 -0.439 1 94.69 101 GLU B N 1
ATOM 5550 C CA . GLU B 1 101 ? -43.531 -21.125 0.703 1 94.69 101 GLU B CA 1
ATOM 5551 C C . GLU B 1 101 ? -42.656 -21.281 1.932 1 94.69 101 GLU B C 1
ATOM 5553 O O . GLU B 1 101 ? -42.438 -20.328 2.688 1 94.69 101 GLU B O 1
ATOM 5558 N N . GLY B 1 102 ? -42.219 -22.484 2.053 1 94.56 102 GLY B N 1
ATOM 5559 C CA . GLY B 1 102 ? -41.312 -22.766 3.166 1 94.56 102 GLY B CA 1
ATOM 5560 C C . GLY B 1 102 ? -40 -22.031 3.08 1 94.56 102 GLY B C 1
ATOM 5561 O O . GLY B 1 102 ? -39.375 -21.766 4.102 1 94.56 102 GLY B O 1
ATOM 5562 N N . LEU B 1 103 ? -39.625 -21.672 1.859 1 94.62 103 LEU B N 1
ATOM 5563 C CA . LEU B 1 103 ? -38.375 -20.906 1.642 1 94.62 103 LEU B CA 1
ATOM 5564 C C . LEU B 1 103 ? -38.656 -19.406 1.748 1 94.62 103 LEU B C 1
ATOM 5566 O O . LEU B 1 103 ? -37.75 -18.609 1.522 1 94.62 103 LEU B O 1
ATOM 5570 N N . ASP B 1 104 ? -39.906 -19.047 2.033 1 92.75 104 ASP B N 1
ATOM 5571 C CA . ASP B 1 104 ? -40.375 -17.656 2.164 1 92.75 104 ASP B CA 1
ATOM 5572 C C . ASP B 1 104 ? -40.312 -16.938 0.82 1 92.75 104 ASP B C 1
ATOM 5574 O O . ASP B 1 104 ? -39.969 -15.75 0.761 1 92.75 104 ASP B O 1
ATOM 5578 N N . THR B 1 105 ? -40.438 -17.672 -0.217 1 94.44 105 THR B N 1
ATOM 5579 C CA . THR B 1 105 ? -40.531 -17.078 -1.54 1 94.44 105 THR B CA 1
ATOM 5580 C C . THR B 1 105 ? -41.781 -16.203 -1.647 1 94.44 105 THR B C 1
ATOM 5582 O O . THR B 1 105 ? -42.906 -16.672 -1.36 1 94.44 105 THR B O 1
ATOM 5585 N N . GLN B 1 106 ? -41.594 -15.07 -2.105 1 92.56 106 GLN B N 1
ATOM 5586 C CA . GLN B 1 106 ? -42.719 -14.133 -2.172 1 92.56 106 GLN B CA 1
ATOM 5587 C C . GLN B 1 106 ? -43.375 -14.156 -3.545 1 92.56 106 GLN B C 1
ATOM 5589 O O . GLN B 1 106 ? -44.594 -14.078 -3.648 1 92.56 106 GLN B O 1
ATOM 5594 N N . THR B 1 107 ? -42.5 -14.172 -4.543 1 92.81 107 THR B N 1
ATOM 5595 C CA . THR B 1 107 ? -43.062 -14.156 -5.895 1 92.81 107 THR B CA 1
ATOM 5596 C C . THR B 1 107 ? -42.312 -15.133 -6.797 1 92.81 107 THR B C 1
ATOM 5598 O O . THR B 1 107 ? -41.125 -15.414 -6.574 1 92.81 107 THR B O 1
ATOM 5601 N N . THR B 1 108 ? -43.031 -15.734 -7.672 1 92 108 THR B N 1
ATOM 5602 C CA . THR B 1 108 ? -42.438 -16.5 -8.773 1 92 108 THR B CA 1
ATOM 5603 C C . THR B 1 108 ? -42.938 -15.961 -10.117 1 92 108 THR B C 1
ATOM 5605 O O . THR B 1 108 ? -44.094 -15.539 -10.242 1 92 108 THR B O 1
ATOM 5608 N N . SER B 1 109 ? -42.031 -15.875 -11.016 1 89.88 109 SER B N 1
ATOM 5609 C CA . SER B 1 109 ? -42.375 -15.43 -12.367 1 89.88 109 SER B CA 1
ATOM 5610 C C . SER B 1 109 ? -41.656 -16.266 -13.422 1 89.88 109 SER B C 1
ATOM 5612 O O . SER B 1 109 ? -40.688 -16.969 -13.109 1 89.88 109 SER B O 1
ATOM 5614 N N . VAL B 1 110 ? -42.219 -16.219 -14.586 1 88.38 110 VAL B N 1
ATOM 5615 C CA . VAL B 1 110 ? -41.594 -16.891 -15.719 1 88.38 110 VAL B CA 1
ATOM 5616 C C . VAL B 1 110 ? -41.219 -15.859 -16.781 1 88.38 110 VAL B C 1
ATOM 5618 O O . VAL B 1 110 ? -41.938 -14.914 -17.031 1 88.38 110 VAL B O 1
ATOM 5621 N N . CYS B 1 111 ? -40.031 -16.031 -17.281 1 85.75 111 CYS B N 1
ATOM 5622 C CA . CYS B 1 111 ? -39.656 -15.133 -18.344 1 85.75 111 CYS B CA 1
ATOM 5623 C C . CYS B 1 111 ? -38.844 -15.867 -19.422 1 85.75 111 CYS B C 1
ATOM 5625 O O . CYS B 1 111 ? -38.312 -16.953 -19.156 1 85.75 111 CYS B O 1
ATOM 5627 N N . SER B 1 112 ? -38.875 -15.266 -20.719 1 83.38 112 SER B N 1
ATOM 5628 C CA . SER B 1 112 ? -38.094 -15.789 -21.844 1 83.38 112 SER B CA 1
ATOM 5629 C C . SER B 1 112 ? -37.125 -14.734 -22.375 1 83.38 112 SER B C 1
ATOM 5631 O O . SER B 1 112 ? -37.406 -14.062 -23.359 1 83.38 112 SER B O 1
ATOM 5633 N N . LEU B 1 113 ? -36.25 -14.305 -21.656 1 82 113 LEU B N 1
ATOM 5634 C CA . LEU B 1 113 ? -35.281 -13.297 -22.078 1 82 113 LEU B CA 1
ATOM 5635 C C . LEU B 1 113 ? -34.031 -13.945 -22.625 1 82 113 LEU B C 1
ATOM 5637 O O . LEU B 1 113 ? -33.406 -14.758 -21.953 1 82 113 LEU B O 1
ATOM 5641 N N . SER B 1 114 ? -33.75 -13.555 -23.844 1 79.75 114 SER B N 1
ATOM 5642 C CA . SER B 1 114 ? -32.562 -14.102 -24.484 1 79.75 114 SER B CA 1
ATOM 5643 C C . SER B 1 114 ? -31.281 -13.711 -23.719 1 79.75 114 SER B C 1
ATOM 5645 O O . SER B 1 114 ? -31.125 -12.555 -23.328 1 79.75 114 SER B O 1
ATOM 5647 N N . GLY B 1 115 ? -30.453 -14.672 -23.422 1 79.06 115 GLY B N 1
ATOM 5648 C CA . GLY B 1 115 ? -29.156 -14.398 -22.812 1 79.06 115 GLY B CA 1
ATOM 5649 C C . GLY B 1 115 ? -29.203 -14.398 -21.297 1 79.06 115 GLY B C 1
ATOM 5650 O O . GLY B 1 115 ? -28.172 -14.25 -20.641 1 79.06 115 GLY B O 1
ATOM 5651 N N . LEU B 1 116 ? -30.422 -14.562 -20.781 1 87.44 116 LEU B N 1
ATOM 5652 C CA . LEU B 1 116 ? -30.531 -14.594 -19.328 1 87.44 116 LEU B CA 1
ATOM 5653 C C . LEU B 1 116 ? -29.922 -15.859 -18.75 1 87.44 116 LEU B C 1
ATOM 5655 O O . LEU B 1 116 ? -30.266 -16.969 -19.172 1 87.44 116 LEU B O 1
ATOM 5659 N N . LEU B 1 117 ? -28.984 -15.703 -17.891 1 88.88 117 LEU B N 1
ATOM 5660 C CA . LEU B 1 117 ? -28.281 -16.828 -17.25 1 88.88 117 LEU B CA 1
ATOM 5661 C C . LEU B 1 117 ? -28.844 -17.078 -15.859 1 88.88 117 LEU B C 1
ATOM 5663 O O . LEU B 1 117 ? -29.391 -16.172 -15.227 1 88.88 117 LEU B O 1
ATOM 5667 N N . PRO B 1 118 ? -28.828 -18.281 -15.438 1 92.56 118 PRO B N 1
ATOM 5668 C CA . PRO B 1 118 ? -29.266 -18.547 -14.062 1 92.56 118 PRO B CA 1
ATOM 5669 C C . PRO B 1 118 ? -28.312 -17.969 -13.023 1 92.56 118 PRO B C 1
ATOM 5671 O O . PRO B 1 118 ? -27.141 -17.719 -13.312 1 92.56 118 PRO B O 1
ATOM 5674 N N . GLY B 1 119 ? -28.781 -17.75 -11.812 1 95 119 GLY B N 1
ATOM 5675 C CA . GLY B 1 119 ? -27.953 -17.25 -10.727 1 95 119 GLY B CA 1
ATOM 5676 C C . GLY B 1 119 ? -28.625 -16.156 -9.922 1 95 119 GLY B C 1
ATOM 5677 O O . GLY B 1 119 ? -29.844 -15.945 -10.047 1 95 119 GLY B O 1
ATOM 5678 N N . PRO B 1 120 ? -27.891 -15.516 -9.062 1 96 120 PRO B N 1
ATOM 5679 C CA . PRO B 1 120 ? -28.438 -14.43 -8.234 1 96 120 PRO B CA 1
ATOM 5680 C C . PRO B 1 120 ? -28.484 -13.102 -8.977 1 96 120 PRO B C 1
ATOM 5682 O O . PRO B 1 120 ? -27.516 -12.727 -9.648 1 96 120 PRO B O 1
ATOM 5685 N N . TYR B 1 121 ? -29.578 -12.414 -8.805 1 94.38 121 TYR B N 1
ATOM 5686 C CA . TYR B 1 121 ? -29.812 -11.109 -9.414 1 94.38 121 TYR B CA 1
ATOM 5687 C C . TYR B 1 121 ? -30.422 -10.141 -8.406 1 94.38 121 TYR B C 1
ATOM 5689 O O . TYR B 1 121 ? -30.891 -10.547 -7.344 1 94.38 121 TYR B O 1
ATOM 5697 N N . VAL B 1 122 ? -30.281 -8.898 -8.7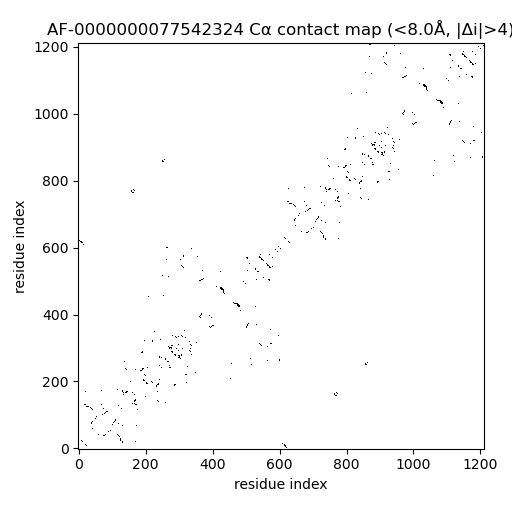19 1 92.56 122 VAL B N 1
ATOM 5698 C CA . VAL B 1 122 ? -31.047 -7.852 -8.047 1 92.56 122 VAL B CA 1
ATOM 5699 C C . VAL B 1 122 ? -31.859 -7.066 -9.078 1 92.56 122 VAL B C 1
ATOM 5701 O O . VAL B 1 122 ? -31.406 -6.836 -10.195 1 92.56 122 VAL B O 1
ATOM 5704 N N . TYR B 1 123 ? -33.062 -6.852 -8.727 1 91.19 123 TYR B N 1
ATOM 5705 C CA . TYR B 1 123 ? -33.938 -6.016 -9.531 1 91.19 123 TYR B CA 1
ATOM 5706 C C . TYR B 1 123 ? -33.938 -4.574 -9.039 1 91.19 123 TYR B C 1
ATOM 5708 O O . TYR B 1 123 ? -34.344 -4.293 -7.91 1 91.19 123 TYR B O 1
ATOM 5716 N N . VAL B 1 124 ? -33.312 -3.715 -9.836 1 84.19 124 VAL B N 1
ATOM 5717 C CA . VAL B 1 124 ? -33.188 -2.309 -9.469 1 84.19 124 VAL B CA 1
ATOM 5718 C C . VAL B 1 124 ? -33.438 -1.432 -10.695 1 84.19 124 VAL B C 1
ATOM 5720 O O . VAL B 1 124 ? -32.875 -1.681 -11.766 1 84.19 124 VAL B O 1
ATOM 5723 N N . ASN B 1 125 ? -34.281 -0.441 -10.586 1 77.81 125 ASN B N 1
ATOM 5724 C CA . ASN B 1 125 ? -34.594 0.491 -11.664 1 77.81 125 ASN B CA 1
ATOM 5725 C C . ASN B 1 125 ? -35.062 -0.241 -12.914 1 77.81 125 ASN B C 1
ATOM 5727 O O . ASN B 1 125 ? -34.562 0.011 -14.008 1 77.81 125 ASN B O 1
ATOM 5731 N N . GLN B 1 126 ? -35.875 -1.335 -12.703 1 81.31 126 GLN B N 1
ATOM 5732 C CA . GLN B 1 126 ? -36.531 -2.111 -13.758 1 81.31 126 GLN B CA 1
ATOM 5733 C C . GLN B 1 126 ? -35.5 -2.914 -14.562 1 81.31 126 GLN B C 1
ATOM 5735 O O . GLN B 1 126 ? -35.719 -3.221 -15.734 1 81.31 126 GLN B O 1
ATOM 5740 N N . GLN B 1 127 ? -34.438 -3.088 -13.945 1 85.62 127 GLN B N 1
ATOM 5741 C CA . GLN B 1 127 ? -33.406 -3.908 -14.57 1 85.62 127 GLN B CA 1
ATOM 5742 C C . GLN B 1 127 ? -33.062 -5.113 -13.703 1 85.62 127 GLN B C 1
ATOM 5744 O O . GLN B 1 127 ? -32.969 -4.992 -12.477 1 85.62 127 GLN B O 1
ATOM 5749 N N . LEU B 1 128 ? -33.031 -6.203 -14.336 1 90.12 128 LEU B N 1
ATOM 5750 C CA . LEU B 1 128 ? -32.469 -7.391 -13.703 1 90.12 128 LEU B CA 1
ATOM 5751 C C . LEU B 1 128 ? -30.953 -7.438 -13.867 1 90.12 128 LEU B C 1
ATOM 5753 O O . LEU B 1 128 ? -30.438 -7.59 -14.984 1 90.12 128 LEU B O 1
ATOM 5757 N N . ARG B 1 129 ? -30.203 -7.254 -12.734 1 90.44 129 ARG B N 1
ATOM 5758 C CA . ARG B 1 129 ? -28.75 -7.129 -12.797 1 90.44 129 ARG B CA 1
ATOM 5759 C C . ARG B 1 129 ? -28.078 -8.305 -12.109 1 90.44 129 ARG B C 1
ATOM 5761 O O . ARG B 1 129 ? -28.469 -8.695 -11.008 1 90.44 129 ARG B O 1
ATOM 5768 N N . HIS B 1 130 ? -27.109 -8.883 -12.766 1 92 130 HIS B N 1
ATOM 5769 C CA . HIS B 1 130 ? -26.312 -9.938 -12.156 1 92 130 HIS B CA 1
ATOM 5770 C C . HIS B 1 130 ? -25.578 -9.422 -10.914 1 92 130 HIS B C 1
ATOM 5772 O O . HIS B 1 130 ? -25.062 -8.305 -10.906 1 92 130 HIS B O 1
ATOM 5778 N N . VAL B 1 131 ? -25.547 -10.289 -9.938 1 94.06 131 VAL B N 1
ATOM 5779 C CA . VAL B 1 131 ? -24.969 -9.898 -8.656 1 94.06 131 VAL B CA 1
ATOM 5780 C C . VAL B 1 131 ? -23.562 -10.477 -8.539 1 94.06 131 VAL B C 1
ATOM 5782 O O . VAL B 1 131 ? -23.328 -11.633 -8.891 1 94.06 131 VAL B O 1
ATOM 5785 N N . TRP B 1 132 ? -22.641 -9.688 -8.086 1 95.88 132 TRP B N 1
ATOM 5786 C CA . TRP B 1 132 ? -21.266 -10.086 -7.758 1 95.88 132 TRP B CA 1
ATOM 5787 C C . TRP B 1 132 ? -21 -9.898 -6.27 1 95.88 132 TRP B C 1
ATOM 5789 O O . TRP B 1 132 ? -21.406 -8.891 -5.68 1 95.88 132 TRP B O 1
ATOM 5799 N N . LYS B 1 133 ? -20.359 -10.836 -5.648 1 97.38 133 LYS B N 1
ATOM 5800 C CA . LYS B 1 133 ? -19.984 -10.734 -4.238 1 97.38 133 LYS B CA 1
ATOM 5801 C C . LYS B 1 133 ? -18.672 -9.984 -4.07 1 97.38 133 LYS B C 1
ATOM 5803 O O . LYS B 1 133 ? -17.703 -10.25 -4.785 1 97.38 133 LYS B O 1
ATOM 5808 N N . LEU B 1 134 ? -18.656 -8.992 -3.193 1 96.94 134 LEU B N 1
ATOM 5809 C CA . LEU B 1 134 ? -17.438 -8.25 -2.904 1 96.94 134 LEU B CA 1
ATOM 5810 C C . LEU B 1 134 ? -16.672 -8.883 -1.745 1 96.94 134 LEU B C 1
ATOM 5812 O O . LEU B 1 134 ? -17.25 -9.133 -0.683 1 96.94 134 LEU B O 1
ATOM 5816 N N . VAL B 1 135 ? -15.375 -9.188 -1.988 1 98 135 VAL B N 1
ATOM 5817 C CA . VAL B 1 135 ? -14.516 -9.758 -0.958 1 98 135 VAL B CA 1
ATOM 5818 C C . VAL B 1 135 ? -13.211 -8.961 -0.865 1 98 135 VAL B C 1
ATOM 5820 O O . VAL B 1 135 ? -12.609 -8.625 -1.887 1 98 135 VAL B O 1
ATOM 5823 N N . ASP B 1 136 ? -12.789 -8.664 0.332 1 97.75 136 ASP B N 1
ATOM 5824 C CA . ASP B 1 136 ? -11.594 -7.859 0.553 1 97.75 136 ASP B CA 1
ATOM 5825 C C . ASP B 1 136 ? -10.328 -8.648 0.212 1 97.75 136 ASP B C 1
ATOM 5827 O O . ASP B 1 136 ? -10.227 -9.828 0.531 1 97.75 136 ASP B O 1
ATOM 5831 N N . ASP B 1 137 ? -9.352 -8.039 -0.467 1 98.38 137 ASP B N 1
ATOM 5832 C CA . ASP B 1 137 ? -7.992 -8.562 -0.55 1 98.38 137 ASP B CA 1
ATOM 5833 C C . ASP B 1 137 ? -7.219 -8.281 0.739 1 98.38 137 ASP B C 1
ATOM 5835 O O . ASP B 1 137 ? -6.223 -7.555 0.73 1 98.38 137 ASP B O 1
ATOM 5839 N N . SER B 1 138 ? -7.586 -8.938 1.781 1 97.31 138 SER B N 1
ATOM 5840 C CA . SER B 1 138 ? -7.129 -8.648 3.137 1 97.31 138 SER B CA 1
ATOM 5841 C C . SER B 1 138 ? -5.621 -8.852 3.268 1 97.31 138 SER B C 1
ATOM 5843 O O . SER B 1 138 ? -4.988 -8.273 4.156 1 97.31 138 SER B O 1
ATOM 5845 N N . ASN B 1 139 ? -5.012 -9.617 2.402 1 98.44 139 ASN B N 1
ATOM 5846 C CA . ASN B 1 139 ? -3.576 -9.875 2.473 1 98.44 139 ASN B CA 1
ATOM 5847 C C . ASN B 1 139 ? -2.805 -9.047 1.452 1 98.44 139 ASN B C 1
ATOM 5849 O O . ASN B 1 139 ? -1.608 -9.258 1.249 1 98.44 139 ASN B O 1
ATOM 5853 N N . GLY B 1 140 ? -3.492 -8.109 0.761 1 98.19 140 GLY B N 1
ATOM 5854 C CA . GLY B 1 140 ? -2.826 -7.227 -0.184 1 98.19 140 GLY B CA 1
ATOM 5855 C C . GLY B 1 140 ? -2.068 -7.973 -1.266 1 98.19 140 GLY B C 1
ATOM 5856 O O . GLY B 1 140 ? -0.906 -7.672 -1.539 1 98.19 140 GLY B O 1
ATOM 5857 N N . THR B 1 141 ? -2.705 -8.945 -1.863 1 98.75 141 THR B N 1
ATOM 5858 C CA . THR B 1 141 ? -2.01 -9.852 -2.768 1 98.75 141 THR B CA 1
ATOM 5859 C C . THR B 1 141 ? -1.971 -9.281 -4.184 1 98.75 141 THR B C 1
ATOM 5861 O O . THR B 1 141 ? -1.127 -9.672 -4.992 1 98.75 141 THR B O 1
ATOM 5864 N N . CYS B 1 142 ? -2.824 -8.328 -4.523 1 98.69 142 CYS B N 1
ATOM 5865 C CA . CYS B 1 142 ? -2.98 -7.922 -5.914 1 98.69 142 CYS B CA 1
ATOM 5866 C C . CYS B 1 142 ? -2.473 -6.504 -6.133 1 98.69 142 CYS B C 1
ATOM 5868 O O . CYS B 1 142 ? -2.555 -5.664 -5.234 1 98.69 142 CYS B O 1
ATOM 5870 N N . MET B 1 143 ? -1.928 -6.324 -7.332 1 98.06 143 MET B N 1
ATOM 5871 C CA . MET B 1 143 ? -1.691 -4.973 -7.84 1 98.06 143 MET B CA 1
ATOM 5872 C C . MET B 1 143 ? -3.002 -4.309 -8.25 1 98.06 143 MET B C 1
ATOM 5874 O O . MET B 1 143 ? -3.189 -3.111 -8.031 1 98.06 143 MET B O 1
ATOM 5878 N N . VAL B 1 144 ? -3.84 -5.098 -8.805 1 98.12 144 VAL B N 1
ATOM 5879 C CA . VAL B 1 144 ? -5.113 -4.617 -9.328 1 98.12 144 VAL B CA 1
ATOM 5880 C C . VAL B 1 144 ? -6.133 -5.758 -9.336 1 98.12 144 VAL B C 1
ATOM 5882 O O . VAL B 1 144 ? -5.773 -6.918 -9.562 1 98.12 144 VAL B O 1
ATOM 5885 N N . THR B 1 145 ? -7.32 -5.473 -8.945 1 98.38 145 THR B N 1
ATOM 5886 C CA . THR B 1 145 ? -8.461 -6.355 -9.156 1 98.38 145 THR B CA 1
ATOM 5887 C C . THR B 1 145 ? -9.336 -5.844 -10.297 1 98.38 145 THR B C 1
ATOM 5889 O O . THR B 1 145 ? -9.125 -4.734 -10.797 1 98.38 145 THR B O 1
ATOM 5892 N N . LEU B 1 146 ? -10.203 -6.668 -10.75 1 97.88 146 LEU B N 1
ATOM 5893 C CA . LEU B 1 146 ? -10.82 -6.348 -12.031 1 97.88 146 LEU B CA 1
ATOM 5894 C C . LEU B 1 146 ? -12.32 -6.113 -11.867 1 97.88 146 LEU B C 1
ATOM 5896 O O . LEU B 1 146 ? -12.984 -6.816 -11.094 1 97.88 146 LEU B O 1
ATOM 5900 N N . LYS B 1 147 ? -12.828 -5.207 -12.617 1 93.69 147 LYS B N 1
ATOM 5901 C CA . LYS B 1 147 ? -14.258 -4.918 -12.703 1 93.69 147 LYS B CA 1
ATOM 5902 C C . LYS B 1 147 ? -14.984 -6 -13.492 1 93.69 147 LYS B C 1
ATOM 5904 O O . LYS B 1 147 ? -14.461 -6.516 -14.484 1 93.69 147 LYS B O 1
ATOM 5909 N N . PRO B 1 148 ? -16.203 -6.312 -13.016 1 90.06 148 PRO B N 1
ATOM 5910 C CA . PRO B 1 148 ? -17.016 -7.211 -13.844 1 90.06 148 PRO B CA 1
ATOM 5911 C C . PRO B 1 148 ? -17.203 -6.688 -15.266 1 90.06 148 PRO B C 1
ATOM 5913 O O . PRO B 1 148 ? -17.484 -5.504 -15.461 1 90.06 148 PRO B O 1
ATOM 5916 N N . ARG B 1 149 ? -17.031 -7.613 -16.234 1 86.31 149 ARG B N 1
ATOM 5917 C CA . ARG B 1 149 ? -17.219 -7.242 -17.641 1 86.31 149 ARG B CA 1
ATOM 5918 C C . ARG B 1 149 ? -18.656 -7.488 -18.078 1 86.31 149 ARG B C 1
ATOM 5920 O O . ARG B 1 149 ? -19.281 -8.484 -17.688 1 86.31 149 ARG B O 1
ATOM 5927 N N . SER B 1 150 ? -19.203 -6.648 -18.875 1 75.25 150 SER B N 1
ATOM 5928 C CA . SER B 1 150 ? -20.531 -6.836 -19.422 1 75.25 150 SER B CA 1
ATOM 5929 C C . SER B 1 150 ? -20.531 -7.863 -20.547 1 75.25 150 SER B C 1
ATOM 5931 O O . SER B 1 150 ? -21.516 -8.555 -20.781 1 75.25 150 SER B O 1
ATOM 5933 N N . SER B 1 151 ? -19.406 -7.836 -21.25 1 77.38 151 SER B N 1
ATOM 5934 C CA . SER B 1 151 ? -19.203 -8.781 -22.344 1 77.38 151 SER B CA 1
ATOM 5935 C C . SER B 1 151 ? -17.797 -9.391 -22.297 1 77.38 151 SER B C 1
ATOM 5937 O O . SER B 1 151 ? -16.844 -8.727 -21.875 1 77.38 151 SER B O 1
ATOM 5939 N N . ILE B 1 152 ? -17.734 -10.539 -22.75 1 77.56 152 ILE B N 1
ATOM 5940 C CA . ILE B 1 152 ? -16.469 -11.258 -22.734 1 77.56 152 ILE B CA 1
ATOM 5941 C C . ILE B 1 152 ? -15.461 -10.57 -23.656 1 77.56 152 ILE B C 1
ATOM 5943 O O . ILE B 1 152 ? -14.25 -10.672 -23.469 1 77.56 152 ILE B O 1
ATOM 5947 N N . SER B 1 153 ? -15.969 -9.789 -24.625 1 82.88 153 SER B N 1
ATOM 5948 C CA . SER B 1 153 ? -15.109 -9.141 -25.609 1 82.88 153 SER B CA 1
ATOM 5949 C C . SER B 1 153 ? -14.602 -7.801 -25.109 1 82.88 153 SER B C 1
ATOM 5951 O O . SER B 1 153 ? -13.688 -7.215 -25.688 1 82.88 153 SER B O 1
ATOM 5953 N N . ASP B 1 154 ? -15.211 -7.34 -23.984 1 87.94 154 ASP B N 1
ATOM 5954 C CA . ASP B 1 154 ? -14.773 -6.062 -23.422 1 87.94 154 ASP B CA 1
ATOM 5955 C C . ASP B 1 154 ? -13.383 -6.18 -22.812 1 87.94 154 ASP B C 1
ATOM 5957 O O . ASP B 1 154 ? -13.055 -7.195 -22.203 1 87.94 154 ASP B O 1
ATOM 5961 N N . PRO B 1 155 ? -12.578 -5.164 -23.047 1 93.19 155 PRO B N 1
ATOM 5962 C CA . PRO B 1 155 ? -11.312 -5.164 -22.312 1 93.19 155 PRO B CA 1
ATOM 5963 C C . PRO B 1 155 ? -11.508 -5.145 -20.797 1 93.19 155 PRO B C 1
ATOM 5965 O O . PRO B 1 155 ? -12.555 -4.695 -20.312 1 93.19 155 PRO B O 1
ATOM 5968 N N . PHE B 1 156 ? -10.562 -5.672 -20.141 1 97.19 156 PHE B N 1
ATOM 5969 C CA . PHE B 1 156 ? -10.609 -5.617 -18.688 1 97.19 156 PHE B CA 1
ATOM 5970 C C . PHE B 1 156 ? -10.422 -4.191 -18.188 1 97.19 156 PHE B C 1
ATOM 5972 O O . PHE B 1 156 ? -9.766 -3.381 -18.844 1 97.19 156 PHE B O 1
ATOM 5979 N N . GLU B 1 157 ? -11.055 -3.871 -17.062 1 95.19 157 GLU B N 1
ATOM 5980 C CA . GLU B 1 157 ? -10.891 -2.609 -16.344 1 95.19 157 GLU B CA 1
ATOM 5981 C C . GLU B 1 157 ? -10.594 -2.844 -14.867 1 95.19 157 GLU B C 1
ATOM 5983 O O . GLU B 1 157 ? -11.055 -3.826 -14.281 1 95.19 157 GLU B O 1
ATOM 5988 N N . SER B 1 158 ? -9.812 -1.974 -14.344 1 95.88 158 SER B N 1
ATOM 5989 C CA . SER B 1 158 ? -9.539 -2.051 -12.914 1 95.88 158 SER B CA 1
ATOM 5990 C C . SER B 1 158 ? -10.805 -1.825 -12.094 1 95.88 158 SER B C 1
ATOM 5992 O O . SER B 1 158 ? -11.633 -0.989 -12.445 1 95.88 158 SER B O 1
ATOM 5994 N N . PHE B 1 159 ? -10.977 -2.568 -10.984 1 95.38 159 PHE B N 1
ATOM 5995 C CA . PHE B 1 159 ? -12.086 -2.387 -10.055 1 95.38 159 PHE B CA 1
ATOM 5996 C C . PHE B 1 159 ? -11.805 -1.235 -9.094 1 95.38 159 PHE B C 1
ATOM 5998 O O . PHE B 1 159 ? -10.797 -1.243 -8.383 1 95.38 159 PHE B O 1
ATOM 6005 N N . PRO B 1 160 ? -12.656 -0.301 -8.945 1 91.88 160 PRO B N 1
ATOM 6006 C CA . PRO B 1 160 ? -12.297 0.955 -8.281 1 91.88 160 PRO B CA 1
ATOM 6007 C C . PRO B 1 160 ? -12.5 0.899 -6.77 1 91.88 160 PRO B C 1
ATOM 6009 O O . PRO B 1 160 ? -12.078 1.809 -6.051 1 91.88 160 PRO B O 1
ATOM 6012 N N . LEU B 1 161 ? -13.102 -0.106 -6.188 1 92.88 161 LEU B N 1
ATOM 6013 C CA . LEU B 1 161 ? -13.461 -0.094 -4.773 1 92.88 161 LEU B CA 1
ATOM 6014 C C . LEU B 1 161 ? -12.32 -0.619 -3.916 1 92.88 161 LEU B C 1
ATOM 6016 O O . LEU B 1 161 ? -11.641 -1.574 -4.297 1 92.88 161 LEU B O 1
ATOM 6020 N N . ARG B 1 162 ? -12.18 -0.064 -2.744 1 93.75 162 ARG B N 1
ATOM 6021 C CA . ARG B 1 162 ? -11.164 -0.451 -1.768 1 93.75 162 ARG B CA 1
ATOM 6022 C C . ARG B 1 162 ? -11.695 -1.52 -0.819 1 93.75 162 ARG B C 1
ATOM 6024 O O . ARG B 1 162 ? -12.906 -1.708 -0.706 1 93.75 162 ARG B O 1
ATOM 6031 N N . SER B 1 163 ? -10.75 -2.203 -0.154 1 95.12 163 SER B N 1
ATOM 6032 C CA . SER B 1 163 ? -11.102 -3.113 0.93 1 95.12 163 SER B CA 1
ATOM 6033 C C . SER B 1 163 ? -11.75 -2.365 2.092 1 95.12 163 SER B C 1
ATOM 6035 O O . SER B 1 163 ? -11.617 -1.145 2.201 1 95.12 163 SER B O 1
ATOM 6037 N N . SER B 1 164 ? -12.453 -3.072 2.945 1 92.81 164 SER B N 1
ATOM 6038 C CA . SER B 1 164 ? -13.211 -2.5 4.055 1 92.81 164 SER B CA 1
ATOM 6039 C C . SER B 1 164 ? -12.281 -1.843 5.074 1 92.81 164 SER B C 1
ATOM 6041 O O . SER B 1 164 ? -12.719 -0.987 5.852 1 92.81 164 SER B O 1
ATOM 6043 N N . ASP B 1 165 ? -11.016 -2.225 5.078 1 92.44 165 ASP B N 1
ATOM 6044 C CA . ASP B 1 165 ? -10.062 -1.626 6.008 1 92.44 165 ASP B CA 1
ATOM 6045 C C . ASP B 1 165 ? -9.297 -0.484 5.348 1 92.44 165 ASP B C 1
ATOM 6047 O O . ASP B 1 165 ? -8.328 0.026 5.914 1 92.44 165 ASP B O 1
ATOM 6051 N N . ASP B 1 166 ? -9.609 -0.163 4.105 1 91.94 166 ASP B N 1
ATOM 6052 C CA . ASP B 1 166 ? -9.117 1.005 3.383 1 91.94 166 ASP B CA 1
ATOM 6053 C C . ASP B 1 166 ? -7.656 0.823 2.979 1 91.94 166 ASP B C 1
ATOM 6055 O O . ASP B 1 166 ? -6.957 1.8 2.701 1 91.94 166 ASP B O 1
ATOM 6059 N N . GLN B 1 167 ? -7.148 -0.368 2.988 1 93.12 167 GLN B N 1
ATOM 6060 C CA . GLN B 1 167 ? -5.715 -0.552 2.77 1 93.12 167 GLN B CA 1
ATOM 6061 C C . GLN B 1 167 ? -5.441 -1.155 1.395 1 93.12 167 GLN B C 1
ATOM 6063 O O . GLN B 1 167 ? -4.422 -0.854 0.771 1 93.12 167 GLN B O 1
ATOM 6068 N N . PHE B 1 168 ? -6.332 -2.049 0.996 1 96.94 168 PHE B N 1
ATOM 6069 C CA . PHE B 1 168 ? -6.035 -2.816 -0.207 1 96.94 168 PHE B CA 1
ATOM 6070 C C . PHE B 1 168 ? -7.227 -2.814 -1.158 1 96.94 168 PHE B C 1
ATOM 6072 O O . PHE B 1 168 ? -8.086 -1.933 -1.087 1 96.94 168 PHE B O 1
ATOM 6079 N N . SER B 1 169 ? -7.211 -3.66 -2.188 1 96.88 169 SER B N 1
ATOM 6080 C CA . SER B 1 169 ? -8.266 -3.797 -3.184 1 96.88 169 SER B CA 1
ATOM 6081 C C . SER B 1 169 ? -9.383 -4.707 -2.686 1 96.88 169 SER B C 1
ATOM 6083 O O . SER B 1 169 ? -9.266 -5.309 -1.615 1 96.88 169 SER B O 1
ATOM 6085 N N . CYS B 1 170 ? -10.414 -4.652 -3.4 1 95.81 170 CYS B N 1
ATOM 6086 C CA . CYS B 1 170 ? -11.578 -5.52 -3.234 1 95.81 170 CYS B CA 1
ATOM 6087 C C . CYS B 1 170 ? -11.828 -6.34 -4.496 1 95.81 170 CYS B C 1
ATOM 6089 O O . CYS B 1 170 ? -11.703 -5.828 -5.609 1 95.81 170 CYS B O 1
ATOM 6091 N N . PHE B 1 171 ? -12.125 -7.668 -4.32 1 98.31 171 PHE B N 1
ATOM 6092 C CA . PHE B 1 171 ? -12.484 -8.5 -5.461 1 98.31 171 PHE B CA 1
ATOM 6093 C C . PHE B 1 171 ? -13.992 -8.484 -5.691 1 98.31 171 PHE B C 1
ATOM 6095 O O . PHE B 1 171 ? -14.773 -8.469 -4.738 1 98.31 171 PHE B O 1
ATOM 6102 N N . ALA B 1 172 ? -14.438 -8.484 -6.922 1 97.25 172 ALA B N 1
ATOM 6103 C CA . ALA B 1 172 ? -15.805 -8.781 -7.332 1 97.25 172 ALA B CA 1
ATOM 6104 C C . ALA B 1 172 ? -15.914 -10.188 -7.902 1 97.25 172 ALA B C 1
ATOM 6106 O O . ALA B 1 172 ? -15.445 -10.453 -9.016 1 97.25 172 ALA B O 1
ATOM 6107 N N . LEU B 1 173 ? -16.531 -11.078 -7.164 1 97.5 173 LEU B N 1
ATOM 6108 C CA . LEU B 1 173 ? -16.578 -12.484 -7.531 1 97.5 173 LEU B CA 1
ATOM 6109 C C . LEU B 1 173 ? -17.891 -12.828 -8.234 1 97.5 173 LEU B C 1
ATOM 6111 O O . LEU B 1 173 ? -18.969 -12.578 -7.691 1 97.5 173 LEU B O 1
ATOM 6115 N N . PRO B 1 174 ? -17.859 -13.414 -9.367 1 94.75 174 PRO B N 1
ATOM 6116 C CA . PRO B 1 174 ? -19.094 -13.898 -10 1 94.75 174 PRO B CA 1
ATOM 6117 C C . PRO B 1 174 ? -19.594 -15.211 -9.391 1 94.75 174 PRO B C 1
ATOM 6119 O O . PRO B 1 174 ? -18.797 -15.977 -8.836 1 94.75 174 PRO B O 1
ATOM 6122 N N . SER B 1 175 ? -20.906 -15.383 -9.531 1 95.12 175 SER B N 1
ATOM 6123 C CA . SER B 1 175 ? -21.484 -16.688 -9.227 1 95.12 175 SER B CA 1
ATOM 6124 C C . SER B 1 175 ? -20.953 -17.766 -10.172 1 95.12 175 SER B C 1
ATOM 6126 O O . SER B 1 175 ? -20.703 -17.484 -11.352 1 95.12 175 SER B O 1
ATOM 6128 N N . ARG B 1 176 ? -20.844 -18.953 -9.656 1 93 176 ARG B N 1
ATOM 6129 C CA . ARG B 1 176 ? -20.422 -20.078 -10.492 1 93 176 ARG B CA 1
ATOM 6130 C C . ARG B 1 176 ? -21.625 -20.766 -11.133 1 93 176 ARG B C 1
ATOM 6132 O O . ARG B 1 176 ? -21.469 -21.609 -12.016 1 93 176 ARG B O 1
ATOM 6139 N N . ILE B 1 177 ? -22.797 -20.406 -10.828 1 92.31 177 ILE B N 1
ATOM 6140 C CA . ILE B 1 177 ? -24.031 -21.062 -11.234 1 92.31 177 ILE B CA 1
ATOM 6141 C C . ILE B 1 177 ? -24.203 -20.969 -12.75 1 92.31 177 ILE B C 1
ATOM 6143 O O . ILE B 1 177 ? -24.516 -21.969 -13.406 1 92.31 177 ILE B O 1
ATOM 6147 N N . PRO B 1 178 ? -23.969 -19.812 -13.312 1 88.56 178 PRO B N 1
ATOM 6148 C CA . PRO B 1 178 ? -24.156 -19.719 -14.766 1 88.56 178 PRO B CA 1
ATOM 6149 C C . PRO B 1 178 ? -23.234 -20.672 -15.531 1 88.56 178 PRO B C 1
ATOM 6151 O O . PRO B 1 178 ? -23.562 -21.078 -16.641 1 88.56 178 PRO B O 1
ATOM 6154 N N . PHE B 1 179 ? -22.125 -21 -15.016 1 84.56 179 PHE B N 1
ATOM 6155 C CA . PHE B 1 179 ? -21.125 -21.797 -15.711 1 84.56 179 PHE B CA 1
ATOM 6156 C C . PHE B 1 179 ? -21.438 -23.281 -15.633 1 84.56 179 PHE B C 1
ATOM 6158 O O . PHE B 1 179 ? -20.875 -24.078 -16.375 1 84.56 179 PHE B O 1
ATOM 6165 N N . GLN B 1 180 ? -22.297 -23.594 -14.75 1 74.81 180 GLN B N 1
ATOM 6166 C CA . GLN B 1 180 ? -22.703 -24.984 -14.617 1 74.81 180 GLN B CA 1
ATOM 6167 C C . GLN B 1 180 ? -23.641 -25.391 -15.758 1 74.81 180 GLN B C 1
ATOM 6169 O O . GLN B 1 180 ? -23.781 -26.578 -16.062 1 74.81 180 GLN B O 1
ATOM 6174 N N . VAL B 1 181 ? -24.391 -24.5 -16.25 1 66.31 181 VAL B N 1
ATOM 6175 C CA . VAL B 1 181 ? -25.344 -24.797 -17.312 1 66.31 181 VAL B CA 1
ATOM 6176 C C . VAL B 1 181 ? -24.625 -24.766 -18.656 1 66.31 181 VAL B C 1
ATOM 6178 O O . VAL B 1 181 ? -24.906 -25.594 -19.531 1 66.31 181 VAL B O 1
ATOM 6181 N N . LYS B 1 182 ? -23.672 -23.828 -18.859 1 60.69 182 LYS B N 1
ATOM 6182 C CA . LYS B 1 182 ? -23.016 -23.609 -20.141 1 60.69 182 LYS B CA 1
ATOM 6183 C C . LYS B 1 182 ? -21.688 -24.359 -20.188 1 60.69 182 LYS B C 1
ATOM 6185 O O . LYS B 1 182 ? -20.656 -23.812 -19.766 1 60.69 182 LYS B O 1
ATOM 6190 N N . GLN B 1 183 ? -21.688 -25.75 -19.859 1 61.66 183 GLN B N 1
ATOM 6191 C CA . GLN B 1 183 ? -20.359 -26.328 -19.656 1 61.66 183 GLN B CA 1
ATOM 6192 C C . GLN B 1 183 ? -19.609 -26.484 -20.984 1 61.66 183 GLN B C 1
ATOM 6194 O O . GLN B 1 183 ? -19.922 -27.375 -21.766 1 61.66 183 GLN B O 1
ATOM 6199 N N . ALA B 1 184 ? -18.859 -25.484 -21.359 1 69.69 184 ALA B N 1
ATOM 6200 C CA . ALA B 1 184 ? -18.047 -25.672 -22.562 1 69.69 184 ALA B CA 1
ATOM 6201 C C . ALA B 1 184 ? -16.641 -26.156 -22.203 1 69.69 184 ALA B C 1
ATOM 6203 O O . ALA B 1 184 ? -15.969 -26.781 -23.031 1 69.69 184 ALA B O 1
ATOM 6204 N N . SER B 1 185 ? -16.281 -26.203 -20.938 1 89 185 SER B N 1
ATOM 6205 C CA . SER B 1 185 ? -14.922 -26.547 -20.516 1 89 185 SER B CA 1
ATOM 6206 C C . SER B 1 185 ? -14.883 -26.938 -19.031 1 89 185 SER B C 1
ATOM 6208 O O . SER B 1 185 ? -15.617 -26.359 -18.219 1 89 185 SER B O 1
ATOM 6210 N N . PRO B 1 186 ? -14.102 -27.969 -18.75 1 91.38 186 PRO B N 1
ATOM 6211 C CA . PRO B 1 186 ? -13.945 -28.328 -17.344 1 91.38 186 PRO B CA 1
ATOM 6212 C C . PRO B 1 186 ? -13.375 -27.188 -16.5 1 91.38 186 PRO B C 1
ATOM 6214 O O . PRO B 1 186 ? -13.391 -27.25 -15.273 1 91.38 186 PRO B O 1
ATOM 6217 N N . LEU B 1 187 ? -12.891 -26.156 -17.156 1 95 187 LEU B N 1
ATOM 6218 C CA . LEU B 1 187 ? -12.281 -25.062 -16.422 1 95 187 LEU B CA 1
ATOM 6219 C C . LEU B 1 187 ? -13.242 -23.875 -16.297 1 95 187 LEU B C 1
ATOM 6221 O O . LEU B 1 187 ? -12.938 -22.891 -15.625 1 95 187 LEU B O 1
ATOM 6225 N N . ALA B 1 188 ? -14.414 -24.031 -16.875 1 93.12 188 ALA B N 1
ATOM 6226 C CA . ALA B 1 188 ? -15.352 -22.922 -16.922 1 93.12 188 ALA B CA 1
ATOM 6227 C C . ALA B 1 188 ? -15.758 -22.5 -15.508 1 93.12 188 ALA B C 1
ATOM 6229 O O . ALA B 1 188 ? -16.125 -23.328 -14.68 1 93.12 188 ALA B O 1
ATOM 6230 N N . GLY B 1 189 ? -15.609 -21.203 -15.266 1 92.25 189 GLY B N 1
ATOM 6231 C CA . GLY B 1 189 ? -16.047 -20.656 -14 1 92.25 189 GLY B CA 1
ATOM 6232 C C . GLY B 1 189 ? -14.969 -20.656 -12.938 1 92.25 189 GLY B C 1
ATOM 6233 O O . GLY B 1 189 ? -15.141 -20.062 -11.875 1 92.25 189 GLY B O 1
ATOM 6234 N N . LEU B 1 190 ? -13.812 -21.344 -13.242 1 95.62 190 LEU B N 1
ATOM 6235 C CA . LEU B 1 190 ? -12.711 -21.281 -12.289 1 95.62 190 LEU B CA 1
ATOM 6236 C C . LEU B 1 190 ? -12.234 -19.844 -12.117 1 95.62 190 LEU B C 1
ATOM 6238 O O . LEU B 1 190 ? -12.164 -19.078 -13.094 1 95.62 190 LEU B O 1
ATOM 6242 N N . ARG B 1 191 ? -12.055 -19.453 -10.953 1 97.75 191 ARG B N 1
ATOM 6243 C CA . ARG B 1 191 ? -11.539 -18.125 -10.633 1 97.75 191 ARG B CA 1
ATOM 6244 C C . ARG B 1 191 ? -10.023 -18.172 -10.43 1 97.75 191 ARG B C 1
ATOM 6246 O O . ARG B 1 191 ? -9.531 -18.922 -9.578 1 97.75 191 ARG B O 1
ATOM 6253 N N . ILE B 1 192 ? -9.266 -17.328 -11.156 1 98.75 192 ILE B N 1
ATOM 6254 C CA . ILE B 1 192 ? -7.812 -17.312 -11.039 1 98.75 192 ILE B CA 1
ATOM 6255 C C . ILE B 1 192 ? -7.312 -15.891 -10.828 1 98.75 192 ILE B C 1
ATOM 6257 O O . ILE B 1 192 ? -8.062 -14.93 -11.016 1 98.75 192 ILE B O 1
ATOM 6261 N N . VAL B 1 193 ? -6.133 -15.727 -10.344 1 98.88 193 VAL B N 1
ATOM 6262 C CA . VAL B 1 193 ? -5.34 -14.508 -10.398 1 98.88 193 VAL B CA 1
ATOM 6263 C C . VAL B 1 193 ? -4.043 -14.773 -11.164 1 98.88 193 VAL B C 1
ATOM 6265 O O . VAL B 1 193 ? -3.598 -15.914 -11.273 1 98.88 193 VAL B O 1
ATOM 6268 N N . ILE B 1 194 ? -3.479 -13.734 -11.797 1 98.94 194 ILE B N 1
ATOM 6269 C CA . ILE B 1 194 ? -2.273 -13.906 -12.602 1 98.94 194 ILE B CA 1
ATOM 6270 C C . ILE B 1 194 ? -1.204 -12.914 -12.148 1 98.94 194 ILE B C 1
ATOM 6272 O O . ILE B 1 194 ? -1.52 -11.797 -11.75 1 98.94 194 ILE B O 1
ATOM 6276 N N . LYS B 1 195 ? 0.077 -13.367 -12.172 1 98.75 195 LYS B N 1
ATOM 6277 C CA . LYS B 1 195 ? 1.201 -12.516 -11.805 1 98.75 195 LYS B CA 1
ATOM 6278 C C . LYS B 1 195 ? 1.261 -11.273 -12.688 1 98.75 195 LYS B C 1
ATOM 6280 O O . LYS B 1 195 ? 1.049 -11.352 -13.898 1 98.75 195 LYS B O 1
ATOM 6285 N N . ASP B 1 196 ? 1.64 -10.102 -12.164 1 98.88 196 ASP B N 1
ATOM 6286 C CA . ASP B 1 196 ? 1.504 -8.82 -12.844 1 98.88 196 ASP B CA 1
ATOM 6287 C C . ASP B 1 196 ? 2.607 -8.633 -13.883 1 98.88 196 ASP B C 1
ATOM 6289 O O . ASP B 1 196 ? 2.734 -7.555 -14.469 1 98.88 196 ASP B O 1
ATOM 6293 N N . ASN B 1 197 ? 3.455 -9.578 -14.125 1 98.81 197 ASN B N 1
ATOM 6294 C CA . ASN B 1 197 ? 4.34 -9.516 -15.289 1 98.81 197 ASN B CA 1
ATOM 6295 C C . ASN B 1 197 ? 3.73 -10.219 -16.5 1 98.81 197 ASN B C 1
ATOM 6297 O O . ASN B 1 197 ? 4.375 -10.344 -17.531 1 98.81 197 ASN B O 1
ATOM 6301 N N . ILE B 1 198 ? 2.516 -10.695 -16.359 1 98.88 198 ILE B N 1
ATOM 6302 C CA . ILE B 1 198 ? 1.749 -11.281 -17.453 1 98.88 198 ILE B CA 1
ATOM 6303 C C . ILE B 1 198 ? 0.751 -10.258 -17.984 1 98.88 198 ILE B C 1
ATOM 6305 O O . ILE B 1 198 ? -0.1 -9.766 -17.25 1 98.88 198 ILE B O 1
ATOM 6309 N N . HIS B 1 199 ? 0.784 -10 -19.266 1 98.81 199 HIS B N 1
ATOM 6310 C CA . HIS B 1 199 ? -0.047 -8.953 -19.859 1 98.81 199 HIS B CA 1
ATOM 6311 C C . HIS B 1 199 ? -1.518 -9.359 -19.859 1 98.81 199 HIS B C 1
ATOM 6313 O O . HIS B 1 199 ? -1.848 -10.516 -20.109 1 98.81 199 HIS B O 1
ATOM 6319 N N . LEU B 1 200 ? -2.359 -8.508 -19.562 1 98.69 200 LEU B N 1
ATOM 6320 C CA . LEU B 1 200 ? -3.812 -8.617 -19.641 1 98.69 200 LEU B CA 1
ATOM 6321 C C . LEU B 1 200 ? -4.402 -7.438 -20.422 1 98.69 200 LEU B C 1
ATOM 6323 O O . LEU B 1 200 ? -4.117 -6.281 -20.109 1 98.69 200 LEU B O 1
ATOM 6327 N N . GLN B 1 201 ? -5.199 -7.738 -21.406 1 98.25 201 GLN B N 1
ATOM 6328 C CA . GLN B 1 201 ? -5.762 -6.695 -22.25 1 98.25 201 GLN B CA 1
ATOM 6329 C C . GLN B 1 201 ? -6.516 -5.656 -21.422 1 98.25 201 GLN B C 1
ATOM 6331 O O . GLN B 1 201 ? -7.367 -6.012 -20.609 1 98.25 201 GLN B O 1
ATOM 6336 N N . GLY B 1 202 ? -6.199 -4.363 -21.625 1 97.94 202 GLY B N 1
ATOM 6337 C CA . GLY B 1 202 ? -6.895 -3.268 -20.969 1 97.94 202 GLY B CA 1
ATOM 6338 C C . GLY B 1 202 ? -6.266 -2.861 -19.641 1 97.94 202 GLY B C 1
ATOM 6339 O O . GLY B 1 202 ? -6.652 -1.854 -19.047 1 97.94 202 GLY B O 1
ATOM 6340 N N . ILE B 1 203 ? -5.27 -3.59 -19.188 1 98.44 203 ILE B N 1
ATOM 6341 C CA . ILE B 1 203 ? -4.672 -3.336 -17.875 1 98.44 203 ILE B CA 1
ATOM 6342 C C . ILE B 1 203 ? -3.184 -3.045 -18.047 1 98.44 203 ILE B C 1
ATOM 6344 O O . ILE B 1 203 ? -2.5 -3.697 -18.828 1 98.44 203 ILE B O 1
ATOM 6348 N N . ARG B 1 204 ? -2.658 -2.076 -17.359 1 98.31 204 ARG B N 1
ATOM 6349 C CA . ARG B 1 204 ? -1.223 -1.813 -17.312 1 98.31 204 ARG B CA 1
ATOM 6350 C C . ARG B 1 204 ? -0.483 -2.912 -16.562 1 98.31 204 ARG B C 1
ATOM 6352 O O . ARG B 1 204 ? -1.052 -3.557 -15.68 1 98.31 204 ARG B O 1
ATOM 6359 N N . THR B 1 205 ? 0.683 -3.141 -16.938 1 98.5 205 THR B N 1
ATOM 6360 C CA . THR B 1 205 ? 1.59 -4.059 -16.25 1 98.5 205 THR B CA 1
ATOM 6361 C C . THR B 1 205 ? 2.648 -3.291 -15.469 1 98.5 205 THR B C 1
ATOM 6363 O O . THR B 1 205 ? 3.189 -2.295 -15.953 1 98.5 205 THR B O 1
ATOM 6366 N N . SER B 1 206 ? 2.908 -3.746 -14.242 1 97.81 206 SER B N 1
ATOM 6367 C CA . SER B 1 206 ? 3.842 -2.977 -13.422 1 97.81 206 SER B CA 1
ATOM 6368 C C . SER B 1 206 ? 5.172 -3.707 -13.266 1 97.81 206 SER B C 1
ATOM 6370 O O . SER B 1 206 ? 6.195 -3.086 -12.984 1 97.81 206 SER B O 1
ATOM 6372 N N . VAL B 1 207 ? 5.117 -5.062 -13.312 1 98.31 207 VAL B N 1
ATOM 6373 C CA . VAL B 1 207 ? 6.27 -5.91 -13.023 1 98.31 207 VAL B CA 1
ATOM 6374 C C . VAL B 1 207 ? 6.859 -5.539 -11.664 1 98.31 207 VAL B C 1
ATOM 6376 O O . VAL B 1 207 ? 8.078 -5.605 -11.469 1 98.31 207 VAL B O 1
ATOM 6379 N N . GLY B 1 208 ? 6.039 -5.012 -10.773 1 97.88 208 GLY B N 1
ATOM 6380 C CA . GLY B 1 208 ? 6.465 -4.629 -9.438 1 97.88 208 GLY B CA 1
ATOM 6381 C C . GLY B 1 208 ? 7.32 -3.379 -9.414 1 97.88 208 GLY B C 1
ATOM 6382 O O . GLY B 1 208 ? 8.125 -3.182 -8.5 1 97.88 208 GLY B O 1
ATOM 6383 N N . ASN B 1 209 ? 7.289 -2.562 -10.43 1 98.31 209 ASN B N 1
ATOM 6384 C CA . ASN B 1 209 ? 8.125 -1.376 -10.578 1 98.31 209 ASN B CA 1
ATOM 6385 C C . ASN B 1 209 ? 7.316 -0.181 -11.078 1 98.31 209 ASN B C 1
ATOM 6387 O O . ASN B 1 209 ? 6.707 -0.242 -12.148 1 98.31 209 ASN B O 1
ATOM 6391 N N . ARG B 1 210 ? 7.312 0.938 -10.305 1 97.62 210 ARG B N 1
ATOM 6392 C CA . ARG B 1 210 ? 6.512 2.119 -10.617 1 97.62 210 ARG B CA 1
ATOM 6393 C C . ARG B 1 210 ? 6.961 2.748 -11.938 1 97.62 210 ARG B C 1
ATOM 6395 O O . ARG B 1 210 ? 6.133 3.234 -12.711 1 97.62 210 ARG B O 1
ATOM 6402 N N . ALA B 1 211 ? 8.297 2.867 -12.164 1 98.12 211 ALA B N 1
ATOM 6403 C CA . ALA B 1 211 ? 8.797 3.439 -13.414 1 98.12 211 ALA B CA 1
ATOM 6404 C C . ALA B 1 211 ? 8.281 2.662 -14.617 1 98.12 211 ALA B C 1
ATOM 6406 O O . ALA B 1 211 ? 7.867 3.256 -15.617 1 98.12 211 ALA B O 1
ATOM 6407 N N . PHE B 1 212 ? 8.32 1.305 -14.516 1 98.5 212 PHE B N 1
ATOM 6408 C CA . PHE B 1 212 ? 7.801 0.475 -15.602 1 98.5 212 PHE B CA 1
ATOM 6409 C C . PHE B 1 212 ? 6.312 0.736 -15.812 1 98.5 212 PHE B C 1
ATOM 6411 O O . PHE B 1 212 ? 5.867 0.917 -16.953 1 98.5 212 PHE B O 1
ATOM 6418 N N . TYR B 1 213 ? 5.539 0.777 -14.734 1 98.31 213 TYR B N 1
ATOM 6419 C CA . TYR B 1 213 ? 4.105 1.052 -14.781 1 98.31 213 TYR B CA 1
ATOM 6420 C C . TYR B 1 213 ? 3.826 2.363 -15.508 1 98.31 213 TYR B C 1
ATOM 6422 O O . TYR B 1 213 ? 2.891 2.451 -16.297 1 98.31 213 TYR B O 1
ATOM 6430 N N . ASN B 1 214 ? 4.617 3.391 -15.273 1 97.31 214 ASN B N 1
ATOM 6431 C CA . ASN B 1 214 ? 4.391 4.727 -15.812 1 97.31 214 ASN B CA 1
ATOM 6432 C C . ASN B 1 214 ? 4.871 4.832 -17.266 1 97.31 214 ASN B C 1
ATOM 6434 O O . ASN B 1 214 ? 4.547 5.793 -17.953 1 97.31 214 ASN B O 1
ATOM 6438 N N . THR B 1 215 ? 5.641 3.92 -17.703 1 98.19 215 THR B N 1
ATOM 6439 C CA . THR B 1 215 ? 6.258 3.979 -19.031 1 98.19 215 THR B CA 1
ATOM 6440 C C . THR B 1 215 ? 5.289 3.479 -20.094 1 98.19 215 THR B C 1
ATOM 6442 O O . THR B 1 215 ? 5.285 3.984 -21.219 1 98.19 215 THR B O 1
ATOM 6445 N N . TYR B 1 216 ? 4.469 2.494 -19.781 1 98.06 216 TYR B N 1
ATOM 6446 C CA . TYR B 1 216 ? 3.688 1.816 -20.812 1 98.06 216 TYR B CA 1
ATOM 6447 C C . TYR B 1 216 ? 2.195 2.033 -20.594 1 98.06 216 TYR B C 1
ATOM 6449 O O . TYR B 1 216 ? 1.729 2.084 -19.453 1 98.06 216 TYR B O 1
ATOM 6457 N N . PRO B 1 217 ? 1.396 2.148 -21.625 1 97.44 217 PRO B N 1
ATOM 6458 C CA . PRO B 1 217 ? -0.064 2.215 -21.531 1 97.44 217 PRO B CA 1
ATOM 6459 C C . PRO B 1 217 ? -0.699 0.855 -21.25 1 97.44 217 PRO B C 1
ATOM 6461 O O . PRO B 1 217 ? 0.002 -0.159 -21.203 1 97.44 217 PRO B O 1
ATOM 6464 N N . PRO B 1 218 ? -2.006 0.801 -20.969 1 97.75 218 PRO B N 1
ATOM 6465 C CA . PRO B 1 218 ? -2.676 -0.499 -20.875 1 97.75 218 PRO B CA 1
ATOM 6466 C C . PRO B 1 218 ? -2.436 -1.37 -22.109 1 97.75 218 PRO B C 1
ATOM 6468 O O . PRO B 1 218 ? -2.314 -0.852 -23.219 1 97.75 218 PRO B O 1
ATOM 6471 N N . ARG B 1 219 ? -2.393 -2.627 -21.859 1 97.88 219 ARG B N 1
ATOM 6472 C CA . ARG B 1 219 ? -2.029 -3.541 -22.938 1 97.88 219 ARG B CA 1
ATOM 6473 C C . ARG B 1 219 ? -3.193 -3.732 -23.906 1 97.88 219 ARG B C 1
ATOM 6475 O O . ARG B 1 219 ? -4.352 -3.809 -23.484 1 97.88 219 ARG B O 1
ATOM 6482 N N . ASP B 1 220 ? -2.869 -3.959 -25.203 1 96.56 220 ASP B N 1
ATOM 6483 C CA . ASP B 1 220 ? -3.877 -4.145 -26.234 1 96.56 220 ASP B CA 1
ATOM 6484 C C . ASP B 1 220 ? -4.316 -5.602 -26.328 1 96.56 220 ASP B C 1
ATOM 6486 O O . ASP B 1 220 ? -5.383 -5.906 -26.875 1 96.56 220 ASP B O 1
ATOM 6490 N N . THR B 1 221 ? -3.479 -6.449 -25.859 1 96.75 221 THR B N 1
ATOM 6491 C CA . THR B 1 221 ? -3.771 -7.875 -25.906 1 96.75 221 THR B CA 1
ATOM 6492 C C . THR B 1 221 ? -3.361 -8.562 -24.609 1 96.75 221 THR B C 1
ATOM 6494 O O . THR B 1 221 ? -2.525 -8.047 -23.875 1 96.75 221 THR B O 1
ATOM 6497 N N . SER B 1 222 ? -3.994 -9.664 -24.359 1 98.06 222 SER B N 1
ATOM 6498 C CA . SER B 1 222 ? -3.574 -10.531 -23.266 1 98.06 222 SER B CA 1
ATOM 6499 C C . SER B 1 222 ? -2.463 -11.477 -23.703 1 98.06 222 SER B C 1
ATOM 6501 O O . SER B 1 222 ? -2.322 -11.766 -24.891 1 98.06 222 SER B O 1
ATOM 6503 N N . ALA B 1 223 ? -1.639 -11.891 -22.75 1 98.69 223 ALA B N 1
ATOM 6504 C CA . ALA B 1 223 ? -0.661 -12.938 -23.031 1 98.69 223 ALA B CA 1
ATOM 6505 C C . ALA B 1 223 ? -1.335 -14.172 -23.625 1 98.69 223 ALA B C 1
ATOM 6507 O O . ALA B 1 223 ? -2.482 -14.477 -23.297 1 98.69 223 ALA B O 1
ATOM 6508 N N . GLU B 1 224 ? -0.637 -14.922 -24.484 1 98.19 224 GLU B N 1
ATOM 6509 C CA . GLU B 1 224 ? -1.193 -16.094 -25.156 1 98.19 224 GLU B CA 1
ATOM 6510 C C . GLU B 1 224 ? -1.66 -17.141 -24.156 1 98.19 224 GLU B C 1
ATOM 6512 O O . GLU B 1 224 ? -2.719 -17.75 -24.328 1 98.19 224 GLU B O 1
ATOM 6517 N N . CYS B 1 225 ? -0.867 -17.375 -23.109 1 98.25 225 CYS B N 1
ATOM 6518 C CA . CYS B 1 225 ? -1.213 -18.375 -22.109 1 98.25 225 CYS B CA 1
ATOM 6519 C C . CYS B 1 225 ? -2.492 -17.984 -21.375 1 98.25 225 CYS B C 1
ATOM 6521 O O . CYS B 1 225 ? -3.205 -18.859 -20.859 1 98.25 225 CYS B O 1
ATOM 6523 N N . ILE B 1 226 ? -2.814 -16.703 -21.234 1 98.38 226 ILE B N 1
ATOM 6524 C CA . ILE B 1 226 ? -4.023 -16.234 -20.562 1 98.38 226 ILE B CA 1
ATOM 6525 C C . ILE B 1 226 ? -5.199 -16.266 -21.531 1 98.38 226 ILE B C 1
ATOM 6527 O O . ILE B 1 226 ? -6.312 -16.641 -21.156 1 98.38 226 ILE B O 1
ATOM 6531 N N . SER B 1 227 ? -4.961 -15.875 -22.812 1 97 227 SER B N 1
ATOM 6532 C CA . SER B 1 227 ? -6.008 -15.938 -23.828 1 97 227 SER B CA 1
ATOM 6533 C C . SER B 1 227 ? -6.602 -17.344 -23.922 1 97 227 SER B C 1
ATOM 6535 O O . SER B 1 227 ? -7.816 -17.5 -24.047 1 97 227 SER B O 1
ATOM 6537 N N . LYS B 1 228 ? -5.766 -18.312 -23.844 1 95.94 228 LYS B N 1
ATOM 6538 C CA . LYS B 1 228 ? -6.219 -1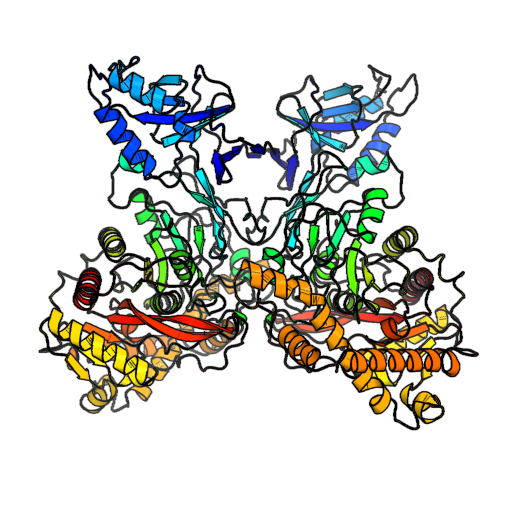9.703 -23.859 1 95.94 228 LYS B CA 1
ATOM 6539 C C . LYS B 1 228 ? -7.203 -19.984 -22.734 1 95.94 228 LYS B C 1
ATOM 6541 O O . LYS B 1 228 ? -8.219 -20.641 -22.938 1 95.94 228 LYS B O 1
ATOM 6546 N N . LEU B 1 229 ? -6.914 -19.5 -21.562 1 96.69 229 LEU B N 1
ATOM 6547 C CA . LEU B 1 229 ? -7.766 -19.719 -20.406 1 96.69 229 LEU B CA 1
ATOM 6548 C C . LEU B 1 229 ? -9.086 -18.969 -20.547 1 96.69 229 LEU B C 1
ATOM 6550 O O . LEU B 1 229 ? -10.141 -19.484 -20.188 1 96.69 229 LEU B O 1
ATOM 6554 N N . LEU B 1 230 ? -8.977 -17.766 -21.016 1 95.19 230 LEU B N 1
ATOM 6555 C CA . LEU B 1 230 ? -10.188 -16.984 -21.25 1 95.19 230 LEU B CA 1
ATOM 6556 C C . LEU B 1 230 ? -11.117 -17.719 -22.219 1 95.19 230 LEU B C 1
ATOM 6558 O O . LEU B 1 230 ? -12.328 -17.75 -22 1 95.19 230 LEU B O 1
ATOM 6562 N N . ASP B 1 231 ? -10.57 -18.312 -23.219 1 92.56 231 ASP B N 1
ATOM 6563 C CA . ASP B 1 231 ? -11.344 -19.062 -24.203 1 92.56 231 ASP B CA 1
ATOM 6564 C C . ASP B 1 231 ? -12.023 -20.281 -23.578 1 92.56 231 ASP B C 1
ATOM 6566 O O . ASP B 1 231 ? -13.055 -20.75 -24.047 1 92.56 231 ASP B O 1
ATOM 6570 N N . LEU B 1 232 ? -11.43 -20.734 -22.516 1 92.62 232 LEU B N 1
ATOM 6571 C CA . LEU B 1 232 ? -11.961 -21.922 -21.844 1 92.62 232 LEU B CA 1
ATOM 6572 C C . LEU B 1 232 ? -12.969 -21.531 -20.766 1 92.62 232 LEU B C 1
ATOM 6574 O O . LEU B 1 232 ? -13.477 -22.391 -20.047 1 92.62 232 LEU B O 1
ATOM 6578 N N . GLY B 1 233 ? -13.266 -20.266 -20.578 1 91.5 233 GLY B N 1
ATOM 6579 C CA . GLY B 1 233 ? -14.305 -19.797 -19.672 1 91.5 233 GLY B CA 1
ATOM 6580 C C . GLY B 1 233 ? -13.797 -19.5 -18.281 1 91.5 233 GLY B C 1
ATOM 6581 O O . GLY B 1 233 ? -14.586 -19.344 -17.344 1 91.5 233 GLY B O 1
ATOM 6582 N N . VAL B 1 234 ? -12.461 -19.453 -18.078 1 94.94 234 VAL B N 1
ATOM 6583 C CA . VAL B 1 234 ? -11.867 -19.141 -16.797 1 94.94 234 VAL B CA 1
ATOM 6584 C C . VAL B 1 234 ? -12.062 -17.656 -16.469 1 94.94 234 VAL B C 1
ATOM 6586 O O . VAL B 1 234 ? -12.047 -16.812 -17.375 1 94.94 234 VAL B O 1
ATOM 6589 N N . VAL B 1 235 ? -12.258 -17.344 -15.211 1 95.38 235 VAL B N 1
ATOM 6590 C CA . VAL B 1 235 ? -12.477 -15.961 -14.773 1 95.38 235 VAL B CA 1
ATOM 6591 C C . VAL B 1 235 ? -11.203 -15.422 -14.133 1 95.38 235 VAL B C 1
ATOM 6593 O O . VAL B 1 235 ? -10.719 -15.977 -13.141 1 95.38 235 VAL B O 1
ATOM 6596 N N . VAL B 1 236 ? -10.648 -14.344 -14.68 1 98.06 236 VAL B N 1
ATOM 6597 C CA . VAL B 1 236 ? -9.5 -13.664 -14.078 1 98.06 236 VAL B CA 1
ATOM 6598 C C . VAL B 1 236 ? -9.992 -12.594 -13.102 1 98.06 236 VAL B C 1
ATOM 6600 O O . VAL B 1 236 ? -10.742 -11.695 -13.477 1 98.06 236 VAL B O 1
ATOM 6603 N N . CYS B 1 237 ? -9.539 -12.664 -11.867 1 98.44 237 CYS B N 1
ATOM 6604 C CA . CYS B 1 237 ? -10.07 -11.797 -10.812 1 98.44 237 CYS B CA 1
ATOM 6605 C C . CYS B 1 237 ? -9.133 -10.633 -10.539 1 98.44 237 CYS B C 1
ATOM 6607 O O . CYS B 1 237 ? -9.531 -9.633 -9.945 1 98.44 237 CYS B O 1
ATOM 6609 N N . GLY B 1 238 ? -7.914 -10.789 -10.922 1 98.69 238 GLY B N 1
ATOM 6610 C CA . GLY B 1 238 ? -6.949 -9.734 -10.656 1 98.69 238 GLY B CA 1
ATOM 6611 C C . GLY B 1 238 ? -5.535 -10.102 -11.062 1 98.69 238 GLY B C 1
ATOM 6612 O O . GLY B 1 238 ? -5.289 -11.219 -11.523 1 98.69 238 GLY B O 1
ATOM 6613 N N . LYS B 1 239 ? -4.59 -9.156 -10.992 1 98.88 239 LYS B N 1
ATOM 6614 C CA . LYS B 1 239 ? -3.162 -9.375 -11.203 1 98.88 239 LYS B CA 1
ATOM 6615 C C . LYS B 1 239 ? -2.387 -9.219 -9.898 1 98.88 239 LYS B C 1
ATOM 6617 O O . LYS B 1 239 ? -2.588 -8.25 -9.164 1 98.88 239 LYS B O 1
ATOM 6622 N N . THR B 1 240 ? -1.525 -10.125 -9.633 1 98.88 240 THR B N 1
ATOM 6623 C CA . THR B 1 240 ? -0.932 -10.242 -8.305 1 98.88 240 THR B CA 1
ATOM 6624 C C . THR B 1 240 ? 0.427 -9.547 -8.258 1 98.88 240 THR B C 1
ATOM 6626 O O . THR B 1 240 ? 1.095 -9.406 -9.281 1 98.88 240 THR B O 1
ATOM 6629 N N . LYS B 1 241 ? 0.772 -9.141 -7.082 1 98.56 241 LYS B N 1
ATOM 6630 C CA . LYS B 1 241 ? 2.074 -8.547 -6.793 1 98.56 241 LYS B CA 1
ATOM 6631 C C . LYS B 1 241 ? 3.201 -9.555 -7.027 1 98.56 241 LYS B C 1
ATOM 6633 O O . LYS B 1 241 ? 2.969 -10.766 -7.027 1 98.56 241 LYS B O 1
ATOM 6638 N N . LEU B 1 242 ? 4.383 -9.039 -7.23 1 98.56 242 LEU B N 1
ATOM 6639 C CA . LEU B 1 242 ? 5.59 -9.836 -7.449 1 98.56 242 LEU B CA 1
ATOM 6640 C C . LEU B 1 242 ? 6.828 -9.078 -6.992 1 98.56 242 LEU B C 1
ATOM 6642 O O . LEU B 1 242 ? 6.77 -7.871 -6.738 1 98.56 242 LEU B O 1
ATOM 6646 N N . ASN B 1 243 ? 7.938 -9.82 -6.848 1 97.5 243 ASN B N 1
ATOM 6647 C CA . ASN B 1 243 ? 9.219 -9.133 -6.73 1 97.5 243 ASN B CA 1
ATOM 6648 C C . ASN B 1 243 ? 9.516 -8.289 -7.969 1 97.5 243 ASN B C 1
ATOM 6650 O O . ASN B 1 243 ? 9.242 -8.719 -9.094 1 97.5 243 ASN B O 1
ATOM 6654 N N . SER B 1 244 ? 10.062 -7.148 -7.734 1 97.38 244 SER B N 1
ATOM 6655 C CA . SER B 1 244 ? 10.344 -6.238 -8.844 1 97.38 244 SER B CA 1
ATOM 6656 C C . SER B 1 244 ? 11.156 -6.926 -9.938 1 97.38 244 SER B C 1
ATOM 6658 O O . SER B 1 244 ? 12.195 -7.531 -9.656 1 97.38 244 SER B O 1
ATOM 6660 N N . PHE B 1 245 ? 10.609 -6.992 -11.18 1 96.62 245 PHE B N 1
ATOM 6661 C CA . PHE B 1 245 ? 11.188 -7.574 -12.383 1 96.62 245 PHE B CA 1
ATOM 6662 C C . PHE B 1 245 ? 11.406 -9.07 -12.211 1 96.62 245 PHE B C 1
ATOM 6664 O O . PHE B 1 245 ? 12.117 -9.695 -13 1 96.62 245 PHE B O 1
ATOM 6671 N N . GLY B 1 246 ? 10.852 -9.648 -11.148 1 95.38 246 GLY B N 1
ATOM 6672 C CA . GLY B 1 246 ? 10.992 -11.078 -10.93 1 95.38 246 GLY B CA 1
ATOM 6673 C C . GLY B 1 246 ? 12.281 -11.445 -10.219 1 95.38 246 GLY B C 1
ATOM 6674 O O . GLY B 1 246 ? 12.633 -12.625 -10.141 1 95.38 246 GLY B O 1
ATOM 6675 N N . ASN B 1 247 ? 12.977 -10.445 -9.695 1 93.69 247 ASN B N 1
ATOM 6676 C CA . ASN B 1 247 ? 14.219 -10.672 -8.969 1 93.69 247 ASN B CA 1
ATOM 6677 C C . ASN B 1 247 ? 13.961 -10.969 -7.496 1 93.69 247 ASN B C 1
ATOM 6679 O O . ASN B 1 247 ? 13.039 -10.414 -6.898 1 93.69 247 ASN B O 1
ATOM 6683 N N . TRP B 1 248 ? 14.797 -11.812 -6.98 1 92.75 248 TRP B N 1
ATOM 6684 C CA . TRP B 1 248 ? 14.641 -12.195 -5.582 1 92.75 248 TRP B CA 1
ATOM 6685 C C . TRP B 1 248 ? 14.672 -10.969 -4.676 1 92.75 248 TRP B C 1
ATOM 6687 O O . TRP B 1 248 ? 15.68 -10.258 -4.617 1 92.75 248 TRP B O 1
ATOM 6697 N N . GLU B 1 249 ? 13.625 -10.742 -4.016 1 94.38 249 GLU B N 1
ATOM 6698 C CA . GLU B 1 249 ? 13.5 -9.703 -2.996 1 94.38 249 GLU B CA 1
ATOM 6699 C C . GLU B 1 249 ? 12.812 -10.242 -1.744 1 94.38 249 GLU B C 1
ATOM 6701 O O . GLU B 1 249 ? 11.953 -11.125 -1.832 1 94.38 249 GLU B O 1
ATOM 6706 N N . GLU B 1 250 ? 13.242 -9.797 -0.626 1 95.44 250 GLU B N 1
ATOM 6707 C CA . GLU B 1 250 ? 12.516 -9.984 0.628 1 95.44 250 GLU B CA 1
ATOM 6708 C C . GLU B 1 250 ? 11.656 -8.766 0.955 1 95.44 250 GLU B C 1
ATOM 6710 O O . GLU B 1 250 ? 11.82 -7.699 0.357 1 95.44 250 GLU B O 1
ATOM 6715 N N . PRO B 1 251 ? 10.695 -8.898 1.89 1 96.5 251 PRO B N 1
ATOM 6716 C CA . PRO B 1 251 ? 9.703 -7.84 2.105 1 96.5 251 PRO B CA 1
ATOM 6717 C C . PRO B 1 251 ? 10.344 -6.477 2.363 1 96.5 251 PRO B C 1
ATOM 6719 O O . PRO B 1 251 ? 9.859 -5.461 1.854 1 96.5 251 PRO B O 1
ATOM 6722 N N . THR B 1 252 ? 11.445 -6.379 3.096 1 95.44 252 THR B N 1
ATOM 6723 C CA . THR B 1 252 ? 12.086 -5.102 3.398 1 95.44 252 THR B CA 1
ATOM 6724 C C . THR B 1 252 ? 12.711 -4.496 2.146 1 95.44 252 THR B C 1
ATOM 6726 O O . THR B 1 252 ? 13.109 -3.33 2.146 1 95.44 252 THR B O 1
ATOM 6729 N N . GLU B 1 253 ? 12.766 -5.258 1.076 1 96.06 253 GLU B N 1
ATOM 6730 C CA . GLU B 1 253 ? 13.391 -4.789 -0.16 1 96.06 253 GLU B CA 1
ATOM 6731 C C . GLU B 1 253 ? 12.336 -4.359 -1.177 1 96.06 253 GLU B C 1
ATOM 6733 O O . GLU B 1 253 ? 12.664 -3.854 -2.25 1 96.06 253 GLU B O 1
ATOM 6738 N N . TYR B 1 254 ? 11.031 -4.625 -0.839 1 96.62 254 TYR B N 1
ATOM 6739 C CA . TYR B 1 254 ? 9.953 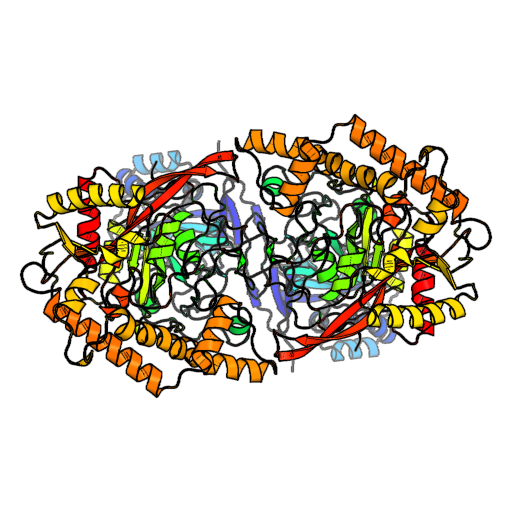-4.035 -1.618 1 96.62 254 TYR B CA 1
ATOM 6740 C C . TYR B 1 254 ? 9.898 -2.523 -1.429 1 96.62 254 TYR B C 1
ATOM 6742 O O . TYR B 1 254 ? 9.633 -2.039 -0.328 1 96.62 254 TYR B O 1
ATOM 6750 N N . VAL B 1 255 ? 10.211 -1.752 -2.475 1 97.12 255 VAL B N 1
ATOM 6751 C CA . VAL B 1 255 ? 10.32 -0.307 -2.309 1 97.12 255 VAL B CA 1
ATOM 6752 C C . VAL B 1 255 ? 9.109 0.378 -2.934 1 97.12 255 VAL B C 1
ATOM 6754 O O . VAL B 1 255 ? 8.383 1.106 -2.256 1 97.12 255 VAL B O 1
ATOM 6757 N N . ASP B 1 256 ? 8.758 0.097 -4.203 1 97.56 256 ASP B N 1
ATOM 6758 C CA . ASP B 1 256 ? 7.711 0.78 -4.953 1 97.56 256 ASP B CA 1
ATOM 6759 C C . ASP B 1 256 ? 6.328 0.361 -4.469 1 97.56 256 ASP B C 1
ATOM 6761 O O . ASP B 1 256 ? 5.383 1.153 -4.508 1 97.56 256 ASP B O 1
ATOM 6765 N N . TYR B 1 257 ? 6.188 -0.875 -4.047 1 97.31 257 TYR B N 1
ATOM 6766 C CA . TYR B 1 257 ? 4.93 -1.442 -3.568 1 97.31 257 TYR B CA 1
ATOM 6767 C C . TYR B 1 257 ? 5.141 -2.246 -2.291 1 97.31 257 TYR B C 1
ATOM 6769 O O . TYR B 1 257 ? 6.242 -2.74 -2.037 1 97.31 257 TYR B O 1
ATOM 6777 N N . GLN B 1 258 ? 4.156 -2.33 -1.467 1 97.06 258 GLN B N 1
ATOM 6778 C CA . GLN B 1 258 ? 4.258 -3.162 -0.273 1 97.06 258 GLN B CA 1
ATOM 6779 C C . GLN B 1 258 ? 4.164 -4.645 -0.625 1 97.06 258 GLN B C 1
ATOM 6781 O O . GLN B 1 258 ? 3.338 -5.039 -1.452 1 97.06 258 GLN B O 1
ATOM 6786 N N . ALA B 1 259 ? 4.984 -5.438 -0.013 1 98 259 ALA B N 1
ATOM 6787 C CA . ALA B 1 259 ? 4.957 -6.883 -0.235 1 98 259 ALA B CA 1
ATOM 6788 C C . ALA B 1 259 ? 3.623 -7.477 0.209 1 98 259 ALA B C 1
ATOM 6790 O O . ALA B 1 259 ? 3.029 -7.027 1.19 1 98 259 ALA B O 1
ATOM 6791 N N . PRO B 1 260 ? 3.09 -8.492 -0.503 1 98.56 260 PRO B N 1
ATOM 6792 C CA . PRO B 1 260 ? 1.891 -9.188 -0.032 1 98.56 260 PRO B CA 1
ATOM 6793 C C . PRO B 1 260 ? 2.104 -9.891 1.308 1 98.56 260 PRO B C 1
ATOM 6795 O O . PRO B 1 260 ? 3.242 -10.164 1.689 1 98.56 260 PRO B O 1
ATOM 6798 N N . TRP B 1 261 ? 1.052 -10.133 2.008 1 98.56 261 TRP B N 1
ATOM 6799 C CA . TRP B 1 261 ? 1.123 -10.773 3.318 1 98.56 261 TRP B CA 1
ATOM 6800 C C . TRP B 1 261 ? 0.94 -12.281 3.197 1 98.56 261 TRP B C 1
ATOM 6802 O O . TRP B 1 261 ? -0.031 -12.75 2.6 1 98.56 261 TRP B O 1
ATOM 6812 N N . ASN B 1 262 ? 1.889 -13.016 3.66 1 98.69 262 ASN B N 1
ATOM 6813 C CA . ASN B 1 262 ? 1.783 -14.461 3.838 1 98.69 262 ASN B CA 1
ATOM 6814 C C . ASN B 1 262 ? 0.922 -14.82 5.047 1 98.69 262 ASN B C 1
ATOM 6816 O O . ASN B 1 262 ? 1.294 -14.531 6.184 1 98.69 262 ASN B O 1
ATOM 6820 N N . PRO B 1 263 ? -0.217 -15.43 4.84 1 98.44 263 PRO B N 1
ATOM 6821 C CA . PRO B 1 263 ? -1.104 -15.695 5.977 1 98.44 263 PRO B CA 1
ATOM 6822 C C . PRO B 1 263 ? -0.588 -16.812 6.879 1 98.44 263 PRO B C 1
ATOM 6824 O O . PRO B 1 263 ? -1.122 -17.031 7.973 1 98.44 263 PRO B O 1
ATOM 6827 N N . ARG B 1 264 ? 0.428 -17.547 6.508 1 98.62 264 ARG B N 1
ATOM 6828 C CA . ARG B 1 264 ? 0.897 -18.719 7.234 1 98.62 264 ARG B CA 1
ATOM 6829 C C . ARG B 1 264 ? 1.628 -18.328 8.516 1 98.62 264 ARG B C 1
ATOM 6831 O O . ARG B 1 264 ? 2.102 -17.188 8.633 1 98.62 264 ARG B O 1
ATOM 6838 N N . GLY B 1 265 ? 1.71 -19.25 9.453 1 97.62 265 GLY B N 1
ATOM 6839 C CA . GLY B 1 265 ? 2.438 -19.031 10.695 1 97.62 265 GLY B CA 1
ATOM 6840 C C . GLY B 1 265 ? 1.878 -17.891 11.523 1 97.62 265 GLY B C 1
ATOM 6841 O O . GLY B 1 265 ? 0.691 -17.891 11.859 1 97.62 265 GLY B O 1
ATOM 6842 N N . ASP B 1 266 ? 2.77 -16.953 11.883 1 97.81 266 ASP B N 1
ATOM 6843 C CA . ASP B 1 266 ? 2.367 -15.82 12.719 1 97.81 266 ASP B CA 1
ATOM 6844 C C . ASP B 1 266 ? 1.883 -14.656 11.867 1 97.81 266 ASP B C 1
ATOM 6846 O O . ASP B 1 266 ? 1.528 -13.602 12.391 1 97.81 266 ASP B O 1
ATOM 6850 N N . GLY B 1 267 ? 1.877 -14.828 10.531 1 97.56 267 GLY B N 1
ATOM 6851 C CA . GLY B 1 267 ? 1.37 -13.82 9.617 1 97.56 267 GLY B CA 1
ATOM 6852 C C . GLY B 1 267 ? 2.402 -12.766 9.258 1 97.56 267 GLY B C 1
ATOM 6853 O O . GLY B 1 267 ? 2.109 -11.828 8.508 1 97.56 267 GLY B O 1
ATOM 6854 N N . TYR B 1 268 ? 3.621 -12.844 9.734 1 98.31 268 TYR B N 1
ATOM 6855 C CA . TYR B 1 268 ? 4.652 -11.836 9.484 1 98.31 268 TYR B CA 1
ATOM 6856 C C . TYR B 1 268 ? 5.906 -12.477 8.898 1 98.31 268 TYR B C 1
ATOM 6858 O O . TYR B 1 268 ? 7.027 -12.062 9.203 1 98.31 268 TYR B O 1
ATOM 6866 N N . GLN B 1 269 ? 5.73 -13.539 8.125 1 98.06 269 GLN B N 1
ATOM 6867 C CA . GLN B 1 269 ? 6.836 -14.227 7.457 1 98.06 269 GLN B CA 1
ATOM 6868 C C . GLN B 1 269 ? 6.922 -13.82 5.988 1 98.06 269 GLN B C 1
ATOM 6870 O O . GLN B 1 269 ? 5.949 -13.312 5.418 1 98.06 269 GLN B O 1
ATOM 6875 N N . SER B 1 270 ? 8.094 -14.031 5.352 1 97.38 270 SER B N 1
ATOM 6876 C CA . SER B 1 270 ? 8.305 -13.828 3.922 1 97.38 270 SER B CA 1
ATOM 6877 C C . SER B 1 270 ? 7.328 -14.656 3.094 1 97.38 270 SER B C 1
ATOM 6879 O O . SER B 1 270 ? 7 -15.789 3.455 1 97.38 270 SER B O 1
ATOM 6881 N N . PRO B 1 271 ? 6.758 -14.062 2.039 1 97.06 271 PRO B N 1
ATOM 6882 C CA . PRO B 1 271 ? 5.965 -14.883 1.115 1 97.06 271 PRO B CA 1
ATOM 6883 C C . PRO B 1 271 ? 6.832 -15.656 0.124 1 97.06 271 PRO B C 1
ATOM 6885 O O . PRO B 1 271 ? 6.316 -16.484 -0.633 1 97.06 271 PRO B O 1
ATOM 6888 N N . GLY B 1 272 ? 8.039 -15.344 0.095 1 91.31 272 GLY B N 1
ATOM 6889 C CA . GLY B 1 272 ? 9 -16.094 -0.699 1 91.31 272 GLY B CA 1
ATOM 6890 C C . GLY B 1 272 ? 8.883 -15.82 -2.188 1 91.31 272 GLY B C 1
ATOM 6891 O O . GLY B 1 272 ? 7.785 -15.617 -2.703 1 91.31 272 GLY B O 1
ATOM 6892 N N . GLY B 1 273 ? 9.891 -15.633 -2.947 1 84.75 273 GLY B N 1
ATOM 6893 C CA . GLY B 1 273 ? 10.023 -15.711 -4.395 1 84.75 273 GLY B CA 1
ATOM 6894 C C . GLY B 1 273 ? 9.367 -14.547 -5.117 1 84.75 273 GLY B C 1
ATOM 6895 O O . GLY B 1 273 ? 8.797 -13.656 -4.484 1 84.75 273 GLY B O 1
ATOM 6896 N N . SER B 1 274 ? 9.414 -14.633 -6.496 1 95 274 SER B N 1
ATOM 6897 C CA . SER B 1 274 ? 8.906 -13.539 -7.312 1 95 274 SER B CA 1
ATOM 6898 C C . SER B 1 274 ? 7.406 -13.656 -7.535 1 95 274 SER B C 1
ATOM 6900 O O . SER B 1 274 ? 6.734 -12.656 -7.82 1 95 274 SER B O 1
ATOM 6902 N N . SER B 1 275 ? 6.82 -14.922 -7.422 1 98.69 275 SER B N 1
ATOM 6903 C CA . SER B 1 275 ? 5.371 -15.062 -7.512 1 98.69 275 SER B CA 1
ATOM 6904 C C . SER B 1 275 ? 4.719 -14.969 -6.137 1 98.69 275 SER B C 1
ATOM 6906 O O . SER B 1 275 ? 3.83 -15.758 -5.812 1 98.69 275 SER B O 1
ATOM 6908 N N . SER B 1 276 ? 5.164 -14.055 -5.359 1 98.38 276 SER B N 1
ATOM 6909 C CA . SER B 1 276 ? 4.785 -13.922 -3.957 1 98.38 276 SER B CA 1
ATOM 6910 C C . SER B 1 276 ? 3.299 -13.625 -3.809 1 98.38 276 SER B C 1
ATOM 6912 O O . SER B 1 276 ? 2.623 -14.211 -2.963 1 98.38 276 SER B O 1
ATOM 6914 N N . GLY B 1 277 ? 2.754 -12.688 -4.621 1 98.81 277 GLY B N 1
ATOM 6915 C CA . GLY B 1 277 ? 1.334 -12.383 -4.562 1 98.81 277 GLY B CA 1
ATOM 6916 C C . GLY B 1 277 ? 0.453 -13.562 -4.91 1 98.81 277 GLY B C 1
ATOM 6917 O O . GLY B 1 277 ? -0.583 -13.781 -4.277 1 98.81 277 GLY B O 1
ATOM 6918 N N . SER B 1 278 ? 0.83 -14.336 -5.887 1 98.94 278 SER B N 1
ATOM 6919 C CA . SER B 1 278 ? 0.08 -15.523 -6.305 1 98.94 278 SER B CA 1
ATOM 6920 C C . SER B 1 278 ? 0.032 -16.562 -5.195 1 98.94 278 SER B C 1
ATOM 6922 O O . SER B 1 278 ? -1.035 -17.094 -4.879 1 98.94 278 SER B O 1
ATOM 6924 N N . ALA B 1 279 ? 1.196 -16.828 -4.633 1 98.88 279 ALA B N 1
ATOM 6925 C CA . ALA B 1 279 ? 1.265 -17.828 -3.574 1 98.88 279 ALA B CA 1
ATOM 6926 C C . ALA B 1 279 ? 0.494 -17.375 -2.338 1 98.88 279 ALA B C 1
ATOM 6928 O O . ALA B 1 279 ? -0.242 -18.156 -1.734 1 98.88 279 ALA B O 1
ATOM 6929 N N . SER B 1 280 ? 0.655 -16.109 -1.989 1 98.94 280 SER B N 1
ATOM 6930 C CA . SER B 1 280 ? -0.072 -15.57 -0.844 1 98.94 280 SER B CA 1
ATOM 6931 C C . SER B 1 280 ? -1.579 -15.641 -1.062 1 98.94 280 SER B C 1
ATOM 6933 O O .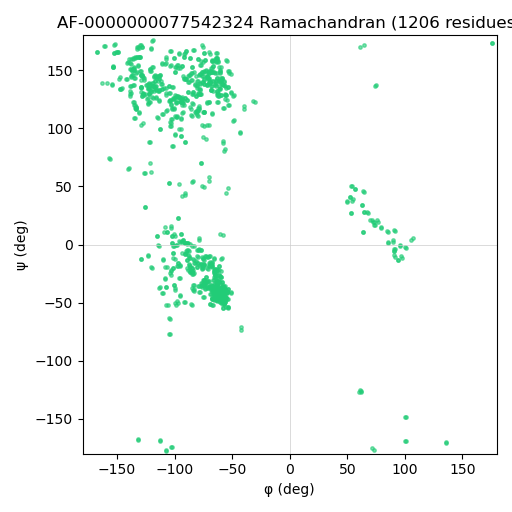 SER B 1 280 ? -2.334 -15.93 -0.132 1 98.94 280 SER B O 1
ATOM 6935 N N . ALA B 1 281 ? -2.012 -15.352 -2.275 1 98.94 281 ALA B N 1
ATOM 6936 C CA . ALA B 1 281 ? -3.439 -15.391 -2.582 1 98.94 281 ALA B CA 1
ATOM 6937 C C . ALA B 1 281 ? -4.004 -16.797 -2.408 1 98.94 281 ALA B C 1
ATOM 6939 O O . ALA B 1 281 ? -5.066 -16.984 -1.811 1 98.94 281 ALA B O 1
ATOM 6940 N N . ILE B 1 282 ? -3.279 -17.797 -2.893 1 98.75 282 ILE B N 1
ATOM 6941 C CA . ILE B 1 282 ? -3.703 -19.188 -2.775 1 98.75 282 ILE B CA 1
ATOM 6942 C C . ILE B 1 282 ? -3.793 -19.578 -1.302 1 98.75 282 ILE B C 1
ATOM 6944 O O . ILE B 1 282 ? -4.727 -20.266 -0.894 1 98.75 282 ILE B O 1
ATOM 6948 N N . ALA B 1 283 ? -2.861 -19.094 -0.551 1 98.81 283 ALA B N 1
ATOM 6949 C CA . ALA B 1 283 ? -2.818 -19.422 0.871 1 98.81 283 ALA B CA 1
ATOM 6950 C C . ALA B 1 283 ? -3.879 -18.656 1.648 1 98.81 283 ALA B C 1
ATOM 6952 O O . ALA B 1 283 ? -4.281 -19.062 2.74 1 98.81 283 ALA B O 1
ATOM 6953 N N . ALA B 1 284 ? -4.398 -17.547 1.111 1 98.75 284 ALA B N 1
ATOM 6954 C CA . ALA B 1 284 ? -5.246 -16.641 1.875 1 98.75 284 ALA B CA 1
ATOM 6955 C C . ALA B 1 284 ? -6.723 -16.875 1.562 1 98.75 284 ALA B C 1
ATOM 6957 O O . ALA B 1 284 ? -7.582 -16.703 2.428 1 98.75 284 ALA B O 1
ATOM 6958 N N . TYR B 1 285 ? -7.055 -17.219 0.328 1 98.56 285 TYR B N 1
ATOM 6959 C CA . TYR B 1 285 ? -8.445 -17.109 -0.095 1 98.56 285 TYR B CA 1
ATOM 6960 C C . TYR B 1 285 ? -8.992 -18.453 -0.555 1 98.56 285 TYR B C 1
ATOM 6962 O O . TYR B 1 285 ? -8.555 -19 -1.571 1 98.56 285 TYR B O 1
ATOM 6970 N N . ASP B 1 286 ? -10.039 -18.906 0.054 1 97.38 286 ASP B N 1
ATOM 6971 C CA . ASP B 1 286 ? -10.594 -20.219 -0.238 1 97.38 286 ASP B CA 1
ATOM 6972 C C . ASP B 1 286 ? -11.453 -20.188 -1.501 1 97.38 286 ASP B C 1
ATOM 6974 O O . ASP B 1 286 ? -11.742 -21.219 -2.094 1 97.38 286 ASP B O 1
ATOM 6978 N N . TRP B 1 287 ? -11.914 -18.969 -1.916 1 97.88 287 TRP B N 1
ATOM 6979 C CA . TRP B 1 287 ? -12.719 -18.828 -3.131 1 97.88 287 TRP B CA 1
ATOM 6980 C C . TRP B 1 287 ? -11.836 -18.922 -4.371 1 97.88 287 TRP B C 1
ATOM 6982 O O . TRP B 1 287 ? -12.336 -19.094 -5.484 1 97.88 287 TRP B O 1
ATOM 6992 N N . LEU B 1 288 ? -10.555 -18.703 -4.289 1 98.62 288 LEU B N 1
ATOM 6993 C CA . LEU B 1 288 ? -9.617 -18.734 -5.406 1 98.62 288 LEU B CA 1
ATOM 6994 C C . LEU B 1 288 ? -9.234 -20.172 -5.762 1 98.62 288 LEU B C 1
ATOM 6996 O O . LEU B 1 288 ? -8.844 -20.953 -4.887 1 98.62 288 LEU B O 1
ATOM 7000 N N . ASP B 1 289 ? -9.32 -20.5 -7.012 1 98.44 289 ASP B N 1
ATOM 7001 C CA . ASP B 1 289 ? -9.086 -21.891 -7.43 1 98.44 289 ASP B CA 1
ATOM 7002 C C . ASP B 1 289 ? -7.621 -22.109 -7.789 1 98.44 289 ASP B C 1
ATOM 7004 O O . ASP B 1 289 ? -7.023 -23.109 -7.383 1 98.44 289 ASP B O 1
ATOM 7008 N N . ILE B 1 290 ? -7.082 -21.234 -8.602 1 98.81 290 ILE B N 1
ATOM 7009 C CA . ILE B 1 290 ? -5.727 -21.359 -9.141 1 98.81 290 ILE B CA 1
ATOM 7010 C C . ILE B 1 290 ? -5.082 -19.969 -9.203 1 98.81 290 ILE B C 1
ATOM 7012 O O . ILE B 1 290 ? -5.766 -18.969 -9.438 1 98.81 290 ILE B O 1
ATOM 7016 N N . ALA B 1 291 ? -3.836 -19.875 -8.93 1 98.94 291 ALA B N 1
ATOM 7017 C CA . ALA B 1 291 ? -3.047 -18.672 -9.227 1 98.94 291 ALA B CA 1
ATOM 7018 C C . ALA B 1 291 ? -1.941 -18.984 -10.234 1 98.94 291 ALA B C 1
ATOM 7020 O O . ALA B 1 291 ? -1.311 -20.04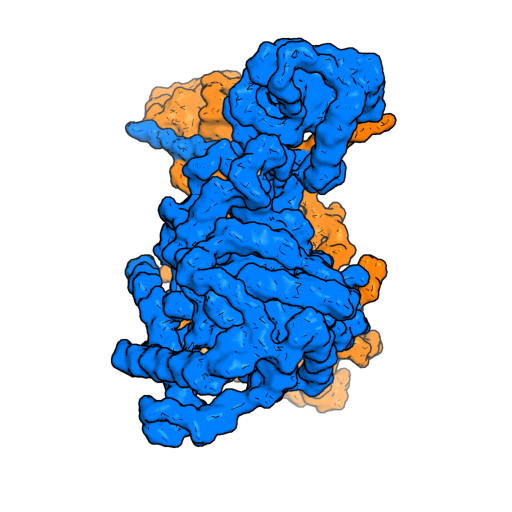7 -10.164 1 98.94 291 ALA B O 1
ATOM 7021 N N . ILE B 1 292 ? -1.716 -18.094 -11.133 1 98.94 292 ILE B N 1
ATOM 7022 C CA . ILE B 1 292 ? -0.652 -18.25 -12.117 1 98.94 292 ILE B CA 1
ATOM 7023 C C . ILE B 1 292 ? 0.53 -17.359 -11.75 1 98.94 292 ILE B C 1
ATOM 7025 O O . ILE B 1 292 ? 0.356 -16.172 -11.484 1 98.94 292 ILE B O 1
ATOM 7029 N N . GLY B 1 293 ? 1.679 -17.906 -11.594 1 98.69 293 GLY B N 1
ATOM 7030 C CA . GLY B 1 293 ? 2.941 -17.188 -11.477 1 98.69 293 GLY B CA 1
ATOM 7031 C C . GLY B 1 293 ? 3.861 -17.406 -12.656 1 98.69 293 GLY B C 1
ATOM 7032 O O . GLY B 1 293 ? 3.412 -17.781 -13.742 1 98.69 293 GLY B O 1
ATOM 7033 N N . THR B 1 294 ? 5.094 -16.984 -12.562 1 98.5 294 THR B N 1
ATOM 7034 C CA . THR B 1 294 ? 6.16 -17.281 -13.508 1 98.5 294 THR B CA 1
ATOM 7035 C C . THR B 1 294 ? 7.402 -17.797 -12.789 1 98.5 294 THR B C 1
ATOM 7037 O O . THR B 1 294 ? 7.637 -17.453 -11.625 1 98.5 294 THR B O 1
ATOM 7040 N N . ASP B 1 295 ? 8.102 -18.641 -13.5 1 97.38 295 ASP B N 1
ATOM 7041 C CA . ASP B 1 295 ? 9.266 -19.266 -12.898 1 97.38 295 ASP B CA 1
ATOM 7042 C C . ASP B 1 295 ? 10.461 -19.219 -13.852 1 97.38 295 ASP B C 1
ATOM 7044 O O . ASP B 1 295 ? 10.391 -19.719 -14.977 1 97.38 295 ASP B O 1
ATOM 7048 N N . THR B 1 296 ? 11.492 -18.547 -13.414 1 94.56 296 THR B N 1
ATOM 7049 C CA . THR B 1 296 ? 12.773 -18.594 -14.102 1 94.56 296 THR B CA 1
ATOM 7050 C C . THR B 1 296 ? 13.711 -19.594 -13.438 1 94.56 296 THR B C 1
ATOM 7052 O O . THR B 1 296 ? 14.266 -20.469 -14.109 1 94.56 296 THR B O 1
ATOM 7055 N N . TRP B 1 297 ? 13.836 -19.531 -12.227 1 90.31 297 TRP B N 1
ATOM 7056 C CA . TRP B 1 297 ? 14.578 -20.516 -11.445 1 90.31 297 TRP B CA 1
ATOM 7057 C C . TRP B 1 297 ? 14.109 -20.516 -9.992 1 90.31 297 TRP B C 1
ATOM 7059 O O . TRP B 1 297 ? 14.867 -20.156 -9.086 1 90.31 297 TRP B O 1
ATOM 7069 N N . GLY B 1 298 ? 12.93 -21.078 -9.758 1 93.06 298 GLY B N 1
ATOM 7070 C CA . GLY B 1 298 ? 12.406 -21.297 -8.422 1 93.06 298 GLY B CA 1
ATOM 7071 C C . GLY B 1 298 ? 11.297 -20.328 -8.055 1 93.06 298 GLY B C 1
ATOM 7072 O O . GLY B 1 298 ? 10.758 -20.375 -6.949 1 93.06 298 GLY B O 1
ATOM 7073 N N . SER B 1 299 ? 10.852 -19.453 -8.953 1 96.44 299 SER B N 1
ATOM 7074 C CA . SER B 1 299 ? 9.953 -18.344 -8.641 1 96.44 299 SER B CA 1
ATOM 7075 C C . SER B 1 299 ? 8.516 -18.828 -8.461 1 96.44 299 SER B C 1
ATOM 7077 O O . SER B 1 299 ? 7.633 -18.047 -8.125 1 96.44 299 SER B O 1
ATOM 7079 N N . VAL B 1 300 ? 8.25 -20.031 -8.672 1 98.06 300 VAL B N 1
ATOM 7080 C CA . VAL B 1 300 ? 6.953 -20.625 -8.367 1 98.06 300 VAL B CA 1
ATOM 7081 C C . VAL B 1 300 ? 7.09 -21.594 -7.191 1 98.06 300 VAL B C 1
ATOM 7083 O O . VAL B 1 300 ? 6.297 -21.547 -6.246 1 98.06 300 VAL B O 1
ATOM 7086 N N . THR B 1 301 ? 8.148 -22.375 -7.188 1 97.81 301 THR B N 1
ATOM 7087 C CA . THR B 1 301 ? 8.312 -23.422 -6.18 1 97.81 301 THR B CA 1
ATOM 7088 C C . THR B 1 301 ? 8.703 -22.812 -4.836 1 97.81 301 THR B C 1
ATOM 7090 O O . THR B 1 301 ? 8.273 -23.297 -3.785 1 97.81 301 THR B O 1
ATOM 7093 N N . ARG B 1 302 ? 9.477 -21.734 -4.816 1 96.38 302 ARG B N 1
ATOM 7094 C CA . ARG B 1 302 ? 9.883 -21.125 -3.557 1 96.38 302 ARG B CA 1
ATOM 7095 C C . ARG B 1 302 ? 8.695 -20.469 -2.855 1 96.38 302 ARG B C 1
ATOM 7097 O O . ARG B 1 302 ? 8.453 -20.719 -1.674 1 96.38 302 ARG B O 1
ATOM 7104 N N . PRO B 1 303 ? 7.953 -19.609 -3.609 1 98.25 303 PRO B N 1
ATOM 7105 C CA . PRO B 1 303 ? 6.781 -19.062 -2.918 1 98.25 303 PRO B CA 1
ATOM 7106 C C . PRO B 1 303 ? 5.793 -20.156 -2.5 1 98.25 303 PRO B C 1
ATOM 7108 O O . PRO B 1 303 ? 5.109 -20.016 -1.482 1 98.25 303 PRO B O 1
ATOM 7111 N N . ALA B 1 304 ? 5.703 -21.219 -3.258 1 98.81 304 ALA B N 1
ATOM 7112 C CA . ALA B 1 304 ? 4.871 -22.344 -2.844 1 98.81 304 ALA B CA 1
ATOM 7113 C C . ALA B 1 304 ? 5.348 -22.922 -1.512 1 98.81 304 ALA B C 1
ATOM 7115 O O . ALA B 1 304 ? 4.531 -23.25 -0.648 1 98.81 304 ALA B O 1
ATOM 7116 N N . LEU B 1 305 ? 6.648 -23.047 -1.341 1 98.25 305 LEU B N 1
ATOM 7117 C CA . LEU B 1 305 ? 7.23 -23.5 -0.082 1 98.25 305 LEU B CA 1
ATOM 7118 C C . LEU B 1 305 ? 6.828 -22.578 1.064 1 98.25 305 LEU B C 1
ATOM 7120 O O . LEU B 1 305 ? 6.293 -23.047 2.076 1 98.25 305 LEU B O 1
ATOM 7124 N N . TRP B 1 306 ? 7 -21.297 0.917 1 98.31 306 TRP B N 1
ATOM 7125 C CA . TRP B 1 306 ? 6.809 -20.328 1.993 1 98.31 306 TRP B CA 1
ATOM 7126 C C . TRP B 1 306 ? 5.328 -20.172 2.322 1 98.31 306 TRP B C 1
ATOM 7128 O O . TRP B 1 306 ? 4.965 -19.906 3.471 1 98.31 306 TRP B O 1
ATOM 7138 N N . CYS B 1 307 ? 4.461 -20.312 1.345 1 98.75 307 CYS B N 1
ATOM 7139 C CA . CYS B 1 307 ? 3.025 -20.156 1.557 1 98.75 307 CYS B CA 1
ATOM 7140 C C . CYS B 1 307 ? 2.344 -21.516 1.728 1 98.75 307 CYS B C 1
ATOM 7142 O O . CYS B 1 307 ? 1.126 -21.578 1.902 1 98.75 307 CYS B O 1
ATOM 7144 N N . GLY B 1 308 ? 3.084 -22.609 1.66 1 98.69 308 GLY B N 1
ATOM 7145 C CA . GLY B 1 308 ? 2.561 -23.938 1.931 1 98.69 308 GLY B CA 1
ATOM 7146 C C . GLY B 1 308 ? 1.496 -24.375 0.941 1 98.69 308 GLY B C 1
ATOM 7147 O O . GLY B 1 308 ? 0.418 -24.812 1.338 1 98.69 308 GLY B O 1
ATOM 7148 N N . CYS B 1 309 ? 1.717 -24.172 -0.296 1 98.81 309 CYS B N 1
ATOM 7149 C CA . CYS B 1 309 ? 0.812 -24.641 -1.344 1 98.81 309 CYS B CA 1
ATOM 7150 C C . CYS B 1 309 ? 1.571 -25.406 -2.42 1 98.81 309 CYS B C 1
ATOM 7152 O O . CYS B 1 309 ? 2.783 -25.594 -2.309 1 98.81 309 CYS B O 1
ATOM 7154 N N . TYR B 1 310 ? 0.891 -26.031 -3.344 1 98.94 310 TYR B N 1
ATOM 7155 C CA . TYR B 1 310 ? 1.525 -26.703 -4.465 1 98.94 310 TYR B CA 1
ATOM 7156 C C . TYR B 1 310 ? 1.964 -25.719 -5.535 1 98.94 310 TYR B C 1
ATOM 7158 O O . TYR B 1 310 ? 1.282 -24.719 -5.777 1 98.94 310 TYR B O 1
ATOM 7166 N N . GLY B 1 311 ? 3.1 -25.875 -6.102 1 98.81 311 GLY B N 1
ATOM 7167 C CA . GLY B 1 311 ? 3.619 -25.062 -7.184 1 98.81 311 GLY B CA 1
ATOM 7168 C C . GLY B 1 311 ? 4.238 -25.875 -8.305 1 98.81 311 GLY B C 1
ATOM 7169 O O . GLY B 1 311 ? 5.199 -26.609 -8.078 1 98.81 311 GLY B O 1
ATOM 7170 N N . LEU B 1 312 ? 3.705 -25.75 -9.508 1 98.94 312 LEU B N 1
ATOM 7171 C CA . LEU B 1 312 ? 4.207 -26.5 -10.648 1 98.94 312 LEU B CA 1
ATOM 7172 C C . LEU B 1 312 ? 4.902 -25.578 -11.641 1 98.94 312 LEU B C 1
ATOM 7174 O O . LEU B 1 312 ? 4.277 -24.672 -12.195 1 98.94 312 LEU B O 1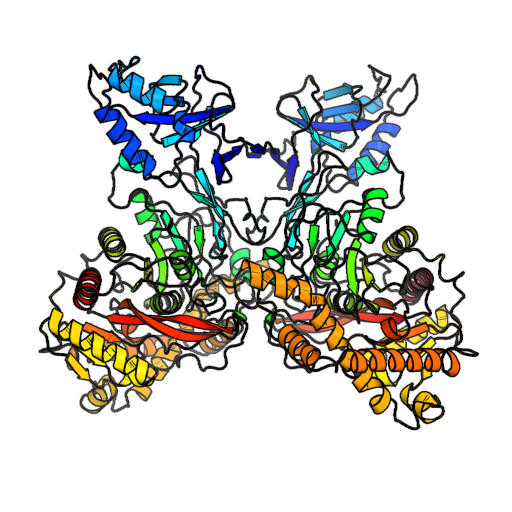
ATOM 7178 N N . ARG B 1 313 ? 6.16 -25.703 -11.773 1 98.62 313 ARG B N 1
ATOM 7179 C CA . ARG B 1 313 ? 6.879 -25.219 -12.945 1 98.62 313 ARG B CA 1
ATOM 7180 C C . ARG B 1 313 ? 6.781 -26.203 -14.102 1 98.62 313 ARG B C 1
ATOM 7182 O O . ARG B 1 313 ? 7.355 -27.297 -14.039 1 98.62 313 ARG B O 1
ATOM 7189 N N . PRO B 1 314 ? 6.145 -25.875 -15.141 1 98.5 314 PRO B N 1
ATOM 7190 C CA . PRO B 1 314 ? 5.953 -26.844 -16.219 1 98.5 314 PRO B CA 1
ATOM 7191 C C . PRO B 1 314 ? 7.223 -27.078 -17.047 1 98.5 314 PRO B C 1
ATOM 7193 O O . PRO B 1 314 ? 8.188 -26.312 -16.906 1 98.5 314 PRO B O 1
ATOM 7196 N N . SER B 1 315 ? 7.137 -28.203 -17.812 1 97.81 315 SER B N 1
ATOM 7197 C CA . SER B 1 315 ? 8.172 -28.438 -18.812 1 97.81 315 SER B CA 1
ATOM 7198 C C . SER B 1 315 ? 8.336 -27.234 -19.734 1 97.81 315 SER B C 1
ATOM 7200 O O . SER B 1 315 ? 7.348 -26.609 -20.125 1 97.81 315 SER B O 1
ATOM 7202 N N . GLN B 1 316 ? 9.648 -26.906 -19.953 1 96.56 316 GLN B N 1
ATOM 7203 C CA . GLN B 1 316 ? 9.898 -25.828 -20.906 1 96.56 316 GLN B CA 1
ATOM 7204 C C . GLN B 1 316 ? 9.242 -26.141 -22.25 1 96.56 316 GLN B C 1
ATOM 7206 O O . GLN B 1 316 ? 9.398 -27.234 -22.797 1 96.56 316 GLN B O 1
ATOM 7211 N N . GLY B 1 317 ? 8.492 -25.172 -22.719 1 95.19 317 GLY B N 1
ATOM 7212 C CA . GLY B 1 317 ? 7.855 -25.344 -24.016 1 95.19 317 GLY B CA 1
ATOM 7213 C C . GLY B 1 317 ? 6.418 -25.828 -23.906 1 95.19 317 GLY B C 1
ATOM 7214 O O . GLY B 1 317 ? 5.672 -25.781 -24.891 1 95.19 317 GLY B O 1
ATOM 7215 N N . ALA B 1 318 ? 5.953 -26.219 -22.766 1 97.31 318 ALA B N 1
ATOM 7216 C CA . ALA B 1 318 ? 4.609 -26.766 -22.578 1 97.31 318 ALA B CA 1
ATOM 7217 C C . ALA B 1 318 ? 3.561 -25.656 -22.625 1 97.31 318 ALA B C 1
ATOM 7219 O O . ALA B 1 318 ? 2.365 -25.922 -22.781 1 97.31 318 ALA B O 1
ATOM 7220 N N . ILE B 1 319 ? 3.891 -24.422 -22.484 1 96.25 319 ILE B N 1
ATOM 7221 C CA . ILE B 1 319 ? 2.971 -23.281 -22.5 1 96.25 319 ILE B CA 1
ATOM 7222 C C . ILE B 1 319 ? 3.662 -22.062 -23.125 1 96.25 319 ILE B C 1
ATOM 7224 O O . ILE B 1 319 ? 4.844 -21.828 -22.859 1 96.25 319 ILE B O 1
ATOM 7228 N N . PRO B 1 320 ? 3.016 -21.359 -24.031 1 94.25 320 PRO B N 1
ATOM 7229 C CA . PRO B 1 320 ? 3.631 -20.172 -24.625 1 94.25 320 PRO B CA 1
ATOM 7230 C C . PRO B 1 320 ? 3.84 -19.047 -23.609 1 94.25 320 PRO B C 1
ATOM 7232 O O . PRO B 1 320 ? 3.014 -18.859 -22.719 1 94.25 320 PRO B O 1
ATOM 7235 N N . SER B 1 321 ? 4.914 -18.266 -23.844 1 94.62 321 SER B N 1
ATOM 7236 C CA . SER B 1 321 ? 5.234 -17.188 -22.906 1 94.62 321 SER B CA 1
ATOM 7237 C C . SER B 1 321 ? 5.109 -15.82 -23.562 1 94.62 321 SER B C 1
ATOM 7239 O O . SER B 1 321 ? 5.508 -14.812 -22.984 1 94.62 321 SER B O 1
ATOM 7241 N N . LYS B 1 322 ? 4.578 -15.797 -24.844 1 97.06 322 LYS B N 1
ATOM 7242 C CA . LYS B 1 322 ? 4.367 -14.5 -25.469 1 97.06 322 LYS B CA 1
ATOM 7243 C C . LYS B 1 322 ? 3.422 -13.633 -24.656 1 97.06 322 LYS B C 1
ATOM 7245 O O . LYS B 1 322 ? 2.32 -14.062 -24.297 1 97.06 322 LYS B O 1
ATOM 7250 N N . GLY B 1 323 ? 3.762 -12.43 -24.344 1 98.06 323 GLY B N 1
ATOM 7251 C CA . GLY B 1 323 ? 2.973 -11.531 -23.516 1 98.06 323 GLY B CA 1
ATOM 7252 C C . GLY B 1 323 ? 3.387 -11.531 -22.062 1 98.06 323 GLY B C 1
ATOM 7253 O O . GLY B 1 323 ? 2.816 -10.812 -21.234 1 98.06 323 GLY B O 1
ATOM 7254 N N . VAL B 1 324 ? 4.363 -12.336 -21.703 1 98.38 324 VAL B N 1
ATOM 7255 C CA . VAL B 1 324 ? 4.992 -12.305 -20.375 1 98.38 324 VAL B CA 1
ATOM 7256 C C . VAL B 1 324 ? 6.262 -11.461 -20.438 1 98.38 324 VAL B C 1
ATOM 7258 O O . VAL B 1 324 ? 7.109 -11.648 -21.312 1 98.38 324 VAL B O 1
ATOM 7261 N N . VAL B 1 325 ? 6.387 -10.469 -19.547 1 98.44 325 VAL B N 1
ATOM 7262 C CA . VAL B 1 325 ? 7.605 -9.672 -19.5 1 98.44 325 VAL B CA 1
ATOM 7263 C C . VAL B 1 325 ? 8.797 -10.555 -19.141 1 98.44 325 VAL B C 1
ATOM 7265 O O . VAL B 1 325 ? 8.797 -11.227 -18.109 1 98.44 325 VAL B O 1
ATOM 7268 N N . PRO B 1 326 ? 9.805 -10.609 -19.953 1 97.31 326 PRO B N 1
ATOM 7269 C CA . PRO B 1 326 ? 10.883 -11.586 -19.781 1 97.31 326 PRO B CA 1
ATOM 7270 C C . PRO B 1 326 ? 11.859 -11.188 -18.688 1 97.31 326 PRO B C 1
ATOM 7272 O O . PRO B 1 326 ? 12.117 -9.992 -18.484 1 97.31 326 PRO B O 1
ATOM 7275 N N . TYR B 1 327 ? 12.406 -12.141 -18 1 96.19 327 TYR B N 1
ATOM 7276 C CA . TYR B 1 327 ? 13.594 -12.055 -17.156 1 96.19 327 TYR B CA 1
ATOM 7277 C C . TYR B 1 327 ? 14.797 -12.695 -17.844 1 96.19 327 TYR B C 1
ATOM 7279 O O . TYR B 1 327 ? 15.562 -12.016 -18.531 1 96.19 327 TYR B O 1
ATOM 7287 N N . VAL B 1 328 ? 14.859 -14 -17.844 1 95.81 328 VAL B N 1
ATOM 7288 C CA . VAL B 1 328 ? 15.695 -14.797 -18.734 1 95.81 328 VAL B CA 1
ATOM 7289 C C . VAL B 1 328 ? 14.82 -15.594 -19.703 1 95.81 328 VAL B C 1
ATOM 7291 O O . VAL B 1 328 ? 14.32 -16.672 -19.359 1 95.81 328 VAL B O 1
ATOM 7294 N N . THR B 1 329 ? 14.672 -15.109 -20.875 1 93.81 329 THR B N 1
ATOM 7295 C CA . THR B 1 329 ? 13.656 -15.539 -21.828 1 93.81 329 THR B CA 1
ATOM 7296 C C . THR B 1 329 ? 13.672 -17.062 -22 1 93.81 329 THR B C 1
ATOM 7298 O O . THR B 1 329 ? 12.617 -17.703 -22 1 93.81 329 THR B O 1
ATOM 7301 N N . SER B 1 330 ? 14.828 -17.672 -22.062 1 93.81 330 SER B N 1
ATOM 7302 C CA . SER B 1 330 ? 14.938 -19.094 -22.344 1 93.81 330 SER B CA 1
ATOM 7303 C C . SER B 1 330 ? 14.539 -19.938 -21.141 1 93.81 330 SER B C 1
ATOM 7305 O O . SER B 1 330 ? 14.297 -21.141 -21.266 1 93.81 330 SER B O 1
ATOM 7307 N N . TRP B 1 331 ? 14.492 -19.359 -19.953 1 95.5 331 TRP B N 1
ATOM 7308 C CA . TRP B 1 331 ? 14.203 -20.094 -18.719 1 95.5 331 TRP B CA 1
ATOM 7309 C C . TRP B 1 331 ? 12.805 -19.781 -18.203 1 95.5 331 TRP B C 1
ATOM 7311 O O . TRP B 1 331 ? 12.242 -20.531 -17.406 1 95.5 331 TRP B O 1
ATOM 7321 N N . ASP B 1 332 ? 12.242 -18.656 -18.656 1 96.88 332 ASP B N 1
ATOM 7322 C CA . ASP B 1 332 ? 10.961 -18.172 -18.141 1 96.88 332 ASP B CA 1
ATOM 7323 C C . ASP B 1 332 ? 9.82 -19.094 -18.562 1 96.88 332 ASP B C 1
ATOM 7325 O O . ASP B 1 332 ? 9.734 -19.5 -19.719 1 96.88 332 ASP B O 1
ATOM 7329 N N . VAL B 1 333 ? 8.969 -19.438 -17.578 1 97.75 333 VAL B N 1
ATOM 7330 C CA . VAL B 1 333 ? 7.77 -20.219 -17.906 1 97.75 333 VAL B CA 1
ATOM 7331 C C . VAL B 1 333 ? 6.633 -19.828 -16.953 1 97.75 333 VAL B C 1
ATOM 7333 O O . VAL B 1 333 ? 6.855 -19.609 -15.766 1 97.75 333 VAL B O 1
ATOM 7336 N N . PRO B 1 334 ? 5.41 -19.594 -17.484 1 98.38 334 PRO B N 1
ATOM 7337 C CA . PRO B 1 334 ? 4.273 -19.5 -16.562 1 98.38 334 PRO B CA 1
ATOM 7338 C C . PRO B 1 334 ? 4.078 -20.766 -15.734 1 98.38 334 PRO B C 1
ATOM 7340 O O . PRO B 1 334 ? 4.277 -21.875 -16.234 1 98.38 334 PRO B O 1
ATOM 7343 N N . GLY B 1 335 ? 3.787 -20.641 -14.469 1 98.62 335 GLY B N 1
ATOM 7344 C CA . GLY B 1 335 ? 3.598 -21.766 -13.57 1 98.62 335 GLY B CA 1
ATOM 7345 C C . GLY B 1 335 ? 2.295 -21.703 -12.797 1 98.62 335 GLY B C 1
ATOM 7346 O O . GLY B 1 335 ? 1.578 -20.703 -12.859 1 98.62 335 GLY B O 1
ATOM 7347 N N . ILE B 1 336 ? 1.966 -22.797 -12.109 1 98.88 336 ILE B N 1
ATOM 7348 C CA . ILE B 1 336 ? 0.691 -22.953 -11.422 1 98.88 336 ILE B CA 1
ATOM 7349 C C . ILE B 1 336 ? 0.925 -23 -9.914 1 98.88 336 ILE B C 1
ATOM 7351 O O . ILE B 1 336 ? 1.837 -23.688 -9.445 1 98.88 336 ILE B O 1
ATOM 7355 N N . LEU B 1 337 ? 0.174 -22.266 -9.164 1 98.94 337 LEU B N 1
ATOM 7356 C CA . LEU B 1 337 ? 0.056 -22.422 -7.715 1 98.94 337 LEU B CA 1
ATOM 7357 C C . LEU B 1 337 ? -1.36 -22.828 -7.324 1 98.94 337 LEU B C 1
ATOM 7359 O O . LEU B 1 337 ? -2.334 -22.234 -7.809 1 98.94 337 LEU B O 1
ATOM 7363 N N . ALA B 1 338 ? -1.472 -23.797 -6.465 1 98.88 338 ALA B N 1
ATOM 7364 C CA . ALA B 1 338 ? -2.785 -24.359 -6.148 1 98.88 338 ALA B CA 1
ATOM 7365 C C . ALA B 1 338 ? -2.816 -24.906 -4.727 1 98.88 338 ALA B C 1
ATOM 7367 O O . ALA B 1 338 ? -1.769 -25.125 -4.109 1 98.88 338 ALA B O 1
ATOM 7368 N N . ARG B 1 339 ? -3.98 -25.172 -4.234 1 98.44 339 ARG B N 1
ATOM 7369 C CA . ARG B 1 339 ? -4.164 -25.781 -2.922 1 98.44 339 ARG B CA 1
ATOM 7370 C C . ARG B 1 339 ? -4.512 -27.266 -3.053 1 98.44 339 ARG B C 1
ATOM 7372 O O . ARG B 1 339 ? -4.336 -28.031 -2.107 1 98.44 339 ARG B O 1
ATOM 7379 N N . ASP B 1 340 ? -5.035 -27.609 -4.23 1 98 340 ASP B N 1
ATOM 7380 C CA . ASP B 1 340 ? -5.574 -28.953 -4.426 1 98 340 ASP B CA 1
ATOM 7381 C C . ASP B 1 340 ? -4.941 -29.625 -5.641 1 98 340 ASP B C 1
ATOM 7383 O O . ASP B 1 340 ? -4.953 -29.078 -6.742 1 98 340 ASP B O 1
ATOM 7387 N N . LEU B 1 341 ? -4.434 -30.891 -5.426 1 98.5 341 LEU B N 1
ATOM 7388 C CA . LEU B 1 341 ? -3.682 -31.562 -6.477 1 98.5 341 LEU B CA 1
ATOM 7389 C C . LEU B 1 341 ? -4.602 -32 -7.613 1 98.5 341 LEU B C 1
ATOM 7391 O O . LEU B 1 341 ? -4.203 -31.984 -8.781 1 98.5 341 LEU B O 1
ATOM 7395 N N . GLU B 1 342 ? -5.789 -32.406 -7.285 1 97.62 342 GLU B N 1
ATOM 7396 C CA . GLU B 1 342 ? -6.719 -32.844 -8.328 1 97.62 342 GLU B CA 1
ATOM 7397 C C . GLU B 1 342 ? -7.133 -31.656 -9.203 1 97.62 342 GLU B C 1
ATOM 7399 O O . GLU B 1 342 ? -7.195 -31.766 -10.43 1 97.62 342 GLU B O 1
ATOM 7404 N N . LYS B 1 343 ? -7.473 -30.531 -8.562 1 97.25 343 LYS B N 1
ATOM 7405 C CA . LYS B 1 343 ? -7.801 -29.328 -9.312 1 97.25 343 LYS B CA 1
ATOM 7406 C C . LYS B 1 343 ? -6.613 -28.859 -10.148 1 97.25 343 LYS B C 1
ATOM 7408 O O . LYS B 1 343 ? -6.789 -28.422 -11.289 1 97.25 343 LYS B O 1
ATOM 7413 N N . CYS B 1 344 ? -5.473 -28.938 -9.531 1 98.62 344 CYS B N 1
ATOM 7414 C CA . CYS B 1 344 ? -4.262 -28.562 -10.25 1 98.62 344 CYS B CA 1
ATOM 7415 C C . CYS B 1 344 ? -4.07 -29.438 -11.492 1 98.62 344 CYS B C 1
ATOM 7417 O O . CYS B 1 344 ? -3.734 -28.938 -12.562 1 98.62 344 CYS B O 1
ATOM 7419 N N . LYS B 1 345 ? -4.273 -30.734 -11.352 1 98.38 345 LYS B N 1
ATOM 7420 C CA . LYS B 1 345 ? -4.109 -31.672 -12.469 1 98.38 345 LYS B CA 1
ATOM 7421 C C . LYS B 1 345 ? -5.109 -31.375 -13.586 1 98.38 345 LYS B C 1
ATOM 7423 O O . LYS B 1 345 ? -4.742 -31.328 -14.758 1 98.38 345 LYS B O 1
ATOM 7428 N N . THR B 1 346 ? -6.344 -31.203 -13.195 1 97.81 346 THR B N 1
ATOM 7429 C CA . THR B 1 346 ? -7.367 -30.875 -14.18 1 97.81 346 THR B CA 1
ATOM 7430 C C . THR B 1 346 ? -7.008 -29.594 -14.93 1 97.81 346 THR B C 1
ATOM 7432 O O . THR B 1 346 ? -7.133 -29.516 -16.156 1 97.81 346 THR B O 1
ATOM 7435 N N . PHE B 1 347 ? -6.602 -28.609 -14.227 1 98.56 347 PHE B N 1
ATOM 7436 C CA . PHE B 1 347 ? -6.191 -27.328 -14.82 1 98.56 347 PHE B CA 1
ATOM 7437 C C . PHE B 1 347 ? -5.016 -27.531 -15.766 1 98.56 347 PHE B C 1
ATOM 7439 O O . PHE B 1 347 ? -5.055 -27.094 -16.922 1 98.56 347 PHE B O 1
ATOM 7446 N N . ALA B 1 348 ? -3.98 -28.234 -15.312 1 98.62 348 ALA B N 1
ATOM 7447 C CA . ALA B 1 348 ? -2.775 -28.469 -16.109 1 98.62 348 ALA B CA 1
ATOM 7448 C C . ALA B 1 348 ? -3.1 -29.25 -17.375 1 98.62 348 ALA B C 1
ATOM 7450 O O . ALA B 1 348 ? -2.566 -28.953 -18.453 1 98.62 348 ALA B O 1
ATOM 7451 N N . THR B 1 349 ? -3.957 -30.25 -17.25 1 97.19 349 THR B N 1
ATOM 7452 C CA . THR B 1 349 ? -4.348 -31.078 -18.391 1 97.19 349 THR B CA 1
ATOM 7453 C C . THR B 1 349 ? -4.918 -30.219 -19.516 1 97.19 349 THR B C 1
ATOM 7455 O O . THR B 1 349 ? -4.672 -30.5 -20.688 1 97.19 349 THR B O 1
ATOM 7458 N N . ASN B 1 350 ? -5.605 -29.219 -19.125 1 96.62 350 ASN B N 1
ATOM 7459 C CA . ASN B 1 350 ? -6.293 -28.406 -20.125 1 96.62 350 ASN B CA 1
ATOM 7460 C C . ASN B 1 350 ? -5.465 -27.188 -20.531 1 96.62 350 ASN B C 1
ATOM 7462 O O . ASN B 1 350 ? -5.699 -26.594 -21.578 1 96.62 350 ASN B O 1
ATOM 7466 N N . TRP B 1 351 ? -4.52 -26.797 -19.797 1 97.81 351 TRP B N 1
ATOM 7467 C CA . TRP B 1 351 ? -3.77 -25.578 -20.031 1 97.81 351 TRP B CA 1
ATOM 7468 C C . TRP B 1 351 ? -2.443 -25.859 -20.719 1 97.81 351 TRP B C 1
ATOM 7470 O O . TRP B 1 351 ? -2.023 -25.125 -21.609 1 97.81 351 TRP B O 1
ATOM 7480 N N . LEU B 1 352 ? -1.775 -26.953 -20.375 1 97.69 352 LEU B N 1
ATOM 7481 C CA . LEU B 1 352 ? -0.459 -27.281 -20.906 1 97.69 352 LEU B CA 1
ATOM 7482 C C . LEU B 1 352 ? -0.583 -28.016 -22.234 1 97.69 352 LEU B C 1
ATOM 7484 O O . LEU B 1 352 ? -1.498 -28.828 -22.406 1 97.69 352 LEU B O 1
ATOM 7488 N N . ASP B 1 353 ? 0.303 -27.703 -23.125 1 95.75 353 ASP B N 1
ATOM 7489 C CA . ASP B 1 353 ? 0.453 -28.453 -24.375 1 95.75 353 ASP B CA 1
ATOM 7490 C C . ASP B 1 353 ? 1.528 -29.516 -24.234 1 95.75 353 ASP B C 1
ATOM 7492 O O . ASP B 1 353 ? 2.674 -29.312 -24.656 1 95.75 353 ASP B O 1
ATOM 7496 N N . LEU B 1 354 ? 1.141 -30.688 -23.891 1 94.88 354 LEU B N 1
ATOM 7497 C CA . LEU B 1 354 ? 2.102 -31.75 -23.578 1 94.88 354 LEU B CA 1
ATOM 7498 C C . LEU B 1 354 ? 2.232 -32.719 -24.734 1 94.88 354 LEU B C 1
ATOM 7500 O O . LEU B 1 354 ? 3.072 -33.625 -24.703 1 94.88 354 LEU B O 1
ATOM 7504 N N . ASP B 1 355 ? 1.555 -32.5 -25.781 1 90.94 355 ASP B N 1
ATOM 7505 C CA . ASP B 1 355 ? 1.646 -33.344 -26.953 1 90.94 355 ASP B CA 1
ATOM 7506 C C . ASP B 1 355 ? 3.016 -33.219 -27.625 1 90.94 355 ASP B C 1
ATOM 7508 O O . ASP B 1 355 ? 3.443 -34.125 -28.344 1 90.94 355 ASP B O 1
ATOM 7512 N N . LEU B 1 356 ? 3.641 -32.219 -27.219 1 88.12 356 LEU B N 1
ATOM 7513 C CA . LEU B 1 356 ? 4.949 -31.953 -27.812 1 88.12 356 LEU B CA 1
ATOM 7514 C C . LEU B 1 356 ? 6.012 -32.875 -27.219 1 88.12 356 LEU B C 1
ATOM 7516 O O . LEU B 1 356 ? 7.102 -33 -27.766 1 88.12 356 LEU B O 1
ATOM 7520 N N . PHE B 1 357 ? 5.863 -33.594 -26 1 90.75 357 PHE B N 1
ATOM 7521 C CA . PHE B 1 357 ? 6.879 -34.344 -25.25 1 90.75 357 PHE B CA 1
ATOM 7522 C C . PHE B 1 357 ? 6.645 -35.844 -25.359 1 90.75 357 PHE B C 1
ATOM 7524 O O . PHE B 1 357 ? 7.41 -36.625 -24.812 1 90.75 357 PHE B O 1
ATOM 7531 N N . GLY B 1 358 ? 5.898 -36.469 -26.188 1 83.88 358 GLY B N 1
ATOM 7532 C CA . GLY B 1 358 ? 5.578 -37.906 -26.234 1 83.88 358 GLY B CA 1
ATOM 7533 C C . GLY B 1 358 ? 4.875 -38.406 -24.984 1 83.88 358 GLY B C 1
ATOM 7534 O O . GLY B 1 358 ? 4.84 -37.688 -23.969 1 83.88 358 GLY B O 1
ATOM 7535 N N . PRO B 1 359 ? 4.391 -39.5 -24.922 1 84.06 359 PRO B N 1
ATOM 7536 C CA . PRO B 1 359 ? 3.672 -40.062 -23.766 1 84.06 359 PRO B CA 1
ATOM 7537 C C . PRO B 1 359 ? 4.582 -40.281 -22.562 1 84.06 359 PRO B C 1
ATOM 7539 O O . PRO B 1 359 ? 5.711 -40.75 -22.719 1 84.06 359 PRO B O 1
ATOM 7542 N N . PRO B 1 360 ? 4.129 -39.844 -21.484 1 83.12 360 PRO B N 1
ATOM 7543 C CA . PRO B 1 360 ? 4.984 -40 -20.297 1 83.12 360 PRO B CA 1
ATOM 7544 C C . PRO B 1 360 ? 5.219 -41.469 -19.938 1 83.12 360 PRO B C 1
ATOM 7546 O O . PRO B 1 360 ? 4.309 -42.281 -20.047 1 83.12 360 PRO B O 1
ATOM 7549 N N . GLN B 1 361 ? 6.426 -41.75 -19.578 1 87.75 361 GLN B N 1
ATOM 7550 C CA . GLN B 1 361 ? 6.824 -43.094 -19.094 1 87.75 361 GLN B CA 1
ATOM 7551 C C . GLN B 1 361 ? 6.824 -43.125 -17.578 1 87.75 361 GLN B C 1
ATOM 7553 O O . GLN B 1 361 ? 6.941 -42.094 -16.906 1 87.75 361 GLN B O 1
ATOM 7558 N N . PRO B 1 362 ? 6.586 -44.312 -17.047 1 93.25 362 PRO B N 1
ATOM 7559 C CA . PRO B 1 362 ? 6.688 -44.406 -15.594 1 93.25 362 PRO B CA 1
ATOM 7560 C C . PRO B 1 362 ? 8.07 -44.062 -15.07 1 93.25 362 PRO B C 1
ATOM 7562 O O . PRO B 1 362 ? 9.078 -44.281 -15.75 1 93.25 362 PRO B O 1
ATOM 7565 N N . PHE B 1 363 ? 8.086 -43.562 -13.914 1 97.31 363 PHE B N 1
ATOM 7566 C CA . PHE B 1 363 ? 9.367 -43.25 -13.289 1 97.31 363 PHE B CA 1
ATOM 7567 C C . PHE B 1 363 ? 10.125 -44.562 -12.984 1 97.31 363 PHE B C 1
ATOM 7569 O O . PHE B 1 363 ? 9.539 -45.531 -12.531 1 97.31 363 PHE B O 1
ATOM 7576 N N . THR B 1 364 ? 11.477 -44.562 -13.188 1 97.5 364 THR B N 1
ATOM 7577 C CA . THR B 1 364 ? 12.25 -45.781 -13.125 1 97.5 364 THR B CA 1
ATOM 7578 C C . THR B 1 364 ? 13.141 -45.781 -11.883 1 97.5 364 THR B C 1
ATOM 7580 O O . THR B 1 364 ? 13.672 -46.844 -11.508 1 97.5 364 THR B O 1
ATOM 7583 N N . SER B 1 365 ? 13.312 -44.719 -11.234 1 98.38 365 SER B N 1
ATOM 7584 C CA . SER B 1 365 ? 14.102 -44.594 -10.016 1 98.38 365 SER B CA 1
ATOM 7585 C C . SER B 1 365 ? 13.844 -43.25 -9.336 1 98.38 365 SER B C 1
ATOM 7587 O O . SER B 1 365 ? 13.188 -42.375 -9.906 1 98.38 365 SER B O 1
ATOM 7589 N N . ILE B 1 366 ? 14.266 -43.125 -8.102 1 98.69 366 ILE B N 1
ATOM 7590 C CA . ILE B 1 366 ? 14.281 -41.875 -7.371 1 98.69 366 ILE B CA 1
ATOM 7591 C C . ILE B 1 366 ? 15.719 -41.438 -7.094 1 98.69 366 ILE B C 1
ATOM 7593 O O . ILE B 1 366 ? 16.5 -42.219 -6.539 1 98.69 366 ILE B O 1
ATOM 7597 N N . ILE B 1 367 ? 16.031 -40.25 -7.531 1 98.69 367 ILE B N 1
ATOM 7598 C CA . ILE B 1 367 ? 17.375 -39.719 -7.293 1 98.69 367 ILE B CA 1
ATOM 7599 C C . ILE B 1 367 ? 17.344 -38.719 -6.133 1 98.69 367 ILE B C 1
ATOM 7601 O O . ILE B 1 367 ? 16.5 -37.812 -6.098 1 98.69 367 ILE B O 1
ATOM 7605 N N . TRP B 1 368 ? 18.203 -38.969 -5.133 1 98.31 368 TRP B N 1
ATOM 7606 C CA . TRP B 1 368 ? 18.531 -38.031 -4.062 1 98.31 368 TRP B CA 1
ATOM 7607 C C . TRP B 1 368 ? 19.859 -37.312 -4.344 1 98.31 368 TRP B C 1
ATOM 7609 O O . TRP B 1 368 ? 20.922 -37.844 -4.027 1 98.31 368 TRP B O 1
ATOM 7619 N N . PRO B 1 369 ? 19.781 -36.125 -4.945 1 97.56 369 PRO B N 1
ATOM 7620 C CA . PRO B 1 369 ? 21.047 -35.469 -5.246 1 97.56 369 PRO B CA 1
ATOM 7621 C C . PRO B 1 369 ? 21.75 -34.938 -3.994 1 97.56 369 PRO B C 1
ATOM 7623 O O . PRO B 1 369 ? 21.453 -33.844 -3.52 1 97.56 369 PRO B O 1
ATOM 7626 N N . ALA B 1 370 ? 22.719 -35.625 -3.582 1 95.69 370 ALA B N 1
ATOM 7627 C CA . ALA B 1 370 ? 23.391 -35.375 -2.309 1 95.69 370 ALA B CA 1
ATOM 7628 C C . ALA B 1 370 ? 23.984 -33.969 -2.246 1 95.69 370 ALA B C 1
ATOM 7630 O O . ALA B 1 370 ? 23.938 -33.312 -1.2 1 95.69 370 ALA B O 1
ATOM 7631 N N . ASP B 1 371 ? 24.484 -33.469 -3.326 1 93.94 371 ASP B N 1
ATOM 7632 C CA . ASP B 1 371 ? 25.125 -32.156 -3.369 1 93.94 371 ASP B CA 1
ATOM 7633 C C . ASP B 1 371 ? 24.141 -31.047 -2.998 1 93.94 371 ASP B C 1
ATOM 7635 O O . ASP B 1 371 ? 24.531 -30.031 -2.426 1 93.94 371 ASP B O 1
ATOM 7639 N N . PHE B 1 372 ? 22.922 -31.219 -3.324 1 94.12 372 PHE B N 1
ATOM 7640 C CA . PHE B 1 372 ? 21.922 -30.156 -3.172 1 94.12 372 PHE B CA 1
ATOM 7641 C C . PHE B 1 372 ? 21.375 -30.141 -1.749 1 94.12 372 PHE B C 1
ATOM 7643 O O . PHE B 1 372 ? 20.859 -29.109 -1.291 1 94.12 372 PHE B O 1
ATOM 7650 N N . TRP B 1 373 ? 21.422 -31.125 -0.981 1 95.12 373 TRP B N 1
ATOM 7651 C CA . TRP B 1 373 ? 20.719 -31.266 0.297 1 95.12 373 TRP B CA 1
ATOM 7652 C C . TRP B 1 373 ? 21.594 -30.766 1.442 1 95.12 373 TRP B C 1
ATOM 7654 O O . TRP B 1 373 ? 21.141 -30.688 2.588 1 95.12 373 TRP B O 1
ATOM 7664 N N . THR B 1 374 ? 22.797 -30.281 1.129 1 89.19 374 THR B N 1
ATOM 7665 C CA . THR B 1 374 ? 23.703 -29.75 2.146 1 89.19 374 THR B CA 1
ATOM 7666 C C . THR B 1 374 ? 23.25 -28.359 2.59 1 89.19 374 THR B C 1
ATOM 7668 O O . THR B 1 374 ? 23.688 -27.859 3.623 1 89.19 374 THR B O 1
ATOM 7671 N N . ILE B 1 375 ? 22.312 -27.75 1.902 1 83.56 375 ILE B N 1
ATOM 7672 C CA . ILE B 1 375 ? 21.906 -26.359 2.154 1 83.56 375 ILE B CA 1
ATOM 7673 C C . ILE B 1 375 ? 20.797 -26.328 3.195 1 83.56 375 ILE B C 1
ATOM 7675 O O . ILE B 1 375 ? 20.422 -25.25 3.668 1 83.56 375 ILE B O 1
ATOM 7679 N N . ILE B 1 376 ? 20.219 -27.406 3.49 1 89 376 ILE B N 1
ATOM 7680 C CA . ILE B 1 376 ? 19.062 -27.391 4.379 1 89 376 ILE B CA 1
ATOM 7681 C C . ILE B 1 376 ? 19.453 -27.969 5.742 1 89 376 ILE B C 1
ATOM 7683 O O . ILE B 1 376 ? 20.422 -28.703 5.852 1 89 376 ILE B O 1
ATOM 7687 N N . ASP B 1 377 ? 18.656 -27.641 6.738 1 89.69 377 ASP B N 1
ATOM 7688 C CA . ASP B 1 377 ? 18.812 -28.156 8.102 1 89.69 377 ASP B CA 1
ATOM 7689 C C . ASP B 1 377 ? 18.781 -29.672 8.125 1 89.69 377 ASP B C 1
ATOM 7691 O O . ASP B 1 377 ? 18 -30.297 7.41 1 89.69 377 ASP B O 1
ATOM 7695 N N . HIS B 1 378 ? 19.656 -30.297 8.953 1 93.81 378 HIS B N 1
ATOM 7696 C CA . HIS B 1 378 ? 19.797 -31.75 9.016 1 93.81 378 HIS B CA 1
ATOM 7697 C C . HIS B 1 378 ? 18.484 -32.406 9.391 1 93.81 378 HIS B C 1
ATOM 7699 O O . HIS B 1 378 ? 18.141 -33.469 8.852 1 93.81 378 HIS B O 1
ATOM 7705 N N . HIS B 1 379 ? 17.781 -31.844 10.289 1 96 379 HIS B N 1
ATOM 7706 C CA . HIS B 1 379 ? 16.516 -32.438 10.719 1 96 379 HIS B CA 1
ATOM 7707 C C . HIS B 1 379 ? 15.484 -32.375 9.602 1 96 379 HIS B C 1
ATOM 7709 O O . HIS B 1 379 ? 14.711 -33.344 9.43 1 96 379 HIS B O 1
ATOM 7715 N N . GLN B 1 380 ? 15.484 -31.375 8.859 1 96.75 380 GLN B N 1
ATOM 7716 C CA . GLN B 1 380 ? 14.562 -31.234 7.734 1 96.75 380 GLN B CA 1
ATOM 7717 C C . GLN B 1 380 ? 14.938 -32.188 6.602 1 96.75 380 GLN B C 1
ATOM 7719 O O . GLN B 1 380 ? 14.055 -32.75 5.945 1 96.75 380 GLN B O 1
ATOM 7724 N N . ALA B 1 381 ? 16.203 -32.375 6.398 1 97.12 381 ALA B N 1
ATOM 7725 C CA . ALA B 1 381 ? 16.656 -33.344 5.402 1 97.12 381 ALA B CA 1
ATOM 7726 C C . ALA B 1 381 ? 16.25 -34.75 5.793 1 97.12 381 ALA B C 1
ATOM 7728 O O . ALA B 1 381 ? 15.812 -35.531 4.941 1 97.12 381 ALA B O 1
ATOM 7729 N N . GLN B 1 382 ? 16.406 -35.094 7.055 1 97.06 382 GLN B N 1
ATOM 7730 C CA . GLN B 1 382 ? 16.047 -36.406 7.539 1 97.06 382 GLN B CA 1
ATOM 7731 C C . GLN B 1 382 ? 14.539 -36.625 7.434 1 97.06 382 GLN B C 1
ATOM 7733 O O . GLN B 1 382 ? 14.094 -37.75 7.086 1 97.06 382 GLN B O 1
ATOM 7738 N N . LEU B 1 383 ? 13.844 -35.625 7.789 1 97.44 383 LEU B N 1
ATOM 7739 C CA . LEU B 1 383 ? 12.391 -35.688 7.621 1 97.44 383 LEU B CA 1
ATOM 7740 C C . LEU B 1 383 ? 12.023 -36 6.176 1 97.44 383 LEU B C 1
ATOM 7742 O O . LEU B 1 383 ? 11.18 -36.875 5.922 1 97.44 383 LEU B O 1
ATOM 7746 N N . THR B 1 384 ? 12.648 -35.344 5.262 1 97.94 384 THR B N 1
ATOM 7747 C CA . THR B 1 384 ? 12.375 -35.562 3.842 1 97.94 384 THR B CA 1
ATOM 7748 C C . THR B 1 384 ? 12.773 -36.969 3.418 1 97.94 384 THR B C 1
ATOM 7750 O O . THR B 1 384 ? 12.102 -37.594 2.586 1 97.94 384 THR B O 1
ATOM 7753 N N . LYS B 1 385 ? 13.859 -37.438 3.912 1 97.31 385 LYS B N 1
ATOM 7754 C CA . LYS B 1 385 ? 14.328 -38.781 3.582 1 97.31 385 LYS B CA 1
ATOM 7755 C C . LYS B 1 385 ? 13.305 -39.812 4.008 1 97.31 385 LYS B C 1
ATOM 7757 O O . LYS B 1 385 ? 13.133 -40.844 3.326 1 97.31 385 LYS B O 1
ATOM 7762 N N . HIS B 1 386 ? 12.75 -39.594 5.168 1 97.56 386 HIS B N 1
ATOM 7763 C CA . HIS B 1 386 ? 11.68 -40.5 5.605 1 97.56 386 HIS B CA 1
ATOM 7764 C C . HIS B 1 386 ? 10.539 -40.531 4.59 1 97.56 386 HIS B C 1
ATOM 7766 O O . HIS B 1 386 ? 10.07 -41.594 4.215 1 97.56 386 HIS B O 1
ATOM 7772 N N . PHE B 1 387 ? 10.133 -39.406 4.133 1 97.69 387 PHE B N 1
ATOM 7773 C CA . PHE B 1 387 ? 9.055 -39.312 3.152 1 97.69 387 PHE B CA 1
ATOM 7774 C C . PHE B 1 387 ? 9.5 -39.906 1.813 1 97.69 387 PHE B C 1
ATOM 7776 O O . PHE B 1 387 ? 8.695 -40.469 1.087 1 97.69 387 PHE B O 1
ATOM 7783 N N . ALA B 1 388 ? 10.758 -39.688 1.471 1 98.38 388 ALA B N 1
ATOM 7784 C CA . ALA B 1 388 ? 11.297 -40.281 0.258 1 98.38 388 ALA B CA 1
ATOM 7785 C C . ALA B 1 388 ? 11.18 -41.812 0.302 1 98.38 388 ALA B C 1
ATOM 7787 O O . ALA B 1 388 ? 10.953 -42.469 -0.729 1 98.38 388 ALA B O 1
ATOM 7788 N N . GLY B 1 389 ? 11.406 -42.344 1.451 1 98.31 389 GLY B N 1
ATOM 7789 C CA . GLY B 1 389 ? 11.203 -43.781 1.626 1 98.31 389 GLY B CA 1
ATOM 7790 C C . GLY B 1 389 ? 9.781 -44.219 1.319 1 98.31 389 GLY B C 1
ATOM 7791 O O . GLY B 1 389 ? 9.57 -45.281 0.699 1 98.31 389 GLY B O 1
ATOM 7792 N N . VAL B 1 390 ? 8.844 -43.469 1.751 1 98.44 390 VAL B N 1
ATOM 7793 C CA . VAL B 1 390 ? 7.441 -43.75 1.477 1 98.44 390 VAL B CA 1
ATOM 7794 C C . VAL B 1 390 ? 7.195 -43.719 -0.03 1 98.44 390 VAL B C 1
ATOM 7796 O O . VAL B 1 390 ? 6.473 -44.562 -0.566 1 98.44 390 VAL B O 1
ATOM 7799 N N . LEU B 1 391 ? 7.777 -42.75 -0.684 1 98.31 391 LEU B N 1
ATOM 7800 C CA . LEU B 1 391 ? 7.637 -42.625 -2.131 1 98.31 391 LEU B CA 1
ATOM 7801 C C . LEU B 1 391 ? 8.258 -43.812 -2.838 1 98.31 391 LEU B C 1
ATOM 7803 O O . LEU B 1 391 ? 7.723 -44.312 -3.834 1 98.31 391 LEU B O 1
ATOM 7807 N N . GLN B 1 392 ? 9.406 -44.188 -2.355 1 98.31 392 GLN B N 1
ATOM 7808 C CA . GLN B 1 392 ? 10.07 -45.375 -2.887 1 98.31 392 GLN B CA 1
ATOM 7809 C C . GLN B 1 392 ? 9.156 -46.594 -2.832 1 98.31 392 GLN B C 1
ATOM 7811 O O . GLN B 1 392 ? 9.062 -47.375 -3.797 1 98.31 392 GLN B O 1
ATOM 7816 N N . GLU B 1 393 ? 8.547 -46.781 -1.752 1 97.81 393 GLU B N 1
ATOM 7817 C CA . GLU B 1 393 ? 7.617 -47.875 -1.588 1 97.81 393 GLU B CA 1
ATOM 7818 C C . GLU B 1 393 ? 6.43 -47.75 -2.539 1 97.81 393 GLU B C 1
ATOM 7820 O O . GLU B 1 393 ? 6.012 -48.75 -3.152 1 97.81 393 GLU B O 1
ATOM 7825 N N . GLU B 1 394 ? 5.914 -46.562 -2.588 1 96.75 394 GLU B N 1
ATOM 7826 C CA . GLU B 1 394 ? 4.75 -46.312 -3.436 1 96.75 394 GLU B CA 1
ATOM 7827 C C . GLU B 1 394 ? 5.062 -46.594 -4.902 1 96.75 394 GLU B C 1
ATOM 7829 O O . GLU B 1 394 ? 4.242 -47.188 -5.613 1 96.75 394 GLU B O 1
ATOM 7834 N N . LEU B 1 395 ? 6.242 -46.188 -5.375 1 97.31 395 LEU B N 1
ATOM 7835 C CA . LEU B 1 395 ? 6.613 -46.312 -6.781 1 97.31 395 LEU B CA 1
ATOM 7836 C C . LEU B 1 395 ? 7.254 -47.688 -7.047 1 97.31 395 LEU B C 1
ATOM 7838 O O . LEU B 1 395 ? 7.363 -48.094 -8.203 1 97.31 395 LEU B O 1
ATOM 7842 N N . ASN B 1 396 ? 7.672 -48.312 -6.047 1 97.19 396 ASN B N 1
ATOM 7843 C CA . ASN B 1 396 ? 8.383 -49.562 -6.148 1 97.19 396 ASN B CA 1
ATOM 7844 C C . ASN B 1 396 ? 9.594 -49.469 -7.07 1 97.19 396 ASN B C 1
ATOM 7846 O O . ASN B 1 396 ? 9.727 -50.25 -8.016 1 97.19 396 ASN B O 1
ATOM 7850 N N . VAL B 1 397 ? 10.406 -48.5 -6.867 1 97.81 397 VAL B N 1
ATOM 7851 C CA . VAL B 1 397 ? 11.641 -48.281 -7.613 1 97.81 397 VAL B CA 1
ATOM 7852 C C . VAL B 1 397 ? 12.781 -48 -6.645 1 97.81 397 VAL B C 1
ATOM 7854 O O . VAL B 1 397 ? 12.562 -47.844 -5.441 1 97.81 397 VAL B O 1
ATOM 7857 N N . SER B 1 398 ? 14.031 -47.969 -7.121 1 97.88 398 SER B N 1
ATOM 7858 C CA . SER B 1 398 ? 15.188 -47.719 -6.266 1 97.88 398 SER B CA 1
ATOM 7859 C C . SER B 1 398 ? 15.297 -46.25 -5.914 1 97.88 398 SER B C 1
ATOM 7861 O O . SER B 1 398 ? 14.938 -45.375 -6.715 1 97.88 398 SER B O 1
ATOM 7863 N N . LEU B 1 399 ? 15.633 -45.938 -4.723 1 98.5 399 LEU B N 1
ATOM 7864 C CA . LEU B 1 399 ? 16.047 -44.625 -4.246 1 98.5 399 LEU B CA 1
ATOM 7865 C C . LEU B 1 399 ? 17.562 -44.562 -4.082 1 98.5 399 LEU B C 1
ATOM 7867 O O . LEU B 1 399 ? 18.141 -45.312 -3.283 1 98.5 399 LEU B O 1
ATOM 7871 N N . GLU B 1 400 ? 18.219 -43.688 -4.844 1 98.25 400 GLU B N 1
ATOM 7872 C CA . GLU B 1 400 ? 19.672 -43.688 -4.84 1 98.25 400 GLU B CA 1
ATOM 7873 C C . GLU B 1 400 ? 20.219 -42.281 -4.598 1 98.25 400 GLU B C 1
ATOM 7875 O O . GLU B 1 400 ? 19.719 -41.312 -5.172 1 98.25 400 GLU B O 1
ATOM 7880 N N . GLU B 1 401 ? 21.188 -42.219 -3.762 1 97.94 401 GLU B N 1
ATOM 7881 C CA . GLU B 1 401 ? 21.922 -40.969 -3.539 1 97.94 401 GLU B CA 1
ATOM 7882 C C . GLU B 1 401 ? 23.031 -40.781 -4.566 1 97.94 401 GLU B C 1
ATOM 7884 O O . GLU B 1 401 ? 23.891 -41.656 -4.715 1 97.94 401 GLU B O 1
ATOM 7889 N N . LEU B 1 402 ? 22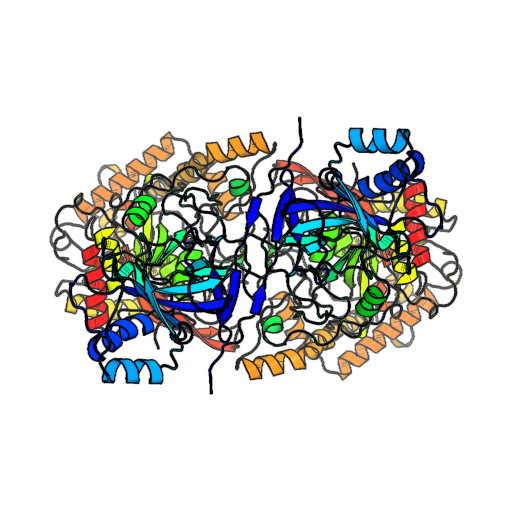.984 -39.688 -5.297 1 98 402 LEU B N 1
ATOM 7890 C CA . LEU B 1 402 ? 23.984 -39.406 -6.309 1 98 402 LEU B CA 1
ATOM 7891 C C . LEU B 1 402 ? 24.625 -38.031 -6.07 1 98 402 LEU B C 1
ATOM 7893 O O . LEU B 1 402 ? 23.938 -37.094 -5.695 1 98 402 LEU B O 1
ATOM 7897 N N . SER B 1 403 ? 25.906 -38 -6.215 1 97.69 403 SER B N 1
ATOM 7898 C CA . SER B 1 403 ? 26.625 -36.719 -6.293 1 97.69 403 SER B CA 1
ATOM 7899 C C . SER B 1 403 ? 26.906 -36.344 -7.738 1 97.69 403 SER B C 1
ATOM 7901 O O . SER B 1 403 ? 27.766 -36.969 -8.383 1 97.69 403 SER B O 1
ATOM 7903 N N . PHE B 1 404 ? 26.234 -35.312 -8.234 1 96.94 404 PHE B N 1
ATOM 7904 C CA . PHE B 1 404 ? 26.438 -34.906 -9.617 1 96.94 404 PHE B CA 1
ATOM 7905 C C . PHE B 1 404 ? 27.859 -34.375 -9.82 1 96.94 404 PHE B C 1
ATOM 7907 O O . PHE B 1 404 ? 28.438 -34.562 -10.891 1 96.94 404 PHE B O 1
ATOM 7914 N N . GLU B 1 405 ? 28.359 -33.75 -8.828 1 95.19 405 GLU B N 1
ATOM 7915 C CA . GLU B 1 405 ? 29.734 -33.25 -8.914 1 95.19 405 GLU B CA 1
ATOM 7916 C C . GLU B 1 405 ? 30.734 -34.375 -9.016 1 95.19 405 GLU B C 1
ATOM 7918 O O . GLU B 1 405 ? 31.688 -34.312 -9.805 1 95.19 405 GLU B O 1
ATOM 7923 N N . GLN B 1 406 ? 30.578 -35.438 -8.211 1 96.94 406 GLN B N 1
ATOM 7924 C CA . GLN B 1 406 ? 31.484 -36.594 -8.266 1 96.94 406 GLN B CA 1
ATOM 7925 C C . GLN B 1 406 ? 31.391 -37.281 -9.617 1 96.94 406 GLN B C 1
ATOM 7927 O O . GLN B 1 406 ? 32.406 -37.688 -10.188 1 96.94 406 GLN B O 1
ATOM 7932 N N . ILE B 1 407 ? 30.172 -37.438 -10.07 1 97.81 407 ILE B N 1
ATOM 7933 C CA . ILE B 1 407 ? 29.969 -38.094 -11.359 1 97.81 407 ILE B CA 1
ATOM 7934 C C . ILE B 1 407 ? 30.609 -37.281 -12.469 1 97.81 407 ILE B C 1
ATOM 7936 O O . ILE B 1 407 ? 31.188 -37.812 -13.414 1 97.81 407 ILE B O 1
ATOM 7940 N N . TRP B 1 408 ? 30.5 -35.938 -12.43 1 97.56 408 TRP B N 1
ATOM 7941 C CA . TRP B 1 408 ? 31.172 -35.031 -13.383 1 97.56 408 TRP B CA 1
ATOM 7942 C C . TRP B 1 408 ? 32.688 -35.25 -13.352 1 97.56 408 TRP B C 1
ATOM 7944 O O . TRP B 1 408 ? 33.312 -35.312 -14.406 1 97.56 408 TRP B O 1
ATOM 7954 N N . ASN B 1 409 ? 33.25 -35.344 -12.172 1 96.62 409 ASN B N 1
ATOM 7955 C CA . ASN B 1 409 ? 34.688 -35.531 -12.047 1 96.62 409 ASN B CA 1
ATOM 7956 C C . ASN B 1 409 ? 35.094 -36.875 -12.664 1 96.62 409 ASN B C 1
ATOM 7958 O O . ASN B 1 409 ? 36.188 -36.969 -13.266 1 96.62 409 ASN B O 1
ATOM 7962 N N . ASP B 1 410 ? 34.312 -37.844 -12.516 1 96.88 410 ASP B N 1
ATOM 7963 C CA . ASP B 1 410 ? 34.625 -39.188 -13 1 96.88 410 ASP B CA 1
ATOM 7964 C C . ASP B 1 410 ? 34.438 -39.281 -14.508 1 96.88 410 ASP B C 1
ATOM 7966 O O . ASP B 1 410 ? 35.125 -40.062 -15.18 1 96.88 410 ASP B O 1
ATOM 7970 N N . SER B 1 411 ? 33.406 -38.562 -14.992 1 95.75 411 SER B N 1
ATOM 7971 C CA . SER B 1 411 ? 33.062 -38.656 -16.406 1 95.75 411 SER B CA 1
ATOM 7972 C C . SER B 1 411 ? 32.688 -37.281 -16.969 1 95.75 411 SER B C 1
ATOM 7974 O O . SER B 1 411 ? 31.547 -37.094 -17.422 1 95.75 411 SER B O 1
ATOM 7976 N N . PRO B 1 412 ? 33.625 -36.375 -17.016 1 95.69 412 PRO B N 1
ATOM 7977 C CA . PRO B 1 412 ? 33.312 -35.062 -17.578 1 95.69 412 PRO B CA 1
ATOM 7978 C C . PRO B 1 412 ? 33.094 -35.094 -19.094 1 95.69 412 PRO B C 1
ATOM 7980 O O . PRO B 1 412 ? 33.625 -35.969 -19.781 1 95.69 412 PRO B O 1
ATOM 7983 N N . PRO B 1 413 ? 32.25 -34.25 -19.562 1 97.12 413 PRO B N 1
ATOM 7984 C CA . PRO B 1 413 ? 32.156 -34.125 -21.031 1 97.12 413 PRO B CA 1
ATOM 7985 C C . PRO B 1 413 ? 33.469 -33.594 -21.641 1 97.12 413 PRO B C 1
ATOM 7987 O O . PRO B 1 413 ? 34.219 -32.844 -20.984 1 97.12 413 PRO B O 1
ATOM 7990 N N . SER B 1 414 ? 33.656 -33.875 -22.906 1 96.06 414 SER B N 1
ATOM 7991 C CA . SER B 1 414 ? 34.844 -33.438 -23.578 1 96.06 414 SER B CA 1
ATOM 7992 C C . SER B 1 414 ? 34.969 -31.922 -23.641 1 96.06 414 SER B C 1
ATOM 7994 O O . SER B 1 414 ? 36.062 -31.359 -23.547 1 96.06 414 SER B O 1
ATOM 7996 N N . GLU B 1 415 ? 33.812 -31.312 -23.719 1 95.88 415 GLU B N 1
ATOM 7997 C CA . GLU B 1 415 ? 33.75 -29.859 -23.875 1 95.88 415 GLU B CA 1
ATOM 7998 C C . GLU B 1 415 ? 34.25 -29.156 -22.625 1 95.88 415 GLU B C 1
ATOM 8000 O O . GLU B 1 415 ? 34.594 -27.969 -22.656 1 95.88 415 GLU B O 1
ATOM 8005 N N . ALA B 1 416 ? 34.281 -29.844 -21.5 1 96.06 416 ALA B N 1
ATOM 8006 C CA . ALA B 1 416 ? 34.688 -29.234 -20.234 1 96.06 416 ALA B CA 1
ATOM 8007 C C . ALA B 1 416 ? 36.219 -29.094 -20.172 1 96.06 416 ALA B C 1
ATOM 8009 O O . ALA B 1 416 ? 36.75 -28.375 -19.328 1 96.06 416 ALA B O 1
ATOM 8010 N N . ASN B 1 417 ? 36.969 -29.812 -21.031 1 94.44 417 ASN B N 1
ATOM 8011 C CA . ASN B 1 417 ? 38.438 -29.75 -21.094 1 94.44 417 ASN B CA 1
ATOM 8012 C C . ASN B 1 417 ? 39.062 -29.922 -19.703 1 94.44 417 ASN B C 1
ATOM 8014 O O . ASN B 1 417 ? 39.938 -29.141 -19.312 1 94.44 417 ASN B O 1
ATOM 8018 N N . GLY B 1 418 ? 38.5 -30.75 -18.891 1 93.12 418 GLY B N 1
ATOM 8019 C CA . GLY B 1 418 ? 39.094 -31.109 -17.609 1 93.12 418 GLY B CA 1
ATOM 8020 C C . GLY B 1 418 ? 38.656 -30.172 -16.484 1 93.12 418 GLY B C 1
ATOM 8021 O O . GLY B 1 418 ? 39.062 -30.375 -15.328 1 93.12 418 GLY B O 1
ATOM 8022 N N . MET B 1 419 ? 37.844 -29.234 -16.688 1 95.88 419 MET B N 1
ATOM 8023 C CA . MET B 1 419 ? 37.406 -28.297 -15.664 1 95.88 419 MET B CA 1
ATOM 8024 C C . MET B 1 419 ? 36.469 -28.984 -14.68 1 95.88 419 MET B C 1
ATOM 8026 O O . MET B 1 419 ? 35.656 -29.844 -15.07 1 95.88 419 MET B O 1
ATOM 8030 N N . SER B 1 420 ? 36.625 -28.547 -13.43 1 95.81 420 SER B N 1
ATOM 8031 C CA . SER B 1 420 ? 35.625 -28.969 -12.445 1 95.81 420 SER B CA 1
ATOM 8032 C C . SER B 1 420 ? 34.25 -28.422 -12.789 1 95.81 420 SER B C 1
ATOM 8034 O O . SER B 1 420 ? 34.125 -27.469 -13.57 1 95.81 420 SER B O 1
ATOM 8036 N N . LEU B 1 421 ? 33.25 -29.062 -12.219 1 95.44 421 LEU B N 1
ATOM 8037 C CA . LEU B 1 421 ? 31.891 -28.641 -12.508 1 95.44 421 LEU B CA 1
ATOM 8038 C C . LEU B 1 421 ? 31.688 -27.172 -12.164 1 95.44 421 LEU B C 1
ATOM 8040 O O . LEU B 1 421 ? 31.234 -26.391 -13 1 95.44 421 LEU B O 1
ATOM 8044 N N . PRO B 1 422 ? 32.062 -26.672 -10.93 1 93.06 422 PRO B N 1
ATOM 8045 C CA . PRO B 1 422 ? 31.891 -25.25 -10.617 1 93.06 422 PRO B CA 1
ATOM 8046 C C . PRO B 1 422 ? 32.656 -24.328 -11.57 1 93.06 422 PRO B C 1
ATOM 8048 O O . PRO B 1 422 ? 32.156 -23.312 -12 1 93.06 422 PRO B O 1
ATOM 8051 N N . ALA B 1 423 ? 33.812 -24.703 -11.875 1 94.25 423 ALA B N 1
ATOM 8052 C CA . ALA B 1 423 ? 34.625 -23.891 -12.773 1 94.25 423 ALA B CA 1
ATOM 8053 C C . ALA B 1 423 ? 34 -23.781 -14.148 1 94.25 423 ALA B C 1
ATOM 8055 O O . ALA B 1 423 ? 34.094 -22.75 -14.812 1 94.25 423 ALA B O 1
ATOM 8056 N N . PHE B 1 424 ? 33.375 -24.844 -14.547 1 95.12 424 PHE B N 1
ATOM 8057 C CA . PHE B 1 424 ? 32.781 -24.922 -15.875 1 95.12 424 PHE B CA 1
ATOM 8058 C C . PHE B 1 424 ? 31.453 -24.156 -15.914 1 95.12 424 PHE B C 1
ATOM 8060 O O . PHE B 1 424 ? 31.188 -23.422 -16.875 1 95.12 424 PHE B O 1
ATOM 8067 N N . ILE B 1 425 ? 30.656 -24.281 -14.867 1 94.31 425 ILE B N 1
ATOM 8068 C CA . ILE B 1 425 ? 29.25 -23.906 -15 1 94.31 425 ILE B CA 1
ATOM 8069 C C . ILE B 1 425 ? 29.016 -22.547 -14.336 1 94.31 425 ILE B C 1
ATOM 8071 O O . ILE B 1 425 ? 28.078 -21.844 -14.68 1 94.31 425 ILE B O 1
ATOM 8075 N N . ASN B 1 426 ? 29.781 -22.078 -13.328 1 91.81 426 ASN B N 1
ATOM 8076 C CA . ASN B 1 426 ? 29.531 -20.859 -12.57 1 91.81 426 ASN B CA 1
ATOM 8077 C C . ASN B 1 426 ? 29.531 -19.625 -13.477 1 91.81 426 ASN B C 1
ATOM 8079 O O . ASN B 1 426 ? 28.625 -18.812 -13.422 1 91.81 426 ASN B O 1
ATOM 8083 N N . PRO B 1 427 ? 30.516 -19.516 -14.352 1 90.12 427 PRO B N 1
ATOM 8084 C CA . PRO B 1 427 ? 30.484 -18.359 -15.25 1 90.12 427 PRO B CA 1
ATOM 8085 C C . PRO B 1 427 ? 29.281 -18.375 -16.188 1 90.12 427 PRO B C 1
ATOM 8087 O O . PRO B 1 427 ? 28.766 -17.312 -16.562 1 90.12 427 PRO B O 1
ATOM 8090 N N . ALA B 1 428 ? 28.891 -19.578 -16.547 1 91.44 428 ALA B N 1
ATOM 8091 C CA . ALA B 1 428 ? 27.75 -19.734 -17.453 1 91.44 428 ALA B CA 1
ATOM 8092 C C . ALA B 1 428 ? 26.469 -19.188 -16.828 1 91.44 428 ALA B C 1
ATOM 8094 O O . ALA B 1 428 ? 25.719 -18.438 -17.469 1 91.44 428 ALA B O 1
ATOM 8095 N N . THR B 1 429 ? 26.281 -19.453 -15.602 1 89.69 429 THR B N 1
ATOM 8096 C CA . THR B 1 429 ? 25.062 -19 -14.922 1 89.69 429 THR B CA 1
ATOM 8097 C C . THR B 1 429 ? 25.141 -17.516 -14.625 1 89.69 429 THR B C 1
ATOM 8099 O O . THR B 1 429 ? 24.109 -16.812 -14.633 1 89.69 429 THR B O 1
ATOM 8102 N N . SER B 1 430 ? 26.266 -16.984 -14.414 1 89.56 430 SER B N 1
ATOM 8103 C CA . SER B 1 430 ? 26.453 -15.555 -14.211 1 89.56 430 SER B CA 1
ATOM 8104 C C . SER B 1 430 ? 26.125 -14.766 -15.477 1 89.56 430 SER B C 1
ATOM 8106 O O . SER B 1 430 ? 25.641 -13.633 -15.398 1 89.56 430 SER B O 1
ATOM 8108 N N . SER B 1 431 ? 26.344 -15.391 -16.594 1 92.56 431 SER B N 1
ATOM 8109 C CA . SER B 1 431 ? 26.172 -14.703 -17.875 1 92.56 431 SER B CA 1
ATOM 8110 C C . SER B 1 431 ? 24.688 -14.461 -18.172 1 92.56 431 SER B C 1
ATOM 8112 O O . SER B 1 431 ? 24.344 -13.648 -19.031 1 92.56 431 SER B O 1
ATOM 8114 N N . LEU B 1 432 ? 23.797 -15.078 -17.375 1 93 432 LEU B N 1
ATOM 8115 C CA . LEU B 1 432 ? 22.359 -14.859 -17.531 1 93 432 LEU B CA 1
ATOM 8116 C C . LEU B 1 432 ? 22 -13.406 -17.234 1 93 432 LEU B C 1
ATOM 8118 O O . LEU B 1 432 ? 20.953 -12.922 -17.688 1 93 432 LEU B O 1
ATOM 8122 N N . ALA B 1 433 ? 22.844 -12.688 -16.484 1 94.69 433 ALA B N 1
ATOM 8123 C CA . ALA B 1 433 ? 22.609 -11.297 -16.109 1 94.69 433 ALA B CA 1
ATOM 8124 C C . ALA B 1 433 ? 22.531 -10.414 -17.359 1 94.69 433 ALA B C 1
ATOM 8126 O O . ALA B 1 433 ? 21.875 -9.359 -17.344 1 94.69 433 ALA B O 1
ATOM 8127 N N . TYR B 1 434 ? 23.219 -10.914 -18.438 1 96.75 434 TYR B N 1
ATOM 8128 C CA . TYR B 1 434 ? 23.109 -10.203 -19.703 1 96.75 434 TYR B CA 1
ATOM 8129 C C . TYR B 1 434 ? 21.656 -10.07 -20.141 1 96.75 434 TYR B C 1
ATOM 8131 O O . TYR B 1 434 ? 21.203 -8.977 -20.5 1 96.75 434 TYR B O 1
ATOM 8139 N N . ASP B 1 435 ? 20.922 -11.164 -20.125 1 97 435 ASP B N 1
ATOM 8140 C CA . ASP B 1 435 ? 19.531 -11.164 -20.547 1 97 435 ASP B CA 1
ATOM 8141 C C . ASP B 1 435 ? 18.672 -10.305 -19.609 1 97 435 ASP B C 1
ATOM 8143 O O . ASP B 1 435 ? 17.781 -9.586 -20.062 1 97 435 ASP B O 1
ATOM 8147 N N . VAL B 1 436 ? 18.938 -10.375 -18.312 1 96.56 436 VAL B N 1
ATOM 8148 C CA . VAL B 1 436 ? 18.188 -9.602 -17.328 1 96.56 436 VAL B CA 1
ATOM 8149 C C . VAL B 1 436 ? 18.312 -8.117 -17.641 1 96.56 436 VAL B C 1
ATOM 8151 O O . VAL B 1 436 ? 17.328 -7.383 -17.594 1 96.56 436 VAL B O 1
ATOM 8154 N N . TYR B 1 437 ? 19.5 -7.695 -17.984 1 97.06 437 TYR B N 1
ATOM 8155 C CA . TYR B 1 437 ? 19.766 -6.285 -18.266 1 97.06 437 TYR B CA 1
ATOM 8156 C C . TYR B 1 437 ? 19.203 -5.887 -19.625 1 97.06 437 TYR B C 1
ATOM 8158 O O . TYR B 1 437 ? 18.484 -4.898 -19.75 1 97.06 437 TYR B O 1
ATOM 8166 N N . HIS B 1 438 ? 19.422 -6.699 -20.656 1 98 438 HIS B N 1
ATOM 8167 C CA . HIS B 1 438 ? 19.141 -6.277 -22.031 1 98 438 HIS B CA 1
ATOM 8168 C C . HIS B 1 438 ? 17.672 -6.512 -22.391 1 98 438 HIS B C 1
ATOM 8170 O O . HIS B 1 438 ? 17.156 -5.914 -23.328 1 98 438 HIS B O 1
ATOM 8176 N N . ASN B 1 439 ? 17.016 -7.367 -21.672 1 97.5 439 ASN B N 1
ATOM 8177 C CA . ASN B 1 439 ? 15.562 -7.48 -21.828 1 97.5 439 ASN B CA 1
ATOM 8178 C C . ASN B 1 439 ? 14.852 -6.207 -21.375 1 97.5 439 ASN B C 1
ATOM 8180 O O . ASN B 1 439 ? 13.672 -6.012 -21.688 1 97.5 439 ASN B O 1
ATOM 8184 N N . CYS B 1 440 ? 15.539 -5.273 -20.688 1 97.88 440 CYS B N 1
ATOM 8185 C CA . CYS B 1 440 ? 14.953 -4.023 -20.203 1 97.88 440 CYS B CA 1
ATOM 8186 C C . CYS B 1 440 ? 15.438 -2.844 -21.047 1 97.88 440 CYS B C 1
ATOM 8188 O O . CYS B 1 440 ? 15.273 -1.689 -20.641 1 97.88 440 CYS B O 1
ATOM 8190 N N . ASP B 1 441 ? 16.125 -3.115 -22.219 1 98.31 441 ASP B N 1
ATOM 8191 C CA . ASP B 1 441 ? 16.641 -2.043 -23.047 1 98.31 441 ASP B CA 1
ATOM 8192 C C . ASP B 1 441 ? 15.531 -1.109 -23.516 1 98.31 441 ASP B C 1
ATOM 8194 O O . ASP B 1 441 ? 15.648 0.112 -23.406 1 98.31 441 ASP B O 1
ATOM 8198 N N . ASP B 1 442 ? 14.477 -1.68 -24.016 1 98.31 442 ASP B N 1
ATOM 8199 C CA . ASP B 1 442 ? 13.352 -0.886 -24.5 1 98.31 442 ASP B CA 1
ATOM 8200 C C . ASP B 1 442 ? 12.75 -0.042 -23.375 1 98.31 442 ASP B C 1
ATOM 8202 O O . ASP B 1 442 ? 12.461 1.141 -23.562 1 98.31 442 ASP B O 1
ATOM 8206 N N . PHE B 1 443 ? 12.57 -0.632 -22.234 1 98.12 443 PHE B N 1
ATOM 8207 C CA . PHE B 1 443 ? 12.031 0.056 -21.062 1 98.12 443 PHE B CA 1
ATOM 8208 C C . PHE B 1 443 ? 12.898 1.248 -20.688 1 98.12 443 PHE B C 1
ATOM 8210 O O . PHE B 1 443 ? 12.398 2.361 -20.516 1 98.12 443 PHE B O 1
ATOM 8217 N N . ARG B 1 444 ? 14.172 1.035 -20.484 1 97.75 444 ARG B N 1
ATOM 8218 C CA . ARG B 1 444 ? 15.094 2.102 -20.094 1 97.75 444 ARG B CA 1
ATOM 8219 C C . ARG B 1 444 ? 15.078 3.232 -21.125 1 97.75 444 ARG B C 1
ATOM 8221 O O . ARG B 1 444 ? 15.07 4.41 -20.75 1 97.75 444 ARG B O 1
ATOM 8228 N N . ALA B 1 445 ? 15.055 2.877 -22.406 1 98.5 445 ALA B N 1
ATOM 8229 C CA . ALA B 1 445 ? 15.047 3.879 -23.469 1 98.5 445 ALA B CA 1
ATOM 8230 C C . ALA B 1 445 ? 13.758 4.695 -23.438 1 98.5 445 ALA B C 1
ATOM 8232 O O . ALA B 1 445 ? 13.789 5.926 -23.5 1 98.5 445 ALA B O 1
ATOM 8233 N N . LYS B 1 446 ? 12.625 4.035 -23.344 1 98.62 446 LYS B N 1
ATOM 8234 C CA . LYS B 1 446 ? 11.328 4.707 -23.344 1 98.62 446 LYS B CA 1
ATOM 8235 C C . LYS B 1 446 ? 11.148 5.57 -22.094 1 98.62 446 LYS B C 1
ATOM 8237 O O . LYS B 1 446 ? 10.562 6.652 -22.172 1 98.62 446 LYS B O 1
ATOM 8242 N N . TYR B 1 447 ? 11.578 5.059 -21.016 1 98.31 447 TYR B N 1
ATOM 8243 C CA . TYR B 1 447 ? 11.484 5.859 -19.797 1 98.31 447 TYR B CA 1
ATOM 8244 C C . TYR B 1 447 ? 12.312 7.133 -19.922 1 98.31 447 TYR B C 1
ATOM 8246 O O . TYR B 1 447 ? 11.859 8.219 -19.531 1 98.31 447 TYR B O 1
ATOM 8254 N N . HIS B 1 448 ? 13.539 6.992 -20.391 1 97.75 448 HIS B N 1
ATOM 8255 C CA . HIS B 1 448 ? 14.406 8.156 -20.578 1 97.75 448 HIS B CA 1
ATOM 8256 C C . HIS B 1 448 ? 13.758 9.172 -21.516 1 97.75 448 HIS B C 1
ATOM 8258 O O . HIS B 1 448 ? 13.852 10.383 -21.281 1 97.75 448 HIS B O 1
ATOM 8264 N N . GLU B 1 449 ? 13.164 8.711 -22.531 1 98.25 449 GLU B N 1
ATOM 8265 C CA . GLU B 1 449 ? 12.492 9.586 -23.484 1 98.25 449 GLU B CA 1
ATOM 8266 C C . GLU B 1 449 ? 11.336 10.336 -22.828 1 98.25 449 GLU B C 1
ATOM 8268 O O . GLU B 1 449 ? 11.156 11.531 -23.062 1 98.25 449 GLU B O 1
ATOM 8273 N N . ALA B 1 450 ? 10.641 9.641 -22.047 1 97.62 450 ALA B N 1
ATOM 8274 C CA . ALA B 1 450 ? 9.422 10.203 -21.453 1 97.62 450 ALA B CA 1
ATOM 8275 C C . ALA B 1 450 ? 9.75 11.109 -20.281 1 97.62 450 ALA B C 1
ATOM 8277 O O . ALA B 1 450 ? 9.078 12.125 -20.062 1 97.62 450 ALA B O 1
ATOM 8278 N N . PHE B 1 451 ? 10.789 10.773 -19.484 1 95.94 451 PHE B N 1
ATOM 8279 C CA . PHE B 1 451 ? 10.961 11.445 -18.203 1 95.94 451 PHE B CA 1
ATOM 8280 C C . PHE B 1 451 ? 12.328 12.109 -18.109 1 95.94 451 PHE B C 1
ATOM 8282 O O . PHE B 1 451 ? 12.617 12.82 -17.156 1 95.94 451 PHE B O 1
ATOM 8289 N N . GLY B 1 452 ? 13.227 11.883 -19.016 1 96.38 452 GLY B N 1
ATOM 8290 C CA . GLY B 1 452 ? 14.484 12.602 -19.141 1 96.38 452 GLY B CA 1
ATOM 8291 C C . GLY B 1 452 ? 15.539 12.125 -18.156 1 96.38 452 GLY B C 1
ATOM 8292 O O . GLY B 1 452 ? 16.5 12.844 -17.891 1 96.38 452 GLY B O 1
ATOM 8293 N N . CYS B 1 453 ? 15.336 10.945 -17.531 1 96.06 453 CYS B N 1
ATOM 8294 C CA . CYS B 1 453 ? 16.281 10.406 -16.562 1 96.06 453 CYS B CA 1
ATOM 8295 C C . CYS B 1 453 ? 16.203 8.883 -16.516 1 96.06 453 CYS B C 1
ATOM 8297 O O . CYS B 1 453 ? 15.414 8.281 -17.234 1 96.06 453 CYS B O 1
ATOM 8299 N N . ALA B 1 454 ? 17.125 8.219 -15.797 1 95.69 454 ALA B N 1
ATOM 8300 C CA . ALA B 1 454 ? 17.125 6.766 -15.633 1 95.69 454 ALA B CA 1
ATOM 8301 C C . ALA B 1 454 ? 15.961 6.32 -14.75 1 95.69 454 ALA B C 1
ATOM 8303 O O . ALA B 1 454 ? 15.594 7.02 -13.797 1 95.69 454 ALA B O 1
ATOM 8304 N N . PRO B 1 455 ? 15.367 5.199 -15.055 1 97.19 455 PRO B N 1
ATOM 8305 C CA . PRO B 1 455 ? 14.336 4.664 -14.164 1 97.19 455 PRO B CA 1
ATOM 8306 C C . PRO B 1 455 ? 14.906 4.059 -12.883 1 97.19 455 PRO B C 1
ATOM 8308 O O . PRO B 1 455 ? 16.016 3.541 -12.891 1 97.19 455 PRO B O 1
ATOM 8311 N N . TYR B 1 456 ? 14.117 4.148 -11.844 1 97 456 TYR B N 1
ATOM 8312 C CA . TYR B 1 456 ? 14.492 3.506 -10.594 1 97 456 TYR B CA 1
ATOM 8313 C C . TYR B 1 456 ? 14.391 1.989 -10.703 1 97 456 TYR B C 1
ATOM 8315 O O . TYR B 1 456 ? 13.477 1.468 -11.336 1 97 456 TYR B O 1
ATOM 8323 N N . THR B 1 457 ? 15.328 1.325 -10.078 1 95.06 457 THR B N 1
ATOM 8324 C CA . THR B 1 457 ? 15.242 -0.104 -9.797 1 95.06 457 THR B CA 1
ATOM 8325 C C . THR B 1 457 ? 15.711 -0.401 -8.375 1 95.06 457 THR B C 1
ATOM 8327 O O . THR B 1 457 ? 16.547 0.319 -7.828 1 95.06 457 THR B O 1
ATOM 8330 N N . THR B 1 458 ? 15.188 -1.396 -7.734 1 96 458 THR B N 1
ATOM 8331 C CA . THR B 1 458 ? 15.57 -1.756 -6.371 1 96 458 THR B CA 1
ATOM 8332 C C . THR B 1 458 ? 17.031 -2.172 -6.312 1 96 458 THR B C 1
ATOM 8334 O O . THR B 1 458 ? 17.641 -2.451 -7.344 1 96 458 THR B O 1
ATOM 8337 N N . LEU B 1 459 ? 17.594 -2.229 -5.16 1 94 459 LEU B N 1
ATOM 8338 C CA . LEU B 1 459 ? 19.016 -2.496 -4.977 1 94 459 LEU B CA 1
ATOM 8339 C C . LEU B 1 459 ? 19.391 -3.877 -5.512 1 94 459 LEU B C 1
ATOM 8341 O O . LEU B 1 459 ? 20.375 -4.027 -6.227 1 94 459 LEU B O 1
ATOM 8345 N N . PRO B 1 460 ? 18.547 -4.941 -5.254 1 91.75 460 PRO B N 1
ATOM 8346 C CA . PRO B 1 460 ? 18.875 -6.234 -5.852 1 91.75 460 PRO B CA 1
ATOM 8347 C C . PRO B 1 460 ? 18.859 -6.199 -7.379 1 91.75 460 PRO B C 1
ATOM 8349 O O . PRO B 1 460 ? 19.75 -6.781 -8.023 1 91.75 460 PRO B O 1
ATOM 8352 N N . SER B 1 461 ? 17.938 -5.551 -7.965 1 92.81 461 SER B N 1
ATOM 8353 C CA . SER B 1 461 ? 17.844 -5.449 -9.422 1 92.81 461 SER B CA 1
ATOM 8354 C C . SER B 1 461 ? 18.984 -4.609 -9.984 1 92.81 461 SER B C 1
ATOM 8356 O O . SER B 1 461 ? 19.516 -4.914 -11.055 1 92.81 461 SER B O 1
ATOM 8358 N N . LYS B 1 462 ? 19.312 -3.576 -9.273 1 94 462 LYS B N 1
ATOM 8359 C CA . LYS B 1 462 ? 20.422 -2.73 -9.703 1 94 462 LYS B CA 1
ATOM 8360 C C . LYS B 1 462 ? 21.719 -3.525 -9.773 1 94 462 LYS B C 1
ATOM 8362 O O . LYS B 1 462 ? 22.5 -3.373 -10.727 1 94 462 LYS B O 1
ATOM 8367 N N . LYS B 1 463 ? 21.953 -4.344 -8.828 1 92.06 463 LYS B N 1
ATOM 8368 C CA . LYS B 1 463 ? 23.141 -5.188 -8.812 1 92.06 463 LYS B CA 1
ATOM 8369 C C . LYS B 1 463 ? 23.188 -6.109 -10.031 1 92.06 463 LYS B C 1
ATOM 8371 O O . LYS B 1 463 ? 24.234 -6.293 -10.648 1 92.06 463 LYS B O 1
ATOM 8376 N N . GLN B 1 464 ? 22.047 -6.699 -10.352 1 92.62 464 GLN B N 1
ATOM 8377 C CA . GLN B 1 464 ? 21.953 -7.578 -11.516 1 92.62 464 GLN B CA 1
ATOM 8378 C C . GLN B 1 464 ? 22.188 -6.809 -12.805 1 92.62 464 GLN B C 1
ATOM 8380 O O . GLN B 1 464 ? 22.875 -7.301 -13.711 1 92.62 464 GLN B O 1
ATOM 8385 N N . TRP B 1 465 ? 21.625 -5.613 -12.891 1 95.06 465 TRP B N 1
ATOM 8386 C CA . TRP B 1 465 ? 21.812 -4.777 -14.07 1 95.06 465 TRP B CA 1
ATOM 8387 C C . TRP B 1 465 ? 23.266 -4.375 -14.227 1 95.06 465 TRP B C 1
ATOM 8389 O O . TRP B 1 465 ? 23.797 -4.383 -15.336 1 95.06 465 TRP B O 1
ATOM 8399 N N . GLU B 1 466 ? 23.906 -4.004 -13.133 1 95.44 466 GLU B N 1
ATOM 8400 C CA . GLU B 1 466 ? 25.312 -3.605 -13.172 1 95.44 466 GLU B CA 1
ATOM 8401 C C . GLU B 1 466 ? 26.203 -4.746 -13.664 1 95.44 466 GLU B C 1
ATOM 8403 O O . GLU B 1 466 ? 27.125 -4.531 -14.445 1 95.44 466 GLU B O 1
ATOM 8408 N N . LEU B 1 467 ? 25.875 -5.93 -13.227 1 94.38 467 LEU B N 1
ATOM 8409 C CA . LEU B 1 467 ? 26.594 -7.102 -13.719 1 94.38 467 LEU B CA 1
ATOM 8410 C C . LEU B 1 467 ? 26.297 -7.34 -15.195 1 94.38 467 LEU B C 1
ATOM 8412 O O . LEU B 1 467 ? 27.219 -7.562 -15.992 1 94.38 467 LEU B O 1
ATOM 8416 N N . GLY B 1 468 ? 25.016 -7.285 -15.562 1 96.62 468 GLY B N 1
ATOM 8417 C CA . GLY B 1 468 ? 24.609 -7.539 -16.938 1 96.62 468 GLY B CA 1
ATOM 8418 C C . GLY B 1 468 ? 25.25 -6.594 -17.938 1 96.62 468 GLY B C 1
ATOM 8419 O O . GLY B 1 468 ? 25.562 -6.988 -19.062 1 96.62 468 GLY B O 1
ATOM 8420 N N . LYS B 1 469 ? 25.469 -5.438 -17.469 1 95.69 469 LYS B N 1
ATOM 8421 C CA . LYS B 1 469 ? 26.078 -4.41 -18.312 1 95.69 469 LYS B CA 1
ATOM 8422 C C . LYS B 1 469 ? 27.5 -4.789 -18.688 1 95.69 469 LYS B C 1
ATOM 8424 O O . LYS B 1 469 ? 28 -4.387 -19.75 1 95.69 469 LYS B O 1
ATOM 8429 N N . THR B 1 470 ? 28.156 -5.543 -17.891 1 96.56 470 THR B N 1
ATOM 8430 C CA . THR B 1 470 ? 29.578 -5.848 -18.094 1 96.56 470 THR B CA 1
ATOM 8431 C C . THR B 1 470 ? 29.734 -7.105 -18.938 1 96.56 470 THR B C 1
ATOM 8433 O O . THR B 1 470 ? 30.859 -7.438 -19.359 1 96.56 470 THR B O 1
ATOM 8436 N N . ILE B 1 471 ? 28.688 -7.848 -19.25 1 97.38 471 ILE B N 1
ATOM 8437 C CA . ILE B 1 471 ? 28.766 -9.117 -19.969 1 97.38 471 ILE B CA 1
ATOM 8438 C C . ILE B 1 471 ? 28.469 -8.875 -21.453 1 97.38 471 ILE B C 1
ATOM 8440 O O . ILE B 1 471 ? 27.469 -8.25 -21.797 1 97.38 471 ILE B O 1
ATOM 8444 N N . SER B 1 472 ? 29.344 -9.344 -22.344 1 97.69 472 SER B N 1
ATOM 8445 C CA . SER B 1 472 ? 29.141 -9.211 -23.781 1 97.69 472 SER B CA 1
ATOM 8446 C C . SER B 1 472 ? 28.172 -10.273 -24.297 1 97.69 472 SER B C 1
ATOM 8448 O O . SER B 1 472 ? 27.906 -11.266 -23.625 1 97.69 472 SER B O 1
ATOM 8450 N N . LYS B 1 473 ? 27.609 -9.992 -25.438 1 97.62 473 LYS B N 1
ATOM 8451 C CA . LYS B 1 473 ? 26.734 -10.969 -26.078 1 97.62 473 LYS B CA 1
ATOM 8452 C C . LYS B 1 473 ? 27.453 -12.297 -26.312 1 97.62 473 LYS B C 1
ATOM 8454 O O . LYS B 1 473 ? 26.859 -13.367 -26.172 1 97.62 473 LYS B O 1
ATOM 8459 N N . GLU B 1 474 ? 28.75 -12.227 -26.641 1 97.75 474 GLU B N 1
ATOM 8460 C CA . GLU B 1 474 ? 29.562 -13.422 -26.875 1 97.75 474 GLU B CA 1
ATOM 8461 C C . GLU B 1 474 ? 29.688 -14.25 -25.609 1 97.75 474 GLU B C 1
ATOM 8463 O O . GLU B 1 474 ? 29.578 -15.477 -25.641 1 97.75 474 GLU B O 1
ATOM 8468 N N . GLU B 1 475 ? 29.938 -13.555 -24.531 1 97.06 475 GLU B N 1
ATOM 8469 C CA . GLU B 1 475 ? 30.047 -14.242 -23.25 1 97.06 475 GLU B CA 1
ATOM 8470 C C . GLU B 1 475 ? 28.719 -14.906 -22.859 1 97.06 475 GLU B C 1
ATOM 8472 O O . GLU B 1 475 ? 28.719 -16.031 -22.359 1 97.06 475 GLU B O 1
ATOM 8477 N N . ARG B 1 476 ? 27.656 -14.18 -23.078 1 96.81 476 ARG B N 1
ATOM 8478 C CA . ARG B 1 476 ? 26.328 -14.727 -22.844 1 96.81 476 ARG B CA 1
ATOM 8479 C C . ARG B 1 476 ? 26.094 -15.992 -23.672 1 96.81 476 ARG B C 1
ATOM 8481 O O . ARG B 1 476 ? 25.641 -17 -23.141 1 96.81 476 ARG B O 1
ATOM 8488 N N . ASN B 1 477 ? 26.406 -15.977 -24.938 1 97.75 477 ASN B N 1
ATOM 8489 C CA . ASN B 1 477 ? 26.219 -17.125 -25.828 1 97.75 477 ASN B CA 1
ATOM 8490 C C . ASN B 1 477 ? 27.078 -18.312 -25.391 1 97.75 477 ASN B C 1
ATOM 8492 O O . ASN B 1 477 ? 26.625 -19.453 -25.438 1 97.75 477 ASN B O 1
ATOM 8496 N N . GLU B 1 478 ? 28.25 -18.016 -25.016 1 97.12 478 GLU B N 1
ATOM 8497 C CA . GLU B 1 478 ? 29.141 -19.062 -24.5 1 97.12 478 GLU B CA 1
ATOM 8498 C C . GLU B 1 478 ? 28.562 -19.703 -23.25 1 97.12 478 GLU B C 1
ATOM 8500 O O . GLU B 1 478 ? 28.656 -20.922 -23.062 1 97.12 478 GLU B O 1
ATOM 8505 N N . GLY B 1 479 ? 28.047 -18.844 -22.375 1 95.75 479 GLY B N 1
ATOM 8506 C CA . GLY B 1 479 ? 27.406 -19.359 -21.172 1 95.75 479 GLY B CA 1
ATOM 8507 C C . GLY B 1 479 ? 26.281 -20.328 -21.469 1 95.75 479 GLY B C 1
ATOM 8508 O O . GLY B 1 479 ? 26.203 -21.406 -20.875 1 95.75 479 GLY B O 1
ATOM 8509 N N . PHE B 1 480 ? 25.453 -20.016 -22.406 1 96.44 480 PHE B N 1
ATOM 8510 C CA . PHE B 1 480 ? 24.328 -20.875 -22.75 1 96.44 480 PHE B CA 1
ATOM 8511 C C . PHE B 1 480 ? 24.812 -22.141 -23.438 1 96.44 480 PHE B C 1
ATOM 8513 O O . PHE B 1 480 ? 24.219 -23.219 -23.281 1 96.44 480 PHE B O 1
ATOM 8520 N N . CYS B 1 481 ? 25.906 -22.078 -24.172 1 97.56 481 CYS B N 1
ATOM 8521 C CA . CYS B 1 481 ? 26.516 -23.266 -24.75 1 97.56 481 CYS B CA 1
ATOM 8522 C C . CYS B 1 481 ? 26.984 -24.219 -23.656 1 97.56 481 CYS B C 1
ATOM 8524 O O . CYS B 1 481 ? 26.797 -25.438 -23.766 1 97.56 481 CYS B O 1
ATOM 8526 N N . ASN B 1 482 ? 27.578 -23.656 -22.656 1 97.31 482 ASN B N 1
ATOM 8527 C CA . ASN B 1 482 ? 28.047 -24.469 -21.531 1 97.31 482 ASN B CA 1
ATOM 8528 C C . ASN B 1 482 ? 26.875 -25.109 -20.797 1 97.31 482 ASN B C 1
ATOM 8530 O O . ASN B 1 482 ? 26.953 -26.25 -20.344 1 97.31 482 ASN B O 1
ATOM 8534 N N . ILE B 1 483 ? 25.797 -24.406 -20.641 1 96.62 483 ILE B N 1
ATOM 8535 C CA . ILE B 1 483 ? 24.594 -24.922 -20.016 1 96.62 483 ILE B CA 1
ATOM 8536 C C . ILE B 1 483 ? 24.031 -26.078 -20.844 1 96.62 483 ILE B C 1
ATOM 8538 O O . ILE B 1 483 ? 23.625 -27.109 -20.297 1 96.62 483 ILE B O 1
ATOM 8542 N N . ASP B 1 484 ? 24.109 -25.922 -22.125 1 97.56 484 ASP B N 1
ATOM 8543 C CA . ASP B 1 484 ? 23.672 -26.984 -23.031 1 97.56 484 ASP B CA 1
ATOM 8544 C C . ASP B 1 484 ? 24.562 -28.219 -22.891 1 97.56 484 ASP B C 1
ATOM 8546 O O . ASP B 1 484 ? 24.078 -29.344 -22.938 1 97.56 484 ASP B O 1
ATOM 8550 N N . THR B 1 485 ? 25.812 -27.938 -22.781 1 98.06 485 THR B N 1
ATOM 8551 C CA . THR B 1 485 ? 26.766 -29.031 -22.578 1 98.06 485 THR B CA 1
ATOM 8552 C C . THR B 1 485 ? 26.453 -29.797 -21.297 1 98.06 485 THR B C 1
ATOM 8554 O O . THR B 1 485 ? 26.453 -31.031 -21.281 1 98.06 485 THR B O 1
ATOM 8557 N N . TYR B 1 486 ? 26.203 -29.078 -20.281 1 97.75 486 TYR B N 1
ATOM 8558 C CA . TYR B 1 486 ? 25.828 -29.719 -19.016 1 97.75 486 TYR B CA 1
ATOM 8559 C C . TYR B 1 486 ? 24.562 -30.547 -19.188 1 97.75 486 TYR B C 1
ATOM 8561 O O . TYR B 1 486 ? 24.484 -31.672 -18.688 1 97.75 486 TYR B O 1
ATOM 8569 N N . ARG B 1 487 ? 23.562 -29.984 -19.797 1 97.94 487 ARG B N 1
ATOM 8570 C CA . ARG B 1 487 ? 22.297 -30.672 -20.016 1 97.94 487 ARG B CA 1
ATOM 8571 C C . ARG B 1 487 ? 22.5 -31.984 -20.766 1 97.94 487 ARG B C 1
ATOM 8573 O O . ARG B 1 487 ? 21.969 -33.031 -20.391 1 97.94 487 ARG B O 1
ATOM 8580 N N . LYS B 1 488 ? 23.328 -31.953 -21.828 1 97.88 488 LYS B N 1
ATOM 8581 C CA . LYS B 1 488 ? 23.625 -33.156 -22.609 1 97.88 488 LYS B CA 1
ATOM 8582 C C . LYS B 1 488 ? 24.359 -34.188 -21.766 1 97.88 488 LYS B C 1
ATOM 8584 O O . LYS B 1 488 ? 24.047 -35.375 -21.828 1 97.88 488 LYS B O 1
ATOM 8589 N N . TRP B 1 489 ? 25.312 -33.656 -21.078 1 98.25 489 TRP B N 1
ATOM 8590 C CA . TRP B 1 489 ? 26.062 -34.531 -20.188 1 98.25 489 TRP B CA 1
ATOM 8591 C C . TRP B 1 489 ? 25.141 -35.219 -19.188 1 98.25 489 TRP B C 1
ATOM 8593 O O . TRP B 1 489 ? 25.234 -36.438 -18.984 1 98.25 489 TRP B O 1
ATOM 8603 N N . PHE B 1 490 ? 24.281 -34.469 -18.547 1 98.25 490 PHE B N 1
ATOM 8604 C CA . PHE B 1 490 ? 23.344 -35 -17.562 1 98.25 490 PHE B CA 1
ATOM 8605 C C . PHE B 1 490 ? 22.469 -36.094 -18.172 1 98.25 490 PHE B C 1
ATOM 8607 O O . PHE B 1 490 ? 22.281 -37.125 -17.578 1 98.25 490 PHE B O 1
ATOM 8614 N N . ARG B 1 491 ? 21.969 -35.906 -19.328 1 97.31 491 ARG B N 1
ATOM 8615 C CA . ARG B 1 491 ? 21.109 -36.844 -20.031 1 97.31 491 ARG B CA 1
ATOM 8616 C C . ARG B 1 491 ? 21.859 -38.125 -20.375 1 97.31 491 ARG B C 1
ATOM 8618 O O . ARG B 1 491 ? 21.312 -39.219 -20.266 1 97.31 491 ARG B O 1
ATOM 8625 N N . GLN B 1 492 ? 23.125 -37.969 -20.734 1 97.25 492 GLN B N 1
ATOM 8626 C CA . GLN B 1 492 ? 23.891 -39.094 -21.266 1 97.25 492 GLN B CA 1
ATOM 8627 C C . GLN B 1 492 ? 24.562 -39.875 -20.141 1 97.25 492 GLN B C 1
ATOM 8629 O O . GLN B 1 492 ? 24.969 -41.031 -20.344 1 97.25 492 GLN B O 1
ATOM 8634 N N . THR B 1 493 ? 24.719 -39.188 -19.047 1 97.75 493 THR B N 1
ATOM 8635 C CA . THR B 1 493 ? 25.516 -39.844 -18 1 97.75 493 THR B CA 1
ATOM 8636 C C . THR B 1 493 ? 24.641 -40.188 -16.797 1 97.75 493 THR B C 1
ATOM 8638 O O . THR B 1 493 ? 24.828 -41.219 -16.172 1 97.75 493 THR B O 1
ATOM 8641 N N . ILE B 1 494 ? 23.703 -39.344 -16.484 1 97.81 494 ILE B N 1
ATOM 8642 C CA . ILE B 1 494 ? 22.906 -39.531 -15.273 1 97.81 494 ILE B CA 1
ATOM 8643 C C . ILE B 1 494 ? 21.562 -40.156 -15.641 1 97.81 494 ILE B C 1
ATOM 8645 O O . ILE B 1 494 ? 21.188 -41.188 -15.07 1 97.81 494 ILE B O 1
ATOM 8649 N N . LEU B 1 495 ? 20.844 -39.625 -16.594 1 97.38 495 LEU B N 1
ATOM 8650 C CA . LEU B 1 495 ? 19.516 -40.094 -16.984 1 97.38 495 LEU B CA 1
ATOM 8651 C C . LEU B 1 495 ? 19.625 -41.25 -17.969 1 97.38 495 LEU B C 1
ATOM 8653 O O . LEU B 1 495 ? 19.078 -41.188 -19.078 1 97.38 495 LEU B O 1
ATOM 8657 N N . THR B 1 496 ? 20.344 -42.25 -17.609 1 96.5 496 THR B N 1
ATOM 8658 C CA . THR B 1 496 ? 20.516 -43.438 -18.406 1 96.5 496 THR B CA 1
ATOM 8659 C C . THR B 1 496 ? 20.328 -44.688 -17.562 1 96.5 496 THR B C 1
ATOM 8661 O O . THR B 1 496 ? 20.312 -44.625 -16.328 1 96.5 496 THR B O 1
ATOM 8664 N N . GLY B 1 497 ? 20.078 -45.844 -18.234 1 95.62 497 GLY B N 1
ATOM 8665 C CA . GLY B 1 497 ? 19.906 -47.125 -17.516 1 95.62 497 GLY B CA 1
ATOM 8666 C C . GLY B 1 497 ? 18.734 -47.094 -16.547 1 95.62 497 GLY B C 1
ATOM 8667 O O . GLY B 1 497 ? 17.625 -46.719 -16.922 1 95.62 497 GLY B O 1
ATOM 8668 N N . LYS B 1 498 ? 19 -47.406 -15.312 1 95.62 498 LYS B N 1
ATOM 8669 C CA . LYS B 1 498 ? 17.938 -47.469 -14.32 1 95.62 498 LYS B CA 1
ATOM 8670 C C . LYS B 1 498 ? 17.406 -46.094 -13.992 1 95.62 498 LYS B C 1
ATOM 8672 O O . LYS B 1 498 ? 16.312 -45.938 -13.43 1 95.62 498 LYS B O 1
ATOM 8677 N N . HIS B 1 499 ? 18.172 -45.062 -14.375 1 97.56 499 HIS B N 1
ATOM 8678 C CA . HIS B 1 499 ? 17.766 -43.688 -14.086 1 97.56 499 HIS B CA 1
ATOM 8679 C C . HIS B 1 499 ? 17.219 -43.031 -15.336 1 97.56 499 HIS B C 1
ATOM 8681 O O . HIS B 1 499 ? 17.078 -41.781 -15.375 1 97.56 499 HIS B O 1
ATOM 8687 N N . ALA B 1 500 ? 16.859 -43.688 -16.406 1 96.19 500 ALA B N 1
ATOM 8688 C CA . ALA B 1 500 ? 16.453 -43.125 -17.703 1 96.19 500 ALA B CA 1
ATOM 8689 C C . ALA B 1 500 ? 15.25 -42.219 -17.531 1 96.19 500 ALA B C 1
ATOM 8691 O O . ALA B 1 500 ? 15.148 -41.188 -18.234 1 96.19 500 ALA B O 1
ATOM 8692 N N . ASN B 1 501 ? 14.305 -42.531 -16.672 1 97.06 501 ASN B N 1
ATOM 8693 C CA . ASN B 1 501 ? 13.156 -41.719 -16.328 1 97.06 501 ASN B CA 1
ATOM 8694 C C . ASN B 1 501 ? 13.047 -41.5 -14.828 1 97.06 501 ASN B C 1
ATOM 8696 O O . ASN B 1 501 ? 12 -41.781 -14.234 1 97.06 501 ASN B O 1
ATOM 8700 N N . ALA B 1 502 ? 14.062 -40.875 -14.305 1 98 502 ALA B N 1
ATOM 8701 C CA . ALA B 1 502 ? 14.195 -40.75 -12.852 1 98 502 ALA B CA 1
ATOM 8702 C C . ALA B 1 502 ? 13.336 -39.594 -12.328 1 98 502 ALA B C 1
ATOM 8704 O O . ALA B 1 502 ? 13.133 -38.594 -13.023 1 98 502 ALA B O 1
ATOM 8705 N N . LEU B 1 503 ? 12.805 -39.781 -11.172 1 98.5 503 LEU B N 1
ATOM 8706 C CA . LEU B 1 503 ? 12.258 -38.719 -10.336 1 98.5 503 LEU B CA 1
ATOM 8707 C C . LEU B 1 503 ? 13.312 -38.219 -9.359 1 98.5 503 LEU B C 1
ATOM 8709 O O . LEU B 1 503 ? 13.945 -39 -8.648 1 98.5 503 LEU B O 1
ATOM 8713 N N . THR B 1 504 ? 13.531 -36.938 -9.359 1 98.69 504 THR B N 1
ATOM 8714 C CA . THR B 1 504 ? 14.523 -36.344 -8.461 1 98.69 504 THR B CA 1
ATOM 8715 C C . THR B 1 504 ? 13.844 -35.562 -7.336 1 98.69 504 THR B C 1
ATOM 8717 O O . THR B 1 504 ? 12.945 -34.781 -7.582 1 98.69 504 THR B O 1
ATOM 8720 N N . ILE B 1 505 ? 14.195 -35.812 -6.066 1 98.62 505 ILE B N 1
ATOM 8721 C CA . ILE B 1 505 ? 13.688 -35.062 -4.922 1 98.62 505 ILE B CA 1
ATOM 8722 C C . ILE B 1 505 ? 14.664 -33.938 -4.582 1 98.62 505 ILE B C 1
ATOM 8724 O O . ILE B 1 505 ? 15.844 -34.188 -4.324 1 98.62 505 ILE B O 1
ATOM 8728 N N . LEU B 1 506 ? 14.172 -32.75 -4.59 1 97.62 506 LEU B N 1
ATOM 8729 C CA . LEU B 1 506 ? 15.023 -31.562 -4.461 1 97.62 506 LEU B CA 1
ATOM 8730 C C . LEU B 1 506 ? 14.664 -30.766 -3.213 1 97.62 506 LEU B C 1
ATOM 8732 O O . LEU B 1 506 ? 13.484 -30.625 -2.875 1 97.62 506 LEU B O 1
ATOM 8736 N N . PRO B 1 507 ? 15.711 -30.266 -2.502 1 96.31 507 PRO B N 1
ATOM 8737 C CA . PRO B 1 507 ? 15.43 -29.234 -1.491 1 96.31 507 PRO B CA 1
ATOM 8738 C C . PRO B 1 507 ? 15.094 -27.875 -2.102 1 96.31 507 PRO B C 1
ATOM 8740 O O . PRO B 1 507 ? 15.539 -27.578 -3.211 1 96.31 507 PRO B O 1
ATOM 8743 N N . LEU B 1 508 ? 14.305 -27.094 -1.484 1 94.31 508 LEU B N 1
ATOM 8744 C CA . LEU B 1 508 ? 14.023 -25.734 -1.932 1 94.31 508 LEU B CA 1
ATOM 8745 C C . LEU B 1 508 ? 14.758 -24.719 -1.064 1 94.31 508 LEU B C 1
ATOM 8747 O O . LEU B 1 508 ? 15.656 -24.016 -1.544 1 94.31 508 LEU B O 1
ATOM 8751 N N . GLU B 1 509 ? 14.438 -24.656 0.179 1 92.06 509 GLU B N 1
ATOM 8752 C CA . GLU B 1 509 ? 15.117 -23.828 1.18 1 92.06 509 GLU B CA 1
ATOM 8753 C C . GLU B 1 509 ? 14.969 -24.438 2.574 1 92.06 509 GLU B C 1
ATOM 8755 O O . GLU B 1 509 ? 14.016 -25.172 2.84 1 92.06 509 GLU B O 1
ATOM 8760 N N . ALA B 1 510 ? 15.977 -24.125 3.416 1 92.44 510 ALA B N 1
ATOM 8761 C CA . ALA B 1 510 ? 15.789 -24.422 4.836 1 92.44 510 ALA B CA 1
ATOM 8762 C C . ALA B 1 510 ? 14.703 -23.516 5.438 1 92.44 510 ALA B C 1
ATOM 8764 O O . ALA B 1 510 ? 14.664 -22.312 5.156 1 92.44 510 ALA B O 1
ATOM 8765 N N . MET B 1 511 ? 13.867 -24.156 6.223 1 94.62 511 MET B N 1
ATOM 8766 C CA . MET B 1 511 ? 12.75 -23.359 6.73 1 94.62 511 MET B CA 1
ATOM 8767 C C . MET B 1 511 ? 12.977 -22.969 8.188 1 94.62 511 MET B C 1
ATOM 8769 O O . MET B 1 511 ? 12.938 -23.812 9.078 1 94.62 511 MET B O 1
ATOM 8773 N N . THR B 1 512 ? 13.289 -21.844 8.406 1 94.19 512 THR B N 1
ATOM 8774 C CA . THR B 1 512 ? 13.344 -21.078 9.648 1 94.19 512 THR B CA 1
ATOM 8775 C C . THR B 1 512 ? 12.656 -19.719 9.492 1 94.19 512 THR B C 1
ATOM 8777 O O . THR B 1 512 ? 12.484 -19.25 8.367 1 94.19 512 THR B O 1
ATOM 8780 N N . PRO B 1 513 ? 12.18 -19.188 10.578 1 95.75 513 PRO B N 1
ATOM 8781 C CA . PRO B 1 513 ? 11.492 -17.906 10.422 1 95.75 513 PRO B CA 1
ATOM 8782 C C . PRO B 1 513 ? 12.312 -16.875 9.641 1 95.75 513 PRO B C 1
ATOM 8784 O O . PRO B 1 513 ? 13.523 -16.781 9.836 1 95.75 513 PRO B O 1
ATOM 8787 N N . ARG B 1 514 ? 11.766 -16.281 8.711 1 96.06 514 ARG B N 1
ATOM 8788 C CA . ARG B 1 514 ? 12.258 -15.102 7.988 1 96.06 514 ARG B CA 1
ATOM 8789 C C . ARG B 1 514 ? 11.266 -13.945 8.086 1 96.06 514 ARG B C 1
ATOM 8791 O O . ARG B 1 514 ? 10.406 -13.789 7.215 1 96.06 514 ARG B O 1
ATOM 8798 N N . TYR B 1 515 ? 11.422 -13.188 9.109 1 97.38 515 TYR B N 1
ATOM 8799 C CA . TYR B 1 515 ? 10.445 -12.164 9.469 1 97.38 515 TYR B CA 1
ATOM 8800 C C . TYR B 1 515 ? 10.445 -11.023 8.461 1 97.38 515 TYR B C 1
ATOM 8802 O O . TYR B 1 515 ? 11.508 -10.594 8.008 1 97.38 515 TYR B O 1
ATOM 8810 N N . ARG B 1 516 ? 9.305 -10.523 8.125 1 97.38 516 ARG B N 1
ATOM 8811 C CA . ARG B 1 516 ? 9.133 -9.531 7.066 1 97.38 516 ARG B CA 1
ATOM 8812 C C . ARG B 1 516 ? 9.719 -8.18 7.48 1 97.38 516 ARG B C 1
ATOM 8814 O O . ARG B 1 516 ? 9.922 -7.305 6.641 1 97.38 516 ARG B O 1
ATOM 8821 N N . ASP B 1 517 ? 9.953 -7.949 8.805 1 96.94 517 ASP B N 1
ATOM 8822 C CA . ASP B 1 517 ? 10.445 -6.664 9.281 1 96.94 517 ASP B CA 1
ATOM 8823 C C . ASP B 1 517 ? 11.969 -6.68 9.414 1 96.94 517 ASP B C 1
ATOM 8825 O O . ASP B 1 517 ? 12.555 -5.746 9.969 1 96.94 517 ASP B O 1
ATOM 8829 N N . GLN B 1 518 ? 12.641 -7.727 8.93 1 94.38 518 GLN B N 1
ATOM 8830 C CA . GLN B 1 518 ? 14.094 -7.832 9.047 1 94.38 518 GLN B CA 1
ATOM 8831 C C . GLN B 1 518 ? 14.758 -7.824 7.676 1 94.38 518 GLN B C 1
ATOM 8833 O O . GLN B 1 518 ? 14.406 -8.625 6.809 1 94.38 518 GLN B O 1
ATOM 8838 N N . PRO B 1 519 ? 15.711 -6.938 7.492 1 91.31 519 PRO B N 1
ATOM 8839 C CA . PRO B 1 519 ? 16.5 -7.035 6.262 1 91.31 519 PRO B CA 1
ATOM 8840 C C . PRO B 1 519 ? 17.25 -8.367 6.141 1 91.31 519 PRO B C 1
ATOM 8842 O O . PRO B 1 519 ? 17.719 -8.906 7.145 1 91.31 519 PRO B O 1
ATOM 8845 N N . PRO B 1 520 ? 17.297 -8.82 4.91 1 89.75 520 PRO B N 1
ATOM 8846 C CA . PRO B 1 520 ? 17.984 -10.102 4.758 1 89.75 520 PRO B CA 1
ATOM 8847 C C . PRO B 1 520 ? 19.469 -10.016 5.109 1 89.75 520 PRO B C 1
ATOM 8849 O O . PRO B 1 520 ? 20.141 -9.031 4.77 1 89.75 520 PRO B O 1
ATOM 8852 N N . THR B 1 521 ? 19.922 -11.016 5.828 1 84.19 521 THR B N 1
ATOM 8853 C CA . THR B 1 521 ? 21.344 -11.102 6.195 1 84.19 521 THR B CA 1
ATOM 8854 C C . THR B 1 521 ? 22 -12.305 5.523 1 84.19 521 THR B C 1
ATOM 8856 O O . THR B 1 521 ? 23.188 -12.562 5.727 1 84.19 521 THR B O 1
ATOM 8859 N N . PHE B 1 522 ? 21.234 -13.062 4.758 1 76.75 522 PHE B N 1
ATOM 8860 C CA . PHE B 1 522 ? 21.734 -14.273 4.117 1 76.75 522 PHE B CA 1
ATOM 8861 C C . PHE B 1 522 ? 22.219 -13.977 2.703 1 76.75 522 PHE B C 1
ATOM 8863 O O . PHE B 1 522 ? 21.875 -12.945 2.127 1 76.75 522 PHE B O 1
ATOM 8870 N N . LYS B 1 523 ? 23.141 -14.859 2.367 1 70.69 523 LYS B N 1
ATOM 8871 C CA . LYS B 1 523 ? 23.562 -14.797 0.968 1 70.69 523 LYS B CA 1
ATOM 8872 C C . LYS B 1 523 ? 22.547 -15.5 0.066 1 70.69 523 LYS B C 1
ATOM 8874 O O . LYS B 1 523 ? 22.172 -16.656 0.309 1 70.69 523 LYS B O 1
ATOM 8879 N N . ARG B 1 524 ? 21.969 -14.766 -0.799 1 73.38 524 ARG B N 1
ATOM 8880 C CA . ARG B 1 524 ? 21.094 -15.367 -1.791 1 73.38 524 ARG B CA 1
ATOM 8881 C C . ARG B 1 524 ? 21.812 -16.469 -2.564 1 73.38 524 ARG B C 1
ATOM 8883 O O . ARG B 1 524 ? 23.016 -16.391 -2.775 1 73.38 524 ARG B O 1
ATOM 8890 N N . PRO B 1 525 ? 21.141 -17.734 -2.516 1 56.75 525 PRO B N 1
ATOM 8891 C CA . PRO B 1 525 ? 21.859 -18.766 -3.271 1 56.75 525 PRO B CA 1
ATOM 8892 C C . PRO B 1 525 ? 22.641 -18.188 -4.453 1 56.75 525 PRO B C 1
ATOM 8894 O O . PRO B 1 525 ? 22.203 -17.203 -5.066 1 56.75 525 PRO B O 1
ATOM 8897 N N . PRO B 1 526 ? 23.969 -18.609 -4.195 1 51.59 526 PRO B N 1
ATOM 8898 C CA . PRO B 1 526 ? 24.828 -18.141 -5.285 1 51.59 526 PRO B CA 1
ATOM 8899 C C . PRO B 1 526 ? 24.172 -18.25 -6.652 1 51.59 526 PRO B C 1
ATOM 8901 O O . PRO B 1 526 ? 23.516 -19.25 -6.949 1 51.59 526 PRO B O 1
ATOM 8904 N N . GLN B 1 527 ? 24.016 -17.172 -7.188 1 58.59 527 GLN B N 1
ATOM 8905 C CA . GLN B 1 527 ? 23.672 -17.219 -8.602 1 58.59 527 GLN B CA 1
ATOM 8906 C C . GLN B 1 527 ? 24.734 -17.953 -9.414 1 58.59 527 GLN B C 1
ATOM 8908 O O . GLN B 1 527 ? 24.594 -18.141 -10.617 1 58.59 527 GLN B O 1
ATOM 8913 N N . ASP B 1 528 ? 25.656 -18.531 -8.375 1 70.62 528 ASP B N 1
ATOM 8914 C CA . ASP B 1 528 ? 26.719 -19.188 -9.125 1 70.62 528 ASP B CA 1
ATOM 8915 C C . ASP B 1 528 ? 26.5 -20.703 -9.188 1 70.62 528 ASP B C 1
ATOM 8917 O O . ASP B 1 528 ? 26.312 -21.344 -8.148 1 70.62 528 ASP B O 1
ATOM 8921 N N . GLY B 1 529 ? 26.312 -21.172 -10.305 1 82.94 529 GLY B N 1
ATOM 8922 C CA . GLY B 1 529 ? 26.266 -22.609 -10.609 1 82.94 529 GLY B CA 1
ATOM 8923 C C . GLY B 1 529 ? 24.859 -23.141 -10.727 1 82.94 529 GLY B C 1
ATOM 8924 O O . GLY B 1 529 ? 23.906 -22.391 -10.883 1 82.94 529 GLY B O 1
ATOM 8925 N N . ILE B 1 530 ? 24.766 -24.469 -10.781 1 89.44 530 ILE B N 1
ATOM 8926 C CA . ILE B 1 530 ? 23.5 -25.188 -10.875 1 89.44 530 ILE B CA 1
ATOM 8927 C C . ILE B 1 530 ? 23.141 -25.766 -9.516 1 89.44 530 ILE B C 1
ATOM 8929 O O . ILE B 1 530 ? 23.703 -26.781 -9.094 1 89.44 530 ILE B O 1
ATOM 8933 N N . HIS B 1 531 ? 22.203 -25.047 -8.859 1 89.75 531 HIS B N 1
ATOM 8934 C CA . HIS B 1 531 ? 21.672 -25.516 -7.582 1 89.75 531 HIS B CA 1
ATOM 8935 C C . HIS B 1 531 ? 20.297 -26.141 -7.75 1 89.75 531 HIS B C 1
ATOM 8937 O O . HIS B 1 531 ? 19.812 -26.312 -8.875 1 89.75 531 HIS B O 1
ATOM 8943 N N . ALA B 1 532 ? 19.703 -26.484 -6.656 1 91.12 532 ALA B N 1
ATOM 8944 C CA . ALA B 1 532 ? 18.438 -27.203 -6.656 1 91.12 532 ALA B CA 1
ATOM 8945 C C . ALA B 1 532 ? 17.344 -26.406 -7.363 1 91.12 532 ALA B C 1
ATOM 8947 O O . ALA B 1 532 ? 16.438 -26.969 -7.973 1 91.12 532 ALA B O 1
ATOM 8948 N N . LEU B 1 533 ? 17.438 -25.094 -7.355 1 91.25 533 LEU B N 1
ATOM 8949 C CA . LEU B 1 533 ? 16.438 -24.25 -7.984 1 91.25 533 LEU B CA 1
ATOM 8950 C C . LEU B 1 533 ? 16.719 -24.078 -9.477 1 91.25 533 LEU B C 1
ATOM 8952 O O . LEU B 1 533 ? 15.797 -23.828 -10.258 1 91.25 533 LEU B O 1
ATOM 8956 N N . ALA B 1 534 ? 17.969 -24.266 -9.875 1 92.81 534 ALA B N 1
ATOM 8957 C CA . ALA B 1 534 ? 18.359 -23.953 -11.242 1 92.81 534 ALA B CA 1
ATOM 8958 C C . ALA B 1 534 ? 18.359 -25.203 -12.117 1 92.81 534 ALA B C 1
ATOM 8960 O O . ALA B 1 534 ? 18.344 -25.109 -13.352 1 92.81 534 ALA B O 1
ATOM 8961 N N . ILE B 1 535 ? 18.391 -26.375 -11.547 1 95.75 535 ILE B N 1
ATOM 8962 C CA . ILE B 1 535 ? 18.562 -27.609 -12.312 1 95.75 535 ILE B CA 1
ATOM 8963 C C . ILE B 1 535 ? 17.375 -27.797 -13.258 1 95.75 535 ILE B C 1
ATOM 8965 O O . ILE B 1 535 ? 17.531 -28.281 -14.375 1 95.75 535 ILE B O 1
ATOM 8969 N N . ALA B 1 536 ? 16.203 -27.375 -12.828 1 95.88 536 ALA B N 1
ATOM 8970 C CA . ALA B 1 536 ? 15.008 -27.594 -13.633 1 95.88 536 ALA B CA 1
ATOM 8971 C C . ALA B 1 536 ? 15.047 -26.781 -14.922 1 95.88 536 ALA B C 1
ATOM 8973 O O . ALA B 1 536 ? 14.828 -27.312 -16.016 1 95.88 536 ALA B O 1
ATOM 8974 N N . PRO B 1 537 ? 15.281 -25.469 -14.836 1 95.75 537 PRO B N 1
ATOM 8975 C CA . PRO B 1 537 ? 15.383 -24.734 -16.094 1 95.75 537 PRO B CA 1
ATOM 8976 C C . PRO B 1 537 ? 16.547 -25.219 -16.969 1 95.75 537 PRO B C 1
ATOM 8978 O O . PRO B 1 537 ? 16.438 -25.219 -18.203 1 95.75 537 PRO B O 1
ATOM 8981 N N . VAL B 1 538 ? 17.594 -25.672 -16.391 1 96.44 538 VAL B N 1
ATOM 8982 C CA . VAL B 1 538 ? 18.734 -26.188 -17.156 1 96.44 538 VAL B CA 1
ATOM 8983 C C . VAL B 1 538 ? 18.312 -27.453 -17.922 1 96.44 538 VAL B C 1
ATOM 8985 O O . VAL B 1 538 ? 18.625 -27.578 -19.109 1 96.44 538 VAL B O 1
ATOM 8988 N N . LEU B 1 539 ? 17.625 -28.297 -17.234 1 97.56 539 LEU B N 1
ATOM 8989 C CA . LEU B 1 539 ? 17.234 -29.562 -17.844 1 97.56 539 LEU B CA 1
ATOM 8990 C C . LEU B 1 539 ? 15.914 -29.422 -18.578 1 97.56 539 LEU B C 1
ATOM 8992 O O . LEU B 1 539 ? 15.43 -30.391 -19.188 1 97.56 539 LEU B O 1
ATOM 8996 N N . GLN B 1 540 ? 15.25 -28.234 -18.484 1 97.31 540 GLN B N 1
ATOM 8997 C CA . GLN B 1 540 ? 13.969 -27.953 -19.109 1 97.31 540 GLN B CA 1
ATOM 8998 C C . GLN B 1 540 ? 12.867 -28.859 -18.562 1 97.31 540 GLN B C 1
ATOM 9000 O O . GLN B 1 540 ? 11.961 -29.25 -19.297 1 97.31 540 GLN B O 1
ATOM 9005 N N . SER B 1 541 ? 12.961 -29.188 -17.328 1 97.38 541 SER B N 1
ATOM 9006 C CA . SER B 1 541 ? 12.141 -30.188 -16.672 1 97.38 541 SER B CA 1
ATOM 9007 C C . SER B 1 541 ? 11 -29.547 -15.891 1 97.38 541 SER B C 1
ATOM 9009 O O . SER B 1 541 ? 11.086 -28.391 -15.484 1 97.38 541 SER B O 1
ATOM 9011 N N . PRO B 1 542 ? 9.883 -30.312 -15.719 1 98.06 542 PRO B N 1
ATOM 9012 C CA . PRO B 1 542 ? 8.875 -29.875 -14.75 1 98.06 542 PRO B CA 1
ATOM 9013 C C . PRO B 1 542 ? 9.289 -30.141 -13.305 1 98.06 542 PRO B C 1
ATOM 9015 O O . PRO B 1 542 ? 9.992 -31.109 -13.031 1 98.06 542 PRO B O 1
ATOM 9018 N N . VAL B 1 543 ? 8.922 -29.297 -12.453 1 98.5 543 VAL B N 1
ATOM 9019 C CA . VAL B 1 543 ? 9.172 -29.438 -11.016 1 98.5 543 VAL B CA 1
ATOM 9020 C C . VAL B 1 543 ? 7.914 -29.078 -10.234 1 98.5 543 VAL B C 1
ATOM 9022 O O . VAL B 1 543 ? 7.215 -28.109 -10.586 1 98.5 543 VAL B O 1
ATOM 9025 N N . LEU B 1 544 ? 7.578 -29.828 -9.227 1 98.88 544 LEU B N 1
ATOM 9026 C CA . LEU B 1 544 ? 6.406 -29.625 -8.383 1 98.88 544 LEU B CA 1
ATOM 9027 C C . LEU B 1 544 ? 6.809 -29.484 -6.918 1 98.88 544 LEU B C 1
ATOM 9029 O O . LEU B 1 544 ? 7.457 -30.391 -6.367 1 98.88 544 LEU B O 1
ATOM 9033 N N . ALA B 1 545 ? 6.473 -28.359 -6.328 1 98.81 545 ALA B N 1
ATOM 9034 C CA . ALA B 1 545 ? 6.617 -28.219 -4.883 1 98.81 545 ALA B CA 1
ATOM 9035 C C . ALA B 1 545 ? 5.488 -28.922 -4.141 1 98.81 545 ALA B C 1
ATOM 9037 O O . ALA B 1 545 ? 4.312 -28.75 -4.473 1 98.81 545 ALA B O 1
ATOM 9038 N N . VAL B 1 546 ? 5.793 -29.688 -3.127 1 98.88 546 VAL B N 1
ATOM 9039 C CA . VAL B 1 546 ? 4.836 -30.5 -2.383 1 98.88 546 VAL B CA 1
ATOM 9040 C C . VAL B 1 546 ? 5.012 -30.266 -0.886 1 98.88 546 VAL B C 1
ATOM 9042 O O . VAL B 1 546 ? 6.031 -30.641 -0.305 1 98.88 546 VAL B O 1
ATOM 9045 N N . PRO B 1 547 ? 3.99 -29.656 -0.252 1 98.69 547 PRO B N 1
ATOM 9046 C CA . PRO B 1 547 ? 4.051 -29.562 1.208 1 98.69 547 PRO B CA 1
ATOM 9047 C C . PRO B 1 547 ? 4.035 -30.922 1.896 1 98.69 547 PRO B C 1
ATOM 9049 O O . PRO B 1 547 ? 3.182 -31.766 1.593 1 98.69 547 PRO B O 1
ATOM 9052 N N . ILE B 1 548 ? 4.957 -31.156 2.865 1 98.25 548 ILE B N 1
ATOM 9053 C CA . ILE B 1 548 ? 4.992 -32.469 3.492 1 98.25 548 ILE B CA 1
ATOM 9054 C C . ILE B 1 548 ? 4.965 -32.312 5.012 1 98.25 548 ILE B C 1
ATOM 9056 O O . ILE B 1 548 ? 4.758 -33.312 5.734 1 98.25 548 ILE B O 1
ATOM 9060 N N . ALA B 1 549 ? 5.18 -31.094 5.484 1 97.88 549 ALA B N 1
ATOM 9061 C CA . ALA B 1 549 ? 5.195 -30.906 6.934 1 97.88 549 ALA B CA 1
ATOM 9062 C C . ALA B 1 549 ? 4.977 -29.438 7.305 1 97.88 549 ALA B C 1
ATOM 9064 O O . ALA B 1 549 ? 4.902 -28.578 6.426 1 97.88 549 ALA B O 1
ATOM 9065 N N . GLU B 1 550 ? 4.789 -29.172 8.539 1 97.75 550 GLU B N 1
ATOM 9066 C CA . GLU B 1 550 ? 4.875 -27.859 9.188 1 97.75 550 GLU B CA 1
ATOM 9067 C C . GLU B 1 550 ? 5.902 -27.875 10.312 1 97.75 550 GLU B C 1
ATOM 9069 O O . GLU B 1 550 ? 5.875 -28.75 11.18 1 97.75 550 GLU B O 1
ATOM 9074 N N . ILE B 1 551 ? 6.762 -26.938 10.273 1 97.69 551 ILE B N 1
ATOM 9075 C CA . ILE B 1 551 ? 7.863 -26.891 11.227 1 97.69 551 ILE B CA 1
ATOM 9076 C C . ILE B 1 551 ? 7.527 -25.922 12.359 1 97.69 551 ILE B C 1
ATOM 9078 O O . ILE B 1 551 ? 7.266 -24.75 12.125 1 97.69 551 ILE B O 1
ATOM 9082 N N . PRO B 1 552 ? 7.508 -26.391 13.641 1 97.25 552 PRO B N 1
ATOM 9083 C CA . PRO B 1 552 ? 7.242 -25.5 14.766 1 97.25 552 PRO B CA 1
ATOM 9084 C C . PRO B 1 552 ? 8.391 -24.516 15.031 1 97.25 552 PRO B C 1
ATOM 9086 O O . PRO B 1 552 ? 9.547 -24.844 14.781 1 97.25 552 PRO B O 1
ATOM 9089 N N . TYR B 1 553 ? 8.109 -23.375 15.484 1 97.5 553 TYR B N 1
ATOM 9090 C CA . TYR B 1 553 ? 9.07 -22.375 15.922 1 97.5 553 TYR B CA 1
ATOM 9091 C C . TYR B 1 553 ? 8.453 -21.438 16.969 1 97.5 553 TYR B C 1
ATOM 9093 O O . TYR B 1 553 ? 7.23 -21.328 17.047 1 97.5 553 TYR B O 1
ATOM 9101 N N . HIS B 1 554 ? 9.219 -20.859 17.828 1 98 554 HIS B N 1
ATOM 9102 C CA . HIS B 1 554 ? 8.758 -19.828 18.734 1 98 554 HIS B CA 1
ATOM 9103 C C . HIS B 1 554 ? 8.695 -18.469 18.047 1 98 554 HIS B C 1
ATOM 9105 O O . HIS B 1 554 ? 9.734 -17.906 17.688 1 98 554 HIS B O 1
ATOM 9111 N N . SER B 1 555 ? 7.547 -17.953 17.922 1 98 555 SER B N 1
ATOM 9112 C CA . SER B 1 555 ? 7.332 -16.719 17.156 1 98 555 SER B CA 1
ATOM 9113 C C . SER B 1 555 ? 7.734 -15.492 17.969 1 98 555 SER B C 1
ATOM 9115 O O . SER B 1 555 ? 7.289 -15.32 19.109 1 98 555 SER B O 1
ATOM 9117 N N . ARG B 1 556 ? 8.531 -14.633 17.391 1 96.44 556 ARG B N 1
ATOM 9118 C CA . ARG B 1 556 ? 8.883 -13.352 17.984 1 96.44 556 ARG B CA 1
ATOM 9119 C C . ARG B 1 556 ? 7.695 -12.398 17.969 1 96.44 556 ARG B C 1
ATOM 9121 O O . ARG B 1 556 ? 7.664 -11.422 18.719 1 96.44 556 ARG B O 1
ATOM 9128 N N . ILE B 1 557 ? 6.73 -12.664 17.094 1 96.56 557 ILE B N 1
ATOM 9129 C CA . ILE B 1 557 ? 5.602 -11.766 16.859 1 96.56 557 ILE B CA 1
ATOM 9130 C C . ILE B 1 557 ? 4.504 -12.047 17.875 1 96.56 557 ILE B C 1
ATOM 9132 O O . ILE B 1 557 ? 4.078 -11.148 18.609 1 96.56 557 ILE B O 1
ATOM 9136 N N . THR B 1 558 ? 4.105 -13.289 18.016 1 96.69 558 THR B N 1
ATOM 9137 C CA . THR B 1 558 ? 2.969 -13.656 18.844 1 96.69 558 THR B CA 1
ATOM 9138 C C . THR B 1 558 ? 3.434 -14.102 20.219 1 96.69 558 THR B C 1
ATOM 9140 O O . THR B 1 558 ? 2.621 -14.25 21.141 1 96.69 558 THR B O 1
ATOM 9143 N N . GLU B 1 559 ? 4.727 -14.406 20.344 1 95 559 GLU B N 1
ATOM 9144 C CA . GLU B 1 559 ? 5.344 -14.906 21.578 1 95 559 GLU B CA 1
ATOM 9145 C C . GLU B 1 559 ? 4.781 -16.281 21.953 1 95 559 GLU B C 1
ATOM 9147 O O . GLU B 1 559 ? 4.695 -16.609 23.141 1 95 559 GLU B O 1
ATOM 9152 N N . LYS B 1 560 ? 4.359 -16.984 20.906 1 96.62 560 LYS B N 1
ATOM 9153 C CA . LYS B 1 560 ? 3.863 -18.344 21.062 1 96.62 560 LYS B CA 1
ATOM 9154 C C . LYS B 1 560 ? 4.512 -19.281 20.047 1 96.62 560 LYS B C 1
ATOM 9156 O O . LYS B 1 560 ? 5.273 -18.844 19.188 1 96.62 560 LYS B O 1
ATOM 9161 N N . GLU B 1 561 ? 4.285 -20.547 20.281 1 97.5 561 GLU B N 1
ATOM 9162 C CA . GLU B 1 561 ? 4.691 -21.5 19.266 1 97.5 561 GLU B CA 1
ATOM 9163 C C . GLU B 1 561 ? 3.793 -21.422 18.031 1 97.5 561 GLU B C 1
ATOM 9165 O O . GLU B 1 561 ? 2.564 -21.438 18.156 1 97.5 561 GLU B O 1
ATOM 9170 N N . GLU B 1 562 ? 4.344 -21.172 16.938 1 97.44 562 GLU B N 1
ATOM 9171 C CA . GLU B 1 562 ? 3.691 -21.188 15.625 1 97.44 562 GLU B CA 1
ATOM 9172 C C . GLU B 1 562 ? 4.328 -22.219 14.703 1 97.44 562 GLU B C 1
ATOM 9174 O O . GLU B 1 562 ? 5.273 -22.906 15.094 1 97.44 562 GLU B O 1
ATOM 9179 N N . LYS B 1 563 ? 3.789 -22.391 13.539 1 97.94 563 LYS B N 1
ATOM 9180 C CA . LYS B 1 563 ? 4.344 -23.344 12.57 1 97.94 563 LYS B CA 1
ATOM 9181 C C . LYS B 1 563 ? 4.547 -22.672 11.211 1 97.94 563 LYS B C 1
ATOM 9183 O O . LYS B 1 563 ? 3.773 -21.797 10.82 1 97.94 563 LYS B O 1
ATOM 9188 N N . ILE B 1 564 ? 5.535 -23.062 10.539 1 97.75 564 ILE B N 1
ATOM 9189 C CA . ILE B 1 564 ? 5.777 -22.625 9.164 1 97.75 564 ILE B CA 1
ATOM 9190 C C . ILE B 1 564 ? 5.738 -23.828 8.227 1 97.75 564 ILE B C 1
ATOM 9192 O O . ILE B 1 564 ? 6.195 -24.922 8.586 1 97.75 564 ILE B O 1
ATOM 9196 N N . PRO B 1 565 ? 5.227 -23.656 7.02 1 98.25 565 PRO B N 1
ATOM 9197 C CA . PRO B 1 565 ? 5.152 -24.797 6.102 1 98.25 565 PRO B CA 1
ATOM 9198 C C . PRO B 1 565 ? 6.531 -25.297 5.664 1 98.25 565 PRO B C 1
ATOM 9200 O O . PRO B 1 565 ? 7.504 -24.531 5.699 1 98.25 565 PRO B O 1
ATOM 9203 N N . PHE B 1 566 ? 6.602 -26.531 5.316 1 98.25 566 PHE B N 1
ATOM 9204 C CA . PHE B 1 566 ? 7.789 -27.141 4.727 1 98.25 566 PHE B CA 1
ATOM 9205 C C . PHE B 1 566 ? 7.418 -27.984 3.514 1 98.25 566 PHE B C 1
ATOM 9207 O O . PHE B 1 566 ? 6.629 -28.938 3.623 1 98.25 566 PHE B O 1
ATOM 9214 N N . ALA B 1 567 ? 7.918 -27.562 2.375 1 98.25 567 ALA B N 1
ATOM 9215 C CA . ALA B 1 567 ? 7.68 -28.266 1.119 1 98.25 567 ALA B CA 1
ATOM 9216 C C . ALA B 1 567 ? 8.992 -28.688 0.472 1 98.25 567 ALA B C 1
ATOM 9218 O O . ALA B 1 567 ? 10.031 -28.062 0.688 1 98.25 567 ALA B O 1
ATOM 9219 N N . VAL B 1 568 ? 8.945 -29.734 -0.245 1 98.06 568 VAL B N 1
ATOM 9220 C CA . VAL B 1 568 ? 10.055 -30.188 -1.072 1 98.06 568 VAL B CA 1
ATOM 9221 C C . VAL B 1 568 ? 9.625 -30.25 -2.535 1 98.06 568 VAL B C 1
ATOM 9223 O O . VAL B 1 568 ? 8.438 -30.078 -2.846 1 98.06 568 VAL B O 1
ATOM 9226 N N . ALA B 1 569 ? 10.57 -30.422 -3.391 1 98.25 569 ALA B N 1
ATOM 9227 C CA . ALA B 1 569 ? 10.234 -30.469 -4.809 1 98.25 569 ALA B CA 1
ATOM 9228 C C . ALA B 1 569 ? 10.523 -31.844 -5.398 1 98.25 569 ALA B C 1
ATOM 9230 O O . ALA B 1 569 ? 11.461 -32.531 -4.973 1 98.25 569 ALA B O 1
ATOM 9231 N N . ILE B 1 570 ? 9.703 -32.25 -6.312 1 98.75 570 ILE B N 1
ATOM 9232 C CA . ILE B 1 570 ? 9.977 -33.406 -7.145 1 98.75 570 ILE B CA 1
ATOM 9233 C C . ILE B 1 570 ? 10.062 -33 -8.609 1 98.75 570 ILE B C 1
ATOM 9235 O O . ILE B 1 570 ? 9.258 -32.188 -9.078 1 98.75 570 ILE B O 1
ATOM 9239 N N . MET B 1 571 ? 11.047 -33.438 -9.266 1 98.62 571 MET B N 1
ATOM 9240 C CA . MET B 1 571 ? 11.328 -33.094 -10.656 1 98.62 571 MET B CA 1
ATOM 9241 C C . MET B 1 571 ? 11.344 -34.344 -11.539 1 98.62 571 MET B C 1
ATOM 9243 O O . MET B 1 571 ? 11.883 -35.375 -11.156 1 98.62 571 MET B O 1
ATOM 9247 N N . GLY B 1 572 ? 10.68 -34.344 -12.625 1 97.88 572 GLY B N 1
ATOM 9248 C CA . GLY B 1 572 ? 10.734 -35.375 -13.633 1 97.88 572 GLY B CA 1
ATOM 9249 C C . GLY B 1 572 ? 11.461 -34.969 -14.898 1 97.88 572 GLY B C 1
ATOM 9250 O O . GLY B 1 572 ? 12.109 -33.906 -14.922 1 97.88 572 GLY B O 1
ATOM 9251 N N . THR B 1 573 ? 11.5 -35.844 -15.906 1 96.31 573 THR B N 1
ATOM 9252 C CA . THR B 1 573 ? 12.008 -35.469 -17.234 1 96.31 573 THR B CA 1
ATOM 9253 C C . THR B 1 573 ? 10.984 -34.656 -18 1 96.31 573 THR B C 1
ATOM 9255 O O . THR B 1 573 ? 9.805 -34.625 -17.641 1 96.31 573 THR B O 1
ATOM 9258 N N . PRO B 1 574 ? 11.414 -33.875 -18.984 1 96.5 574 PRO B N 1
ATOM 9259 C CA . PRO B 1 574 ? 10.477 -33.031 -19.75 1 96.5 574 PRO B CA 1
ATOM 9260 C C . PRO B 1 574 ? 9.258 -33.812 -20.234 1 96.5 574 PRO B C 1
ATOM 9262 O O . PRO B 1 574 ? 9.391 -34.938 -20.734 1 96.5 574 PRO B O 1
ATOM 9265 N N . GLY B 1 575 ? 8.055 -33.281 -19.938 1 96.88 575 GLY B N 1
ATOM 9266 C CA . GLY B 1 575 ? 6.82 -33.875 -20.406 1 96.88 575 GLY B CA 1
ATOM 9267 C C . GLY B 1 575 ? 6.113 -34.688 -19.344 1 96.88 575 GLY B C 1
ATOM 9268 O O . GLY B 1 575 ? 4.992 -35.156 -19.562 1 96.88 575 GLY B O 1
ATOM 9269 N N . THR B 1 576 ? 6.664 -34.812 -18.234 1 97.38 576 THR B N 1
ATOM 9270 C CA . THR B 1 576 ? 6.086 -35.688 -17.188 1 97.38 576 THR B CA 1
ATOM 9271 C C . THR B 1 576 ? 5.254 -34.844 -16.219 1 97.38 576 THR B C 1
ATOM 9273 O O . THR B 1 576 ? 5.062 -35.25 -15.062 1 97.38 576 THR B O 1
ATOM 9276 N N . ASP B 1 577 ? 4.785 -33.688 -16.625 1 98.19 577 ASP B N 1
ATOM 9277 C CA . ASP B 1 577 ? 4.09 -32.719 -15.766 1 98.19 577 ASP B CA 1
ATOM 9278 C C . ASP B 1 577 ? 2.912 -33.375 -15.047 1 98.19 577 ASP B C 1
ATOM 9280 O O . ASP B 1 577 ? 2.803 -33.312 -13.82 1 98.19 577 ASP B O 1
ATOM 9284 N N . LEU B 1 578 ? 2.025 -34 -15.773 1 97.81 578 LEU B N 1
ATOM 9285 C CA . LEU B 1 578 ? 0.836 -34.625 -15.195 1 97.81 578 LEU B CA 1
ATOM 9286 C C . LEU B 1 578 ? 1.211 -35.812 -14.336 1 97.81 578 LEU B C 1
ATOM 9288 O O . LEU B 1 578 ? 0.586 -36.062 -13.305 1 97.81 578 LEU B O 1
ATOM 9292 N N . ALA B 1 579 ? 2.238 -36.562 -14.758 1 97.25 579 ALA B N 1
ATOM 9293 C CA . ALA B 1 579 ? 2.711 -37.688 -13.984 1 97.25 579 ALA B CA 1
ATOM 9294 C C . ALA B 1 579 ? 3.221 -37.25 -12.617 1 97.25 579 ALA B C 1
ATOM 9296 O O . ALA B 1 579 ? 3.053 -37.969 -11.625 1 97.25 579 ALA B O 1
ATOM 9297 N N . LEU B 1 580 ? 3.875 -36.125 -12.57 1 98 580 LEU B N 1
ATOM 9298 C CA . LEU B 1 580 ? 4.348 -35.594 -11.297 1 98 580 LEU B CA 1
ATOM 9299 C C . LEU B 1 580 ? 3.18 -35.344 -10.352 1 98 580 LEU B C 1
ATOM 9301 O O . LEU B 1 580 ? 3.271 -35.625 -9.156 1 98 580 LEU B O 1
ATOM 9305 N N . LEU B 1 581 ? 2.139 -34.75 -10.875 1 98.62 581 LEU B N 1
ATOM 9306 C CA . LEU B 1 581 ? 0.969 -34.469 -10.062 1 98.62 581 LEU B CA 1
ATOM 9307 C C . LEU B 1 581 ? 0.33 -35.719 -9.531 1 98.62 581 LEU B C 1
ATOM 9309 O O . LEU B 1 581 ? -0.04 -35.812 -8.352 1 98.62 581 LEU B O 1
ATOM 9313 N N . ASP B 1 582 ? 0.237 -36.75 -10.375 1 98 582 ASP B N 1
ATOM 9314 C CA . ASP B 1 582 ? -0.286 -38.031 -9.945 1 98 582 ASP B CA 1
ATOM 9315 C C . ASP B 1 582 ? 0.606 -38.656 -8.875 1 98 582 ASP B C 1
ATOM 9317 O O . ASP B 1 582 ? 0.11 -39.219 -7.883 1 98 582 ASP B O 1
ATOM 9321 N N . THR B 1 583 ? 1.854 -38.594 -9.148 1 98.12 583 THR B N 1
ATOM 9322 C CA . THR B 1 583 ? 2.818 -39.188 -8.211 1 98.12 583 THR B CA 1
ATOM 9323 C C . THR B 1 583 ? 2.717 -38.5 -6.848 1 98.12 583 THR B C 1
ATOM 9325 O O . THR B 1 583 ? 2.736 -39.156 -5.812 1 98.12 583 THR B O 1
ATOM 9328 N N . ALA B 1 584 ? 2.645 -37.156 -6.836 1 98.69 584 ALA B N 1
ATOM 9329 C CA . ALA B 1 584 ? 2.512 -36.406 -5.586 1 98.69 584 ALA B CA 1
ATOM 9330 C C . ALA B 1 584 ? 1.249 -36.812 -4.836 1 98.69 584 ALA B C 1
ATOM 9332 O O . ALA B 1 584 ? 1.274 -37 -3.615 1 98.69 584 ALA B O 1
ATOM 9333 N N . ARG B 1 585 ? 0.137 -36.906 -5.527 1 98.5 585 ARG B N 1
ATOM 9334 C CA . ARG B 1 585 ? -1.125 -37.312 -4.914 1 98.5 585 ARG B CA 1
ATOM 9335 C C . ARG B 1 585 ? -1.002 -38.688 -4.25 1 98.5 585 ARG B C 1
ATOM 9337 O O . ARG B 1 585 ? -1.396 -38.844 -3.096 1 98.5 585 ARG B O 1
ATOM 9344 N N . ASN B 1 586 ? -0.467 -39.656 -4.973 1 98.12 586 ASN B N 1
ATOM 9345 C CA . ASN B 1 586 ? -0.293 -41.031 -4.449 1 98.12 586 ASN B CA 1
ATOM 9346 C C . ASN B 1 586 ? 0.689 -41.062 -3.283 1 98.12 586 ASN B C 1
ATOM 9348 O O . ASN B 1 586 ? 0.486 -41.781 -2.312 1 98.12 586 ASN B O 1
ATOM 9352 N N . TRP B 1 587 ? 1.767 -40.312 -3.469 1 98.5 587 TRP B N 1
ATOM 9353 C CA . TRP B 1 587 ? 2.791 -40.188 -2.436 1 98.5 587 TRP B CA 1
ATOM 9354 C C . TRP B 1 587 ? 2.18 -39.719 -1.118 1 98.5 587 TRP B C 1
ATOM 9356 O O . TRP B 1 587 ? 2.336 -40.375 -0.088 1 98.5 587 TRP B O 1
ATOM 9366 N N . LEU B 1 588 ? 1.457 -38.625 -1.162 1 98.44 588 LEU B N 1
ATOM 9367 C CA . LEU B 1 588 ? 0.863 -38.031 0.038 1 98.44 588 LEU B CA 1
ATOM 9368 C C . LEU B 1 588 ? -0.195 -38.969 0.624 1 98.44 588 LEU B C 1
ATOM 9370 O O . LEU B 1 588 ? -0.271 -39.156 1.843 1 98.44 588 LEU B O 1
ATOM 9374 N N . THR B 1 589 ? -1.001 -39.562 -0.223 1 98.19 589 THR B N 1
ATOM 9375 C CA . THR B 1 589 ? -2.008 -40.5 0.242 1 98.19 589 THR B CA 1
ATOM 9376 C C . THR B 1 589 ? -1.356 -41.656 1.005 1 98.19 589 THR B C 1
ATOM 9378 O O . THR B 1 589 ? -1.8 -42 2.1 1 98.19 589 THR B O 1
ATOM 9381 N N . ARG B 1 590 ? -0.346 -42.219 0.475 1 97.75 590 ARG B N 1
ATOM 9382 C CA . ARG B 1 590 ? 0.366 -43.312 1.112 1 97.75 590 ARG B CA 1
ATOM 9383 C C . ARG B 1 590 ? 0.988 -42.875 2.434 1 97.75 590 ARG B C 1
ATOM 9385 O O . ARG B 1 590 ? 1.062 -43.656 3.383 1 97.75 590 ARG B O 1
ATOM 9392 N N . ALA B 1 591 ? 1.448 -41.719 2.486 1 97.62 591 ALA B N 1
ATOM 9393 C CA . ALA B 1 591 ? 2.092 -41.156 3.68 1 97.62 591 ALA B CA 1
ATOM 9394 C C . ALA B 1 591 ? 1.058 -40.75 4.727 1 97.62 591 ALA B C 1
ATOM 9396 O O . ALA B 1 591 ? 1.413 -40.344 5.828 1 97.62 591 ALA B O 1
ATOM 9397 N N . GLY B 1 592 ? -0.248 -40.844 4.418 1 97.06 592 GLY B N 1
ATOM 9398 C CA . GLY B 1 592 ? -1.304 -40.438 5.34 1 97.06 592 GLY B CA 1
ATOM 9399 C C . GLY B 1 592 ? -1.482 -38.938 5.441 1 97.06 592 GLY B C 1
ATOM 9400 O O . GLY B 1 592 ? -1.979 -38.438 6.453 1 97.06 592 GLY B O 1
ATOM 9401 N N . LEU B 1 593 ? -1.031 -38.219 4.469 1 97.38 593 LEU B N 1
ATOM 9402 C CA . LEU B 1 593 ? -1.157 -36.781 4.449 1 97.38 593 LEU B CA 1
ATOM 9403 C C . LEU B 1 593 ? -2.266 -36.344 3.5 1 97.38 593 LEU B C 1
ATOM 9405 O O . LEU B 1 593 ? -2.574 -37.031 2.531 1 97.38 593 LEU B O 1
ATOM 9409 N N . PRO B 1 594 ? -2.863 -35.125 3.771 1 97.5 594 PRO B N 1
ATOM 9410 C CA . PRO B 1 594 ? -3.885 -34.625 2.859 1 97.5 594 PRO B CA 1
ATOM 9411 C C . PRO B 1 594 ? -3.32 -34.25 1.49 1 97.5 594 PRO B C 1
ATOM 9413 O O . PRO B 1 594 ? -2.16 -33.844 1.388 1 97.5 594 PRO B O 1
ATOM 9416 N N . THR B 1 595 ? -4.168 -34.344 0.46 1 98.25 595 THR B N 1
ATOM 9417 C CA . THR B 1 595 ? -3.779 -33.969 -0.896 1 98.25 595 THR B CA 1
ATOM 9418 C C . THR B 1 595 ? -4.293 -32.562 -1.244 1 98.25 595 THR B C 1
ATOM 9420 O O . THR B 1 595 ? -4.281 -32.188 -2.412 1 98.25 595 THR B O 1
ATOM 9423 N N . SER B 1 596 ? -4.852 -31.844 -0.301 1 98.25 596 SER B N 1
ATOM 9424 C CA . SER B 1 596 ? -5.211 -30.422 -0.342 1 98.25 596 SER B CA 1
ATOM 9425 C C . SER B 1 596 ? -4.73 -29.703 0.907 1 98.25 596 SER B C 1
ATOM 9427 O O . SER B 1 596 ? -4.555 -30.312 1.962 1 98.25 596 SER B O 1
ATOM 9429 N N . VAL B 1 597 ? -4.414 -28.453 0.711 1 98.5 597 VAL B N 1
ATOM 9430 C CA . VAL B 1 597 ? -4.012 -27.625 1.848 1 98.5 597 VAL B CA 1
ATOM 9431 C C . VAL B 1 597 ? -5.09 -26.578 2.133 1 98.5 597 VAL B C 1
ATOM 9433 O O . VAL B 1 597 ? -5.863 -26.219 1.246 1 98.5 597 VAL B O 1
ATOM 9436 N N . GLU B 1 598 ? -5.184 -26.062 3.35 1 98.12 598 GLU B N 1
ATOM 9437 C CA . GLU B 1 598 ? -6.156 -25.078 3.789 1 98.12 598 GLU B CA 1
ATOM 9438 C C . GLU B 1 598 ? -5.629 -23.656 3.584 1 98.12 598 GLU B C 1
ATOM 9440 O O . GLU B 1 598 ? -4.449 -23.469 3.275 1 98.12 598 GLU B O 1
ATOM 9445 N N . THR B 1 599 ? -6.527 -22.703 3.68 1 98.25 599 THR B N 1
ATOM 9446 C CA . THR B 1 599 ? -6.125 -21.297 3.766 1 98.25 599 THR B CA 1
ATOM 9447 C C . THR B 1 599 ? -5.859 -20.906 5.215 1 98.25 599 THR B C 1
ATOM 9449 O O . THR B 1 599 ? -6.273 -21.594 6.141 1 98.25 599 THR B O 1
ATOM 9452 N N . GLY B 1 600 ? -5.133 -19.828 5.398 1 97.88 600 GLY B N 1
ATOM 9453 C CA . GLY B 1 600 ? -4.934 -19.281 6.738 1 97.88 600 GLY B CA 1
ATOM 9454 C C . GLY B 1 600 ? -3.586 -19.656 7.332 1 97.88 600 GLY B C 1
ATOM 9455 O O . GLY B 1 600 ? -2.607 -19.828 6.602 1 97.88 600 GLY B O 1
ATOM 9456 N N . LYS B 1 601 ? -3.492 -19.812 8.602 1 97.06 601 LYS B N 1
ATOM 9457 C CA . LYS B 1 601 ? -2.254 -19.891 9.367 1 97.06 601 LYS B CA 1
ATOM 9458 C C . LYS B 1 601 ? -1.568 -21.25 9.18 1 97.06 601 LYS B C 1
ATOM 9460 O O . LYS B 1 601 ? -0.339 -21.312 9.133 1 97.06 601 LYS B O 1
ATOM 9465 N N . THR B 1 602 ? -2.424 -22.266 9.047 1 97.81 602 THR B N 1
ATOM 9466 C CA . THR B 1 602 ? -1.904 -23.625 8.969 1 97.81 602 THR B CA 1
ATOM 9467 C C . THR B 1 602 ? -2.334 -24.297 7.66 1 97.81 602 THR B C 1
ATOM 9469 O O . THR B 1 602 ? -3.402 -23.984 7.125 1 97.81 602 THR B O 1
ATOM 9472 N N . ILE B 1 603 ? -1.508 -25.188 7.176 1 97.81 603 ILE B N 1
ATOM 9473 C CA . ILE B 1 603 ? -1.811 -25.766 5.871 1 97.81 603 ILE B CA 1
ATOM 9474 C C . ILE B 1 603 ? -2.777 -26.938 6.039 1 97.81 603 ILE B C 1
ATOM 9476 O O . ILE B 1 603 ? -3.432 -27.359 5.082 1 97.81 603 ILE B O 1
ATOM 9480 N N . TRP B 1 604 ? -2.75 -27.531 7.227 1 95.81 604 TRP B N 1
ATOM 9481 C CA . TRP B 1 604 ? -3.676 -28.625 7.508 1 95.81 604 TRP B CA 1
ATOM 9482 C C . TRP B 1 604 ? -4.434 -28.375 8.805 1 95.81 604 TRP B C 1
ATOM 9484 O O . TRP B 1 604 ? -3.934 -27.703 9.703 1 95.81 604 TRP B O 1
ATOM 9494 N N . LYS B 1 605 ? -5.734 -28.797 8.922 1 84.44 605 LYS B N 1
ATOM 9495 C CA . LYS B 1 605 ? -6.52 -28.719 10.148 1 84.44 605 LYS B CA 1
ATOM 9496 C C . LYS B 1 605 ? -5.977 -29.656 11.219 1 84.44 605 LYS B C 1
ATOM 9498 O O . LYS B 1 605 ? -5.461 -30.734 10.898 1 84.44 605 LYS B O 1
#

pLDDT: mean 92.91, std 10.21, range [19.33, 98.94]

Secondary structure (DSSP, 8-state):
--------EE--EEEEETTEEEEE---S-B---SS-SEEEEEEEEPPS-SS-EE-HHHHHHHHHHHHT-SS--GGGGGEEEEE-SS-S--EE-HHHHHHHHHTT--EEEEE--TTPPSEEEEEETTEEEE-EEEEE-TT--EEEEBPPPSSTTSPP-B--BBPTTSSSBEEEEEPSHHHHHS-S-TTTT-EEEEETTB--BTS---TT-HHHHHHSPPBSS--HHHHHHHHTTPEEEEEE--SGGG----GGG--SSPPPP--STTS-B---SS-HHHHHHHHH-TT--EEEEEESSSTTHHHHHHHTSEEEEPPTTSS--TTBPPSSTTT-EEEEEESBHHHHHHHHHHH--GGGG-SPPPP-EEEEEGGGGGGS-HHHHHHHHHHHHHHHHHHTSEEEEE-HHHHHHHS--GGGTT--HHHHHHHHHHTTHHHHHHTTHHHHHHHHHHHSSPPP--HHHHHHHHHHHH--HHHHHHHHHHHHHHHHHIIIIISSGGGTT-EEEE--------BTTS---SPP--SSS--TTTHHHHHT--EEEEEEEEEEEE-TTTSSEEEEEEEEEEE-STT-HHHHHHHHHHHHHHTT--SB--SSS-S--/--------EE--EEEEETTEEEEE---S-B---SS-SEEEEEEEEPPS-SS-EE-HHHHHHHHHHHHT-SS--GGGGGEEEEE-SS-S--EE-HHHHHHHHHTT--EEEEE--TTPPSEEEEEETTEEEE-EEEEE-TT--EEEEBPPPSSTTSPP-B--BBPTTSSSBEEEEEPSHHHHHS-S-TTTT-EEEEETTB--BTS---TT-HHHHHHSPPBSS--HHHHHHHHTTPEEEEEE--SGGG----GGG--SSPPPP--STTS-B---STTHHHHHHHHH-TT--EEEEEESSSTTHHHHHHHTSEEEEPPTTSS--TTBPPSSTTT-EEEEEESBHHHHHHHHHHH--GGGG-SPPPP-EEEEEGGGGGGS-HHHHHHHHHHHHHHHHHHTSEEEEE-HHHHHHHS--GGGTT--HHHHHHHHHHTTHHHHHHTTHHHHHHHHHHHSSPPP--HHHHHHHHHHHH--HHHHHHHHHHHHHHHHHIIIIISSGGGTT-EEEE--------BTTS---SPP--SSS--TTTHHHHHT--EEEEEEEEEEEE-TTTSSEEEEEEEEEEE-STT-HHHHHHHHHHHHHHTT--SB--SSS-S--

Sequence (1210 aa):
MTRSGTVSSRDDYVFTISGTRYMAPRSRLDLALPIPNYALVAVVTLPQHESIQITVEWLQDRLGLYSKDDVFNNSFLANIVFHSPEQDTVAFTKEAADYLEGLDTQTTSVCSLSGLLPGPYVYVNQQLRHVWKLVDDSNGTCMVTLKPRSSISDPFESFPLRSSDDQFSCFALPSRIPFQVKQASPLAGLRIVIKDNIHLQGIRTSVGNRAFYNTYPPRDTSAECISKLLDLGVVVCGKTKLNSFGNWEEPTEYVDYQAPWNPRGDGYQSPGGSSSGSASAIAAYDWLDIAIGTDTWGSVTRPALWCGCYGLRPSQGAIPSKGVVPYVTSWDVPGILARDLEKCKTFATNWLDLDLFGPPQPFTSIIWPADFWTIIDHHQAQLTKHFAGVLQEELNVSLEELSFEQIWNDSPPSEANGMSLPAFINPATSSLAYDVYHNCDDFRAKYHEAFGCAPYTTLPSKKQWELGKTISKEERNEGFCNIDTYRKWFRQTILTGKHANALTILPLEAMTPRYRDQPPTFKRPPQDGIHALAIAPVLQSPVLAVPIAEIPYHSRITEKEEKIPFAVAIMGTPGTDLALLDTARNWLTRAGLPTSVETGKTIWKMTRSGTVSSRDDYVFTISGTRYMAPRSRLDLALPIPNYALVAVVTLPQHESIQITVEWLQDRLGLYSKDDVFNNSFLANIVFHSPEQDTVAFTKEAADYLEGLDTQTTSVCSLSGLLPGPYVYVNQQLRHVWKLVDDSNGTCMVTLKPRSSISDPFESFPLRSSDDQFSCFALPSRIPFQVKQASPLAGLRIVIKDNIHLQGIRTSVGNRAFYNTYPPRDTSAECISKLLDLGVVVCGKTKLNSFGNWEEPTEYVDYQAPWNPRGDGYQSPGGSSSGSASAIAAYDWLDIAIGTDTWGSVTRPALWCGCYGLRPSQGAIPSKGVVPYVTSWDVPGILARDLEKCKTFATNWLDLDLFGPPQPFTSIIWPADFWTIIDHHQAQLTKHFAGVLQEELNVSLEELSFEQIWNDSPPSEANGMSLPAFINPATSSLAYDVYHNCDDFRAKYHEAFGCAPYTTLPSKKQWELGKTISKEERNEGFCNIDTYRKWFRQTILTGKHANALTILPLEAMTPRYRDQPPTFKRPPQDGIHALAIAPVLQSPVLAVPIAEIPYHSRITEKEEKIPFAVAIMGTPGTDLALLDTARNWLTRAGLPTSVETGKTIWK

Organism: Fusarium solani (NCBI:txid169388)